Protein AF-0000000074147749 (afdb_homodimer)

Nearest PDB structures (foldseek):
  6pfz-assembly2_A  TM=9.223E-01  e=2.630E-45  Archaeoglobus fulgidus DSM 4304
  2bcp-assembly1_B  TM=9.196E-01  e=3.325E-45  Streptococcus pyogenes
  2bc0-assembly1_B  TM=9.148E-01  e=2.206E-45  Streptococcus pyogenes
  6pfz-assembly2_B  TM=9.045E-01  e=3.079E-44  Archaeoglobus fulgidus DSM 4304
  3iwa-assembly1_A-2  TM=8.431E-01  e=2.107E-36  Nitratidesulfovibrio vulgaris DP4

Organism: Dictyoglomus thermophilum (strain ATCC 35947 / DSM 3960 / H-6-12) (NCBI:txid309799)

Sequence (904 aa):
MDKRTDVLIIGGGPAGIVCASTAKKYYPDKKITVMRNVQNSVVPCGIPYMFYSLQKPEDNKMGYAGLENAGIEVLVDEAVNINRKEKYVETKGGDKYYYEKLVLATGSLPIIPKIPGIEKKNIFPIYKNLDYLKEVVEEIRKSKNVLILGGGFIGVEIADEVSKLQGINVYLVEMLPHLLAQSFDEEFSILVEEKLKSKGVNVLTNAKVVEFIGDEKVRKVRLEDGREIDVDVVLLGIGARPNSELAKTAGLEVINTGAIWVDEYMRTSDPDIFAVGDCALKRDFYTRRNTAVMLASTATAEARIAGANLYKIKLIRENKGTIAVYSTYVDGLVLASAGLTENSAMREGFEVVTGIAEGIDKHPGTLPGVNKTKVKLIFSKHSGVLLGGQIAGGMSFAELINLIGLAIQQRITASELETLQMATHPYLTCAPTVYHVVMAAQEAIKKIYKDSMDKRTDVLIIGGGPAGIVCASTAKKYYPDKKITVMRNVQNSVVPCGIPYMFYSLQKPEDNKMGYAGLENAGIEVLVDEAVNINRKEKYVETKGGDKYYYEKLVLATGSLPIIPKIPGIEKKNIFPIYKNLDYLKEVVEEIRKSKNVLILGGGFIGVEIADEVSKLQGINVYLVEMLPHLLAQSFDEEFSILVEEKLKSKGVNVLTNAKVVEFIGDEKVRKVRLEDGREIDVDVVLLGIGARPNSELAKTAGLEVINTGAIWVDEYMRTSDPDIFAVGDCALKRDFYTRRNTAVMLASTATAEARIAGANLYKIKLIRENKGTIAVYSTYVDGLVLASAGLTENSAMREGFEVVTGIAEGIDKHPGTLPGVNKTKVKLIFSKHSGVLLGGQIAGGMSFAELINLIGLAIQQRITASELETLQMATHPYLTCAPTVYHVVMAAQEAIKKIYKDS

Foldseek 3Di:
DEAEFAEEEEADALLSLLLLVLLCVQPVPGAAEYEYAAPWFFHVVCLLCCQAVDPHLSVRTDDCVVVVVSVHHYDHWAFDAAAQVQAWTATPVGYIYHYQFYEYAPAWAFDQDDAAPSQAPQEDEDDRHSVSSNVNSVQLLPWQEEEEEAQAQSLLSNLLRSLPRPRHAYEYEELAQFRNVVFEDPVQRVVSVVLSVVSRHHYHYNWAWRHFDDDRHGQWTAIPVGDIDGHRHYYYDHDIAAPCVNVVNNPWDADPSQAFEADQLQATVRNRYGYFAQRHWFAAQPPRHTDRAHDSVRRSVSSSSNSNPNPHRDDDDLRRGDQRWDWHDRPFKIKIKTADYPVRCVVVPFDKFKFKAWDWFAPPQPDPPIWIKMKMWIARLPPQWTGMIMMIIGPLCVCVSVVVNVSNSVRPGLVNQLVDDDDDDRVRGPDPVRGTSNRRSVRRVCVSPVVD/DEAEFAEEEEADALLSLLLLVLLCVQPVPGAAEYEYAAPWFFHVVCLLCCQAVDPHLSVRTDDCVVVVVSVHHYDHWAFDAAAQVQAWTATPVGYIYHYQFYEYAPAWAFDQDDAAPSQAPQEDEDDRHSVSSNVNSVQLLPWQEEEEEAQAQSLLSNLLRSLPRPRHAYEYEELAQFRNVVFEDPVQRVVSVVLSVVSRHHYHYNWAFRHFDDDRHGQWTAIPVGDIDGHRHYYYDHDIAAPCVNVVNNPWDADPSQAFEADQLQATVRNRYGYFAQRHWFAAQPPRHTDRAHDSVRRSVSSSSNSNPNPHRDDGDLRRGDQRWDWHDRPFKIKIKTADYPVRCVVVPFDKFKFKAWDWFAPPQPDPPIWIKMKMWIARLPPQWTGMIMMMIGPLCVCVSVVVNVSNSVRPGLVCQLVDDDDDDRVRGPDPVRGTSNRRSVRRVCVSPVVD

Radius of gyration: 29.92 Å; Cα contacts (8 Å, |Δi|>4): 2347; chains: 2; bounding box: 64×94×73 Å

Secondary structure (DSSP, 8-state):
-EEE-SEEEE--SHHHHHHHHHHHHH-TTS-EEEEES-SS-B-GGGGGGGGTTSSSGGGGB---HHHHHTT-EEEE--EEEEETTTTEEEETTS-EEE-SEEEE---EEE-----TTTTSBTEEE--S-HHHHHHHHHHHHT-SEEEEE--SHHHHHHHHHHTTSTT-EEEEE-SSSSTTTTTS-HHHHHHHHHHHHHTT-EEE-S--EEEEEESSBEEEEEETTS-EEE-SEEEE-S-EEE--HHHHHTT--B-TTSPBP--TT-B-SSTTEEE-GGGB-EEBTTT--EE----HHHHHHHHHHHHHTSSS--S---S-SB--EEEEEETTEEEEEEE--HHHHHHHT--EEEEEEEEESSSSTTSTT--EEEEEEEEETTT-BEEEEEEEESGGGTTHHHHHHHHHHTT-BHHHHHT------TTTSS-GGG-HHHHHHHHHHHHHHHT-/-EEE-SEEEE--SHHHHHHHHHHHHH-TTS-EEEEES-SS-B-GGGGGGGGTTSSSGGGGB---HHHHHTT-EEEE--EEEEETTTTEEEETTS-EEE-SEEEE---EEE-----TTTTSBTEEE--S-HHHHHHHHHHHHT-SEEEEE--SHHHHHHHHHHHTSTT-EEEEE-SSSSTTTTTS-HHHHHHHHHHHHHTT-EEE-S--EEEEEESSBEEEEEETTS-EEE-SEEEE-S-EEE--HHHHHTT--B-TTSPBP--TT-B-SSTTEEE-GGGB--BBTTT--B-----HHHHHHHHHHHHHTSSS--S--SS-SB--EEEEEETTEEEEEEE--HHHHHHHT--EEEEEEEEESSSSTTSTT--EEEEEEEEETTT-BEEEEEEEESGGGTTHHHHHHHHHHTT-BHHHHHT------TTTSS-GGG-HHHHHHHHHHHHHHHT-

InterPro domains:
  IPR004099 Pyridine nucleotide-disulphide oxidoreductase, dimerisation domain [PF02852] (333-429)
  IPR016156 FAD/NAD-linked reductase, dimerisation domain superfamily [G3DSA:3.30.390.30] (326-451)
  IPR016156 FAD/NAD-linked reductase, dimerisation domain superfamily [SSF55424] (321-447)
  IPR023753 FAD/NAD(P)-binding domain [PF07992] (6-303)
  IPR036188 FAD/NAD(P)-binding domain superfamily [G3DSA:3.50.50.60] (8-310)
  IPR036188 FAD/NAD(P)-binding domain superfamily [G3DSA:3.50.50.60] (44-240)
  IPR036188 FAD/NAD(P)-binding domain superfamily [SS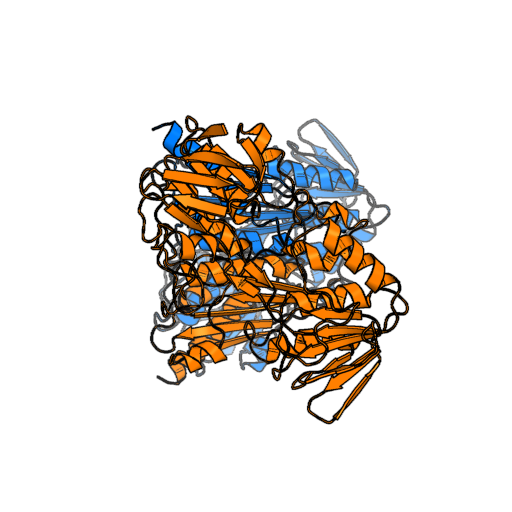F51905] (1-342)
  IPR050260 FAD-dependent oxidoreductase [PTHR43429] (4-423)

Solvent-accessible surface area (backbone atoms only — not comparable to full-atom values): 44921 Å² total; per-residue (Å²): 88,87,41,79,38,41,32,38,28,38,19,66,47,62,22,25,49,35,17,51,56,33,24,42,70,70,38,70,88,57,47,40,36,35,33,16,75,55,90,49,36,40,40,73,84,32,54,40,36,42,59,48,66,30,91,44,54,72,65,37,50,54,82,58,62,72,45,46,75,70,67,32,45,75,47,76,45,39,80,69,43,49,41,73,88,82,29,31,34,34,30,73,85,56,34,34,40,33,41,67,31,39,34,42,20,54,24,57,40,60,56,78,73,94,40,56,50,62,82,28,41,55,53,40,66,67,62,81,33,42,71,62,44,50,52,51,43,55,55,55,73,73,33,47,26,39,34,31,38,22,33,38,68,66,24,50,38,31,50,54,27,46,46,70,42,85,80,42,44,38,34,40,34,15,62,48,83,46,44,40,53,91,64,37,46,68,80,59,25,49,51,55,51,50,52,42,42,75,60,61,38,45,74,36,52,62,35,44,78,54,33,44,38,60,78,67,41,40,41,31,37,30,33,70,89,65,52,71,44,74,28,53,34,35,38,44,32,69,50,64,41,32,43,28,64,63,46,47,75,46,66,41,51,56,45,95,83,36,20,28,42,49,54,88,58,24,32,29,77,43,87,50,31,31,38,24,28,40,14,24,57,41,28,27,46,86,80,59,41,81,44,92,71,80,45,66,30,55,11,25,28,44,8,39,41,29,22,42,31,72,88,46,89,72,60,75,66,78,60,68,49,41,52,60,43,46,50,51,68,53,95,70,39,30,39,30,25,18,43,41,37,67,64,55,36,46,73,75,64,52,59,69,38,63,10,66,23,73,52,44,39,27,31,51,77,74,40,82,90,61,33,63,30,38,31,40,37,30,22,33,47,87,78,31,30,36,50,19,33,38,42,37,22,31,56,33,47,48,27,42,49,36,32,51,31,48,35,42,69,67,53,37,31,34,67,53,39,46,52,46,66,43,50,46,33,36,88,37,22,28,42,55,88,56,31,38,69,32,46,7,22,46,48,23,48,54,57,51,52,68,77,95,87,86,42,79,38,42,32,38,28,38,19,66,47,63,23,26,50,34,17,52,54,33,25,42,70,72,39,70,86,56,48,39,35,34,32,15,74,54,90,49,37,42,39,74,82,33,54,39,37,40,59,48,67,30,92,44,53,72,65,37,51,56,81,57,62,73,45,46,76,69,67,33,45,74,47,75,46,37,80,71,42,49,41,73,89,81,28,32,34,34,31,72,87,58,34,35,41,33,40,69,32,37,34,42,20,56,24,58,40,60,55,78,74,96,39,55,48,63,82,28,41,55,53,42,68,68,63,81,33,41,72,63,43,49,51,50,43,53,53,54,72,72,33,46,26,39,34,32,37,21,33,39,68,67,25,49,38,29,50,54,28,47,45,70,41,84,80,43,45,38,36,40,35,16,60,47,83,46,45,40,54,90,65,39,45,68,79,58,24,50,52,56,51,52,52,42,43,75,60,61,38,46,75,36,53,63,34,44,79,54,34,45,37,59,78,67,42,41,41,31,37,30,33,70,87,65,54,72,45,75,28,52,34,35,38,45,34,70,49,65,40,33,43,28,62,64,45,47,75,46,68,41,52,56,46,96,83,37,21,27,44,50,53,88,59,24,33,29,81,43,86,50,32,30,38,23,28,40,13,23,58,42,29,27,47,87,80,58,42,81,46,92,72,79,46,66,29,54,10,24,28,43,9,38,41,30,21,42,32,72,88,47,87,72,59,76,67,78,60,69,48,42,53,59,44,47,49,50,69,53,96,69,39,30,41,31,25,17,44,41,37,68,66,57,36,47,73,74,64,52,60,67,38,62,8,65,24,72,52,45,38,26,30,51,76,74,41,82,89,61,34,64,30,39,30,40,37,31,22,34,48,86,79,30,30,37,51,18,33,38,42,37,24,32,56,32,48,47,27,42,50,38,34,52,30,47,37,40,70,66,53,36,32,33,65,53,40,46,54,44,66,41,50,45,32,37,86,37,22,29,42,54,88,57,31,37,70,32,45,7,22,47,47,23,47,52,57,53,52,67,76,97

pLDDT: mean 96.04, std 4.47, range [44.34, 98.94]

Structure (mmCIF, N/CA/C/O backbone):
data_AF-0000000074147749-model_v1
#
loop_
_entity.id
_entity.type
_entity.pdbx_description
1 polymer 'NADH oxidase'
#
loop_
_atom_site.group_PDB
_atom_site.id
_atom_site.type_symbol
_atom_site.label_atom_id
_atom_site.label_alt_id
_atom_site.label_comp_id
_atom_site.label_asym_id
_atom_site.label_entity_id
_atom_site.label_seq_id
_atom_site.pdbx_PDB_ins_code
_atom_site.Cartn_x
_atom_site.Cartn_y
_atom_site.Cartn_z
_atom_site.occupancy
_atom_site.B_iso_or_equiv
_atom_site.auth_seq_id
_atom_site.auth_comp_id
_atom_site.auth_asym_id
_atom_site.auth_atom_id
_atom_site.pdbx_PDB_model_num
ATOM 1 N N . MET A 1 1 ? -16.344 -38.75 -27.922 1 90.81 1 MET A N 1
ATOM 2 C CA . MET A 1 1 ? -17.391 -37.938 -28.547 1 90.81 1 MET A CA 1
ATOM 3 C C . MET A 1 1 ? -16.828 -36.562 -28.969 1 90.81 1 MET A C 1
ATOM 5 O O . MET A 1 1 ? -15.898 -36.062 -28.344 1 90.81 1 MET A O 1
ATOM 9 N N . ASP A 1 2 ? -17.406 -36.125 -30.016 1 94.56 2 ASP A N 1
ATOM 10 C CA . ASP A 1 2 ? -17.016 -34.812 -30.516 1 94.56 2 ASP A CA 1
ATOM 11 C C . ASP A 1 2 ? -17.812 -33.719 -29.828 1 94.56 2 ASP A C 1
ATOM 13 O O . ASP A 1 2 ? -19.047 -33.719 -29.859 1 94.56 2 ASP A O 1
ATOM 17 N N . LYS A 1 3 ? -17.047 -32.906 -29.109 1 96.81 3 LYS A N 1
ATOM 18 C CA . LYS A 1 3 ? -17.625 -31.75 -28.453 1 96.81 3 LYS A CA 1
ATOM 19 C C . LYS A 1 3 ? -17.078 -30.453 -29.031 1 96.81 3 LYS A C 1
ATOM 21 O O . LYS A 1 3 ? -16.031 -30.438 -29.672 1 96.81 3 LYS A O 1
ATOM 26 N N . ARG A 1 4 ? -17.922 -29.375 -28.859 1 97.62 4 ARG A N 1
ATOM 27 C CA . ARG A 1 4 ? -17.516 -28.094 -29.422 1 97.62 4 ARG A CA 1
ATOM 28 C C . ARG A 1 4 ? -17.625 -26.984 -28.391 1 97.62 4 ARG A C 1
ATOM 30 O O . ARG A 1 4 ? -18.594 -26.953 -27.625 1 97.62 4 ARG A O 1
ATOM 37 N N . THR A 1 5 ? -16.688 -26.156 -28.328 1 98.38 5 THR A N 1
ATOM 38 C CA . THR A 1 5 ? -16.672 -24.922 -27.547 1 98.38 5 THR A CA 1
ATOM 39 C C . THR A 1 5 ? -15.961 -23.812 -28.297 1 98.38 5 THR A C 1
ATOM 41 O O . THR A 1 5 ? -15.195 -24.078 -29.234 1 98.38 5 THR A O 1
ATOM 44 N N . ASP A 1 6 ? -16.328 -22.516 -28.047 1 98.69 6 ASP A N 1
ATOM 45 C CA . ASP A 1 6 ? -15.648 -21.422 -28.734 1 98.69 6 ASP A CA 1
ATOM 46 C C . ASP A 1 6 ? -14.25 -21.203 -28.156 1 98.69 6 ASP A C 1
ATOM 48 O O . ASP A 1 6 ? -13.281 -21.078 -28.906 1 98.69 6 ASP A O 1
ATOM 52 N N . VAL A 1 7 ? -14.18 -21.188 -26.844 1 98.88 7 VAL A N 1
ATOM 53 C CA . VAL A 1 7 ? -12.906 -21.016 -26.141 1 98.88 7 VAL A CA 1
ATOM 54 C C . VAL A 1 7 ? -12.688 -22.188 -25.188 1 98.88 7 VAL A C 1
ATOM 56 O O . VAL A 1 7 ? -13.5 -22.406 -24.281 1 98.88 7 VAL A O 1
ATOM 59 N N . LEU A 1 8 ? -11.641 -22.938 -25.406 1 98.94 8 LEU A N 1
ATOM 60 C CA . LEU A 1 8 ? -11.234 -24.016 -24.5 1 98.94 8 LEU A CA 1
ATOM 61 C C . LEU A 1 8 ? -10.016 -23.594 -23.672 1 98.94 8 LEU A C 1
ATOM 63 O O . LEU A 1 8 ? -9.008 -23.172 -24.234 1 98.94 8 LEU A O 1
ATOM 67 N N . ILE A 1 9 ? -10.125 -23.625 -22.375 1 98.88 9 ILE A N 1
ATOM 68 C CA . ILE A 1 9 ? -9.031 -23.312 -21.469 1 98.88 9 ILE A CA 1
ATOM 69 C C . ILE A 1 9 ? -8.586 -24.578 -20.734 1 98.88 9 ILE A C 1
ATOM 71 O O . ILE A 1 9 ? -9.383 -25.203 -20.031 1 98.88 9 ILE A O 1
ATOM 75 N N . ILE A 1 10 ? -7.336 -24.953 -20.969 1 98.75 10 ILE A N 1
ATOM 76 C CA . ILE A 1 10 ? -6.785 -26.141 -20.297 1 98.75 10 ILE A CA 1
ATOM 77 C C . ILE A 1 10 ? -6.043 -25.719 -19.031 1 98.75 10 ILE A C 1
ATOM 79 O O . ILE A 1 10 ? -4.93 -25.188 -19.109 1 98.75 10 ILE A O 1
ATOM 83 N N . GLY A 1 11 ? -6.574 -26.078 -17.906 1 97.62 11 GLY A N 1
ATOM 84 C CA . GLY A 1 11 ? -6.055 -25.688 -16.609 1 97.62 11 GLY A CA 1
ATOM 85 C C . GLY A 1 11 ? -7.059 -24.906 -15.773 1 97.62 11 GLY A C 1
ATOM 86 O O . GLY A 1 11 ? -7.602 -23.906 -16.234 1 97.62 11 GLY A O 1
ATOM 87 N N . GLY A 1 12 ? -7.258 -25.344 -14.602 1 95.69 12 GLY A N 1
ATOM 88 C CA . GLY A 1 12 ? -8.242 -24.719 -13.727 1 95.69 12 GLY A CA 1
ATOM 89 C C . GLY A 1 12 ? -7.617 -24 -12.547 1 95.69 12 GLY A C 1
ATOM 90 O O . GLY A 1 12 ? -8.25 -23.844 -11.508 1 95.69 12 GLY A O 1
ATOM 91 N N . GLY A 1 13 ? -6.359 -23.625 -12.609 1 95.69 13 GLY A N 1
ATOM 92 C CA . GLY A 1 13 ? -5.723 -22.812 -11.594 1 95.69 13 GLY A CA 1
ATOM 93 C C . GLY A 1 13 ? -6.098 -21.344 -11.695 1 95.69 13 GLY A C 1
ATOM 94 O O . GLY A 1 13 ? -7.008 -20.984 -12.438 1 95.69 13 GLY A O 1
ATOM 95 N N . PRO A 1 14 ? -5.406 -20.484 -10.969 1 95.75 14 PRO A N 1
ATOM 96 C CA . PRO A 1 14 ? -5.75 -19.062 -10.961 1 95.75 14 PRO A CA 1
ATOM 97 C C . PRO A 1 14 ? -5.754 -18.453 -12.359 1 95.75 14 PRO A C 1
ATOM 99 O O . PRO A 1 14 ? -6.66 -17.688 -12.695 1 95.75 14 PRO A O 1
ATOM 102 N N . ALA A 1 15 ? -4.777 -18.75 -13.133 1 97.25 15 ALA A N 1
ATOM 103 C CA . ALA A 1 15 ? -4.68 -18.203 -14.477 1 97.25 15 ALA A CA 1
ATOM 104 C C . ALA A 1 15 ? -5.867 -18.625 -15.336 1 97.25 15 ALA A C 1
ATOM 106 O O . ALA A 1 15 ? -6.449 -17.812 -16.062 1 97.25 15 ALA A O 1
ATOM 107 N N . GLY A 1 16 ? -6.184 -19.906 -15.25 1 98 16 GLY A N 1
ATOM 108 C CA . GLY A 1 16 ? -7.312 -20.391 -16.031 1 98 16 GLY A CA 1
ATOM 109 C C . GLY A 1 16 ? -8.633 -19.766 -15.617 1 98 16 GLY A C 1
ATOM 110 O O . GLY A 1 16 ? -9.43 -19.375 -16.469 1 98 16 GLY A O 1
ATOM 111 N N . ILE A 1 17 ? -8.836 -19.641 -14.367 1 97.31 17 ILE A N 1
ATOM 112 C CA . ILE A 1 17 ? -10.062 -19.078 -13.812 1 97.31 17 ILE A CA 1
ATOM 113 C C . ILE A 1 17 ? -10.211 -17.625 -14.266 1 97.31 17 ILE A C 1
ATOM 115 O O . ILE A 1 17 ? -11.273 -17.234 -14.758 1 97.31 17 ILE A O 1
ATOM 119 N N . VAL A 1 18 ? -9.195 -16.859 -14.141 1 97.44 18 VAL A N 1
ATOM 120 C CA . VAL A 1 18 ? -9.258 -15.43 -14.469 1 97.44 18 VAL A CA 1
ATOM 121 C C . VAL A 1 18 ? -9.383 -15.25 -15.977 1 97.44 18 VAL A C 1
ATOM 123 O O . VAL A 1 18 ? -10.102 -14.367 -16.438 1 97.44 18 VAL A O 1
ATOM 126 N N . CYS A 1 19 ? -8.688 -16.078 -16.719 1 98.31 19 CYS A N 1
ATOM 127 C CA . CYS A 1 19 ? -8.797 -16 -18.172 1 98.31 19 CYS A CA 1
ATOM 128 C C . CYS A 1 19 ? -10.234 -16.25 -18.625 1 98.31 19 CYS A C 1
ATOM 130 O O . CYS A 1 19 ? -10.766 -15.516 -19.453 1 98.31 19 CYS A O 1
ATOM 132 N N . ALA A 1 20 ? -10.797 -17.266 -18.062 1 98.56 20 ALA A N 1
ATOM 133 C CA . ALA A 1 20 ? -12.172 -17.625 -18.406 1 98.56 20 ALA A CA 1
ATOM 134 C C . ALA A 1 20 ? -13.133 -16.484 -18.047 1 98.56 20 ALA A C 1
ATOM 136 O O . ALA A 1 20 ? -13.977 -16.109 -18.875 1 98.56 20 ALA A O 1
ATOM 137 N N . SER A 1 21 ? -13.016 -15.992 -16.859 1 97.06 21 SER A N 1
ATOM 138 C CA . SER A 1 21 ? -13.906 -14.922 -16.406 1 97.06 21 SER A CA 1
ATOM 139 C C . SER A 1 21 ? -13.727 -13.664 -17.234 1 97.06 21 SER A C 1
ATOM 141 O O . SER A 1 21 ? -14.711 -12.992 -17.562 1 97.06 21 SER A O 1
ATOM 143 N N . THR A 1 22 ? -12.508 -13.352 -17.516 1 96.69 22 THR A N 1
ATOM 144 C CA . THR A 1 22 ? -12.234 -12.164 -18.328 1 96.69 22 THR A CA 1
ATOM 145 C C . THR A 1 22 ? -12.781 -12.344 -19.75 1 96.69 22 THR A C 1
ATOM 147 O O . THR A 1 22 ? -13.398 -11.422 -20.297 1 96.69 22 THR A O 1
ATOM 150 N N . ALA A 1 23 ? -12.57 -13.5 -20.312 1 97.56 23 ALA A N 1
ATOM 151 C CA . ALA A 1 23 ? -13.102 -13.797 -21.641 1 97.56 23 ALA A CA 1
ATOM 152 C C . ALA A 1 23 ? -14.617 -13.641 -21.688 1 97.56 23 ALA A C 1
ATOM 154 O O . ALA A 1 23 ? -15.164 -13.07 -22.625 1 97.56 23 ALA A O 1
ATOM 155 N N . LYS A 1 24 ? -15.242 -14.18 -20.656 1 97 24 LYS A N 1
ATOM 156 C CA . LYS A 1 24 ? -16.688 -14.109 -20.594 1 97 24 LYS A CA 1
ATOM 157 C C . LYS A 1 24 ? -17.172 -12.656 -20.547 1 97 24 LYS A C 1
ATOM 159 O O . LYS A 1 24 ? -18.219 -12.32 -21.094 1 97 24 LYS A O 1
ATOM 164 N N . LYS A 1 25 ? -16.453 -11.828 -19.906 1 93.38 25 LYS A N 1
ATOM 165 C CA . LYS A 1 25 ? -16.797 -10.422 -19.781 1 93.38 25 LYS A CA 1
ATOM 166 C C . LYS A 1 25 ? -16.672 -9.703 -21.125 1 93.38 25 LYS A C 1
ATOM 168 O O . LYS A 1 25 ? -17.5 -8.867 -21.469 1 93.38 25 LYS A O 1
ATOM 173 N N . TYR A 1 26 ? -15.648 -9.984 -21.875 1 94.25 26 TYR A N 1
ATOM 174 C CA . TYR A 1 26 ? -15.375 -9.281 -23.125 1 94.25 26 TYR A CA 1
ATOM 175 C C . TYR A 1 26 ? -16.125 -9.906 -24.281 1 94.25 26 TYR A C 1
ATOM 177 O O . TYR A 1 26 ? -16.422 -9.242 -25.281 1 94.25 26 TYR A O 1
ATOM 185 N N . TYR A 1 27 ? -16.453 -11.242 -24.141 1 96 27 TYR A N 1
ATOM 186 C CA . TYR A 1 27 ? -17.156 -11.977 -25.188 1 96 27 TYR A CA 1
ATOM 187 C C . TYR A 1 27 ? -18.312 -12.789 -24.594 1 96 27 TYR A C 1
ATOM 189 O O . TYR A 1 27 ? -18.297 -14.016 -24.641 1 96 27 TYR A O 1
ATOM 197 N N . PRO A 1 28 ? -19.375 -12.125 -24.234 1 94.5 28 PRO A N 1
ATOM 198 C CA . PRO A 1 28 ? -20.453 -12.773 -23.5 1 94.5 28 PRO A CA 1
ATOM 199 C C . PRO A 1 28 ? -21.203 -13.812 -24.328 1 94.5 28 PRO A C 1
ATOM 201 O O . PRO A 1 28 ? -21.844 -14.711 -23.781 1 94.5 28 PRO A O 1
ATOM 204 N N . ASP A 1 29 ? -21.062 -13.773 -25.609 1 96.69 29 ASP A N 1
ATOM 205 C CA . ASP A 1 29 ? -21.812 -14.656 -26.484 1 96.69 29 ASP A CA 1
ATOM 206 C C . ASP A 1 29 ? -21.047 -15.945 -26.766 1 96.69 29 ASP A C 1
ATOM 208 O O . ASP A 1 29 ? -21.594 -16.906 -27.312 1 96.69 29 ASP A O 1
ATOM 212 N N . LYS A 1 30 ? -19.797 -16.031 -26.312 1 98.12 30 LYS A N 1
ATOM 213 C CA . LYS A 1 30 ? -18.969 -17.188 -26.609 1 98.12 30 LYS A CA 1
ATOM 214 C C . LYS A 1 30 ? -19.141 -18.281 -25.562 1 98.12 30 LYS A C 1
ATOM 216 O O . LYS A 1 30 ? -19.281 -17.984 -24.375 1 98.12 30 LYS A O 1
ATOM 221 N N . LYS A 1 31 ? -19.156 -19.469 -26.062 1 98.56 31 LYS A N 1
ATOM 222 C CA . LYS A 1 31 ? -19.125 -20.625 -25.156 1 98.56 31 LYS A CA 1
ATOM 223 C C . LYS A 1 31 ? -17.719 -20.891 -24.656 1 98.56 31 LYS A C 1
ATOM 225 O O . LYS A 1 31 ? -16.812 -21.156 -25.438 1 98.56 31 LYS A O 1
ATOM 230 N N . ILE A 1 32 ? -17.547 -20.828 -23.328 1 98.75 32 ILE A N 1
ATOM 231 C CA . ILE A 1 32 ? -16.234 -21 -22.719 1 98.75 32 ILE A CA 1
ATOM 232 C C . ILE A 1 32 ? -16.219 -22.25 -21.844 1 98.75 32 ILE A C 1
ATOM 234 O O . ILE A 1 32 ? -17.141 -22.469 -21.062 1 98.75 32 ILE A O 1
ATOM 238 N N . THR A 1 33 ? -15.211 -23.078 -22.016 1 98.75 33 THR A N 1
ATOM 239 C CA . THR A 1 33 ? -15.039 -24.297 -21.234 1 98.75 33 THR A CA 1
ATOM 240 C C . THR A 1 33 ? -13.672 -24.344 -20.562 1 98.75 33 THR A C 1
ATOM 242 O O . THR A 1 33 ? -12.648 -24.125 -21.219 1 98.75 33 THR A O 1
ATOM 245 N N . VAL A 1 34 ? -13.68 -24.594 -19.25 1 98.62 34 VAL A N 1
ATOM 246 C CA . VAL A 1 34 ? -12.445 -24.797 -18.5 1 98.62 34 VAL A CA 1
ATOM 247 C C . VAL A 1 34 ? -12.281 -26.297 -18.203 1 98.62 34 VAL A C 1
ATOM 249 O O . VAL A 1 34 ? -13.172 -26.922 -17.625 1 98.62 34 VAL A O 1
ATOM 252 N N . MET A 1 35 ? -11.125 -26.828 -18.656 1 98.25 35 MET A N 1
ATOM 253 C CA . MET A 1 35 ? -10.812 -28.25 -18.422 1 98.25 35 MET A CA 1
ATOM 254 C C . MET A 1 35 ? -9.711 -28.391 -17.375 1 98.25 35 MET A C 1
ATOM 256 O O . MET A 1 35 ? -8.617 -27.859 -17.547 1 98.25 35 MET A O 1
ATOM 260 N N . ARG A 1 36 ? -10.008 -29.062 -16.328 1 95.56 36 ARG A N 1
ATOM 261 C CA . ARG A 1 36 ? -9.023 -29.328 -15.289 1 95.56 36 ARG A CA 1
ATOM 262 C C . ARG A 1 36 ? -8.719 -30.812 -15.18 1 95.56 36 ARG A C 1
ATOM 264 O O . ARG A 1 36 ? -9.578 -31.656 -15.445 1 95.56 36 ARG A O 1
ATOM 271 N N . ASN A 1 37 ? -7.516 -31.109 -14.719 1 93.56 37 ASN A N 1
ATOM 272 C CA . ASN A 1 37 ? -7.125 -32.5 -14.695 1 93.56 37 ASN A CA 1
ATOM 273 C C . ASN A 1 37 ? -7.242 -33.094 -13.297 1 93.56 37 ASN A C 1
ATOM 275 O O . ASN A 1 37 ? -6.914 -34.281 -13.078 1 93.56 37 ASN A O 1
ATOM 279 N N . VAL A 1 38 ? -7.559 -32.25 -12.352 1 91.75 38 VAL A N 1
ATOM 280 C CA . VAL A 1 38 ? -7.73 -32.719 -10.984 1 91.75 38 VAL A CA 1
ATOM 281 C C . VAL A 1 38 ? -9.133 -32.375 -10.484 1 91.75 38 VAL A C 1
ATOM 283 O O . VAL A 1 38 ? -9.648 -31.281 -10.781 1 91.75 38 VAL A O 1
ATOM 286 N N . GLN A 1 39 ? -9.727 -33.25 -9.766 1 89.12 39 GLN A N 1
ATOM 287 C CA . GLN A 1 39 ? -11.07 -33.031 -9.234 1 89.12 39 GLN A CA 1
ATOM 288 C C . GLN A 1 39 ? -11.07 -31.969 -8.148 1 89.12 39 GLN A C 1
ATOM 290 O O . GLN A 1 39 ? -11.906 -31.062 -8.156 1 89.12 39 GLN A O 1
ATOM 295 N N . ASN A 1 40 ? -10.094 -32.156 -7.27 1 92.25 40 ASN A N 1
ATOM 296 C CA . ASN A 1 40 ? -9.984 -31.234 -6.152 1 92.25 40 ASN A CA 1
ATOM 297 C C . ASN A 1 40 ? -8.695 -30.422 -6.227 1 92.25 40 ASN A C 1
ATOM 299 O O . ASN A 1 40 ? -7.664 -30.844 -5.707 1 92.25 40 ASN A O 1
ATOM 303 N N . SER A 1 41 ? -8.844 -29.234 -6.766 1 91.81 41 SER A N 1
ATOM 304 C CA . SER A 1 41 ? -7.699 -28.344 -6.855 1 91.81 41 SER A CA 1
ATOM 305 C C . SER A 1 41 ? -7.57 -27.484 -5.602 1 91.81 41 SER A C 1
ATOM 307 O O . SER A 1 41 ? -8.508 -27.391 -4.809 1 91.81 41 SER A O 1
ATOM 309 N N . VAL A 1 42 ? -6.387 -26.922 -5.441 1 93.31 42 VAL A N 1
ATOM 310 C CA . VAL A 1 42 ? -6.141 -26.078 -4.273 1 93.31 42 VAL A CA 1
ATOM 311 C C . VAL A 1 42 ? -5.699 -24.688 -4.715 1 93.31 42 VAL A C 1
ATOM 313 O O . VAL A 1 42 ? -5.223 -24.516 -5.84 1 93.31 42 VAL A O 1
ATOM 316 N N . VAL A 1 43 ? -5.961 -23.734 -3.848 1 91.94 43 VAL A N 1
ATOM 317 C CA . VAL A 1 43 ? -5.324 -22.438 -3.99 1 91.94 43 VAL A CA 1
ATOM 318 C C . VAL A 1 43 ? -3.824 -22.562 -3.738 1 91.94 43 VAL A C 1
ATOM 320 O O . VAL A 1 43 ? -3.396 -22.812 -2.609 1 91.94 43 VAL A O 1
ATOM 323 N N . PRO A 1 44 ? -3.051 -22.344 -4.758 1 92.62 44 PRO A N 1
ATOM 324 C CA . PRO A 1 44 ? -1.621 -22.641 -4.633 1 92.62 44 PRO A CA 1
ATOM 325 C C . PRO A 1 44 ? -0.951 -21.859 -3.508 1 92.62 44 PRO A C 1
ATOM 327 O O . PRO A 1 44 ? -0.183 -22.422 -2.727 1 92.62 44 PRO A O 1
ATOM 330 N N . CYS A 1 45 ? -1.208 -20.625 -3.383 1 93.31 45 CYS A N 1
ATOM 331 C CA . CYS A 1 45 ? -0.565 -19.781 -2.383 1 93.31 45 CYS A CA 1
ATOM 332 C C . CYS A 1 45 ? -1.041 -20.141 -0.979 1 93.31 45 CYS A C 1
ATOM 334 O O . CYS A 1 45 ? -0.415 -19.766 0.01 1 93.31 45 CYS A O 1
ATOM 336 N N . GLY A 1 46 ? -2.078 -20.891 -0.897 1 94.75 46 GLY A N 1
ATOM 337 C CA . GLY A 1 46 ? -2.633 -21.281 0.39 1 94.75 46 GLY A CA 1
ATOM 338 C C . GLY A 1 46 ? -2.066 -22.578 0.918 1 94.75 46 GLY A C 1
ATOM 339 O O . GLY A 1 46 ? -2.328 -22.969 2.061 1 94.75 46 GLY A O 1
ATOM 340 N N . ILE A 1 47 ? -1.275 -23.25 0.17 1 95.75 47 ILE A N 1
ATOM 341 C CA . ILE A 1 47 ? -0.8 -24.594 0.479 1 95.75 47 ILE A CA 1
ATOM 342 C C . ILE A 1 47 ? -0.057 -24.578 1.812 1 95.75 47 ILE A C 1
ATOM 344 O O . ILE A 1 47 ? -0.319 -25.422 2.682 1 95.75 47 ILE A O 1
ATOM 348 N N . PRO A 1 48 ? 0.876 -23.609 2.07 1 96.88 48 PRO A N 1
ATOM 349 C CA . PRO A 1 48 ? 1.589 -23.625 3.35 1 96.88 48 PRO A CA 1
ATOM 350 C C . PRO A 1 48 ? 0.648 -23.578 4.551 1 96.88 48 PRO A C 1
ATOM 352 O O . PRO A 1 48 ? 0.922 -24.188 5.582 1 96.88 48 PRO A O 1
ATOM 355 N N . TYR A 1 49 ? -0.462 -23.016 4.414 1 96.75 49 TYR A N 1
ATOM 356 C CA . TYR A 1 49 ? -1.322 -22.703 5.555 1 96.75 49 TYR A CA 1
ATOM 357 C C . TYR A 1 49 ? -2.252 -23.875 5.859 1 96.75 49 TYR A C 1
ATOM 359 O O . TYR A 1 49 ? -2.953 -23.875 6.875 1 96.75 49 TYR A O 1
ATOM 367 N N . MET A 1 50 ? -2.225 -24.891 4.984 1 96.81 50 MET A N 1
ATOM 368 C CA . MET A 1 50 ? -2.949 -26.141 5.238 1 96.81 50 MET A CA 1
ATOM 369 C C . MET A 1 50 ? -2.365 -26.875 6.441 1 96.81 50 MET A C 1
ATOM 371 O O . MET A 1 50 ? -3.035 -27.703 7.047 1 96.81 50 MET A O 1
ATOM 375 N N . PHE A 1 51 ? -1.129 -26.516 6.766 1 96.75 51 PHE A N 1
ATOM 376 C CA . PHE A 1 51 ? -0.402 -27.297 7.762 1 96.75 51 PHE A CA 1
ATOM 377 C C . PHE A 1 51 ? -0.752 -26.828 9.172 1 96.75 51 PHE A C 1
ATOM 379 O O . PHE A 1 51 ? -0.582 -27.578 10.133 1 96.75 51 PHE A O 1
ATOM 386 N N . TYR A 1 52 ? -1.214 -25.609 9.32 1 96.19 52 TYR A N 1
ATOM 387 C CA . TYR A 1 52 ? -1.509 -25.156 10.68 1 96.19 52 TYR A CA 1
ATOM 388 C C . TYR A 1 52 ? -2.633 -24.125 10.68 1 96.19 52 TYR A C 1
ATOM 390 O O . TYR A 1 52 ? -3.664 -24.328 11.328 1 96.19 52 TYR A O 1
ATOM 398 N N . SER A 1 53 ? -2.537 -23.078 9.93 1 95.44 53 SER A N 1
ATOM 399 C CA . SER A 1 53 ? -3.367 -21.891 10.078 1 95.44 53 SER A CA 1
ATOM 400 C C . SER A 1 53 ? -4.812 -22.172 9.672 1 95.44 53 SER A C 1
ATOM 402 O O . SER A 1 53 ? -5.742 -21.594 10.242 1 95.44 53 SER A O 1
ATOM 404 N N . LEU A 1 54 ? -5.008 -22.969 8.672 1 94.31 54 LEU A N 1
ATOM 405 C CA . LEU A 1 54 ? -6.359 -23.328 8.25 1 94.31 54 LEU A CA 1
ATOM 406 C C . LEU A 1 54 ? -6.945 -24.391 9.164 1 94.31 54 LEU A C 1
ATOM 408 O O . LEU A 1 54 ? -6.234 -25.297 9.609 1 94.31 54 LEU A O 1
ATOM 412 N N . GLN A 1 55 ? -8.234 -24.281 9.469 1 87.38 55 GLN A N 1
ATOM 413 C CA . GLN A 1 55 ? -8.875 -25.25 10.352 1 87.38 55 GLN A CA 1
ATOM 414 C C . GLN A 1 55 ? -8.805 -26.656 9.766 1 87.38 55 GLN A C 1
ATOM 416 O O . GLN A 1 55 ? -8.531 -27.625 10.477 1 87.38 55 GLN A O 1
ATOM 421 N N . LYS A 1 56 ? -9.117 -26.734 8.492 1 93 56 LYS A N 1
ATOM 422 C CA . LYS A 1 56 ? -9.008 -27.984 7.746 1 93 56 LYS A CA 1
ATOM 423 C C . LYS A 1 56 ? -8.359 -27.75 6.387 1 93 56 LYS A C 1
ATOM 425 O O . LYS A 1 56 ? -8.57 -26.719 5.754 1 93 56 LYS A O 1
ATOM 430 N N . PRO A 1 57 ? -7.562 -28.75 5.984 1 92.12 57 PRO A N 1
ATOM 431 C CA . PRO A 1 57 ? -6.922 -28.609 4.676 1 92.12 57 PRO A CA 1
ATOM 432 C C . PRO A 1 57 ? -7.918 -28.297 3.561 1 92.12 57 PRO A C 1
ATOM 434 O O . PRO A 1 57 ? -7.586 -27.578 2.609 1 92.12 57 PRO A O 1
ATOM 437 N N . GLU A 1 58 ? -9.148 -28.734 3.699 1 93.69 58 GLU A N 1
ATOM 438 C CA . GLU A 1 58 ? -10.195 -28.578 2.699 1 93.69 58 GLU A CA 1
ATOM 439 C C . GLU A 1 58 ? -10.586 -27.109 2.541 1 93.69 58 GLU A C 1
ATOM 441 O O . GLU A 1 58 ? -11.195 -26.719 1.543 1 93.69 58 GLU A O 1
ATOM 446 N N . ASP A 1 59 ? -10.195 -26.328 3.492 1 94.06 59 ASP A N 1
ATOM 447 C CA . ASP A 1 59 ? -10.5 -24.906 3.43 1 94.06 59 ASP A CA 1
ATOM 448 C C . ASP A 1 59 ? -9.703 -24.219 2.32 1 94.06 59 ASP A C 1
ATOM 450 O O . ASP A 1 59 ? -10.016 -23.094 1.927 1 94.06 59 ASP A O 1
ATOM 454 N N . ASN A 1 60 ? -8.68 -24.891 1.83 1 95.25 60 ASN A N 1
ATOM 455 C CA . ASN A 1 60 ? -7.852 -24.344 0.76 1 95.25 60 ASN A CA 1
ATOM 456 C C . ASN A 1 60 ? -8.32 -24.812 -0.611 1 95.25 60 ASN A C 1
ATOM 458 O O . ASN A 1 60 ? -7.605 -24.672 -1.603 1 95.25 60 ASN A O 1
ATOM 462 N N . LYS A 1 61 ? -9.508 -25.406 -0.679 1 94.31 61 LYS A N 1
ATOM 463 C CA . LYS A 1 61 ? -10.062 -25.906 -1.938 1 94.31 61 LYS A CA 1
ATOM 464 C C . LYS A 1 61 ? -10.359 -24.75 -2.893 1 94.31 61 LYS A C 1
ATOM 466 O O . LYS A 1 61 ? -10.898 -23.719 -2.48 1 94.31 61 LYS A O 1
ATOM 471 N N . MET A 1 62 ? -9.93 -24.953 -4.121 1 91.88 62 MET A N 1
ATOM 472 C CA . MET A 1 62 ? -10.25 -23.969 -5.16 1 91.88 62 MET A CA 1
ATOM 473 C C . MET A 1 62 ? -11.734 -24.031 -5.527 1 91.88 62 MET A C 1
ATOM 475 O O . MET A 1 62 ? -12.289 -25.125 -5.672 1 91.88 62 MET A O 1
ATOM 479 N N . GLY A 1 63 ? -12.391 -22.828 -5.676 1 90.19 63 GLY A N 1
ATOM 480 C CA . GLY A 1 63 ? -13.797 -22.781 -6.051 1 90.19 63 GLY A CA 1
ATOM 481 C C . GLY A 1 63 ? -14.016 -22.391 -7.496 1 90.19 63 GLY A C 1
ATOM 482 O O . GLY A 1 63 ? -13.281 -21.547 -8.031 1 90.19 63 GLY A O 1
ATOM 483 N N . TYR A 1 64 ? -15.109 -23 -8.039 1 94 64 TYR A N 1
ATOM 484 C CA . TYR A 1 64 ? -15.406 -22.719 -9.438 1 94 64 TYR A CA 1
ATOM 485 C C . TYR A 1 64 ? -16.844 -22.219 -9.594 1 94 64 TYR A C 1
ATOM 487 O O . TYR A 1 64 ? -17.297 -21.984 -10.711 1 94 64 TYR A O 1
ATOM 495 N N . ALA A 1 65 ? -17.516 -22 -8.492 1 92.56 65 ALA A N 1
ATOM 496 C CA . ALA A 1 65 ? -18.922 -21.578 -8.516 1 92.56 65 ALA A CA 1
ATOM 497 C C . ALA A 1 65 ? -19.078 -20.266 -9.281 1 92.56 65 ALA A C 1
ATOM 499 O O . ALA A 1 65 ? -20.078 -20.062 -9.984 1 92.56 65 ALA A O 1
ATOM 500 N N . GLY A 1 66 ? -18.141 -19.438 -9.07 1 92 66 GLY A N 1
ATOM 501 C CA . GLY A 1 66 ? -18.188 -18.172 -9.781 1 92 66 GLY A CA 1
ATOM 502 C C . GLY A 1 66 ? -18.203 -18.328 -11.289 1 92 66 GLY A C 1
ATOM 503 O O . GLY A 1 66 ? -18.922 -17.609 -11.992 1 92 66 GLY A O 1
ATOM 504 N N . LEU A 1 67 ? -17.422 -19.234 -11.781 1 95.5 67 LEU A N 1
ATOM 505 C CA . LEU A 1 67 ? -17.375 -19.516 -13.211 1 95.5 67 LEU A CA 1
ATOM 506 C C . LEU A 1 67 ? -18.703 -20.125 -13.688 1 95.5 67 LEU A C 1
ATOM 508 O O . LEU A 1 67 ? -19.25 -19.703 -14.703 1 95.5 67 LEU A O 1
ATOM 512 N N . GLU A 1 68 ? -19.125 -21.031 -12.906 1 96.19 68 GLU A N 1
ATOM 513 C CA . GLU A 1 68 ? -20.344 -21.734 -13.281 1 96.19 68 GLU A CA 1
ATOM 514 C C . GLU A 1 68 ? -21.531 -20.781 -13.305 1 96.19 68 GLU A C 1
ATOM 516 O O . GLU A 1 68 ? -22.359 -20.844 -14.219 1 96.19 68 GLU A O 1
ATOM 521 N N . ASN A 1 69 ? -21.594 -19.953 -12.375 1 95.38 69 ASN A N 1
ATOM 522 C CA . ASN A 1 69 ? -22.672 -18.969 -12.297 1 95.38 69 ASN A CA 1
ATOM 523 C C . ASN A 1 69 ? -22.625 -18 -13.469 1 95.38 69 ASN A C 1
ATOM 525 O O . ASN A 1 69 ? -23.641 -17.438 -13.859 1 95.38 69 ASN A O 1
ATOM 529 N N . ALA A 1 70 ? -21.453 -17.875 -14.039 1 95 70 ALA A N 1
ATOM 530 C CA . ALA A 1 70 ? -21.281 -16.969 -15.18 1 95 70 ALA A CA 1
ATOM 531 C C . ALA A 1 70 ? -21.562 -17.688 -16.5 1 95 70 ALA A C 1
ATOM 533 O O . ALA A 1 70 ? -21.391 -17.109 -17.578 1 95 70 ALA A O 1
ATOM 534 N N . GLY A 1 71 ? -21.906 -18.953 -16.422 1 96.94 71 GLY A N 1
ATOM 535 C CA . GLY A 1 71 ? -22.25 -19.719 -17.625 1 96.94 71 GLY A CA 1
ATOM 536 C C . GLY A 1 71 ? -21.047 -20.375 -18.266 1 96.94 71 GLY A C 1
ATOM 537 O O . GLY A 1 71 ? -21.094 -20.75 -19.438 1 96.94 71 GLY A O 1
ATOM 538 N N . ILE A 1 72 ? -19.984 -20.5 -17.562 1 98.25 72 ILE A N 1
ATOM 539 C CA . ILE A 1 72 ? -18.781 -21.141 -18.062 1 98.25 72 ILE A CA 1
ATOM 540 C C . ILE A 1 72 ? -18.781 -22.625 -17.656 1 98.25 72 ILE A C 1
ATOM 542 O O . ILE A 1 72 ? -19.047 -22.953 -16.5 1 98.25 72 ILE A O 1
ATOM 546 N N . GLU A 1 73 ? -18.547 -23.453 -18.578 1 98 73 GLU A N 1
ATOM 547 C CA . GLU A 1 73 ? -18.484 -24.875 -18.297 1 98 73 GLU A CA 1
ATOM 548 C C . GLU A 1 73 ? -17.156 -25.266 -17.688 1 98 73 GLU A C 1
ATOM 550 O O . GLU A 1 73 ? -16.094 -24.922 -18.203 1 98 73 GLU A O 1
ATOM 555 N N . VAL A 1 74 ? -17.266 -25.953 -16.547 1 97.75 74 VAL A N 1
ATOM 556 C CA . VAL A 1 74 ? -16.078 -26.484 -15.898 1 97.75 74 VAL A CA 1
ATOM 557 C C . VAL A 1 74 ? -16.125 -28 -15.852 1 97.75 74 VAL A C 1
ATOM 559 O O . VAL A 1 74 ? -17.078 -28.578 -15.312 1 97.75 74 VAL A O 1
ATOM 562 N N . LEU A 1 75 ? -15.133 -28.641 -16.422 1 96.12 75 LEU A N 1
ATOM 563 C CA . LEU A 1 75 ? -15.156 -30.094 -16.453 1 96.12 75 LEU A CA 1
ATOM 564 C C . LEU A 1 75 ? -13.812 -30.672 -16.016 1 96.12 75 LEU A C 1
ATOM 566 O O . LEU A 1 75 ? -12.805 -29.953 -16.016 1 96.12 75 LEU A O 1
ATOM 570 N N . VAL A 1 76 ? -13.828 -31.938 -15.617 1 96.88 76 VAL A N 1
ATOM 571 C CA . VAL A 1 76 ? -12.625 -32.656 -15.203 1 96.88 76 VAL A CA 1
ATOM 572 C C . VAL A 1 76 ? -12.234 -33.656 -16.281 1 96.88 76 VAL A C 1
ATOM 574 O O . VAL A 1 76 ? -12.969 -34.625 -16.531 1 96.88 76 VAL A O 1
ATOM 577 N N . ASP A 1 77 ? -11.227 -33.438 -16.906 1 97.38 77 ASP A N 1
ATOM 578 C CA . ASP A 1 77 ? -10.602 -34.312 -17.906 1 97.38 77 ASP A CA 1
ATOM 579 C C . ASP A 1 77 ? -9.172 -33.875 -18.188 1 97.38 77 ASP A C 1
ATOM 581 O O . ASP A 1 77 ? -8.734 -32.812 -17.734 1 97.38 77 ASP A O 1
ATOM 585 N N . GLU A 1 78 ? -8.398 -34.75 -18.719 1 97.31 78 GLU A N 1
ATOM 586 C CA . GLU A 1 78 ? -7.004 -34.438 -19 1 97.31 78 GLU A CA 1
ATOM 587 C C . GLU A 1 78 ? -6.762 -34.344 -20.516 1 97.31 78 GLU A C 1
ATOM 589 O O . GLU A 1 78 ? -7.07 -35.281 -21.266 1 97.31 78 GLU A O 1
ATOM 594 N N . ALA A 1 79 ? -6.285 -33.188 -20.953 1 98.19 79 ALA A N 1
ATOM 595 C CA . ALA A 1 79 ? -5.887 -33.031 -22.344 1 98.19 79 ALA A CA 1
ATOM 596 C C . ALA A 1 79 ? -4.617 -33.812 -22.641 1 98.19 79 ALA A C 1
ATOM 598 O O . ALA A 1 79 ? -3.613 -33.688 -21.938 1 98.19 79 ALA A O 1
ATOM 599 N N . VAL A 1 80 ? -4.625 -34.594 -23.703 1 97.88 80 VAL A N 1
ATOM 600 C CA . VAL A 1 80 ? -3.467 -35.469 -23.938 1 97.88 80 VAL A CA 1
ATOM 601 C C . VAL A 1 80 ? -2.859 -35.156 -25.297 1 97.88 80 VAL A C 1
ATOM 603 O O . VAL A 1 80 ? -1.696 -35.469 -25.562 1 97.88 80 VAL A O 1
ATOM 606 N N . ASN A 1 81 ? -3.637 -34.531 -26.156 1 98.12 81 ASN A N 1
ATOM 607 C CA . ASN A 1 81 ? -3.141 -34.219 -27.484 1 98.12 81 ASN A CA 1
ATOM 608 C C . ASN A 1 81 ? -3.883 -33 -28.078 1 98.12 81 ASN A C 1
ATOM 610 O O . ASN A 1 81 ? -5.09 -32.875 -27.875 1 98.12 81 ASN A O 1
ATOM 614 N N . ILE A 1 82 ? -3.117 -32.156 -28.766 1 98.56 82 ILE A N 1
ATOM 615 C CA . ILE A 1 82 ? -3.701 -31.016 -29.484 1 98.56 82 ILE A CA 1
ATOM 616 C C . ILE A 1 82 ? -3.482 -31.188 -30.984 1 98.56 82 ILE A C 1
ATOM 618 O O . ILE A 1 82 ? -2.35 -31.359 -31.438 1 98.56 82 ILE A O 1
ATOM 622 N N . ASN A 1 83 ? -4.508 -31.219 -31.766 1 98.44 83 ASN A N 1
ATOM 623 C CA . ASN A 1 83 ? -4.422 -31.094 -33.219 1 98.44 83 ASN A CA 1
ATOM 624 C C . ASN A 1 83 ? -4.633 -29.656 -33.656 1 98.44 83 ASN A C 1
ATOM 626 O O . ASN A 1 83 ? -5.77 -29.188 -33.781 1 98.44 83 ASN A O 1
ATOM 630 N N . ARG A 1 84 ? -3.564 -29 -34 1 98.19 84 ARG A N 1
ATOM 631 C CA . ARG A 1 84 ? -3.619 -27.578 -34.312 1 98.19 84 ARG A CA 1
ATOM 632 C C . ARG A 1 84 ? -4.316 -27.344 -35.656 1 98.19 84 ARG A C 1
ATOM 634 O O . ARG A 1 84 ? -5.016 -26.344 -35.844 1 98.19 84 ARG A O 1
ATOM 641 N N . LYS A 1 85 ? -4.086 -28.219 -36.562 1 97.06 85 LYS A N 1
ATOM 642 C CA . LYS A 1 85 ? -4.637 -28.078 -37.906 1 97.06 85 LYS A CA 1
ATOM 643 C C . LYS A 1 85 ? -6.164 -28.141 -37.875 1 97.06 85 LYS A C 1
ATOM 645 O O . LYS A 1 85 ? -6.836 -27.297 -38.469 1 97.06 85 LYS A O 1
ATOM 650 N N . GLU A 1 86 ? -6.676 -29.188 -37.25 1 97.75 86 GLU A N 1
ATOM 651 C CA . GLU A 1 86 ? -8.125 -29.391 -37.188 1 97.75 86 GLU A CA 1
ATOM 652 C C . GLU A 1 86 ? -8.727 -28.672 -36 1 97.75 86 GLU A C 1
ATOM 654 O O . GLU A 1 86 ? -9.945 -28.656 -35.812 1 97.75 86 GLU A O 1
ATOM 659 N N . LYS A 1 87 ? -7.914 -28.172 -35.094 1 98.38 87 LYS A N 1
ATOM 660 C CA . LYS A 1 87 ? -8.273 -27.344 -33.938 1 98.38 87 LYS A CA 1
ATOM 661 C C . LYS A 1 87 ? -9.141 -28.125 -32.938 1 98.38 87 LYS A C 1
ATOM 663 O O . LYS A 1 87 ? -10.219 -27.672 -32.562 1 98.38 87 LYS A O 1
ATOM 668 N N . TYR A 1 88 ? -8.648 -29.188 -32.5 1 98.5 88 TYR A N 1
ATOM 669 C CA . TYR A 1 88 ? -9.312 -29.891 -31.406 1 98.5 88 TYR A CA 1
ATOM 670 C C . TYR A 1 88 ? -8.305 -30.438 -30.406 1 98.5 88 TYR A C 1
ATOM 672 O O . TYR A 1 88 ? -7.109 -30.531 -30.719 1 98.5 88 TYR A O 1
ATOM 680 N N . VAL A 1 89 ? -8.773 -30.75 -29.188 1 98.75 89 VAL A N 1
ATOM 681 C CA . VAL A 1 89 ? -8.008 -31.359 -28.109 1 98.75 89 VAL A CA 1
ATOM 682 C C . VAL A 1 89 ? -8.578 -32.719 -27.766 1 98.75 89 VAL A C 1
ATOM 684 O O . VAL A 1 89 ? -9.781 -32.875 -27.578 1 98.75 89 VAL A O 1
ATOM 687 N N . GLU A 1 90 ? -7.703 -33.688 -27.766 1 98.5 90 GLU A N 1
ATOM 688 C CA . GLU A 1 90 ? -8.094 -35.031 -27.297 1 98.5 90 GLU A CA 1
ATOM 689 C C . GLU A 1 90 ? -7.871 -35.188 -25.797 1 98.5 90 GLU A C 1
ATOM 691 O O . GLU A 1 90 ? -6.875 -34.688 -25.266 1 98.5 90 GLU A O 1
ATOM 696 N N . THR A 1 91 ? -8.781 -35.875 -25.188 1 98.12 91 THR A N 1
ATOM 697 C CA . THR A 1 91 ? -8.68 -36.031 -23.734 1 98.12 91 THR A CA 1
ATOM 698 C C . THR A 1 91 ? -8.422 -37.469 -23.375 1 98.12 91 THR A C 1
ATOM 700 O O . THR A 1 91 ? -8.594 -38.375 -24.203 1 98.12 91 THR A O 1
ATOM 703 N N . LYS A 1 92 ? -7.953 -37.656 -22.203 1 97.06 92 LYS A N 1
ATOM 704 C CA . LYS A 1 92 ? -7.742 -39 -21.672 1 97.06 92 LYS A CA 1
ATOM 705 C C . LYS A 1 92 ? -9.047 -39.781 -21.641 1 97.06 92 LYS A C 1
ATOM 707 O O . LYS A 1 92 ? -9.047 -41 -21.859 1 97.06 92 LYS A O 1
ATOM 712 N N . GLY A 1 93 ? -10.172 -39.094 -21.453 1 95.19 93 GLY A N 1
ATOM 713 C CA . GLY A 1 93 ? -11.477 -39.719 -21.438 1 95.19 93 GLY A CA 1
ATOM 714 C C . GLY A 1 93 ? -11.969 -40.125 -22.812 1 95.19 93 GLY A C 1
ATOM 715 O O . GLY A 1 93 ? -12.977 -40.844 -22.938 1 95.19 93 GLY A O 1
ATOM 716 N N . GLY A 1 94 ? -11.273 -39.688 -23.859 1 95.12 94 GLY A N 1
ATOM 717 C CA . GLY A 1 94 ? -11.594 -40.156 -25.203 1 95.12 94 GLY A CA 1
ATOM 718 C C . GLY A 1 94 ? -12.398 -39.125 -25.984 1 95.12 94 GLY A C 1
ATOM 719 O O . GLY A 1 94 ? -12.797 -39.375 -27.125 1 95.12 94 GLY A O 1
ATOM 720 N N . ASP A 1 95 ? -12.641 -38.062 -25.438 1 96.69 95 ASP A N 1
ATOM 721 C CA . ASP A 1 95 ? -13.406 -37.031 -26.125 1 96.69 95 ASP A CA 1
ATOM 722 C C . ASP A 1 95 ? -12.5 -36.125 -26.969 1 96.69 95 ASP A C 1
ATOM 724 O O . ASP A 1 95 ? -11.297 -36.062 -26.703 1 96.69 95 ASP A O 1
ATOM 728 N N . LYS A 1 96 ? -13.062 -35.594 -27.953 1 98.12 96 LYS A N 1
ATOM 729 C CA . LYS A 1 96 ? -12.438 -34.531 -28.75 1 98.12 96 LYS A CA 1
ATOM 730 C C . LYS A 1 96 ? -13.18 -33.219 -28.578 1 98.12 96 LYS A C 1
ATOM 732 O O . LYS A 1 96 ? -14.383 -33.125 -28.844 1 98.12 96 LYS A O 1
ATOM 737 N N . TYR A 1 97 ? -12.477 -32.219 -28.141 1 98.38 97 TYR A N 1
ATOM 738 C CA . TYR A 1 97 ? -13.055 -30.906 -27.969 1 98.38 97 TYR A CA 1
ATOM 739 C C . TYR A 1 97 ? -12.57 -29.969 -29.078 1 98.38 97 TYR A C 1
ATOM 741 O O . TYR A 1 97 ? -11.414 -29.531 -29.062 1 98.38 97 TYR A O 1
ATOM 749 N N . TYR A 1 98 ? -13.438 -29.609 -29.984 1 98.62 98 TYR A N 1
ATOM 750 C CA . TYR A 1 98 ? -13.125 -28.625 -31.016 1 98.62 98 TYR A CA 1
ATOM 751 C C . TYR A 1 98 ? -13.219 -27.203 -30.453 1 98.62 98 TYR A C 1
ATOM 753 O O . TYR A 1 98 ? -14.086 -26.906 -29.641 1 98.62 98 TYR A O 1
ATOM 761 N N . TYR A 1 99 ? -12.273 -26.344 -30.875 1 98.69 99 TYR A N 1
ATOM 762 C CA . TYR A 1 99 ? -12.227 -24.984 -30.344 1 98.69 99 TYR A CA 1
ATOM 763 C C . TYR A 1 99 ? -12.008 -23.984 -31.469 1 98.69 99 TYR A C 1
ATOM 765 O O . TYR A 1 99 ? -11.523 -24.328 -32.562 1 98.69 99 TYR A O 1
ATOM 773 N N . GLU A 1 100 ? -12.438 -22.688 -31.234 1 98.75 100 GLU A N 1
ATOM 774 C CA . GLU A 1 100 ? -11.977 -21.562 -32.031 1 98.75 100 GLU A CA 1
ATOM 775 C C . GLU A 1 100 ? -10.68 -20.969 -31.5 1 98.75 100 GLU A C 1
ATOM 777 O O . GLU A 1 100 ? -9.766 -20.672 -32.281 1 98.75 100 GLU A O 1
ATOM 782 N N . LYS A 1 101 ? -10.641 -20.812 -30.188 1 98.81 101 LYS A N 1
ATOM 783 C CA . LYS A 1 101 ? -9.453 -20.375 -29.469 1 98.81 101 LYS A CA 1
ATOM 784 C C . LYS A 1 101 ? -9.109 -21.359 -28.344 1 98.81 101 LYS A C 1
ATOM 786 O O . LYS A 1 101 ? -10 -21.922 -27.703 1 98.81 101 LYS A O 1
ATOM 791 N N . LEU A 1 102 ? -7.863 -21.578 -28.141 1 98.88 102 LEU A N 1
ATOM 792 C CA . LEU A 1 102 ? -7.352 -22.453 -27.094 1 98.88 102 LEU A CA 1
ATOM 793 C C . LEU A 1 102 ? -6.414 -21.688 -26.172 1 98.88 102 LEU A C 1
ATOM 795 O O . LEU A 1 102 ? -5.578 -20.906 -26.625 1 98.88 102 LEU A O 1
ATOM 799 N N . VAL A 1 103 ? -6.586 -21.828 -24.828 1 98.94 103 VAL A N 1
ATOM 800 C CA . VAL A 1 103 ? -5.676 -21.234 -23.859 1 98.94 103 VAL A CA 1
ATOM 801 C C . VAL A 1 103 ? -5.016 -22.344 -23.031 1 98.94 103 VAL A C 1
ATOM 803 O O . VAL A 1 103 ? -5.703 -23.156 -22.406 1 98.94 103 VAL A O 1
ATOM 806 N N . LEU A 1 104 ? -3.736 -22.359 -23.109 1 98.94 104 LEU A N 1
ATOM 807 C CA . LEU A 1 104 ? -2.971 -23.25 -22.25 1 98.94 104 LEU A CA 1
ATOM 808 C C . LEU A 1 104 ? -2.648 -22.594 -20.922 1 98.94 104 LEU A C 1
ATOM 810 O O . LEU A 1 104 ? -1.854 -21.641 -20.859 1 98.94 104 LEU A O 1
ATOM 814 N N . ALA A 1 105 ? -3.244 -23 -19.875 1 98.62 105 ALA A N 1
ATOM 815 C CA . ALA A 1 105 ? -2.99 -22.625 -18.484 1 98.62 105 ALA A CA 1
ATOM 816 C C . ALA A 1 105 ? -2.602 -23.828 -17.641 1 98.62 105 ALA A C 1
ATOM 818 O O . ALA A 1 105 ? -3.168 -24.062 -16.562 1 98.62 105 ALA A O 1
ATOM 819 N N . THR A 1 106 ? -1.614 -24.531 -18.078 1 98.19 106 THR A N 1
ATOM 820 C CA . THR A 1 106 ? -1.279 -25.859 -17.562 1 98.19 106 THR A CA 1
ATOM 821 C C . THR A 1 106 ? -0.374 -25.734 -16.328 1 98.19 106 THR A C 1
ATOM 823 O O . THR A 1 106 ? -0.103 -26.734 -15.656 1 98.19 106 THR A O 1
ATOM 826 N N . GLY A 1 107 ? 0.067 -24.594 -16.062 1 97 107 GLY A N 1
ATOM 827 C CA . GLY A 1 107 ? 0.788 -24.312 -14.828 1 97 107 GLY A CA 1
ATOM 828 C C . GLY A 1 107 ? 2.186 -24.891 -14.805 1 97 107 GLY A C 1
ATOM 829 O O . GLY A 1 107 ? 2.922 -24.797 -15.797 1 97 107 GLY A O 1
ATOM 830 N N . SER A 1 108 ? 2.611 -25.297 -13.633 1 97.06 108 SER A N 1
ATOM 831 C CA . SER A 1 108 ? 3.961 -25.812 -13.406 1 97.06 108 SER A CA 1
ATOM 832 C C . SER A 1 108 ? 3.932 -27.141 -12.656 1 97.06 108 SER A C 1
ATOM 834 O O . SER A 1 108 ? 2.893 -27.531 -12.125 1 97.06 108 SER A O 1
ATOM 836 N N . LEU A 1 109 ? 5.008 -27.859 -12.727 1 96.19 109 LEU A N 1
ATOM 837 C CA . LEU A 1 109 ? 5.215 -29.094 -11.992 1 96.19 109 LEU A CA 1
ATOM 838 C C . LEU A 1 109 ? 6.41 -28.984 -11.047 1 96.19 109 LEU A C 1
ATOM 840 O O . LEU A 1 109 ? 7.398 -28.312 -11.375 1 96.19 109 LEU A O 1
ATOM 844 N N . PRO A 1 110 ? 6.305 -29.641 -9.875 1 96.5 110 PRO A N 1
ATOM 845 C CA . PRO A 1 110 ? 7.445 -29.594 -8.961 1 96.5 110 PRO A CA 1
ATOM 846 C C . PRO A 1 110 ? 8.695 -30.25 -9.547 1 96.5 110 PRO A C 1
ATOM 848 O O . PRO A 1 110 ? 8.602 -31.266 -10.242 1 96.5 110 PRO A O 1
ATOM 851 N N . ILE A 1 111 ? 9.82 -29.703 -9.18 1 96.12 111 ILE A N 1
ATOM 852 C CA . ILE A 1 111 ? 11.094 -30.297 -9.578 1 96.12 111 ILE A CA 1
ATOM 853 C C . ILE A 1 111 ? 11.438 -31.453 -8.641 1 96.12 111 ILE A C 1
ATOM 855 O O . ILE A 1 111 ? 11.383 -31.312 -7.418 1 96.12 111 ILE A O 1
ATOM 859 N N . ILE A 1 112 ? 11.727 -32.594 -9.203 1 96.69 112 ILE A N 1
ATOM 860 C CA . ILE A 1 112 ? 12.227 -33.719 -8.453 1 96.69 112 ILE A CA 1
ATOM 861 C C . ILE A 1 112 ? 13.727 -33.875 -8.688 1 96.69 112 ILE A C 1
ATOM 863 O O . ILE A 1 112 ? 14.164 -34.188 -9.797 1 96.69 112 ILE A O 1
ATOM 867 N N . PRO A 1 113 ? 14.438 -33.656 -7.637 1 95.75 113 PRO A N 1
ATOM 868 C CA . PRO A 1 113 ? 15.883 -33.688 -7.82 1 95.75 113 PRO A CA 1
ATOM 869 C C . PRO A 1 113 ? 16.406 -35.125 -8.023 1 95.75 113 PRO A C 1
ATOM 871 O O . PRO A 1 113 ? 15.734 -36.094 -7.633 1 95.75 113 PRO A O 1
ATOM 874 N N . LYS A 1 114 ? 17.594 -35.219 -8.609 1 96.44 114 LYS A N 1
ATOM 875 C CA . LYS A 1 114 ? 18.25 -36.5 -8.797 1 96.44 114 LYS A CA 1
ATOM 876 C C . LYS A 1 114 ? 19.188 -36.812 -7.629 1 96.44 114 LYS A C 1
ATOM 878 O O . LYS A 1 114 ? 20.406 -36.812 -7.789 1 96.44 114 LYS A O 1
ATOM 883 N N . ILE A 1 115 ? 18.641 -37.125 -6.562 1 97.62 115 ILE A N 1
ATOM 884 C CA . ILE A 1 115 ? 19.375 -37.5 -5.359 1 97.62 115 ILE A CA 1
ATOM 885 C C . ILE A 1 115 ? 19.141 -38.969 -5.023 1 97.62 115 ILE A C 1
ATOM 887 O O . ILE A 1 115 ? 18 -39.438 -5.031 1 97.62 115 ILE A O 1
ATOM 891 N N . PRO A 1 116 ? 20.266 -39.688 -4.738 1 97.75 116 PRO A N 1
ATOM 892 C CA . PRO A 1 116 ? 20.078 -41.094 -4.348 1 97.75 116 PRO A CA 1
ATOM 893 C C . PRO A 1 116 ? 19.078 -41.25 -3.207 1 97.75 116 PRO A C 1
ATOM 895 O O . PRO A 1 116 ? 19.141 -40.531 -2.209 1 97.75 116 PRO A O 1
ATOM 898 N N . GLY A 1 117 ? 18.094 -42.156 -3.396 1 97.94 117 GLY A N 1
ATOM 899 C CA . GLY A 1 117 ? 17.109 -42.438 -2.365 1 97.94 117 GLY A CA 1
ATOM 900 C C . GLY A 1 117 ? 15.836 -41.625 -2.523 1 97.94 117 GLY A C 1
ATOM 901 O O . GLY A 1 117 ? 14.914 -41.75 -1.714 1 97.94 117 GLY A O 1
ATOM 902 N N . ILE A 1 118 ? 15.719 -40.875 -3.568 1 97.5 118 ILE A N 1
ATOM 903 C CA . ILE A 1 118 ? 14.625 -39.938 -3.787 1 97.5 118 ILE A CA 1
ATOM 904 C C . ILE A 1 118 ? 13.305 -40.688 -3.896 1 97.5 118 ILE A C 1
ATOM 906 O O . ILE A 1 118 ? 12.234 -40.125 -3.691 1 97.5 118 ILE A O 1
ATOM 910 N N . GLU A 1 119 ? 13.352 -41.969 -4.172 1 96.5 119 GLU A N 1
ATOM 911 C CA . GLU A 1 119 ? 12.156 -42.781 -4.41 1 96.5 119 GLU A CA 1
ATOM 912 C C . GLU A 1 119 ? 11.594 -43.344 -3.105 1 96.5 119 GLU A C 1
ATOM 914 O O . GLU A 1 119 ? 10.516 -43.938 -3.094 1 96.5 119 GLU A O 1
ATOM 919 N N . LYS A 1 120 ? 12.305 -43.188 -2.029 1 97.12 120 LYS A N 1
ATOM 920 C CA . LYS A 1 120 ? 11.852 -43.688 -0.739 1 97.12 120 LYS A CA 1
ATOM 921 C C . LYS A 1 120 ? 10.531 -43.062 -0.322 1 97.12 120 LYS A C 1
ATOM 923 O O . LYS A 1 120 ? 10.219 -41.938 -0.741 1 97.12 120 LYS A O 1
ATOM 928 N N . LYS A 1 121 ? 9.836 -43.844 0.549 1 97.19 121 LYS A N 1
ATOM 929 C CA . LYS A 1 121 ? 8.562 -43.344 1.058 1 97.19 121 LYS A CA 1
ATOM 930 C C . LYS A 1 121 ? 8.781 -42.156 2.002 1 97.19 121 LYS A C 1
ATOM 932 O O . LYS A 1 121 ? 9.867 -42 2.564 1 97.19 121 LYS A O 1
ATOM 937 N N . ASN A 1 122 ? 7.773 -41.25 2.098 1 97.88 122 ASN A N 1
ATOM 938 C CA . ASN A 1 122 ? 7.711 -40.094 2.984 1 97.88 122 ASN A CA 1
ATOM 939 C C . ASN A 1 122 ? 8.586 -38.938 2.477 1 97.88 122 ASN A C 1
ATOM 941 O O . ASN A 1 122 ? 9.07 -38.156 3.266 1 97.88 122 ASN A O 1
ATOM 945 N N . ILE A 1 123 ? 8.938 -39.031 1.25 1 98.38 123 ILE A N 1
ATOM 946 C CA . ILE A 1 123 ? 9.484 -37.875 0.528 1 98.38 123 ILE A CA 1
ATOM 947 C C . ILE A 1 123 ? 8.422 -37.312 -0.399 1 98.38 123 ILE A C 1
ATOM 949 O O . ILE A 1 123 ? 7.984 -37.969 -1.347 1 98.38 123 ILE A O 1
ATOM 953 N N . PHE A 1 124 ? 8.023 -36.062 -0.103 1 98.19 124 PHE A N 1
ATOM 954 C CA . PHE A 1 124 ? 6.824 -35.562 -0.748 1 98.19 124 PHE A CA 1
ATOM 955 C C . PHE A 1 124 ? 7.133 -34.312 -1.56 1 98.19 124 PHE A C 1
ATOM 957 O O . PHE A 1 124 ? 7.465 -33.25 -0.996 1 98.19 124 PHE A O 1
ATOM 964 N N . PRO A 1 125 ? 7.043 -34.375 -2.924 1 97.31 125 PRO A N 1
ATOM 965 C CA . PRO A 1 125 ? 6.941 -33.125 -3.699 1 97.31 125 PRO A CA 1
ATOM 966 C C . PRO A 1 125 ? 5.637 -32.375 -3.441 1 97.31 125 PRO A C 1
ATOM 968 O O . PRO A 1 125 ? 4.652 -32.969 -2.994 1 97.31 125 PRO A O 1
ATOM 971 N N . ILE A 1 126 ? 5.617 -31.125 -3.711 1 95.06 126 ILE A N 1
ATOM 972 C CA . ILE A 1 126 ? 4.43 -30.328 -3.453 1 95.06 126 ILE A CA 1
ATOM 973 C C . ILE A 1 126 ? 3.559 -30.266 -4.707 1 95.06 126 ILE A C 1
ATOM 975 O O . ILE A 1 126 ? 3.6 -29.297 -5.457 1 95.06 126 ILE A O 1
ATOM 979 N N . TYR A 1 127 ? 2.721 -31.234 -4.875 1 94.31 127 TYR A N 1
ATOM 980 C CA . TYR A 1 127 ? 1.756 -31.266 -5.969 1 94.31 127 TYR A CA 1
ATOM 981 C C . TYR A 1 127 ? 0.503 -30.469 -5.609 1 94.31 127 TYR A C 1
ATOM 983 O O . TYR A 1 127 ? 0.037 -30.516 -4.469 1 94.31 127 TYR A O 1
ATOM 991 N N . LYS A 1 128 ? -0.031 -29.797 -6.586 1 93.69 128 LYS A N 1
ATOM 992 C CA . LYS A 1 128 ? -1.221 -28.984 -6.379 1 93.69 128 LYS A CA 1
ATOM 993 C C . LYS A 1 128 ? -2.492 -29.812 -6.477 1 93.69 128 LYS A C 1
ATOM 995 O O . LYS A 1 128 ? -3.334 -29.578 -7.344 1 93.69 128 LYS A O 1
ATOM 1000 N N . ASN A 1 129 ? -2.588 -30.719 -5.637 1 95 129 ASN A N 1
ATOM 1001 C CA . ASN A 1 129 ? -3.705 -31.641 -5.516 1 95 129 ASN A CA 1
ATOM 1002 C C . ASN A 1 129 ? -4.152 -31.797 -4.062 1 95 129 ASN A C 1
ATOM 1004 O O . ASN A 1 129 ? -3.387 -32.281 -3.223 1 95 129 ASN A O 1
ATOM 1008 N N . LEU A 1 130 ? -5.414 -31.422 -3.801 1 96.38 130 LEU A N 1
ATOM 1009 C CA . LEU A 1 130 ? -5.93 -31.359 -2.438 1 96.38 130 LEU A CA 1
ATOM 1010 C C . LEU A 1 130 ? -5.859 -32.719 -1.766 1 96.38 130 LEU A C 1
ATOM 1012 O O . LEU A 1 130 ? -5.465 -32.844 -0.603 1 96.38 130 LEU A O 1
ATOM 1016 N N . ASP A 1 131 ? -6.25 -33.781 -2.453 1 96.19 131 ASP A N 1
ATOM 1017 C CA . ASP A 1 131 ? -6.27 -35.125 -1.875 1 96.19 131 ASP A CA 1
ATOM 1018 C C . ASP A 1 131 ? -4.859 -35.594 -1.533 1 96.19 131 ASP A C 1
ATOM 1020 O O . ASP A 1 131 ? -4.641 -36.188 -0.478 1 96.19 131 ASP A O 1
ATOM 1024 N N . TYR A 1 132 ? -3.979 -35.344 -2.416 1 96.19 132 TYR A N 1
ATOM 1025 C CA . TYR A 1 132 ? -2.572 -35.656 -2.174 1 96.19 132 TYR A CA 1
ATOM 1026 C C . TYR A 1 132 ? -2.047 -34.875 -0.975 1 96.19 132 TYR A C 1
ATOM 1028 O O . TYR A 1 132 ? -1.4 -35.438 -0.091 1 96.19 132 TYR A O 1
ATOM 1036 N N . LEU A 1 133 ? -2.35 -33.562 -0.877 1 97.38 133 LEU A N 1
ATOM 1037 C CA . LEU A 1 133 ? -1.82 -32.688 0.155 1 97.38 133 LEU A CA 1
ATOM 1038 C C . LEU A 1 133 ? -2.41 -33.031 1.519 1 97.38 133 LEU A C 1
ATOM 1040 O O . LEU A 1 133 ? -1.753 -32.844 2.547 1 97.38 133 LEU A O 1
ATOM 1044 N N . LYS A 1 134 ? -3.65 -33.5 1.538 1 97.31 134 LYS A N 1
ATOM 1045 C CA . LYS A 1 134 ? -4.242 -33.938 2.795 1 97.31 134 LYS A CA 1
ATOM 1046 C C . LYS A 1 134 ? -3.422 -35.062 3.418 1 97.31 134 LYS A C 1
ATOM 1048 O O . LYS A 1 134 ? -3.219 -35.094 4.633 1 97.31 134 LYS A O 1
ATOM 1053 N N . GLU A 1 135 ? -2.967 -35.938 2.566 1 96.81 135 GLU A N 1
ATOM 1054 C CA . GLU A 1 135 ? -2.119 -37.031 3.039 1 96.81 135 GLU A CA 1
ATOM 1055 C C . GLU A 1 135 ? -0.792 -36.5 3.578 1 96.81 135 GLU A C 1
ATOM 1057 O O . GLU A 1 135 ? -0.299 -36.969 4.602 1 96.81 135 GLU A O 1
ATOM 1062 N N . VAL A 1 136 ? -0.26 -35.625 2.879 1 97.38 136 VAL A N 1
ATOM 1063 C CA . VAL A 1 136 ? 1.005 -35.031 3.293 1 97.38 136 VAL A CA 1
ATOM 1064 C C . VAL A 1 136 ? 0.841 -34.344 4.66 1 97.38 136 VAL A C 1
ATOM 1066 O O . VAL A 1 136 ? 1.685 -34.531 5.543 1 97.38 136 VAL A O 1
ATOM 1069 N N . VAL A 1 137 ? -0.224 -33.594 4.832 1 97.62 137 VAL A N 1
ATOM 1070 C CA . VAL A 1 137 ? -0.508 -32.906 6.086 1 97.62 137 VAL A CA 1
ATOM 1071 C C . VAL A 1 137 ? -0.616 -33.906 7.223 1 97.62 137 VAL A C 1
ATOM 1073 O O . VAL A 1 137 ? -0.07 -33.688 8.305 1 97.62 137 VAL A O 1
ATOM 1076 N N . GLU A 1 138 ? -1.292 -35 7.004 1 96.69 138 GLU A N 1
ATOM 1077 C CA . GLU A 1 138 ? -1.46 -36.031 8.016 1 96.69 138 GLU A CA 1
ATOM 1078 C C . GLU A 1 138 ? -0.118 -36.656 8.406 1 96.69 138 GLU A C 1
ATOM 1080 O O . GLU A 1 138 ? 0.144 -36.875 9.586 1 96.69 138 GLU A O 1
ATOM 1085 N N . GLU A 1 139 ? 0.669 -36.906 7.438 1 97.06 139 GLU A N 1
ATOM 1086 C CA . GLU A 1 139 ? 1.979 -37.5 7.703 1 97.06 139 GLU A CA 1
ATOM 1087 C C . GLU A 1 139 ? 2.854 -36.562 8.523 1 97.06 139 GLU A C 1
ATOM 1089 O O . GLU A 1 139 ? 3.582 -37 9.414 1 97.06 139 GLU A O 1
ATOM 1094 N N . ILE A 1 140 ? 2.82 -35.312 8.203 1 97.12 140 ILE A N 1
ATOM 1095 C CA . ILE A 1 140 ? 3.613 -34.312 8.914 1 97.12 140 ILE A CA 1
ATOM 1096 C C . ILE A 1 140 ? 3.16 -34.25 10.367 1 97.12 140 ILE A C 1
ATOM 1098 O O . ILE A 1 140 ? 3.988 -34.188 11.281 1 97.12 140 ILE A O 1
ATOM 1102 N N . ARG A 1 141 ? 1.893 -34.25 10.562 1 95.06 141 ARG A N 1
ATOM 1103 C CA . ARG A 1 141 ? 1.337 -34.094 11.906 1 95.06 141 ARG A CA 1
ATOM 1104 C C . ARG A 1 141 ? 1.729 -35.281 12.797 1 95.06 141 ARG A C 1
ATOM 1106 O O . ARG A 1 141 ? 1.81 -35.125 14.016 1 95.06 141 ARG A O 1
ATOM 1113 N N . LYS A 1 142 ? 2.061 -36.375 12.18 1 95.5 142 LYS A N 1
ATOM 1114 C CA . LYS A 1 142 ? 2.434 -37.562 12.922 1 95.5 142 LYS A CA 1
ATOM 1115 C C . LYS A 1 142 ? 3.949 -37.688 13.062 1 95.5 142 LYS A C 1
ATOM 1117 O O . LYS A 1 142 ? 4.449 -38.594 13.711 1 95.5 142 LYS A O 1
ATOM 1122 N N . SER A 1 143 ? 4.602 -36.75 12.562 1 96.81 143 SER A N 1
ATOM 1123 C CA . SER A 1 143 ? 6.055 -36.844 12.5 1 96.81 143 SER A CA 1
ATOM 1124 C C . SER A 1 143 ? 6.711 -36.062 13.641 1 96.81 143 SER A C 1
ATOM 1126 O O . SER A 1 143 ? 6.082 -35.219 14.266 1 96.81 143 SER A O 1
ATOM 1128 N N . LYS A 1 144 ? 7.91 -36.438 13.93 1 97.94 144 LYS A N 1
ATOM 1129 C CA . LYS A 1 144 ? 8.703 -35.719 14.93 1 97.94 144 LYS A CA 1
ATOM 1130 C C . LYS A 1 144 ? 9.766 -34.844 14.266 1 97.94 144 LYS A C 1
ATOM 1132 O O . LYS A 1 144 ? 10.062 -33.75 14.75 1 97.94 144 LYS A O 1
ATOM 1137 N N . ASN A 1 145 ? 10.367 -35.406 13.25 1 98.5 145 ASN A N 1
ATOM 1138 C CA . ASN A 1 145 ? 11.406 -34.688 12.516 1 98.5 145 ASN A CA 1
ATOM 1139 C C . ASN A 1 145 ? 11.008 -34.469 11.055 1 98.5 145 ASN A C 1
ATOM 1141 O O . ASN A 1 145 ? 10.953 -35.406 10.266 1 98.5 145 ASN A O 1
ATOM 1145 N N . VAL A 1 146 ? 10.773 -33.219 10.719 1 98.62 146 VAL A N 1
ATOM 1146 C CA . VAL A 1 146 ? 10.359 -32.812 9.367 1 98.62 146 VAL A CA 1
ATOM 1147 C C . VAL A 1 146 ? 11.477 -32.031 8.688 1 98.62 146 VAL A C 1
ATOM 1149 O O . VAL A 1 146 ? 11.992 -31.062 9.258 1 98.62 146 VAL A O 1
ATOM 1152 N N . LEU A 1 147 ? 11.891 -32.469 7.52 1 98.81 147 LEU A N 1
ATOM 1153 C CA . LEU A 1 147 ? 12.891 -31.734 6.754 1 98.81 147 LEU A CA 1
ATOM 1154 C C . LEU A 1 147 ? 12.273 -31.125 5.5 1 98.81 147 LEU A C 1
ATOM 1156 O O . LEU A 1 147 ? 11.586 -31.812 4.742 1 98.81 147 LEU A O 1
ATOM 1160 N N . ILE A 1 148 ? 12.414 -29.875 5.32 1 98.75 148 ILE A N 1
ATOM 1161 C CA . ILE A 1 148 ? 11.992 -29.125 4.137 1 98.75 148 ILE A CA 1
ATOM 1162 C C . ILE A 1 148 ? 13.211 -28.797 3.279 1 98.75 148 ILE A C 1
ATOM 1164 O O . ILE A 1 148 ? 14.141 -28.125 3.742 1 98.75 148 ILE A O 1
ATOM 1168 N N . LEU A 1 149 ? 13.203 -29.297 2.076 1 98.5 149 LEU A N 1
ATOM 1169 C CA . LEU A 1 149 ? 14.297 -29.047 1.144 1 98.5 149 LEU A CA 1
ATOM 1170 C C . LEU A 1 149 ? 13.969 -27.875 0.225 1 98.5 149 LEU A C 1
ATOM 1172 O O . LEU A 1 149 ? 13.039 -27.953 -0.582 1 98.5 149 LEU A O 1
ATOM 1176 N N . GLY A 1 150 ? 14.805 -26.75 0.273 1 97.81 150 GLY A N 1
ATOM 1177 C CA . GLY A 1 150 ? 14.57 -25.547 -0.503 1 97.81 150 GLY A CA 1
ATOM 1178 C C . GLY A 1 150 ? 14.156 -24.359 0.348 1 97.81 150 GLY A C 1
ATOM 1179 O O . GLY A 1 150 ? 13.148 -24.406 1.051 1 97.81 150 GLY A O 1
ATOM 1180 N N . GLY A 1 151 ? 14.891 -23.344 0.241 1 97.75 151 GLY A N 1
ATOM 1181 C CA . GLY A 1 151 ? 14.664 -22.156 1.055 1 97.75 151 GLY A CA 1
ATOM 1182 C C . GLY A 1 151 ? 13.984 -21.031 0.297 1 97.75 151 GLY A C 1
ATOM 1183 O O . GLY A 1 151 ? 14.211 -19.859 0.578 1 97.75 151 GLY A O 1
ATOM 1184 N N . GLY A 1 152 ? 13.156 -21.312 -0.745 1 96.75 152 GLY A N 1
ATOM 1185 C CA . GLY A 1 152 ? 12.32 -20.328 -1.416 1 96.75 152 GLY A CA 1
ATOM 1186 C C . GLY A 1 152 ? 11.062 -20 -0.646 1 96.75 152 GLY A C 1
ATOM 1187 O O . GLY A 1 152 ? 10.953 -20.297 0.544 1 96.75 152 GLY A O 1
ATOM 1188 N N . PHE A 1 153 ? 10.086 -19.406 -1.24 1 95.81 153 PHE A N 1
ATOM 1189 C CA . PHE A 1 153 ? 8.875 -18.922 -0.595 1 95.81 153 PHE A CA 1
ATOM 1190 C C . PHE A 1 153 ? 8.094 -20.078 0.027 1 95.81 153 PHE A C 1
ATOM 1192 O O . PHE A 1 153 ? 7.707 -20.016 1.197 1 95.81 153 PHE A O 1
ATOM 1199 N N . ILE A 1 154 ? 7.859 -21.078 -0.752 1 95.31 154 ILE A N 1
ATOM 1200 C CA . ILE A 1 154 ? 7.062 -22.219 -0.279 1 95.31 154 ILE A CA 1
ATOM 1201 C C . ILE A 1 154 ? 7.746 -22.859 0.924 1 95.31 154 ILE A C 1
ATOM 1203 O O . ILE A 1 154 ? 7.094 -23.172 1.922 1 95.31 154 ILE A O 1
ATOM 1207 N N . GLY A 1 155 ? 9.047 -23.109 0.819 1 97.69 155 GLY A N 1
ATOM 1208 C CA . GLY A 1 155 ? 9.789 -23.703 1.919 1 97.69 155 GLY A CA 1
ATOM 1209 C C . GLY A 1 155 ? 9.734 -22.875 3.189 1 97.69 155 GLY A C 1
ATOM 1210 O O . GLY A 1 155 ? 9.477 -23.406 4.273 1 97.69 155 GLY A O 1
ATOM 1211 N N . VAL A 1 156 ? 9.945 -21.594 3.041 1 98.5 156 VAL A N 1
ATOM 1212 C CA . VAL A 1 156 ? 9.969 -20.672 4.168 1 98.5 156 VAL A CA 1
ATOM 1213 C C . VAL A 1 156 ? 8.594 -20.641 4.832 1 98.5 156 VAL A C 1
ATOM 1215 O O . VAL A 1 156 ? 8.484 -20.703 6.059 1 98.5 156 VAL A O 1
ATOM 1218 N N . GLU A 1 157 ? 7.566 -20.531 4.055 1 98.31 157 GLU A N 1
ATOM 1219 C CA . GLU A 1 157 ? 6.211 -20.422 4.59 1 98.31 157 GLU A CA 1
ATOM 1220 C C . GLU A 1 157 ? 5.762 -21.734 5.23 1 98.31 157 GLU A C 1
ATOM 1222 O O . GLU A 1 157 ? 5.09 -21.719 6.262 1 98.31 157 GLU A O 1
ATOM 1227 N N . ILE A 1 158 ? 6.148 -22.859 4.652 1 98.19 158 ILE A N 1
ATOM 1228 C CA . ILE A 1 158 ? 5.824 -24.156 5.246 1 98.19 158 ILE A CA 1
ATOM 1229 C C . ILE A 1 158 ? 6.57 -24.312 6.57 1 98.19 158 ILE A C 1
ATOM 1231 O O . ILE A 1 158 ? 6 -24.781 7.559 1 98.19 158 ILE A O 1
ATOM 1235 N N . ALA A 1 159 ? 7.863 -23.953 6.578 1 98.69 159 ALA A N 1
ATOM 1236 C CA . ALA A 1 159 ? 8.641 -24.031 7.812 1 98.69 159 ALA A CA 1
ATOM 1237 C C . ALA A 1 159 ? 7.973 -23.234 8.93 1 98.69 159 ALA A C 1
ATOM 1239 O O . ALA A 1 159 ? 7.879 -23.703 10.062 1 98.69 159 ALA A O 1
ATOM 1240 N N . ASP A 1 160 ? 7.516 -22.062 8.648 1 98.44 160 ASP A N 1
ATOM 1241 C CA . ASP A 1 160 ? 6.809 -21.219 9.609 1 98.44 160 ASP A CA 1
ATOM 1242 C C . ASP A 1 160 ? 5.562 -21.922 10.148 1 98.44 160 ASP A C 1
ATOM 1244 O O . ASP A 1 160 ? 5.359 -22 11.359 1 98.44 160 ASP A O 1
ATOM 1248 N N . GLU A 1 161 ? 4.73 -22.469 9.242 1 98 161 GLU A N 1
ATOM 1249 C CA . GLU A 1 161 ? 3.463 -23.094 9.609 1 98 161 GLU A CA 1
ATOM 1250 C C . GLU A 1 161 ? 3.686 -24.375 10.406 1 98 161 GLU A C 1
ATOM 1252 O O . GLU A 1 161 ? 3.047 -24.578 11.438 1 98 161 GLU A O 1
ATOM 1257 N N . VAL A 1 162 ? 4.617 -25.188 9.984 1 98.06 162 VAL A N 1
ATOM 1258 C CA . VAL A 1 162 ? 4.855 -26.469 10.625 1 98.06 162 VAL A CA 1
ATOM 1259 C C . VAL A 1 162 ? 5.492 -26.25 12 1 98.06 162 VAL A C 1
ATOM 1261 O O . VAL A 1 162 ? 5.234 -27.016 12.938 1 98.06 162 VAL A O 1
ATOM 1264 N N . SER A 1 163 ? 6.289 -25.188 12.109 1 98.06 163 SER A N 1
ATOM 1265 C CA . SER A 1 163 ? 6.945 -24.906 13.375 1 98.06 163 SER A CA 1
ATOM 1266 C C . SER A 1 163 ? 5.926 -24.562 14.461 1 98.06 163 SER A C 1
ATOM 1268 O O . SER A 1 163 ? 6.246 -24.594 15.648 1 98.06 163 SER A O 1
ATOM 1270 N N . LYS A 1 164 ? 4.754 -24.25 14.102 1 96.81 164 LYS A N 1
ATOM 1271 C CA . LYS A 1 164 ? 3.699 -23.906 15.047 1 96.81 164 LYS A CA 1
ATOM 1272 C C . LYS A 1 164 ? 3.066 -25.156 15.648 1 96.81 164 LYS A C 1
ATOM 1274 O O . LYS A 1 164 ? 2.359 -25.078 16.656 1 96.81 164 LYS A O 1
ATOM 1279 N N . LEU A 1 165 ? 3.334 -26.25 14.984 1 96.44 165 LEU A N 1
ATOM 1280 C CA . LEU A 1 165 ? 2.846 -27.531 15.508 1 96.44 165 LEU A CA 1
ATOM 1281 C C . LEU A 1 165 ? 3.689 -27.984 16.688 1 96.44 165 LEU A C 1
ATOM 1283 O O . LEU A 1 165 ? 4.918 -27.875 16.672 1 96.44 165 LEU A O 1
ATOM 1287 N N . GLN A 1 166 ? 3.037 -28.422 17.703 1 94.88 166 GLN A N 1
ATOM 1288 C CA . GLN A 1 166 ? 3.744 -28.859 18.906 1 94.88 166 GLN A CA 1
ATOM 1289 C C . GLN A 1 166 ? 4.465 -30.188 18.672 1 94.88 166 GLN A C 1
ATOM 1291 O O . GLN A 1 166 ? 3.93 -31.078 18.016 1 94.88 166 GLN A O 1
ATOM 1296 N N . GLY A 1 167 ? 5.707 -30.219 19.172 1 95.75 167 GLY A N 1
ATOM 1297 C CA . GLY A 1 167 ? 6.438 -31.469 19.219 1 95.75 167 GLY A CA 1
ATOM 1298 C C . GLY A 1 167 ? 7.141 -31.812 17.922 1 95.75 167 GLY A C 1
ATOM 1299 O O . GLY A 1 167 ? 7.594 -32.938 17.734 1 95.75 167 GLY A O 1
ATOM 1300 N N . ILE A 1 168 ? 7.199 -30.938 17.031 1 97.62 168 ILE A N 1
ATOM 1301 C CA . ILE A 1 168 ? 7.816 -31.219 15.75 1 97.62 168 ILE A CA 1
ATOM 1302 C C . ILE A 1 168 ? 9.125 -30.438 15.617 1 97.62 168 ILE A C 1
ATOM 1304 O O . ILE A 1 168 ? 9.172 -29.25 15.898 1 97.62 168 ILE A O 1
ATOM 1308 N N . ASN A 1 169 ? 10.156 -31.156 15.266 1 98.31 169 ASN A N 1
ATOM 1309 C CA . ASN A 1 169 ? 11.438 -30.547 14.914 1 98.31 169 ASN A CA 1
ATOM 1310 C C . ASN A 1 169 ? 11.539 -30.266 13.414 1 98.31 169 ASN A C 1
ATOM 1312 O O . ASN A 1 169 ? 11.469 -31.188 12.602 1 98.31 169 ASN A O 1
ATOM 1316 N N . VAL A 1 170 ? 11.711 -29.016 13.062 1 98.75 170 VAL A N 1
ATOM 1317 C CA . VAL A 1 170 ? 11.672 -28.625 11.656 1 98.75 170 VAL A CA 1
ATOM 1318 C C . VAL A 1 170 ? 13.078 -28.266 11.188 1 98.75 170 VAL A C 1
ATOM 1320 O O . VAL A 1 170 ? 13.766 -27.469 11.812 1 98.75 170 VAL A O 1
ATOM 1323 N N . TYR A 1 171 ? 13.531 -28.906 10.086 1 98.81 171 TYR A N 1
ATOM 1324 C CA . TYR A 1 171 ? 14.766 -28.562 9.391 1 98.81 171 TYR A CA 1
ATOM 1325 C C . TYR A 1 171 ? 14.477 -27.938 8.031 1 98.81 171 TYR A C 1
ATOM 1327 O O . TYR A 1 171 ? 13.68 -28.469 7.254 1 98.81 171 TYR A O 1
ATOM 1335 N N . LEU A 1 172 ? 15.023 -26.797 7.773 1 98.81 172 LEU A N 1
ATOM 1336 C CA . LEU A 1 172 ? 14.953 -26.125 6.48 1 98.81 172 LEU A CA 1
ATOM 1337 C C . LEU A 1 172 ? 16.328 -26.031 5.84 1 98.81 172 LEU A C 1
ATOM 1339 O O . LEU A 1 172 ? 17.219 -25.328 6.344 1 98.81 172 LEU A O 1
ATOM 1343 N N . VAL A 1 173 ? 16.5 -26.75 4.742 1 98.62 173 VAL A N 1
ATOM 1344 C CA . VAL A 1 173 ? 17.812 -26.844 4.109 1 98.62 173 VAL A CA 1
ATOM 1345 C C . VAL A 1 173 ? 17.812 -26.047 2.803 1 98.62 173 VAL A C 1
ATOM 1347 O O . VAL A 1 173 ? 16.938 -26.234 1.96 1 98.62 173 VAL A O 1
ATOM 1350 N N . GLU A 1 174 ? 18.766 -25.188 2.637 1 98.19 174 GLU A N 1
ATOM 1351 C CA . GLU A 1 174 ? 18.938 -24.344 1.453 1 98.19 174 GLU A CA 1
ATOM 1352 C C . GLU A 1 174 ? 20.391 -24.375 0.982 1 98.19 174 GLU A C 1
ATOM 1354 O O . GLU A 1 174 ? 21.312 -24.219 1.785 1 98.19 174 GLU A O 1
ATOM 1359 N N . MET A 1 175 ? 20.578 -24.625 -0.33 1 97.06 175 MET A N 1
ATOM 1360 C CA . MET A 1 175 ? 21.922 -24.719 -0.891 1 97.06 175 MET A CA 1
ATOM 1361 C C . MET A 1 175 ? 22.578 -23.344 -0.941 1 97.06 175 MET A C 1
ATOM 1363 O O . MET A 1 175 ? 23.797 -23.234 -0.806 1 97.06 175 MET A O 1
ATOM 1367 N N . LEU A 1 176 ? 21.828 -22.281 -1.17 1 96.44 176 LEU A N 1
ATOM 1368 C CA . LEU A 1 176 ? 22.344 -20.922 -1.29 1 96.44 176 LEU A CA 1
ATOM 1369 C C . LEU A 1 176 ? 22.688 -20.359 0.08 1 96.44 176 LEU A C 1
ATOM 1371 O O . LEU A 1 176 ? 22.266 -20.891 1.107 1 96.44 176 LEU A O 1
ATOM 1375 N N . PRO A 1 177 ? 23.422 -19.25 0.079 1 97.38 177 PRO A N 1
ATOM 1376 C CA . PRO A 1 177 ? 23.891 -18.688 1.349 1 97.38 177 PRO A CA 1
ATOM 1377 C C . PRO A 1 177 ? 22.75 -18.125 2.205 1 97.38 177 PRO A C 1
ATOM 1379 O O . PRO A 1 177 ? 22.906 -18 3.424 1 97.38 177 PRO A O 1
ATOM 1382 N N . HIS A 1 178 ? 21.641 -17.766 1.558 1 98.25 178 HIS A N 1
ATOM 1383 C CA . HIS A 1 178 ? 20.531 -17.172 2.297 1 98.25 178 HIS A CA 1
ATOM 1384 C C . HIS A 1 178 ? 19.188 -17.688 1.788 1 98.25 178 HIS A C 1
ATOM 1386 O O . HIS A 1 178 ? 19.094 -18.156 0.649 1 98.25 178 HIS A O 1
ATOM 1392 N N . LEU A 1 179 ? 18.219 -17.719 2.736 1 98.31 179 LEU A N 1
ATOM 1393 C CA . LEU A 1 179 ? 16.844 -18 2.328 1 98.31 179 LEU A CA 1
ATOM 1394 C C . LEU A 1 179 ? 16.312 -16.906 1.406 1 98.31 179 LEU A C 1
ATOM 1396 O O . LEU A 1 179 ? 16.734 -15.75 1.501 1 98.31 179 LEU A O 1
ATOM 1400 N N . LEU A 1 180 ? 15.414 -17.219 0.488 1 97.69 180 LEU A N 1
ATOM 1401 C CA . LEU A 1 180 ? 14.75 -16.297 -0.419 1 97.69 180 LEU A CA 1
ATOM 1402 C C . LEU A 1 180 ? 15.773 -15.484 -1.205 1 97.69 180 LEU A C 1
ATOM 1404 O O . LEU A 1 180 ? 15.516 -14.328 -1.566 1 97.69 180 LEU A O 1
ATOM 1408 N N . ALA A 1 181 ? 16.906 -16.047 -1.525 1 94.88 181 ALA A N 1
ATOM 1409 C CA . ALA A 1 181 ? 18.062 -15.344 -2.062 1 94.88 181 ALA A CA 1
ATOM 1410 C C . ALA A 1 181 ? 17.812 -14.898 -3.5 1 94.88 181 ALA A C 1
ATOM 1412 O O . ALA A 1 181 ? 18.484 -13.984 -3.992 1 94.88 181 ALA A O 1
ATOM 1413 N N . GLN A 1 182 ? 16.906 -15.492 -4.172 1 91.88 182 GLN A N 1
ATOM 1414 C CA . GLN A 1 182 ? 16.625 -15.117 -5.559 1 91.88 182 GLN A CA 1
ATOM 1415 C C . GLN A 1 182 ? 15.75 -13.875 -5.633 1 91.88 182 GLN A C 1
ATOM 1417 O O . GLN A 1 182 ? 15.719 -13.195 -6.66 1 91.88 182 GLN A O 1
ATOM 1422 N N . SER A 1 183 ? 15.109 -13.555 -4.559 1 95.06 183 SER A N 1
ATOM 1423 C CA . SER A 1 183 ? 14.117 -12.492 -4.617 1 95.06 183 SER A CA 1
ATOM 1424 C C . SER A 1 183 ? 14.477 -11.344 -3.678 1 95.06 183 SER A C 1
ATOM 1426 O O . SER A 1 183 ? 13.914 -10.25 -3.781 1 95.06 183 SER A O 1
ATOM 1428 N N . PHE A 1 184 ? 15.406 -11.555 -2.773 1 97.88 184 PHE A N 1
ATOM 1429 C CA . PHE A 1 184 ? 15.734 -10.539 -1.781 1 97.88 184 PHE A CA 1
ATOM 1430 C C . PHE A 1 184 ? 17.25 -10.344 -1.689 1 97.88 184 PHE A C 1
ATOM 1432 O O . PHE A 1 184 ? 18.016 -11.281 -1.906 1 97.88 184 PHE A O 1
ATOM 1439 N N . ASP A 1 185 ? 17.625 -9.117 -1.382 1 98 185 ASP A N 1
ATOM 1440 C CA . ASP A 1 185 ? 19 -8.875 -0.948 1 98 185 ASP A CA 1
ATOM 1441 C C . ASP A 1 185 ? 19.25 -9.445 0.448 1 98 185 ASP A C 1
ATOM 1443 O O . ASP A 1 185 ? 18.297 -9.672 1.206 1 98 185 ASP A O 1
ATOM 1447 N N . GLU A 1 186 ? 20.5 -9.641 0.776 1 97.31 186 GLU A N 1
ATOM 1448 C CA . GLU A 1 186 ? 20.922 -10.398 1.945 1 97.31 186 GLU A CA 1
ATOM 1449 C C . GLU A 1 186 ? 20.328 -9.82 3.229 1 97.31 186 GLU A C 1
ATOM 1451 O O . GLU A 1 186 ? 19.953 -10.57 4.129 1 97.31 186 GLU A O 1
ATOM 1456 N N . GLU A 1 187 ? 20.266 -8.539 3.342 1 97.44 187 GLU A N 1
ATOM 1457 C CA . GLU A 1 187 ? 19.828 -7.91 4.586 1 97.44 187 GLU A CA 1
ATOM 1458 C C . GLU A 1 187 ? 18.375 -8.227 4.883 1 97.44 187 GLU A C 1
ATOM 1460 O O . GLU A 1 187 ? 17.938 -8.18 6.039 1 97.44 187 GLU A O 1
ATOM 1465 N N . PHE A 1 188 ? 17.609 -8.484 3.912 1 98.25 188 PHE A N 1
ATOM 1466 C CA . PHE A 1 188 ? 16.219 -8.875 4.113 1 98.25 188 PHE A CA 1
ATOM 1467 C C . PHE A 1 188 ? 16.109 -10.375 4.383 1 98.25 188 PHE A C 1
ATOM 1469 O O . PHE A 1 188 ? 15.289 -10.805 5.203 1 98.25 188 PHE A O 1
ATOM 1476 N N . SER A 1 189 ? 16.891 -11.172 3.678 1 98.31 189 SER A N 1
ATOM 1477 C CA . SER A 1 189 ? 16.922 -12.617 3.896 1 98.31 189 SER A CA 1
ATOM 1478 C C . SER A 1 189 ? 17.281 -12.945 5.344 1 98.31 189 SER A C 1
ATOM 1480 O O . SER A 1 189 ? 16.703 -13.859 5.938 1 98.31 189 SER A O 1
ATOM 1482 N N . ILE A 1 190 ? 18.172 -12.219 5.902 1 98.25 190 ILE A N 1
ATOM 1483 C CA . ILE A 1 190 ? 18.641 -12.445 7.27 1 98.25 190 ILE A CA 1
ATOM 1484 C C . ILE A 1 190 ? 17.484 -12.25 8.25 1 98.25 190 ILE A C 1
ATOM 1486 O O . ILE A 1 190 ? 17.375 -12.969 9.242 1 98.25 190 ILE A O 1
ATOM 1490 N N . LEU A 1 191 ? 16.594 -11.312 7.941 1 98.19 191 LEU A N 1
ATOM 1491 C CA . LEU A 1 191 ? 15.453 -11.047 8.82 1 98.19 191 LEU A CA 1
ATOM 1492 C C . LEU A 1 191 ? 14.555 -12.273 8.945 1 98.19 191 LEU A C 1
ATOM 1494 O O . LEU A 1 191 ? 14.117 -12.625 10.039 1 98.19 191 LEU A O 1
ATOM 1498 N N . VAL A 1 192 ? 14.273 -12.914 7.871 1 98.31 192 VAL A N 1
ATOM 1499 C CA . VAL A 1 192 ? 13.383 -14.078 7.891 1 98.31 192 VAL A CA 1
ATOM 1500 C C . VAL A 1 192 ? 14.102 -15.266 8.523 1 98.31 192 VAL A C 1
ATOM 1502 O O . VAL A 1 192 ? 13.484 -16.078 9.211 1 98.31 192 VAL A O 1
ATOM 1505 N N . GLU A 1 193 ? 15.398 -15.406 8.25 1 98.75 193 GLU A N 1
ATOM 1506 C CA . GLU A 1 193 ? 16.188 -16.469 8.875 1 98.75 193 GLU A CA 1
ATOM 1507 C C . GLU A 1 193 ? 16.156 -16.344 10.398 1 98.75 193 GLU A C 1
ATOM 1509 O O . GLU A 1 193 ? 15.914 -17.328 11.102 1 98.75 193 GLU A O 1
ATOM 1514 N N . GLU A 1 194 ? 16.391 -15.102 10.852 1 98.44 194 GLU A N 1
ATOM 1515 C CA . GLU A 1 194 ? 16.359 -14.844 12.289 1 98.44 194 GLU A CA 1
ATOM 1516 C C . GLU A 1 194 ? 14.992 -15.141 12.883 1 98.44 194 GLU A C 1
ATOM 1518 O O . GLU A 1 194 ? 14.891 -15.719 13.969 1 98.44 194 GLU A O 1
ATOM 1523 N N . LYS A 1 195 ? 13.984 -14.75 12.203 1 98.19 195 LYS A N 1
ATOM 1524 C CA . LYS A 1 195 ? 12.617 -14.992 12.664 1 98.19 195 LYS A CA 1
ATOM 1525 C C . LYS A 1 195 ? 12.336 -16.484 12.773 1 98.19 195 LYS A C 1
ATOM 1527 O O . LYS A 1 195 ? 11.82 -16.953 13.797 1 98.19 195 LYS A O 1
ATOM 1532 N N . LEU A 1 196 ? 12.672 -17.25 11.766 1 98.69 196 LEU A N 1
ATOM 1533 C CA . LEU A 1 196 ? 12.438 -18.688 11.766 1 98.69 196 LEU A CA 1
ATOM 1534 C C . LEU A 1 196 ? 13.234 -19.375 12.867 1 98.69 196 LEU A C 1
ATOM 1536 O O . LEU A 1 196 ? 12.719 -20.25 13.57 1 98.69 196 LEU A O 1
ATOM 1540 N N . LYS A 1 197 ? 14.492 -18.969 13.023 1 98.62 197 LYS A N 1
ATOM 1541 C CA . LYS A 1 197 ? 15.336 -19.531 14.078 1 98.62 197 LYS A CA 1
ATOM 1542 C C . LYS A 1 197 ? 14.75 -19.234 15.453 1 98.62 197 LYS A C 1
ATOM 1544 O O . LYS A 1 197 ? 14.781 -20.094 16.344 1 98.62 197 LYS A O 1
ATOM 1549 N N . SER A 1 198 ? 14.25 -18.047 15.586 1 97.75 198 SER A N 1
ATOM 1550 C CA . SER A 1 198 ? 13.656 -17.672 16.859 1 97.75 198 SER A CA 1
ATOM 1551 C C . SER A 1 198 ? 12.445 -18.531 17.188 1 97.75 198 SER A C 1
ATOM 1553 O O . SER A 1 198 ? 12.062 -18.656 18.359 1 97.75 198 SER A O 1
ATOM 1555 N N . LYS A 1 199 ? 11.891 -19.188 16.219 1 96.75 199 LYS A N 1
ATOM 1556 C CA . LYS A 1 199 ? 10.719 -20.031 16.391 1 96.75 199 LYS A CA 1
ATOM 1557 C C . LYS A 1 199 ? 11.133 -21.5 16.562 1 96.75 199 LYS A C 1
ATOM 1559 O O . LYS A 1 199 ? 10.273 -22.375 16.688 1 96.75 199 LYS A O 1
ATOM 1564 N N . GLY A 1 200 ? 12.43 -21.703 16.469 1 97.62 200 GLY A N 1
ATOM 1565 C CA . GLY A 1 200 ? 12.938 -23.047 16.703 1 97.62 200 GLY A CA 1
ATOM 1566 C C . GLY A 1 200 ? 13.211 -23.828 15.438 1 97.62 200 GLY A C 1
ATOM 1567 O O . GLY A 1 200 ? 13.516 -25.016 15.484 1 97.62 200 GLY A O 1
ATOM 1568 N N . VAL A 1 201 ? 13.094 -23.25 14.289 1 98.75 201 VAL A N 1
ATOM 1569 C CA . VAL A 1 201 ? 13.391 -23.922 13.031 1 98.75 201 VAL A CA 1
ATOM 1570 C C . VAL A 1 201 ? 14.906 -24.062 12.867 1 98.75 201 VAL A C 1
ATOM 1572 O O . VAL A 1 201 ? 15.656 -23.109 13.078 1 98.75 201 VAL A O 1
ATOM 1575 N N . ASN A 1 202 ? 15.352 -25.25 12.57 1 98.75 202 ASN A N 1
ATOM 1576 C CA . ASN A 1 202 ? 16.75 -25.469 12.219 1 98.75 202 ASN A CA 1
ATOM 1577 C C . ASN A 1 202 ? 17.031 -25.062 10.773 1 98.75 202 ASN A C 1
ATOM 1579 O O . ASN A 1 202 ? 16.922 -25.875 9.859 1 98.75 202 ASN A O 1
ATOM 1583 N N . VAL A 1 203 ? 17.516 -23.828 10.633 1 98.81 203 VAL A N 1
ATOM 1584 C CA . VAL A 1 203 ? 17.797 -23.281 9.305 1 98.81 203 VAL A CA 1
ATOM 1585 C C . VAL A 1 203 ? 19.234 -23.625 8.906 1 98.81 203 VAL A C 1
ATOM 1587 O O . VAL A 1 203 ? 20.172 -23.188 9.562 1 98.81 203 VAL A O 1
ATOM 1590 N N . LEU A 1 204 ? 19.359 -24.406 7.867 1 98.56 204 LEU A N 1
ATOM 1591 C CA . LEU A 1 204 ? 20.672 -24.812 7.363 1 98.56 204 LEU A CA 1
ATOM 1592 C C . LEU A 1 204 ? 20.906 -24.266 5.961 1 98.56 204 LEU A C 1
ATOM 1594 O O . LEU A 1 204 ? 20.547 -24.891 4.969 1 98.56 204 LEU A O 1
ATOM 1598 N N . THR A 1 205 ? 21.609 -23.141 5.855 1 98.19 205 THR A N 1
ATOM 1599 C CA . THR A 1 205 ? 22 -22.562 4.566 1 98.19 205 THR A CA 1
ATOM 1600 C C . THR A 1 205 ? 23.391 -23.062 4.148 1 98.19 205 THR A C 1
ATOM 1602 O O . THR A 1 205 ? 24.078 -23.719 4.934 1 98.19 205 THR A O 1
ATOM 1605 N N . ASN A 1 206 ? 23.734 -22.844 2.865 1 97.88 206 ASN A N 1
ATOM 1606 C CA . ASN A 1 206 ? 24.984 -23.406 2.334 1 97.88 206 ASN A CA 1
ATOM 1607 C C . ASN A 1 206 ? 25.062 -24.906 2.574 1 97.88 206 ASN A C 1
ATOM 1609 O O . ASN A 1 206 ? 26.125 -25.422 2.922 1 97.88 206 ASN A O 1
ATOM 1613 N N . ALA A 1 207 ? 23.953 -25.562 2.525 1 97.88 207 ALA A N 1
ATOM 1614 C CA . ALA A 1 207 ? 23.859 -27 2.785 1 97.88 207 ALA A CA 1
ATOM 1615 C C . ALA A 1 207 ? 23.125 -27.703 1.65 1 97.88 207 ALA A C 1
ATOM 1617 O O . ALA A 1 207 ? 22.141 -27.188 1.12 1 97.88 207 ALA A O 1
ATOM 1618 N N . LYS A 1 208 ? 23.719 -28.781 1.282 1 97.69 208 LYS A N 1
ATOM 1619 C CA . LYS A 1 208 ? 23.172 -29.562 0.17 1 97.69 208 LYS A CA 1
ATOM 1620 C C . LYS A 1 208 ? 22.906 -31 0.583 1 97.69 208 LYS A C 1
ATOM 1622 O O . LYS A 1 208 ? 23.797 -31.672 1.123 1 97.69 208 LYS A O 1
ATOM 1627 N N . VAL A 1 209 ? 21.703 -31.469 0.405 1 98.19 209 VAL A N 1
ATOM 1628 C CA . VAL A 1 209 ? 21.391 -32.875 0.636 1 98.19 209 VAL A CA 1
ATOM 1629 C C . VAL A 1 209 ? 21.938 -33.719 -0.514 1 98.19 209 VAL A C 1
ATOM 1631 O O . VAL A 1 209 ? 21.672 -33.406 -1.684 1 98.19 209 VAL A O 1
ATOM 1634 N N . VAL A 1 210 ? 22.594 -34.812 -0.173 1 98.25 210 VAL A N 1
ATOM 1635 C CA . VAL A 1 210 ? 23.25 -35.562 -1.238 1 98.25 210 VAL A CA 1
ATOM 1636 C C . VAL A 1 210 ? 22.703 -37 -1.25 1 98.25 210 VAL A C 1
ATOM 1638 O O . VAL A 1 210 ? 22.891 -37.719 -2.225 1 98.25 210 VAL A O 1
ATOM 1641 N N . GLU A 1 211 ? 22.031 -37.344 -0.138 1 98.38 211 GLU A N 1
ATOM 1642 C CA . GLU A 1 211 ? 21.5 -38.688 -0.089 1 98.38 211 GLU A CA 1
ATOM 1643 C C . GLU A 1 211 ? 20.344 -38.812 0.901 1 98.38 211 GLU A C 1
ATOM 1645 O O . GLU A 1 211 ? 20.391 -38.219 1.981 1 98.38 211 GLU A O 1
ATOM 1650 N N . PHE A 1 212 ? 19.297 -39.562 0.495 1 98.38 212 PHE A N 1
ATOM 1651 C CA . PHE A 1 212 ? 18.234 -40 1.407 1 98.38 212 PHE A CA 1
ATOM 1652 C C . PHE A 1 212 ? 18.469 -41.438 1.848 1 98.38 212 PHE A C 1
ATOM 1654 O O . PHE A 1 212 ? 18.562 -42.344 1.013 1 98.38 212 PHE A O 1
ATOM 1661 N N . ILE A 1 213 ? 18.5 -41.625 3.172 1 98.06 213 ILE A N 1
ATOM 1662 C CA . ILE A 1 213 ? 18.859 -42.906 3.717 1 98.06 213 ILE A CA 1
ATOM 1663 C C . ILE A 1 213 ? 17.656 -43.531 4.414 1 98.06 213 ILE A C 1
ATOM 1665 O O . ILE A 1 213 ? 16.938 -42.875 5.141 1 98.06 213 ILE A O 1
ATOM 1669 N N . GLY A 1 214 ? 17.484 -44.812 4.281 1 96.38 214 GLY A N 1
ATOM 1670 C CA . GLY A 1 214 ? 16.422 -45.625 4.887 1 96.38 214 GLY A CA 1
ATOM 1671 C C . GLY A 1 214 ? 16.094 -46.875 4.098 1 96.38 214 GLY A C 1
ATOM 1672 O O . GLY A 1 214 ? 16.656 -47.094 3.031 1 96.38 214 GLY A O 1
ATOM 1673 N N . ASP A 1 215 ? 15.297 -47.688 4.566 1 94.75 215 ASP A N 1
ATOM 1674 C CA . ASP A 1 215 ? 14.844 -48.875 3.836 1 94.75 215 ASP A CA 1
ATOM 1675 C C . ASP A 1 215 ? 13.688 -48.531 2.898 1 94.75 215 ASP A C 1
ATOM 1677 O O . ASP A 1 215 ? 13.875 -47.812 1.91 1 94.75 215 ASP A O 1
ATOM 1681 N N . GLU A 1 216 ? 12.508 -48.656 3.365 1 96.06 216 GLU A N 1
ATOM 1682 C CA . GLU A 1 216 ? 11.352 -48.312 2.551 1 96.06 216 GLU A CA 1
ATOM 1683 C C . GLU A 1 216 ? 11.023 -46.812 2.691 1 96.06 216 GLU A C 1
ATOM 1685 O O . GLU A 1 216 ? 10.711 -46.156 1.702 1 96.06 216 GLU A O 1
ATOM 1690 N N . LYS A 1 217 ? 11.227 -46.5 3.908 1 96.81 217 LYS A N 1
ATOM 1691 C CA . LYS A 1 217 ? 10.953 -45.094 4.246 1 96.81 217 LYS A CA 1
ATOM 1692 C C . LYS A 1 217 ? 12.242 -44.344 4.582 1 96.81 217 LYS A C 1
ATOM 1694 O O . LYS A 1 217 ? 13.195 -44.938 5.09 1 96.81 217 LYS A O 1
ATOM 1699 N N . VAL A 1 218 ? 12.266 -43.031 4.234 1 97.88 218 VAL A N 1
ATOM 1700 C CA . VAL A 1 218 ? 13.406 -42.188 4.59 1 97.88 218 VAL A CA 1
ATOM 1701 C C . VAL A 1 218 ? 13.547 -42.125 6.109 1 97.88 218 VAL A C 1
ATOM 1703 O O . VAL A 1 218 ? 12.547 -42.031 6.828 1 97.88 218 VAL A O 1
ATOM 1706 N N . ARG A 1 219 ? 14.742 -42.25 6.617 1 98.06 219 ARG A N 1
ATOM 1707 C CA . ARG A 1 219 ? 15.016 -42.156 8.047 1 98.06 219 ARG A CA 1
ATOM 1708 C C . ARG A 1 219 ? 16.062 -41.094 8.352 1 98.06 219 ARG A C 1
ATOM 1710 O O . ARG A 1 219 ? 16.109 -40.562 9.453 1 98.06 219 ARG A O 1
ATOM 1717 N N . LYS A 1 220 ? 16.906 -40.938 7.379 1 98.25 220 LYS A N 1
ATOM 1718 C CA . LYS A 1 220 ? 17.969 -39.938 7.523 1 98.25 220 LYS A CA 1
ATOM 1719 C C . LYS A 1 220 ? 18.266 -39.25 6.195 1 98.25 220 LYS A C 1
ATOM 1721 O O . LYS A 1 220 ? 17.953 -39.781 5.129 1 98.25 220 LYS A O 1
ATOM 1726 N N . VAL A 1 221 ? 18.828 -38.062 6.312 1 98.44 221 VAL A N 1
ATOM 1727 C CA . VAL A 1 221 ? 19.391 -37.375 5.156 1 98.44 221 VAL A CA 1
ATOM 1728 C C . VAL A 1 221 ? 20.875 -37.062 5.391 1 98.44 221 VAL A C 1
ATOM 1730 O O . VAL A 1 221 ? 21.281 -36.781 6.512 1 98.44 221 VAL A O 1
ATOM 1733 N N . ARG A 1 222 ? 21.625 -37.312 4.367 1 98.44 222 ARG A N 1
ATOM 1734 C CA . ARG A 1 222 ? 23.031 -36.969 4.422 1 98.44 222 ARG A CA 1
ATOM 1735 C C . ARG A 1 222 ? 23.312 -35.656 3.668 1 98.44 222 ARG A C 1
ATOM 1737 O O . ARG A 1 222 ? 22.875 -35.5 2.531 1 98.44 222 ARG A O 1
ATOM 1744 N N . LEU A 1 223 ? 24.031 -34.781 4.312 1 98.31 223 LEU A N 1
ATOM 1745 C CA . LEU A 1 223 ? 24.438 -33.531 3.693 1 98.31 223 LEU A CA 1
ATOM 1746 C C . LEU A 1 223 ? 25.797 -33.688 3.006 1 98.31 223 LEU A C 1
ATOM 1748 O O . LEU A 1 223 ? 26.5 -34.656 3.242 1 98.31 223 LEU A O 1
ATOM 1752 N N . GLU A 1 224 ? 26.062 -32.781 2.178 1 97.56 224 GLU A N 1
ATOM 1753 C CA . GLU A 1 224 ? 27.312 -32.812 1.416 1 97.56 224 GLU A CA 1
ATOM 1754 C C . GLU A 1 224 ? 28.516 -32.812 2.342 1 97.56 224 GLU A C 1
ATOM 1756 O O . GLU A 1 224 ? 29.547 -33.406 2.035 1 97.56 224 GLU A O 1
ATOM 1761 N N . ASP A 1 225 ? 28.406 -32.156 3.498 1 96.56 225 ASP A N 1
ATOM 1762 C CA . ASP A 1 225 ? 29.531 -32.031 4.426 1 96.56 225 ASP A CA 1
ATOM 1763 C C . ASP A 1 225 ? 29.656 -33.312 5.285 1 96.56 225 ASP A C 1
ATOM 1765 O O . ASP A 1 225 ? 30.516 -33.375 6.164 1 96.56 225 ASP A O 1
ATOM 1769 N N . GLY A 1 226 ? 28.812 -34.156 5.215 1 95.44 226 GLY A N 1
ATOM 1770 C CA . GLY A 1 226 ? 28.906 -35.438 5.898 1 95.44 226 GLY A CA 1
ATOM 1771 C C . GLY A 1 226 ? 27.938 -35.562 7.055 1 95.44 226 GLY A C 1
ATOM 1772 O O . GLY A 1 226 ? 27.688 -36.688 7.551 1 95.44 226 GLY A O 1
ATOM 1773 N N . ARG A 1 227 ? 27.391 -34.531 7.426 1 95.5 227 ARG A N 1
ATOM 1774 C CA . ARG A 1 227 ? 26.422 -34.562 8.508 1 95.5 227 ARG A CA 1
ATOM 1775 C C . ARG A 1 227 ? 25.188 -35.375 8.094 1 95.5 227 ARG A C 1
ATOM 1777 O O . ARG A 1 227 ? 24.75 -35.312 6.949 1 95.5 227 ARG A O 1
ATOM 1784 N N . GLU A 1 228 ? 24.641 -36.125 9.102 1 98.06 228 GLU A N 1
ATOM 1785 C CA . GLU A 1 228 ? 23.391 -36.844 8.922 1 98.06 228 GLU A CA 1
ATOM 1786 C C . GLU A 1 228 ? 22.297 -36.312 9.859 1 98.06 228 GLU A C 1
ATOM 1788 O O . GLU A 1 228 ? 22.578 -36 11.016 1 98.06 228 GLU A O 1
ATOM 1793 N N . ILE A 1 229 ? 21.141 -36.188 9.359 1 98.31 229 ILE A N 1
ATOM 1794 C CA . ILE A 1 229 ? 20.016 -35.688 10.125 1 98.31 229 ILE A CA 1
ATOM 1795 C C . ILE A 1 229 ? 18.875 -36.719 10.125 1 98.31 229 ILE A C 1
ATOM 1797 O O . ILE A 1 229 ? 18.469 -37.188 9.062 1 98.31 229 ILE A O 1
ATOM 1801 N N . ASP A 1 230 ? 18.406 -37.062 11.312 1 98.31 230 ASP A N 1
ATOM 1802 C CA . ASP A 1 230 ? 17.25 -37.938 11.398 1 98.31 230 ASP A CA 1
ATOM 1803 C C . ASP A 1 230 ? 15.984 -37.219 10.93 1 98.31 230 ASP A C 1
ATOM 1805 O O . ASP A 1 230 ? 15.711 -36.094 11.328 1 98.31 230 ASP A O 1
ATOM 1809 N N . VAL A 1 231 ? 15.266 -37.906 10.016 1 98.25 231 VAL A N 1
ATOM 1810 C CA . VAL A 1 231 ? 14.039 -37.312 9.508 1 98.25 231 VAL A CA 1
ATOM 1811 C C . VAL A 1 231 ? 12.961 -38.375 9.367 1 98.25 231 VAL A C 1
ATOM 1813 O O . VAL A 1 231 ? 13.258 -39.531 9.102 1 98.25 231 VAL A O 1
ATOM 1816 N N . ASP A 1 232 ? 11.688 -37.938 9.578 1 97.62 232 ASP A N 1
ATOM 1817 C CA . ASP A 1 232 ? 10.523 -38.812 9.375 1 97.62 232 ASP A CA 1
ATOM 1818 C C . ASP A 1 232 ? 9.852 -38.5 8.031 1 97.62 232 ASP A C 1
ATOM 1820 O O . ASP A 1 232 ? 9.242 -39.375 7.426 1 97.62 232 ASP A O 1
ATOM 1824 N N . VAL A 1 233 ? 9.898 -37.312 7.707 1 98.19 233 VAL A N 1
ATOM 1825 C CA . VAL A 1 233 ? 9.234 -36.812 6.5 1 98.19 233 VAL A CA 1
ATOM 1826 C C . VAL A 1 233 ? 10.109 -35.75 5.836 1 98.19 233 VAL A C 1
ATOM 1828 O O . VAL A 1 233 ? 10.781 -34.969 6.52 1 98.19 233 VAL A O 1
ATOM 1831 N N . VAL A 1 234 ? 10.172 -35.781 4.48 1 98.62 234 VAL A N 1
ATOM 1832 C CA . VAL A 1 234 ? 10.875 -34.781 3.693 1 98.62 234 VAL A CA 1
ATOM 1833 C C . VAL A 1 234 ? 9.898 -34.094 2.732 1 98.62 234 VAL A C 1
ATOM 1835 O O . VAL A 1 234 ? 9.164 -34.781 2.008 1 98.62 234 VAL A O 1
ATOM 1838 N N . LEU A 1 235 ? 9.805 -32.781 2.781 1 98.44 235 LEU A N 1
ATOM 1839 C CA . LEU A 1 235 ? 9.062 -32 1.799 1 98.44 235 LEU A CA 1
ATOM 1840 C C . LEU A 1 235 ? 10.008 -31.391 0.778 1 98.44 235 LEU A C 1
ATOM 1842 O O . LEU A 1 235 ? 11 -30.75 1.15 1 98.44 235 LEU A O 1
ATOM 1846 N N . LEU A 1 236 ? 9.727 -31.578 -0.49 1 97.88 236 LEU A N 1
ATOM 1847 C CA . LEU A 1 236 ? 10.539 -31.016 -1.562 1 97.88 236 LEU A CA 1
ATOM 1848 C C . LEU A 1 236 ? 9.984 -29.672 -2.025 1 97.88 236 LEU A C 1
ATOM 1850 O O . LEU A 1 236 ? 8.961 -29.625 -2.713 1 97.88 236 LEU A O 1
ATOM 1854 N N . GLY A 1 237 ? 10.633 -28.562 -1.676 1 95.19 237 GLY A N 1
ATOM 1855 C CA . GLY A 1 237 ? 10.273 -27.219 -2.107 1 95.19 237 GLY A CA 1
ATOM 1856 C C . GLY A 1 237 ? 11.375 -26.531 -2.887 1 95.19 237 GLY A C 1
ATOM 1857 O O . GLY A 1 237 ? 11.742 -25.391 -2.578 1 95.19 237 GLY A O 1
ATOM 1858 N N . ILE A 1 238 ? 11.945 -27.219 -3.881 1 93.06 238 ILE A N 1
ATOM 1859 C CA . ILE A 1 238 ? 13.148 -26.703 -4.531 1 93.06 238 ILE A CA 1
ATOM 1860 C C . ILE A 1 238 ? 12.781 -26.047 -5.859 1 93.06 238 ILE A C 1
ATOM 1862 O O . ILE A 1 238 ? 13.641 -25.844 -6.715 1 93.06 238 ILE A O 1
ATOM 1866 N N . GLY A 1 239 ? 11.523 -25.844 -6.07 1 92.06 239 GLY A N 1
ATOM 1867 C CA . GLY A 1 239 ? 11.117 -25.109 -7.262 1 92.06 239 GLY A CA 1
ATOM 1868 C C . GLY A 1 239 ? 10.211 -25.922 -8.172 1 92.06 239 GLY A C 1
ATOM 1869 O O . GLY A 1 239 ? 9.812 -27.031 -7.832 1 92.06 239 GLY A O 1
ATOM 1870 N N . ALA A 1 240 ? 9.805 -25.266 -9.242 1 95.12 240 ALA A N 1
ATOM 1871 C CA . ALA A 1 240 ? 8.906 -25.844 -10.227 1 95.12 240 ALA A CA 1
ATOM 1872 C C . ALA A 1 240 ? 9.367 -25.531 -11.648 1 95.12 240 ALA A C 1
ATOM 1874 O O . ALA A 1 240 ? 10.227 -24.672 -11.844 1 95.12 240 ALA A O 1
ATOM 1875 N N . ARG A 1 241 ? 8.969 -26.297 -12.547 1 95.88 241 ARG A N 1
ATOM 1876 C CA . ARG A 1 241 ? 9.219 -26.062 -13.969 1 95.88 241 ARG A CA 1
ATOM 1877 C C . ARG A 1 241 ? 7.914 -25.906 -14.742 1 95.88 241 ARG A C 1
ATOM 1879 O O . ARG A 1 241 ? 6.895 -26.5 -14.367 1 95.88 241 ARG A O 1
ATOM 1886 N N . PRO A 1 242 ? 7.926 -25.125 -15.867 1 97.69 242 PRO A N 1
ATOM 1887 C CA . PRO A 1 242 ? 6.711 -24.984 -16.672 1 97.69 242 PRO A CA 1
ATOM 1888 C C . PRO A 1 242 ? 6.191 -26.328 -17.188 1 97.69 242 PRO A C 1
ATOM 1890 O O . PRO A 1 242 ? 6.977 -27.188 -17.594 1 97.69 242 PRO A O 1
ATOM 1893 N N . ASN A 1 243 ? 4.91 -26.531 -17.031 1 97.75 243 ASN A N 1
ATOM 1894 C CA . ASN A 1 243 ? 4.254 -27.703 -17.609 1 97.75 243 ASN A CA 1
ATOM 1895 C C . ASN A 1 243 ? 3.916 -27.484 -19.094 1 97.75 243 ASN A C 1
ATOM 1897 O O . ASN A 1 243 ? 2.775 -27.156 -19.422 1 97.75 243 ASN A O 1
ATOM 1901 N N . SER A 1 244 ? 4.914 -27.812 -20 1 98.19 244 SER A N 1
ATOM 1902 C CA . SER A 1 244 ? 4.77 -27.406 -21.391 1 98.19 244 SER A CA 1
ATOM 1903 C C . SER A 1 244 ? 4.75 -28.609 -22.328 1 98.19 244 SER A C 1
ATOM 1905 O O . SER A 1 244 ? 4.863 -28.469 -23.547 1 98.19 244 SER A O 1
ATOM 1907 N N . GLU A 1 245 ? 4.609 -29.828 -21.797 1 97.56 245 GLU A N 1
ATOM 1908 C CA . GLU A 1 245 ? 4.695 -31.031 -22.609 1 97.56 245 GLU A CA 1
ATOM 1909 C C . GLU A 1 245 ? 3.605 -31.062 -23.672 1 97.56 245 GLU A C 1
ATOM 1911 O O . GLU A 1 245 ? 3.859 -31.438 -24.828 1 97.56 245 GLU A O 1
ATOM 1916 N N . LEU A 1 246 ? 2.393 -30.75 -23.297 1 98.12 246 LEU A N 1
ATOM 1917 C CA . LEU A 1 246 ? 1.271 -30.703 -24.219 1 98.12 246 LEU A CA 1
ATOM 1918 C C . LEU A 1 246 ? 1.562 -29.766 -25.375 1 98.12 246 LEU A C 1
ATOM 1920 O O . LEU A 1 246 ? 1.28 -30.078 -26.531 1 98.12 246 LEU A O 1
ATOM 1924 N N . ALA A 1 247 ? 2.102 -28.578 -25.062 1 98.62 247 ALA A N 1
ATOM 1925 C CA . ALA A 1 247 ? 2.443 -27.578 -26.078 1 98.62 247 ALA A CA 1
ATOM 1926 C C . ALA A 1 247 ? 3.559 -28.078 -26.984 1 98.62 247 ALA A C 1
ATOM 1928 O O . ALA A 1 247 ? 3.488 -27.922 -28.203 1 98.62 247 ALA A O 1
ATOM 1929 N N . LYS A 1 248 ? 4.562 -28.656 -26.359 1 97.81 248 LYS A N 1
ATOM 1930 C CA . LYS A 1 248 ? 5.699 -29.188 -27.109 1 97.81 248 LYS A CA 1
ATOM 1931 C C . LYS A 1 248 ? 5.254 -30.25 -28.109 1 97.81 248 LYS A C 1
ATOM 1933 O O . LYS A 1 248 ? 5.648 -30.219 -29.281 1 97.81 248 LYS A O 1
ATOM 1938 N N . THR A 1 249 ? 4.484 -31.156 -27.688 1 97.81 249 THR A N 1
ATOM 1939 C CA . THR A 1 249 ? 4.012 -32.25 -28.516 1 97.81 249 THR A CA 1
ATOM 1940 C C . THR A 1 249 ? 3.123 -31.734 -29.641 1 97.81 249 THR A C 1
ATOM 1942 O O . THR A 1 249 ? 3.088 -32.312 -30.734 1 97.81 249 THR A O 1
ATOM 1945 N N . ALA A 1 250 ? 2.426 -30.672 -29.375 1 98.31 250 ALA A N 1
ATOM 1946 C CA . ALA A 1 250 ? 1.54 -30.062 -30.375 1 98.31 250 ALA A CA 1
ATOM 1947 C C . ALA A 1 250 ? 2.334 -29.266 -31.406 1 98.31 250 ALA A C 1
ATOM 1949 O O . ALA A 1 250 ? 1.773 -28.797 -32.406 1 98.31 250 ALA A O 1
ATOM 1950 N N . GLY A 1 251 ? 3.621 -29.078 -31.188 1 98.19 251 GLY A N 1
ATOM 1951 C CA . GLY A 1 251 ? 4.465 -28.391 -32.125 1 98.19 251 GLY A CA 1
ATOM 1952 C C . GLY A 1 251 ? 4.535 -26.891 -31.875 1 98.19 251 GLY A C 1
ATOM 1953 O O . GLY A 1 251 ? 4.969 -26.125 -32.75 1 98.19 251 GLY A O 1
ATOM 1954 N N . LEU A 1 252 ? 4.117 -26.438 -30.75 1 98.56 252 LEU A N 1
ATOM 1955 C CA . LEU A 1 252 ? 4.262 -25.031 -30.391 1 98.56 252 LEU A CA 1
ATOM 1956 C C . LEU A 1 252 ? 5.699 -24.719 -29.984 1 98.56 252 LEU A C 1
ATOM 1958 O O . LEU A 1 252 ? 6.441 -25.625 -29.578 1 98.56 252 LEU A O 1
ATOM 1962 N N . GLU A 1 253 ? 6.062 -23.453 -30.062 1 98.31 253 GLU A N 1
ATOM 1963 C CA . GLU A 1 253 ? 7.402 -23.031 -29.672 1 98.31 253 GLU A CA 1
ATOM 1964 C C . GLU A 1 253 ? 7.566 -23.047 -28.156 1 98.31 253 GLU A C 1
ATOM 1966 O O . GLU A 1 253 ? 6.773 -22.422 -27.438 1 98.31 253 GLU A O 1
ATOM 1971 N N . VAL A 1 254 ? 8.5 -23.812 -27.688 1 98.19 254 VAL A N 1
ATOM 1972 C CA . VAL A 1 254 ? 8.914 -23.875 -26.281 1 98.19 254 VAL A CA 1
ATOM 1973 C C . VAL A 1 254 ? 10.383 -23.484 -26.156 1 98.19 254 VAL A C 1
ATOM 1975 O O . VAL A 1 254 ? 11.234 -24.031 -26.859 1 98.19 254 VAL A O 1
ATOM 1978 N N . ILE A 1 255 ? 10.656 -22.547 -25.281 1 96.38 255 ILE A N 1
ATOM 1979 C CA . ILE A 1 255 ? 12.031 -22.062 -25.203 1 96.38 255 ILE A CA 1
ATOM 1980 C C . ILE A 1 255 ? 12.859 -23 -24.328 1 96.38 255 ILE A C 1
ATOM 1982 O O . ILE A 1 255 ? 12.336 -23.969 -23.766 1 96.38 255 ILE A O 1
ATOM 1986 N N . ASN A 1 256 ? 14.133 -22.703 -24.172 1 93.94 256 ASN A N 1
ATOM 1987 C CA . ASN A 1 256 ? 15.086 -23.609 -23.547 1 93.94 256 ASN A CA 1
ATOM 1988 C C . ASN A 1 256 ? 14.789 -23.797 -22.062 1 93.94 256 ASN A C 1
ATOM 1990 O O . ASN A 1 256 ? 15.141 -24.828 -21.469 1 93.94 256 ASN A O 1
ATOM 1994 N N . THR A 1 257 ? 14.117 -22.859 -21.5 1 92.81 257 THR A N 1
ATOM 1995 C CA . THR A 1 257 ? 13.797 -22.938 -20.078 1 92.81 257 THR A CA 1
ATOM 1996 C C . THR A 1 257 ? 12.602 -23.859 -19.844 1 92.81 257 THR A C 1
ATOM 1998 O O . THR A 1 257 ? 12.289 -24.203 -18.703 1 92.81 257 THR A O 1
ATOM 2001 N N . GLY A 1 258 ? 11.961 -24.219 -20.938 1 96.38 258 GLY A N 1
ATOM 2002 C CA . GLY A 1 258 ? 10.789 -25.078 -20.844 1 96.38 258 GLY A CA 1
ATOM 2003 C C . GLY A 1 258 ? 9.484 -24.328 -20.906 1 96.38 258 GLY A C 1
ATOM 2004 O O . GLY A 1 258 ? 8.406 -24.922 -20.953 1 96.38 258 GLY A O 1
ATOM 2005 N N . ALA A 1 259 ? 9.508 -23.047 -20.938 1 98.12 259 ALA A N 1
ATOM 2006 C CA . ALA A 1 259 ? 8.305 -22.219 -20.969 1 98.12 259 ALA A CA 1
ATOM 2007 C C . ALA A 1 259 ? 7.77 -22.094 -22.391 1 98.12 259 ALA A C 1
ATOM 2009 O O . ALA A 1 259 ? 8.547 -22.062 -23.359 1 98.12 259 ALA A O 1
ATOM 2010 N N . ILE A 1 260 ? 6.504 -22 -22.547 1 98.69 260 ILE A N 1
ATOM 2011 C CA . ILE A 1 260 ? 5.887 -21.781 -23.844 1 98.69 260 ILE A CA 1
ATOM 2012 C C . ILE A 1 260 ? 6.133 -20.344 -24.297 1 98.69 260 ILE A C 1
ATOM 2014 O O . ILE A 1 260 ? 5.836 -19.391 -23.578 1 98.69 260 ILE A O 1
ATOM 2018 N N . TRP A 1 261 ? 6.695 -20.188 -25.469 1 98.12 261 TRP A N 1
ATOM 2019 C CA . TRP A 1 261 ? 6.902 -18.844 -26 1 98.12 261 TRP A CA 1
ATOM 2020 C C . TRP A 1 261 ? 5.57 -18.141 -26.234 1 98.12 261 TRP A C 1
ATOM 2022 O O . TRP A 1 261 ? 4.637 -18.734 -26.781 1 98.12 261 TRP A O 1
ATOM 2032 N N . VAL A 1 262 ? 5.457 -16.906 -25.844 1 97.44 262 VAL A N 1
ATOM 2033 C CA . VAL A 1 262 ? 4.27 -16.094 -26.094 1 97.44 262 VAL A CA 1
ATOM 2034 C C . VAL A 1 262 ? 4.688 -14.656 -26.422 1 97.44 262 VAL A C 1
ATOM 2036 O O . VAL A 1 262 ? 5.758 -14.203 -26.016 1 97.44 262 VAL A O 1
ATOM 2039 N N . ASP A 1 263 ? 3.881 -13.953 -27.172 1 95.38 263 ASP A N 1
ATOM 2040 C CA . ASP A 1 263 ? 4.109 -12.531 -27.406 1 95.38 263 ASP A CA 1
ATOM 2041 C C . ASP A 1 263 ? 3.504 -11.68 -26.297 1 95.38 263 ASP A C 1
ATOM 2043 O O . ASP A 1 263 ? 3.158 -12.195 -25.234 1 95.38 263 ASP A O 1
ATOM 2047 N N . GLU A 1 264 ? 3.381 -10.359 -26.469 1 92.88 264 GLU A N 1
ATOM 2048 C CA . GLU A 1 264 ? 2.945 -9.43 -25.438 1 92.88 264 GLU A CA 1
ATOM 2049 C C . GLU A 1 264 ? 1.461 -9.602 -25.125 1 92.88 264 GLU A C 1
ATOM 2051 O O . GLU A 1 264 ? 0.964 -9.078 -24.125 1 92.88 264 GLU A O 1
ATOM 2056 N N . TYR A 1 265 ? 0.747 -10.289 -25.938 1 95.31 265 TYR A N 1
ATOM 2057 C CA . TYR A 1 265 ? -0.681 -10.5 -25.734 1 95.31 265 TYR A CA 1
ATOM 2058 C C . TYR A 1 265 ? -0.969 -11.961 -25.391 1 95.31 265 TYR A C 1
ATOM 2060 O O . TYR A 1 265 ? -2.115 -12.406 -25.484 1 95.31 265 TYR A O 1
ATOM 2068 N N . MET A 1 266 ? 0.104 -12.742 -25.094 1 97 266 MET A N 1
ATOM 2069 C CA . MET A 1 266 ? 0.071 -14.109 -24.594 1 97 266 MET A CA 1
ATOM 2070 C C . MET A 1 266 ? -0.27 -15.102 -25.688 1 97 266 MET A C 1
ATOM 2072 O O . MET A 1 266 ? -0.604 -16.25 -25.422 1 97 266 MET A O 1
ATOM 2076 N N . ARG A 1 267 ? -0.151 -14.672 -27.094 1 97.31 267 ARG A N 1
ATOM 2077 C CA . ARG A 1 267 ? -0.312 -15.578 -28.219 1 97.31 267 ARG A CA 1
ATOM 2078 C C . ARG A 1 267 ? 0.917 -16.469 -28.391 1 97.31 267 ARG A C 1
ATOM 2080 O O . ARG A 1 267 ? 2.051 -15.992 -28.266 1 97.31 267 ARG A O 1
ATOM 2087 N N . THR A 1 268 ? 0.629 -17.719 -28.516 1 98.56 268 THR A N 1
ATOM 2088 C CA . THR A 1 268 ? 1.733 -18.625 -28.828 1 98.56 268 THR A CA 1
ATOM 2089 C C . THR A 1 268 ? 2.152 -18.5 -30.281 1 98.56 268 THR A C 1
ATOM 2091 O O . THR A 1 268 ? 1.811 -17.516 -30.953 1 98.56 268 THR A O 1
ATOM 2094 N N . SER A 1 269 ? 3.033 -19.453 -30.719 1 98 269 SER A N 1
ATOM 2095 C CA . SER A 1 269 ? 3.445 -19.484 -32.125 1 98 269 SER A CA 1
ATOM 2096 C C . SER A 1 269 ? 2.271 -19.797 -33.031 1 98 269 SER A C 1
ATOM 2098 O O . SER A 1 269 ? 2.379 -19.672 -34.25 1 98 269 SER A O 1
ATOM 2100 N N . ASP A 1 270 ? 1.202 -20.234 -32.5 1 97.94 270 ASP A N 1
ATOM 2101 C CA . ASP A 1 270 ? -0.076 -20.375 -33.219 1 97.94 270 ASP A CA 1
ATOM 2102 C C . ASP A 1 270 ? -1.042 -19.25 -32.812 1 97.94 270 ASP A C 1
ATOM 2104 O O . ASP A 1 270 ? -1.385 -19.109 -31.641 1 97.94 270 ASP A O 1
ATOM 2108 N N . PRO A 1 271 ? -1.526 -18.469 -33.719 1 96.5 271 PRO A N 1
ATOM 2109 C CA . PRO A 1 271 ? -2.34 -17.297 -33.375 1 96.5 271 PRO A CA 1
ATOM 2110 C C . PRO A 1 271 ? -3.66 -17.656 -32.719 1 96.5 271 PRO A C 1
ATOM 2112 O O . PRO A 1 271 ? -4.312 -16.797 -32.125 1 96.5 271 PRO A O 1
ATOM 2115 N N . ASP A 1 272 ? -4.07 -18.906 -32.75 1 98.31 272 ASP A N 1
ATOM 2116 C CA . ASP A 1 272 ? -5.34 -19.297 -32.156 1 98.31 272 ASP A CA 1
ATOM 2117 C C . ASP A 1 272 ? -5.117 -20 -30.828 1 98.31 272 ASP A C 1
ATOM 2119 O O . ASP A 1 272 ? -6.074 -20.453 -30.188 1 98.31 272 ASP A O 1
ATOM 2123 N N . ILE A 1 273 ? -3.898 -20.125 -30.422 1 98.81 273 ILE A N 1
ATOM 2124 C CA . ILE A 1 273 ? -3.561 -20.766 -29.156 1 98.81 273 ILE A CA 1
ATOM 2125 C C . ILE A 1 273 ? -2.783 -19.797 -28.266 1 98.81 273 ILE A C 1
ATOM 2127 O O . ILE A 1 273 ? -1.781 -19.219 -28.703 1 98.81 273 ILE A O 1
ATOM 2131 N N . PHE A 1 274 ? -3.289 -19.578 -27.062 1 98.81 274 PHE A N 1
ATOM 2132 C CA . PHE A 1 274 ? -2.678 -18.719 -26.062 1 98.81 274 PHE A CA 1
ATOM 2133 C C . PHE A 1 274 ? -2.09 -19.531 -24.922 1 98.81 274 PHE A C 1
ATOM 2135 O O . PHE A 1 274 ? -2.406 -20.719 -24.781 1 98.81 274 PHE A O 1
ATOM 2142 N N . ALA A 1 275 ? -1.181 -18.938 -24.172 1 98.81 275 ALA A N 1
ATOM 2143 C CA . ALA A 1 275 ? -0.662 -19.547 -22.953 1 98.81 275 ALA A CA 1
ATOM 2144 C C . ALA A 1 275 ? -0.497 -18.5 -21.844 1 98.81 275 ALA A C 1
ATOM 2146 O O . ALA A 1 275 ? -0.066 -17.375 -22.109 1 98.81 275 ALA A O 1
ATOM 2147 N N . VAL A 1 276 ? -0.867 -18.859 -20.625 1 98.31 276 VAL A N 1
ATOM 2148 C CA . VAL A 1 276 ? -0.814 -17.938 -19.5 1 98.31 276 VAL A CA 1
ATOM 2149 C C . VAL A 1 276 ? -0.364 -18.672 -18.25 1 98.31 276 VAL A C 1
ATOM 2151 O O . VAL A 1 276 ? -0.578 -19.891 -18.109 1 98.31 276 VAL A O 1
ATOM 2154 N N . GLY A 1 277 ? 0.229 -17.891 -17.297 1 97.44 277 GLY A N 1
ATOM 2155 C CA . GLY A 1 277 ? 0.618 -18.453 -16.016 1 97.44 277 GLY A CA 1
ATOM 2156 C C . GLY A 1 277 ? 1.972 -19.141 -16.047 1 97.44 277 GLY A C 1
ATOM 2157 O O . GLY A 1 277 ? 2.836 -18.781 -16.844 1 97.44 277 GLY A O 1
ATOM 2158 N N . ASP A 1 278 ? 2.141 -20.094 -15.219 1 97.81 278 ASP A N 1
ATOM 2159 C CA . ASP A 1 278 ? 3.461 -20.656 -14.945 1 97.81 278 ASP A CA 1
ATOM 2160 C C . ASP A 1 278 ? 4.016 -21.391 -16.172 1 97.81 278 ASP A C 1
ATOM 2162 O O . ASP A 1 278 ? 5.23 -21.562 -16.297 1 97.81 278 ASP A O 1
ATOM 2166 N N . CYS A 1 279 ? 3.188 -21.781 -17.109 1 98.44 279 CYS A N 1
ATOM 2167 C CA . CYS A 1 279 ? 3.666 -22.516 -18.266 1 98.44 279 CYS A CA 1
ATOM 2168 C C . CYS A 1 279 ? 4.199 -21.578 -19.328 1 98.44 279 CYS A C 1
ATOM 2170 O O . CYS A 1 279 ? 4.887 -22 -20.266 1 98.44 279 CYS A O 1
ATOM 2172 N N . ALA A 1 280 ? 3.879 -20.312 -19.203 1 98.19 280 ALA A N 1
ATOM 2173 C CA . ALA A 1 280 ? 4.188 -19.344 -20.25 1 98.19 280 ALA A CA 1
ATOM 2174 C C . ALA A 1 280 ? 5.484 -18.609 -19.953 1 98.19 280 ALA A C 1
ATOM 2176 O O . ALA A 1 280 ? 5.828 -18.406 -18.781 1 98.19 280 ALA A O 1
ATOM 2177 N N . LEU A 1 281 ? 6.102 -18.188 -20.969 1 96.69 281 LEU A N 1
ATOM 2178 C CA . LEU A 1 281 ? 7.344 -17.422 -20.891 1 96.69 281 LEU A CA 1
ATOM 2179 C C . LEU A 1 281 ? 7.133 -16.109 -20.141 1 96.69 281 LEU A C 1
ATOM 2181 O O . LEU A 1 281 ? 6.117 -15.445 -20.344 1 96.69 281 LEU A O 1
ATOM 2185 N N . LYS A 1 282 ? 8.078 -15.836 -19.312 1 95.75 282 LYS A N 1
ATOM 2186 C CA . LYS A 1 282 ? 8.172 -14.531 -18.672 1 95.75 282 LYS A CA 1
ATOM 2187 C C . LYS A 1 282 ? 9.469 -13.812 -19.047 1 95.75 282 LYS A C 1
ATOM 2189 O O . LYS A 1 282 ? 10.523 -14.445 -19.141 1 95.75 282 LYS A O 1
ATOM 2194 N N . ARG A 1 283 ? 9.359 -12.523 -19.312 1 94.81 283 ARG A N 1
ATOM 2195 C CA .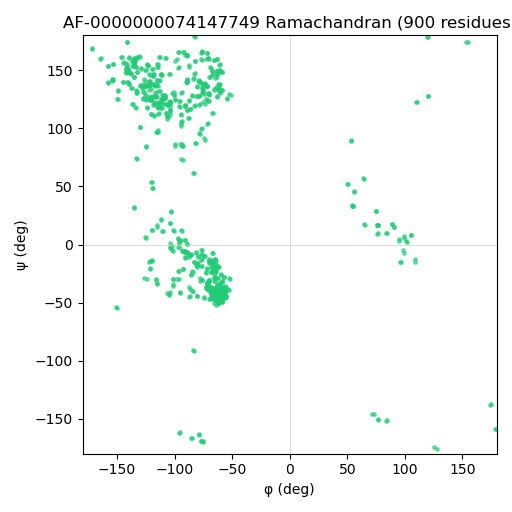 ARG A 1 283 ? 10.516 -11.68 -19.609 1 94.81 283 ARG A CA 1
ATOM 2196 C C . ARG A 1 283 ? 10.617 -10.523 -18.625 1 94.81 283 ARG A C 1
ATOM 2198 O O . ARG A 1 283 ? 9.602 -9.914 -18.281 1 94.81 283 ARG A O 1
ATOM 2205 N N . ASP A 1 284 ? 11.805 -10.258 -18.188 1 95.31 284 ASP A N 1
ATOM 2206 C CA . ASP A 1 284 ? 12.047 -9.18 -17.234 1 95.31 284 ASP A CA 1
ATOM 2207 C C . ASP A 1 284 ? 11.578 -7.836 -17.781 1 95.31 284 ASP A C 1
ATOM 2209 O O . ASP A 1 284 ? 11.719 -7.574 -18.984 1 95.31 284 ASP A O 1
ATOM 2213 N N . PHE A 1 285 ? 11.133 -6.961 -16.891 1 95.56 285 PHE A N 1
ATOM 2214 C CA . PHE A 1 285 ? 10.555 -5.68 -17.281 1 95.56 285 PHE A CA 1
ATOM 2215 C C . PHE A 1 285 ? 11.602 -4.777 -17.922 1 95.56 285 PHE A C 1
ATOM 2217 O O . PHE A 1 285 ? 11.32 -4.094 -18.906 1 95.56 285 PHE A O 1
ATOM 2224 N N . TYR A 1 286 ? 12.797 -4.777 -17.375 1 94.25 286 TYR A N 1
ATOM 2225 C CA . TYR A 1 286 ? 13.805 -3.822 -17.812 1 94.25 286 TYR A CA 1
ATOM 2226 C C . TYR A 1 286 ? 14.719 -4.445 -18.859 1 94.25 286 TYR A C 1
ATOM 2228 O O . TYR A 1 286 ? 15.047 -3.807 -19.875 1 94.25 286 TYR A O 1
ATOM 2236 N N . THR A 1 287 ? 15.141 -5.742 -18.703 1 93.06 287 THR A N 1
ATOM 2237 C CA . THR A 1 287 ? 16.172 -6.324 -19.562 1 93.06 287 THR A CA 1
ATOM 2238 C C . THR A 1 287 ? 15.539 -7.125 -20.688 1 93.06 287 THR A C 1
ATOM 2240 O O . THR A 1 287 ? 16.203 -7.414 -21.703 1 93.06 287 THR A O 1
ATOM 2243 N N . ARG A 1 288 ? 14.305 -7.559 -20.484 1 91.75 288 ARG A N 1
ATOM 2244 C CA . ARG A 1 288 ? 13.547 -8.383 -21.422 1 91.75 288 ARG A CA 1
ATOM 2245 C C . ARG A 1 288 ? 14.195 -9.75 -21.609 1 91.75 288 ARG A C 1
ATOM 2247 O O . ARG A 1 288 ? 13.891 -10.469 -22.562 1 91.75 288 ARG A O 1
ATOM 2254 N N . ARG A 1 289 ? 15.031 -10.07 -20.688 1 92.12 289 ARG A N 1
ATOM 2255 C CA . ARG A 1 289 ? 15.57 -11.43 -20.641 1 92.12 289 ARG A CA 1
ATOM 2256 C C . ARG A 1 289 ? 14.602 -12.375 -19.938 1 92.12 289 ARG A C 1
ATOM 2258 O O . ARG A 1 289 ? 13.766 -11.938 -19.141 1 92.12 289 ARG A O 1
ATOM 2265 N N . ASN A 1 290 ? 14.797 -13.617 -20.266 1 92.94 290 ASN A N 1
ATOM 2266 C CA . ASN A 1 290 ? 13.938 -14.617 -19.641 1 92.94 290 ASN A CA 1
ATOM 2267 C C . ASN A 1 290 ? 14.086 -14.641 -18.125 1 92.94 290 ASN A C 1
ATOM 2269 O O . ASN A 1 290 ? 15.195 -14.508 -17.609 1 92.94 290 ASN A O 1
ATOM 2273 N N . THR A 1 291 ? 12.969 -14.656 -17.453 1 92.31 291 THR A N 1
ATOM 2274 C CA . THR A 1 291 ? 12.984 -14.766 -16 1 92.31 291 THR A CA 1
ATOM 2275 C C . THR A 1 291 ? 12.055 -15.883 -15.539 1 92.31 291 THR A C 1
ATOM 2277 O O . THR A 1 291 ? 11.109 -16.25 -16.25 1 92.31 291 THR A O 1
ATOM 2280 N N . ALA A 1 292 ? 12.453 -16.422 -14.398 1 86.62 292 ALA A N 1
ATOM 2281 C CA . ALA A 1 292 ? 11.625 -17.484 -13.828 1 86.62 292 ALA A CA 1
ATOM 2282 C C . ALA A 1 292 ? 10.727 -16.938 -12.727 1 86.62 292 ALA A C 1
ATOM 2284 O O . ALA A 1 292 ? 11.172 -16.719 -11.602 1 86.62 292 ALA A O 1
ATOM 2285 N N . VAL A 1 293 ? 9.633 -16.453 -13.023 1 91.62 293 VAL A N 1
ATOM 2286 C CA . VAL A 1 293 ? 8.664 -15.953 -12.047 1 91.62 293 VAL A CA 1
ATOM 2287 C C . VAL A 1 293 ? 7.41 -16.828 -12.086 1 91.62 293 VAL A C 1
ATOM 2289 O O . VAL A 1 293 ? 6.793 -16.984 -13.141 1 91.62 293 VAL A O 1
ATOM 2292 N N . MET A 1 294 ? 7.125 -17.422 -11.008 1 93.81 294 MET A N 1
ATOM 2293 C CA . MET A 1 294 ? 5.914 -18.234 -10.898 1 93.81 294 MET A CA 1
ATOM 2294 C C . MET A 1 294 ? 5.051 -17.766 -9.727 1 93.81 294 MET A C 1
ATOM 2296 O O . MET A 1 294 ? 5.098 -18.359 -8.648 1 93.81 294 MET A O 1
ATOM 2300 N N . LEU A 1 295 ? 4.238 -16.766 -10 1 93.94 295 LEU A N 1
ATOM 2301 C CA . LEU A 1 295 ? 3.348 -16.156 -9.016 1 93.94 295 LEU A CA 1
ATOM 2302 C C . LEU A 1 295 ? 1.913 -16.125 -9.531 1 93.94 295 LEU A C 1
ATOM 2304 O O . LEU A 1 295 ? 1.677 -15.836 -10.711 1 93.94 295 LEU A O 1
ATOM 2308 N N . ALA A 1 296 ? 1.02 -16.453 -8.602 1 94.5 296 ALA A N 1
ATOM 2309 C CA . ALA A 1 296 ? -0.391 -16.391 -8.977 1 94.5 296 ALA A CA 1
ATOM 2310 C C . ALA A 1 296 ? -0.772 -15 -9.453 1 94.5 296 ALA A C 1
ATOM 2312 O O . ALA A 1 296 ? -1.577 -14.852 -10.375 1 94.5 296 ALA A O 1
ATOM 2313 N N . SER A 1 297 ? -0.232 -13.992 -8.844 1 94.38 297 SER A N 1
ATOM 2314 C CA . SER A 1 297 ? -0.546 -12.617 -9.203 1 94.38 297 SER A CA 1
ATOM 2315 C C . SER A 1 297 ? -0.097 -12.297 -10.625 1 94.38 297 SER A C 1
ATOM 2317 O O . SER A 1 297 ? -0.835 -11.672 -11.383 1 94.38 297 SER A O 1
ATOM 2319 N N . THR A 1 298 ? 1.102 -12.719 -10.984 1 94.94 298 THR A N 1
ATOM 2320 C CA . THR A 1 298 ? 1.577 -12.547 -12.352 1 94.94 298 THR A CA 1
ATOM 2321 C C . THR A 1 298 ? 0.714 -13.336 -13.336 1 94.94 298 THR A C 1
ATOM 2323 O O . THR A 1 298 ? 0.345 -12.828 -14.391 1 94.94 298 THR A O 1
ATOM 2326 N N . ALA A 1 299 ? 0.416 -14.523 -12.945 1 96.56 299 ALA A N 1
ATOM 2327 C CA . ALA A 1 299 ? -0.389 -15.406 -13.781 1 96.56 299 ALA A CA 1
ATOM 2328 C C . ALA A 1 299 ? -1.742 -14.781 -14.102 1 96.56 299 ALA A C 1
ATOM 2330 O O . ALA A 1 299 ? -2.201 -14.828 -15.25 1 96.56 299 ALA A O 1
ATOM 2331 N N . THR A 1 300 ? -2.373 -14.188 -13.117 1 96.5 300 THR A N 1
ATOM 2332 C CA . THR A 1 300 ? -3.699 -13.609 -13.32 1 96.5 300 THR A CA 1
ATOM 2333 C C . THR A 1 300 ? -3.619 -12.352 -14.172 1 96.5 300 THR A C 1
ATOM 2335 O O . THR A 1 300 ? -4.523 -12.062 -14.961 1 96.5 300 THR A O 1
ATOM 2338 N N . ALA A 1 301 ? -2.572 -11.57 -13.984 1 94.88 301 ALA A N 1
ATOM 2339 C CA . ALA A 1 301 ? -2.387 -10.398 -14.844 1 94.88 301 ALA A CA 1
ATOM 2340 C C . ALA A 1 301 ? -2.279 -10.812 -16.312 1 94.88 301 ALA A C 1
ATOM 2342 O O . ALA A 1 301 ? -2.893 -10.188 -17.188 1 94.88 301 ALA A O 1
ATOM 2343 N N . GLU A 1 302 ? -1.521 -11.828 -16.578 1 96.12 302 GLU A N 1
ATOM 2344 C CA . GLU A 1 302 ? -1.385 -12.367 -17.938 1 96.12 302 GLU A CA 1
ATOM 2345 C C . GLU A 1 302 ? -2.719 -12.891 -18.453 1 96.12 302 GLU A C 1
ATOM 2347 O O . GLU A 1 302 ? -3.057 -12.688 -19.625 1 96.12 302 GLU A O 1
ATOM 2352 N N . ALA A 1 303 ? -3.404 -13.523 -17.562 1 97.56 303 ALA A N 1
ATOM 2353 C CA . ALA A 1 303 ? -4.68 -14.141 -17.922 1 97.56 303 ALA A CA 1
ATOM 2354 C C . ALA A 1 303 ? -5.695 -13.078 -18.344 1 97.56 303 ALA A C 1
ATOM 2356 O O . ALA A 1 303 ? -6.504 -13.312 -19.234 1 97.56 303 ALA A O 1
ATOM 2357 N N . ARG A 1 304 ? -5.707 -11.961 -17.672 1 96.31 304 ARG A N 1
ATOM 2358 C CA . ARG A 1 304 ? -6.621 -10.883 -18.031 1 96.31 304 ARG A CA 1
ATOM 2359 C C . ARG A 1 304 ? -6.316 -10.352 -19.422 1 96.31 304 ARG A C 1
ATOM 2361 O O . ARG A 1 304 ? -7.23 -10.062 -20.203 1 96.31 304 ARG A O 1
ATOM 2368 N N . ILE A 1 305 ? -5.016 -10.258 -19.75 1 96 305 ILE A N 1
ATOM 2369 C CA . ILE A 1 305 ? -4.605 -9.797 -21.062 1 96 305 ILE A CA 1
ATOM 2370 C C . ILE A 1 305 ? -5.062 -10.797 -22.125 1 96 305 ILE A C 1
ATOM 2372 O O . ILE A 1 305 ? -5.656 -10.414 -23.141 1 96 305 ILE A O 1
ATOM 2376 N N . ALA A 1 306 ? -4.828 -12.031 -21.891 1 97.56 306 ALA A N 1
ATOM 2377 C CA . ALA A 1 306 ? -5.199 -13.07 -22.844 1 97.56 306 ALA A CA 1
ATOM 2378 C C . ALA A 1 306 ? -6.711 -13.133 -23.031 1 97.56 306 ALA A C 1
ATOM 2380 O O . ALA A 1 306 ? -7.207 -13.125 -24.156 1 97.56 306 ALA A O 1
ATOM 2381 N N . GLY A 1 307 ? -7.418 -13.164 -21.906 1 97.69 307 GLY A N 1
ATOM 2382 C CA . GLY A 1 307 ? -8.867 -13.266 -21.969 1 97.69 307 GLY A CA 1
ATOM 2383 C C . GLY A 1 307 ? -9.523 -12.133 -22.734 1 97.69 307 GLY A C 1
ATOM 2384 O O . GLY A 1 307 ? -10.477 -12.352 -23.469 1 97.69 307 GLY A O 1
ATOM 2385 N N . ALA A 1 308 ? -9.008 -10.984 -22.547 1 95.75 308 ALA A N 1
ATOM 2386 C CA . ALA A 1 308 ? -9.578 -9.805 -23.188 1 95.75 308 ALA A CA 1
ATOM 2387 C C . ALA A 1 308 ? -9.266 -9.797 -24.688 1 95.75 308 ALA A C 1
ATOM 2389 O O . ALA A 1 308 ? -10.031 -9.242 -25.484 1 95.75 308 ALA A O 1
ATOM 2390 N N . ASN A 1 309 ? -8.18 -10.477 -25.141 1 96.56 309 ASN A N 1
ATOM 2391 C CA . ASN A 1 309 ? -7.664 -10.25 -26.484 1 96.56 309 ASN A CA 1
ATOM 2392 C C . ASN A 1 309 ? -7.801 -11.5 -27.344 1 96.56 309 ASN A C 1
ATOM 2394 O O . ASN A 1 309 ? -7.16 -11.602 -28.406 1 96.56 309 ASN A O 1
ATOM 2398 N N . LEU A 1 310 ? -8.602 -12.461 -26.969 1 97.88 310 LEU A N 1
ATOM 2399 C CA . LEU A 1 310 ? -8.734 -13.742 -27.641 1 97.88 310 LEU A CA 1
ATOM 2400 C C . LEU A 1 310 ? -9.117 -13.539 -29.109 1 97.88 310 LEU A C 1
ATOM 2402 O O . LEU A 1 310 ? -8.609 -14.242 -29.984 1 97.88 310 LEU A O 1
ATOM 2406 N N . TYR A 1 311 ? -9.961 -12.586 -29.453 1 97 311 TYR A N 1
ATOM 2407 C CA . TYR A 1 311 ? -10.484 -12.445 -30.812 1 97 311 TYR A CA 1
ATOM 2408 C C . TYR A 1 311 ? -10.023 -11.141 -31.438 1 97 311 TYR A C 1
ATOM 2410 O O . TYR A 1 311 ? -9.859 -11.047 -32.656 1 97 311 TYR A O 1
ATOM 2418 N N . LYS A 1 312 ? -9.867 -10.109 -30.625 1 95.12 312 LYS A N 1
ATOM 2419 C CA . LYS A 1 312 ? -9.375 -8.789 -31.016 1 95.12 312 LYS A CA 1
ATOM 2420 C C . LYS A 1 312 ? -8.477 -8.195 -29.938 1 95.12 312 LYS A C 1
ATOM 2422 O O . LYS A 1 312 ? -8.672 -8.438 -28.75 1 95.12 312 LYS A O 1
ATOM 2427 N N . ILE A 1 313 ? -7.559 -7.43 -30.344 1 93.44 313 ILE A N 1
ATOM 2428 C CA . ILE A 1 313 ? -6.73 -6.727 -29.375 1 93.44 313 ILE A CA 1
ATOM 2429 C C . ILE A 1 313 ? -7.508 -5.555 -28.781 1 93.44 313 ILE A C 1
ATOM 2431 O O . ILE A 1 313 ? -7.609 -4.492 -29.406 1 93.44 313 ILE A O 1
ATOM 2435 N N . LYS A 1 314 ? -8.023 -5.77 -27.625 1 89.62 314 LYS A N 1
ATOM 2436 C CA . LYS A 1 314 ? -8.852 -4.77 -26.953 1 89.62 314 LYS A CA 1
ATOM 2437 C C . LYS A 1 314 ? -8.086 -4.102 -25.812 1 89.62 314 LYS A C 1
ATOM 2439 O O . LYS A 1 314 ? -8.227 -2.898 -25.594 1 89.62 314 LYS A O 1
ATOM 2444 N N . LEU A 1 315 ? -7.395 -4.914 -25.078 1 88.31 315 LEU A N 1
ATOM 2445 C CA . LEU A 1 315 ? -6.594 -4.426 -23.969 1 88.31 315 LEU A CA 1
ATOM 2446 C C . LEU A 1 315 ? -5.109 -4.426 -24.328 1 88.31 315 LEU A C 1
ATOM 2448 O O . LEU A 1 315 ? -4.535 -5.477 -24.625 1 88.31 315 LEU A O 1
ATOM 2452 N N . ILE A 1 316 ? -4.535 -3.236 -24.25 1 86.62 316 ILE A N 1
ATOM 2453 C CA . ILE A 1 316 ? -3.104 -3.111 -24.5 1 86.62 316 ILE A CA 1
ATOM 2454 C C . ILE A 1 316 ? -2.33 -3.414 -23.219 1 86.62 316 ILE A C 1
ATOM 2456 O O . ILE A 1 316 ? -2.666 -2.904 -22.156 1 86.62 316 ILE A O 1
ATOM 2460 N N . ARG A 1 317 ? -1.391 -4.285 -23.328 1 85.56 317 ARG A N 1
ATOM 2461 C CA . ARG A 1 317 ? -0.492 -4.516 -22.203 1 85.56 317 ARG A CA 1
ATOM 2462 C C . ARG A 1 317 ? 0.47 -3.346 -22.016 1 85.56 317 ARG A C 1
ATOM 2464 O O . ARG A 1 317 ? 1.532 -3.307 -22.641 1 85.56 317 ARG A O 1
ATOM 2471 N N . GLU A 1 318 ? 0.217 -2.512 -21.031 1 78.25 318 GLU A N 1
ATOM 2472 C CA . GLU A 1 318 ? 1.012 -1.312 -20.797 1 78.25 318 GLU A CA 1
ATOM 2473 C C . GLU A 1 318 ? 2.334 -1.653 -20.109 1 78.25 318 GLU A C 1
ATOM 2475 O O . GLU A 1 318 ? 3.33 -0.951 -20.297 1 78.25 318 GLU A O 1
ATOM 2480 N N . ASN A 1 319 ? 2.287 -2.68 -19.391 1 76.62 319 ASN A N 1
ATOM 2481 C CA . ASN A 1 319 ? 3.473 -3.154 -18.688 1 76.62 319 ASN A CA 1
ATOM 2482 C C . ASN A 1 319 ? 4.203 -4.234 -19.484 1 76.62 319 ASN A C 1
ATOM 2484 O O . ASN A 1 319 ? 4.008 -5.426 -19.234 1 76.62 319 ASN A O 1
ATOM 2488 N N . LYS A 1 320 ? 5.125 -3.793 -20.406 1 83.5 320 LYS A N 1
ATOM 2489 C CA . LYS A 1 320 ? 5.816 -4.734 -21.281 1 83.5 320 LYS A CA 1
ATOM 2490 C C . LYS A 1 320 ? 6.887 -5.512 -20.516 1 83.5 320 LYS A C 1
ATOM 2492 O O . LYS A 1 320 ? 7.938 -4.961 -20.172 1 83.5 320 LYS A O 1
ATOM 2497 N N . GLY A 1 321 ? 6.602 -6.668 -19.953 1 91.81 321 GLY A N 1
ATOM 2498 C CA . GLY A 1 321 ? 7.492 -7.508 -19.156 1 91.81 321 GLY A CA 1
ATOM 2499 C C . GLY A 1 321 ? 6.938 -7.852 -17.797 1 91.81 321 GLY A C 1
ATOM 2500 O O . GLY A 1 321 ? 5.801 -7.492 -17.469 1 91.81 321 GLY A O 1
ATOM 2501 N N . THR A 1 322 ? 7.797 -8.484 -17.078 1 95.38 322 THR A N 1
ATOM 2502 C CA . THR A 1 322 ? 7.383 -8.938 -15.766 1 95.38 322 THR A CA 1
ATOM 2503 C C . THR A 1 322 ? 8.18 -8.234 -14.672 1 95.38 322 THR A C 1
ATOM 2505 O O . THR A 1 322 ? 9.406 -8.312 -14.633 1 95.38 322 THR A O 1
ATOM 2508 N N . ILE A 1 323 ? 7.621 -7.457 -13.758 1 93.56 323 ILE A N 1
ATOM 2509 C CA . ILE A 1 323 ? 8.258 -6.711 -12.68 1 93.56 323 ILE A CA 1
ATOM 2510 C C . ILE A 1 323 ? 8.539 -7.645 -11.5 1 93.56 323 ILE A C 1
ATOM 2512 O O . ILE A 1 323 ? 9.508 -7.453 -10.766 1 93.56 323 ILE A O 1
ATOM 2516 N N . ALA A 1 324 ? 7.84 -8.789 -11.484 1 92.88 324 ALA A N 1
ATOM 2517 C CA . ALA A 1 324 ? 7.969 -9.727 -10.367 1 92.88 324 ALA A CA 1
ATOM 2518 C C . ALA A 1 324 ? 7.723 -9.031 -9.031 1 92.88 324 ALA A C 1
ATOM 2520 O O . ALA A 1 324 ? 8.664 -8.562 -8.391 1 92.88 324 ALA A O 1
ATOM 2521 N N . VAL A 1 325 ? 6.637 -8.922 -8.5 1 97.12 325 VAL A N 1
ATOM 2522 C CA . VAL A 1 325 ? 6.289 -8.32 -7.215 1 97.12 325 VAL A CA 1
ATOM 2523 C C . VAL A 1 325 ? 5.922 -9.422 -6.215 1 97.12 325 VAL A C 1
ATOM 2525 O O . VAL A 1 325 ? 4.891 -10.078 -6.359 1 97.12 325 VAL A O 1
ATOM 2528 N N . TYR A 1 326 ? 6.777 -9.578 -5.172 1 96.06 326 TYR A N 1
ATOM 2529 C CA . TYR A 1 326 ? 6.672 -10.664 -4.207 1 96.06 326 TYR A CA 1
ATOM 2530 C C . TYR A 1 326 ? 6.262 -10.141 -2.836 1 96.06 326 TYR A C 1
ATOM 2532 O O . TYR A 1 326 ? 6.602 -9.016 -2.469 1 96.06 326 TYR A O 1
ATOM 2540 N N . SER A 1 327 ? 5.516 -10.906 -2.129 1 97.31 327 SER A N 1
ATOM 2541 C CA . SER A 1 327 ? 5.297 -10.672 -0.706 1 97.31 327 SER A CA 1
ATOM 2542 C C . SER A 1 327 ? 5.23 -11.984 0.07 1 97.31 327 SER A C 1
ATOM 2544 O O . SER A 1 327 ? 4.828 -13.016 -0.475 1 97.31 327 SER A O 1
ATOM 2546 N N . THR A 1 328 ? 5.668 -11.977 1.252 1 97.94 328 THR A N 1
ATOM 2547 C CA . THR A 1 328 ? 5.578 -13.125 2.146 1 97.94 328 THR A CA 1
ATOM 2548 C C . THR A 1 328 ? 5.359 -12.672 3.588 1 97.94 328 THR A C 1
ATOM 2550 O O . THR A 1 328 ? 5.473 -11.484 3.895 1 97.94 328 THR A O 1
ATOM 2553 N N . TYR A 1 329 ? 4.898 -13.57 4.391 1 97.62 329 TYR A N 1
ATOM 2554 C CA . TYR A 1 329 ? 4.543 -13.352 5.789 1 97.62 329 TYR A CA 1
ATOM 2555 C C . TYR A 1 329 ? 5.043 -14.492 6.664 1 97.62 329 TYR A C 1
ATOM 2557 O O . TYR A 1 329 ? 4.727 -15.656 6.414 1 97.62 329 TYR A O 1
ATOM 2565 N N . VAL A 1 330 ? 5.855 -14.188 7.621 1 97.75 330 VAL A N 1
ATOM 2566 C CA . VAL A 1 330 ? 6.359 -15.172 8.57 1 97.75 330 VAL A CA 1
ATOM 2567 C C . VAL A 1 330 ? 6.164 -14.656 10 1 97.75 330 VAL A C 1
ATOM 2569 O O . VAL A 1 330 ? 6.906 -13.789 10.461 1 97.75 330 VAL A O 1
ATOM 2572 N N . ASP A 1 331 ? 5.172 -15.094 10.711 1 95.44 331 ASP A N 1
ATOM 2573 C CA . ASP A 1 331 ? 4.914 -14.844 12.125 1 95.44 331 ASP A CA 1
ATOM 2574 C C . ASP A 1 331 ? 4.973 -13.352 12.438 1 95.44 331 ASP A C 1
ATOM 2576 O O . ASP A 1 331 ? 5.734 -12.922 13.305 1 95.44 331 ASP A O 1
ATOM 2580 N N . GLY A 1 332 ? 4.258 -12.586 11.703 1 95.06 332 GLY A N 1
ATOM 2581 C CA . GLY A 1 332 ? 4.164 -11.164 11.984 1 95.06 332 GLY A CA 1
ATOM 2582 C C . GLY A 1 332 ? 5.129 -10.328 11.156 1 95.06 332 GLY A C 1
ATOM 2583 O O . GLY A 1 332 ? 4.98 -9.109 11.062 1 95.06 332 GLY A O 1
ATOM 2584 N N . LEU A 1 333 ? 6.117 -10.938 10.531 1 98.06 333 LEU A N 1
ATOM 2585 C CA . LEU A 1 333 ? 7.078 -10.242 9.688 1 98.06 333 LEU A CA 1
ATOM 2586 C C . LEU A 1 333 ? 6.609 -10.219 8.234 1 98.06 333 LEU A C 1
ATOM 2588 O O . LEU A 1 333 ? 6.375 -11.273 7.641 1 98.06 333 LEU A O 1
ATOM 2592 N N . VAL A 1 334 ? 6.422 -9.039 7.73 1 98.38 334 VAL A N 1
ATOM 2593 C CA . VAL A 1 334 ? 6.109 -8.844 6.32 1 98.38 334 VAL A CA 1
ATOM 2594 C C . VAL A 1 334 ? 7.387 -8.539 5.543 1 98.38 334 VAL A C 1
ATOM 2596 O O . VAL A 1 334 ? 8.141 -7.637 5.91 1 98.38 334 VAL A O 1
ATOM 2599 N N . LEU A 1 335 ? 7.699 -9.305 4.535 1 98.62 335 LEU A N 1
ATOM 2600 C CA . LEU A 1 335 ? 8.766 -9.039 3.57 1 98.62 335 LEU A CA 1
ATOM 2601 C C . LEU A 1 335 ? 8.211 -8.984 2.15 1 98.62 335 LEU A C 1
ATOM 2603 O O . LEU A 1 335 ? 7.324 -9.773 1.795 1 98.62 335 LEU A O 1
ATOM 2607 N N . ALA A 1 336 ? 8.711 -8.062 1.377 1 98.69 336 ALA A N 1
ATOM 2608 C CA . ALA A 1 336 ? 8.266 -8 -0.013 1 98.69 336 ALA A CA 1
ATOM 2609 C C . ALA A 1 336 ? 9.336 -7.379 -0.906 1 98.69 336 ALA A C 1
ATOM 2611 O O . ALA A 1 336 ? 10.242 -6.695 -0.42 1 98.69 336 ALA A O 1
ATOM 2612 N N . SER A 1 337 ? 9.305 -7.688 -2.148 1 98.5 337 SER A N 1
ATOM 2613 C CA . SER A 1 337 ? 10.266 -7.219 -3.143 1 98.5 337 SER A CA 1
ATOM 2614 C C . SER A 1 337 ? 9.594 -6.984 -4.492 1 98.5 337 SER A C 1
ATOM 2616 O O . SER A 1 337 ? 8.688 -7.727 -4.879 1 98.5 337 SER A O 1
ATOM 2618 N N . ALA A 1 338 ? 9.961 -5.969 -5.148 1 98.31 338 ALA A N 1
ATOM 2619 C CA . ALA A 1 338 ? 9.477 -5.664 -6.496 1 98.31 338 ALA A CA 1
ATOM 2620 C C . ALA A 1 338 ? 10.641 -5.293 -7.418 1 98.31 338 ALA A C 1
ATOM 2622 O O . ALA A 1 338 ? 11.484 -4.473 -7.059 1 98.31 338 ALA A O 1
ATOM 2623 N N . GLY A 1 339 ? 10.664 -5.895 -8.625 1 97.38 339 GLY A N 1
ATOM 2624 C CA . GLY A 1 339 ? 11.695 -5.566 -9.602 1 97.38 339 GLY A CA 1
ATOM 2625 C C . GLY A 1 339 ? 13.031 -6.203 -9.289 1 97.38 339 GLY A C 1
ATOM 2626 O O . GLY A 1 339 ? 13.094 -7.32 -8.781 1 97.38 339 GLY A O 1
ATOM 2627 N N . LEU A 1 340 ? 14.062 -5.543 -9.695 1 97.31 340 LEU A N 1
ATOM 2628 C CA . LEU A 1 340 ? 15.414 -6.074 -9.531 1 97.31 340 LEU A CA 1
ATOM 2629 C C . LEU A 1 340 ? 15.922 -5.844 -8.117 1 97.31 340 LEU A C 1
ATOM 2631 O O . LEU A 1 340 ? 15.68 -4.789 -7.523 1 97.31 340 LEU A O 1
ATOM 2635 N N . THR A 1 341 ? 16.531 -6.848 -7.551 1 97.38 341 THR A N 1
ATOM 2636 C CA . THR A 1 341 ? 17.328 -6.617 -6.348 1 97.38 341 THR A CA 1
ATOM 2637 C C . THR A 1 341 ? 18.609 -5.871 -6.684 1 97.38 341 THR A C 1
ATOM 2639 O O . THR A 1 341 ? 18.969 -5.73 -7.855 1 97.38 341 THR A O 1
ATOM 2642 N N . GLU A 1 342 ? 19.219 -5.352 -5.602 1 97.94 342 GLU A N 1
ATOM 2643 C CA . GLU A 1 342 ? 20.5 -4.691 -5.848 1 97.94 342 GLU A CA 1
ATOM 2644 C C . GLU A 1 342 ? 21.484 -5.641 -6.504 1 97.94 342 GLU A C 1
ATOM 2646 O O . GLU A 1 342 ? 22.125 -5.289 -7.496 1 97.94 342 GLU A O 1
ATOM 2651 N N . ASN A 1 343 ? 21.562 -6.848 -6.016 1 95.94 343 ASN A N 1
ATOM 2652 C CA . ASN A 1 343 ? 22.484 -7.859 -6.523 1 95.94 343 ASN A CA 1
ATOM 2653 C C . ASN A 1 343 ? 22.156 -8.234 -7.969 1 95.94 343 ASN A C 1
ATOM 2655 O O . ASN A 1 343 ? 23.062 -8.336 -8.805 1 95.94 343 ASN A O 1
ATOM 2659 N N . SER A 1 344 ? 20.953 -8.461 -8.273 1 95.44 344 SER A N 1
ATOM 2660 C CA . SER A 1 344 ? 20.578 -8.852 -9.625 1 95.44 344 SER A CA 1
ATOM 2661 C C . SER A 1 344 ? 20.781 -7.711 -10.609 1 95.44 344 SER A C 1
ATOM 2663 O O . SER A 1 344 ? 21.188 -7.941 -11.758 1 95.44 344 SER A O 1
ATOM 2665 N N . ALA A 1 345 ? 20.516 -6.461 -10.195 1 97 345 ALA A N 1
ATOM 2666 C CA . ALA A 1 345 ? 20.734 -5.305 -11.062 1 97 345 ALA A CA 1
ATOM 2667 C C . ALA A 1 345 ? 22.219 -5.184 -11.422 1 97 345 ALA A C 1
ATOM 2669 O O . ALA A 1 345 ? 22.562 -4.977 -12.594 1 97 345 ALA A O 1
ATOM 2670 N N . MET A 1 346 ? 23.016 -5.379 -10.461 1 96.25 346 MET A N 1
ATOM 2671 C CA . MET A 1 346 ? 24.453 -5.293 -10.695 1 96.25 346 MET A CA 1
ATOM 2672 C C . MET A 1 346 ? 24.922 -6.418 -11.609 1 96.25 346 MET A C 1
ATOM 2674 O O . MET A 1 346 ? 25.734 -6.195 -12.516 1 96.25 346 MET A O 1
ATOM 2678 N N . ARG A 1 347 ? 24.438 -7.57 -11.391 1 95 347 ARG A N 1
ATOM 2679 C CA . ARG A 1 347 ? 24.781 -8.719 -12.219 1 95 347 ARG A CA 1
ATOM 2680 C C . ARG A 1 347 ? 24.391 -8.484 -13.672 1 95 347 ARG A C 1
ATOM 2682 O O . ARG A 1 347 ? 25.094 -8.938 -14.586 1 95 347 ARG A O 1
ATOM 2689 N N . GLU A 1 348 ? 23.281 -7.812 -13.898 1 95.44 348 GLU A N 1
ATOM 2690 C CA . GLU A 1 348 ? 22.797 -7.52 -15.25 1 95.44 348 GLU A CA 1
ATOM 2691 C C . GLU A 1 348 ? 23.609 -6.395 -15.891 1 95.44 348 GLU A C 1
ATOM 2693 O O . GLU A 1 348 ? 23.469 -6.129 -17.094 1 95.44 348 GLU A O 1
ATOM 2698 N N . GLY A 1 349 ? 24.406 -5.688 -15.109 1 96.19 349 GLY A N 1
ATOM 2699 C CA . GLY A 1 349 ? 25.297 -4.688 -15.664 1 96.19 349 GLY A CA 1
ATOM 2700 C C . GLY A 1 349 ? 24.828 -3.266 -15.43 1 96.19 349 GLY A C 1
ATOM 2701 O O . GLY A 1 349 ? 25.406 -2.314 -15.961 1 96.19 349 GLY A O 1
ATOM 2702 N N . PHE A 1 350 ? 23.797 -3.078 -14.641 1 96.5 350 PHE A N 1
ATOM 2703 C CA . PHE A 1 350 ? 23.328 -1.73 -14.336 1 96.5 350 PHE A CA 1
ATOM 2704 C C . PHE A 1 350 ? 24.281 -1.038 -13.367 1 96.5 350 PHE A C 1
ATOM 2706 O O . PHE A 1 350 ? 24.812 -1.668 -12.453 1 96.5 350 PHE A O 1
ATOM 2713 N N . GLU A 1 351 ? 24.531 0.209 -13.625 1 97.19 351 GLU A N 1
ATOM 2714 C CA . GLU A 1 351 ? 25.078 1.057 -12.57 1 97.19 351 GLU A CA 1
ATOM 2715 C C . GLU A 1 351 ? 23.969 1.582 -11.656 1 97.19 351 GLU A C 1
ATOM 2717 O O . GLU A 1 351 ? 23.078 2.295 -12.109 1 97.19 351 GLU A O 1
ATOM 2722 N N . VAL A 1 352 ? 24.078 1.224 -10.359 1 98 352 VAL A N 1
ATOM 2723 C CA . VAL A 1 352 ? 22.906 1.481 -9.516 1 98 352 VAL A CA 1
ATOM 2724 C C . VAL A 1 352 ? 23.312 2.344 -8.328 1 98 352 VAL A C 1
ATOM 2726 O O . VAL A 1 352 ? 24.5 2.402 -7.969 1 98 352 VAL A O 1
ATOM 2729 N N . VAL A 1 353 ? 22.375 3.051 -7.805 1 97.81 353 VAL A N 1
ATOM 2730 C CA . VAL A 1 353 ? 22.438 3.717 -6.508 1 97.81 353 VAL A CA 1
ATOM 2731 C C . VAL A 1 353 ? 21.266 3.264 -5.641 1 97.81 353 VAL A C 1
ATOM 2733 O O . VAL A 1 353 ? 20.141 3.104 -6.133 1 97.81 353 VAL A O 1
ATOM 2736 N N . THR A 1 354 ? 21.578 3.021 -4.406 1 98.19 354 THR A N 1
ATOM 2737 C CA . THR A 1 354 ? 20.531 2.551 -3.504 1 98.19 354 THR A CA 1
ATOM 2738 C C . THR A 1 354 ? 20.266 3.566 -2.395 1 98.19 354 THR A C 1
ATOM 2740 O O . THR A 1 354 ? 21.156 4.328 -2.021 1 98.19 354 THR A O 1
ATOM 2743 N N . GLY A 1 355 ? 19 3.729 -2.021 1 98.38 355 GLY A N 1
ATOM 2744 C CA . GLY A 1 355 ? 18.578 4.426 -0.815 1 98.38 355 GLY A CA 1
ATOM 2745 C C . GLY A 1 355 ? 17.859 3.535 0.169 1 98.38 355 GLY A C 1
ATOM 2746 O O . GLY A 1 355 ? 17.047 2.693 -0.23 1 98.38 355 GLY A O 1
ATOM 2747 N N . ILE A 1 356 ? 18.234 3.723 1.452 1 98.38 356 ILE A N 1
ATOM 2748 C CA . ILE A 1 356 ? 17.641 2.896 2.498 1 98.38 356 ILE A CA 1
ATOM 2749 C C . ILE A 1 356 ? 17.016 3.791 3.57 1 98.38 356 ILE A C 1
ATOM 2751 O O . ILE A 1 356 ? 17.594 4.828 3.924 1 98.38 356 ILE A O 1
ATOM 2755 N N . ALA A 1 357 ? 15.82 3.445 4.02 1 98.19 357 ALA A N 1
ATOM 2756 C CA . ALA A 1 357 ? 15.164 4.074 5.164 1 98.19 357 ALA A CA 1
ATOM 2757 C C . ALA A 1 357 ? 14.719 3.033 6.188 1 98.19 357 ALA A C 1
ATOM 2759 O O . ALA A 1 357 ? 14.133 2.012 5.824 1 98.19 357 ALA A O 1
ATOM 2760 N N . GLU A 1 358 ? 15.047 3.266 7.449 1 97.81 358 GLU A N 1
ATOM 2761 C CA . GLU A 1 358 ? 14.656 2.4 8.555 1 97.81 358 GLU A CA 1
ATOM 2762 C C . GLU A 1 358 ? 13.914 3.184 9.633 1 97.81 358 GLU A C 1
ATOM 2764 O O . GLU A 1 358 ? 14.094 4.395 9.766 1 97.81 358 GLU A O 1
ATOM 2769 N N . GLY A 1 359 ? 13.039 2.551 10.312 1 96.75 359 GLY A N 1
ATOM 2770 C CA . GLY A 1 359 ? 12.281 3.17 11.391 1 96.75 359 GLY A CA 1
ATOM 2771 C C . GLY A 1 359 ? 11.211 2.258 11.969 1 96.75 359 GLY A C 1
ATOM 2772 O O . GLY A 1 359 ? 11.484 1.099 12.281 1 96.75 359 GLY A O 1
ATOM 2773 N N . ILE A 1 360 ? 10.055 2.895 12.195 1 96.5 360 ILE A N 1
ATOM 2774 C CA . ILE A 1 360 ? 8.922 2.174 12.766 1 96.5 360 ILE A CA 1
ATOM 2775 C C . ILE A 1 360 ? 7.648 2.525 12 1 96.5 360 ILE A C 1
ATOM 2777 O O . ILE A 1 360 ? 7.594 3.545 11.312 1 96.5 360 ILE A O 1
ATOM 2781 N N . ASP A 1 361 ? 6.59 1.693 12.094 1 95.56 361 ASP A N 1
ATOM 2782 C CA . ASP A 1 361 ? 5.426 1.809 11.219 1 95.56 361 ASP A CA 1
ATOM 2783 C C . ASP A 1 361 ? 4.305 2.592 11.898 1 95.56 361 ASP A C 1
ATOM 2785 O O . ASP A 1 361 ? 3.184 2.646 11.391 1 95.56 361 ASP A O 1
ATOM 2789 N N . LYS A 1 362 ? 4.508 3.121 13.055 1 94.31 362 LYS A N 1
ATOM 2790 C CA . LYS A 1 362 ? 3.541 3.955 13.766 1 94.31 362 LYS A CA 1
ATOM 2791 C C . LYS A 1 362 ? 4.207 5.203 14.336 1 94.31 362 LYS A C 1
ATOM 2793 O O . LYS A 1 362 ? 5.434 5.266 14.445 1 94.31 362 LYS A O 1
ATOM 2798 N N . HIS A 1 363 ? 3.457 6.211 14.594 1 90.56 363 HIS A N 1
ATOM 2799 C CA . HIS A 1 363 ? 3.965 7.441 15.188 1 90.56 363 HIS A CA 1
ATOM 2800 C C . HIS A 1 363 ? 2.898 8.125 16.047 1 90.56 363 HIS A C 1
ATOM 2802 O O . HIS A 1 363 ? 1.738 8.211 15.633 1 90.56 363 HIS A O 1
ATOM 2808 N N . PRO A 1 364 ? 3.262 8.375 17.312 1 89.38 364 PRO A N 1
ATOM 2809 C CA . PRO A 1 364 ? 4.594 8.219 17.906 1 89.38 364 PRO A CA 1
ATOM 2810 C C . PRO A 1 364 ? 4.938 6.77 18.219 1 89.38 364 PRO A C 1
ATOM 2812 O O . PRO A 1 364 ? 4.074 5.895 18.141 1 89.38 364 PRO A O 1
ATOM 2815 N N . GLY A 1 365 ? 6.219 6.488 18.469 1 87.06 365 GLY A N 1
ATOM 2816 C CA . GLY A 1 365 ? 6.746 5.145 18.625 1 87.06 365 GLY A CA 1
ATOM 2817 C C . GLY A 1 365 ? 6.219 4.445 19.875 1 87.06 365 GLY A C 1
ATOM 2818 O O . GLY A 1 365 ? 6.355 3.227 20 1 87.06 365 GLY A O 1
ATOM 2819 N N . THR A 1 366 ? 5.512 5.109 20.703 1 88.88 366 THR A N 1
ATOM 2820 C CA . THR A 1 366 ? 5.02 4.531 21.953 1 88.88 366 THR A CA 1
ATOM 2821 C C . THR A 1 366 ? 3.623 3.951 21.766 1 88.88 366 THR A C 1
ATOM 2823 O O . THR A 1 366 ? 3.066 3.35 22.688 1 88.88 366 THR A O 1
ATOM 2826 N N . LEU A 1 367 ? 3.027 4.133 20.609 1 92.12 367 LEU A N 1
ATOM 2827 C CA . LEU A 1 367 ? 1.738 3.512 20.328 1 92.12 367 LEU A CA 1
ATOM 2828 C C . LEU A 1 367 ? 1.84 1.991 20.391 1 92.12 367 LEU A C 1
ATOM 2830 O O . LEU A 1 367 ? 2.904 1.427 20.125 1 92.12 367 LEU A O 1
ATOM 2834 N N . PRO A 1 368 ? 0.828 1.356 20.734 1 90.25 368 PRO A N 1
ATOM 2835 C CA . PRO A 1 368 ? 0.871 -0.107 20.781 1 90.25 368 PRO A CA 1
ATOM 2836 C C . PRO A 1 368 ? 1.019 -0.736 19.406 1 90.25 368 PRO A C 1
ATOM 2838 O O . PRO A 1 368 ? 0.518 -0.193 18.422 1 90.25 368 PRO A O 1
ATOM 2841 N N . GLY A 1 369 ? 1.704 -1.94 19.375 1 91.25 369 GLY A N 1
ATOM 2842 C CA . GLY A 1 369 ? 1.792 -2.746 18.172 1 91.25 369 GLY A CA 1
ATOM 2843 C C . GLY A 1 369 ? 2.754 -2.18 17.141 1 91.25 369 GLY A C 1
ATOM 2844 O O . GLY A 1 369 ? 2.547 -2.34 15.945 1 91.25 369 GLY A O 1
ATOM 2845 N N . VAL A 1 370 ? 3.748 -1.483 17.609 1 94.62 370 VAL A N 1
ATOM 2846 C CA . VAL A 1 370 ? 4.75 -0.874 16.734 1 94.62 370 VAL A CA 1
ATOM 2847 C C . VAL A 1 370 ? 5.699 -1.948 16.203 1 94.62 370 VAL A C 1
ATOM 2849 O O . VAL A 1 370 ? 6.059 -2.877 16.938 1 94.62 370 VAL A O 1
ATOM 2852 N N . ASN A 1 371 ? 6.043 -1.875 14.938 1 96.75 371 ASN A N 1
ATOM 2853 C CA . ASN A 1 371 ? 7.004 -2.77 14.297 1 96.75 371 ASN A CA 1
ATOM 2854 C C . ASN A 1 371 ? 8.172 -1.997 13.695 1 96.75 371 ASN A C 1
ATOM 2856 O O . ASN A 1 371 ? 8 -0.883 13.203 1 96.75 371 ASN A O 1
ATOM 2860 N N . LYS A 1 372 ? 9.383 -2.643 13.734 1 97.06 372 LYS A N 1
ATOM 2861 C CA . LYS A 1 372 ? 10.516 -2.111 12.984 1 97.06 372 LYS A CA 1
ATOM 2862 C C . LYS A 1 372 ? 10.266 -2.215 11.484 1 97.06 372 LYS A C 1
ATOM 2864 O O . LYS A 1 372 ? 9.617 -3.154 11.016 1 97.06 372 LYS A O 1
ATOM 2869 N N . THR A 1 373 ? 10.773 -1.267 10.82 1 98.12 373 THR A N 1
ATOM 2870 C CA . THR A 1 373 ? 10.516 -1.222 9.391 1 98.12 373 THR A CA 1
ATOM 2871 C C . THR A 1 373 ? 11.797 -0.914 8.617 1 98.12 373 THR A C 1
ATOM 2873 O O . THR A 1 373 ? 12.734 -0.338 9.172 1 98.12 373 THR A O 1
ATOM 2876 N N . LYS A 1 374 ? 11.898 -1.293 7.398 1 98.44 374 LYS A N 1
ATOM 2877 C CA . LYS A 1 374 ? 12.992 -1.039 6.473 1 98.44 374 LYS A CA 1
ATOM 2878 C C . LYS A 1 374 ? 12.492 -0.959 5.031 1 98.44 374 LYS A C 1
ATOM 2880 O O . LYS A 1 374 ? 11.688 -1.788 4.602 1 98.44 374 LYS A O 1
ATOM 2885 N N . VAL A 1 375 ? 12.898 0.027 4.309 1 98.81 375 VAL A N 1
ATOM 2886 C CA . VAL A 1 375 ? 12.633 0.16 2.879 1 98.81 375 VAL A CA 1
ATOM 2887 C C . VAL A 1 375 ? 13.945 0.406 2.135 1 98.81 375 VAL A C 1
ATOM 2889 O O . VAL A 1 375 ? 14.742 1.26 2.535 1 98.81 375 VAL A O 1
ATOM 2892 N N . LYS A 1 376 ? 14.234 -0.378 1.172 1 98.75 376 LYS A N 1
ATOM 2893 C CA . LYS A 1 376 ? 15.367 -0.181 0.265 1 98.75 376 LYS A CA 1
ATOM 2894 C C . LYS A 1 376 ? 14.883 0.053 -1.165 1 98.75 376 LYS A C 1
ATOM 2896 O O . LYS A 1 376 ? 14.078 -0.721 -1.689 1 98.75 376 LYS A O 1
ATOM 2901 N N . LEU A 1 377 ? 15.32 1.098 -1.797 1 98.88 377 LEU A N 1
ATOM 2902 C CA . LEU A 1 377 ? 15.023 1.398 -3.193 1 98.88 377 LEU A CA 1
ATOM 2903 C C . LEU A 1 377 ? 16.281 1.369 -4.039 1 98.88 377 LEU A C 1
ATOM 2905 O O . LEU A 1 377 ? 17.344 1.824 -3.6 1 98.88 377 LEU A O 1
ATOM 2909 N N . ILE A 1 378 ? 16.234 0.79 -5.211 1 98.81 378 ILE A N 1
ATOM 2910 C CA . ILE A 1 378 ? 17.344 0.66 -6.145 1 98.81 378 ILE A CA 1
ATOM 2911 C C . ILE A 1 378 ? 17.062 1.489 -7.398 1 98.81 378 ILE A C 1
ATOM 2913 O O . ILE A 1 378 ? 16.062 1.274 -8.078 1 98.81 378 ILE A O 1
ATOM 2917 N N . PHE A 1 379 ? 17.953 2.438 -7.695 1 98.56 379 PHE A N 1
ATOM 2918 C CA . PHE A 1 379 ? 17.766 3.328 -8.836 1 98.56 379 PHE A CA 1
ATOM 2919 C C . PHE A 1 379 ? 18.906 3.164 -9.844 1 98.56 379 PHE A C 1
ATOM 2921 O O . PHE A 1 379 ? 20.031 2.85 -9.469 1 98.56 379 PHE A O 1
ATOM 2928 N N . SER A 1 380 ? 18.531 3.338 -11.18 1 97.56 380 SER A N 1
ATOM 2929 C CA . SER A 1 380 ? 19.578 3.547 -12.172 1 97.56 380 SER A CA 1
ATOM 2930 C C . SER A 1 380 ? 20.344 4.832 -11.906 1 97.56 380 SER A C 1
ATOM 2932 O O . SER A 1 380 ? 19.75 5.91 -11.805 1 97.56 380 SER A O 1
ATOM 2934 N N . LYS A 1 381 ? 21.625 4.719 -11.844 1 94.88 381 LYS A N 1
ATOM 2935 C CA . LYS A 1 381 ? 22.438 5.852 -11.414 1 94.88 381 LYS A CA 1
ATOM 2936 C C . LYS A 1 381 ? 22.312 7.023 -12.383 1 94.88 381 LYS A C 1
ATOM 2938 O O . LYS A 1 381 ? 22.203 8.18 -11.961 1 94.88 381 LYS A O 1
ATOM 2943 N N . HIS A 1 382 ? 22.312 6.777 -13.625 1 92.12 382 HIS A N 1
ATOM 2944 C CA . HIS A 1 382 ? 22.359 7.84 -14.617 1 92.12 382 HIS A CA 1
ATOM 2945 C C . HIS A 1 382 ? 20.984 8.461 -14.836 1 92.12 382 HIS A C 1
ATOM 2947 O O . HIS A 1 382 ? 20.844 9.68 -14.914 1 92.12 382 HIS A O 1
ATOM 2953 N N . SER A 1 383 ? 19.969 7.66 -14.953 1 93.25 383 SER A N 1
ATOM 2954 C CA . SER A 1 383 ? 18.641 8.164 -15.289 1 93.25 383 SER A CA 1
ATOM 2955 C C . SER A 1 383 ? 17.828 8.461 -14.031 1 93.25 383 SER A C 1
ATOM 2957 O O . SER A 1 383 ? 16.812 9.164 -14.094 1 93.25 383 SER A O 1
ATOM 2959 N N . GLY A 1 384 ? 18.172 7.879 -12.906 1 95.62 384 GLY A N 1
ATOM 2960 C CA . GLY A 1 384 ? 17.438 8.055 -11.664 1 95.62 384 GLY A CA 1
ATOM 2961 C C . GLY A 1 384 ? 16.141 7.258 -11.617 1 95.62 384 GLY A C 1
ATOM 2962 O O . GLY A 1 384 ? 15.344 7.418 -10.695 1 95.62 384 GLY A O 1
ATOM 2963 N N . VAL A 1 385 ? 15.961 6.363 -12.602 1 97.31 385 VAL A N 1
ATOM 2964 C CA . VAL A 1 385 ? 14.734 5.578 -12.695 1 97.31 385 VAL A CA 1
ATOM 2965 C C . VAL A 1 385 ? 14.773 4.438 -11.688 1 97.31 385 VAL A C 1
ATOM 2967 O O . VAL A 1 385 ? 15.82 3.818 -11.477 1 97.31 385 VAL A O 1
ATOM 2970 N N . LEU A 1 386 ? 13.586 4.199 -11.062 1 98.38 386 LEU A N 1
ATOM 2971 C CA . LEU A 1 386 ? 13.469 3.131 -10.078 1 98.38 386 LEU A CA 1
ATOM 2972 C C . LEU A 1 386 ? 13.539 1.763 -10.75 1 98.38 386 LEU A C 1
ATOM 2974 O O . LEU A 1 386 ? 12.742 1.46 -11.641 1 98.38 386 LEU A O 1
ATOM 2978 N N . LEU A 1 387 ? 14.484 0.896 -10.328 1 98.31 387 LEU A N 1
ATOM 2979 C CA . LEU A 1 387 ? 14.68 -0.427 -10.914 1 98.31 387 LEU A CA 1
ATOM 2980 C C . LEU A 1 387 ? 14.062 -1.507 -10.023 1 98.31 387 LEU A C 1
ATOM 2982 O O . LEU A 1 387 ? 13.672 -2.566 -10.516 1 98.31 387 LEU A O 1
ATOM 2986 N N . GLY A 1 388 ? 14.031 -1.267 -8.75 1 98.44 388 GLY A N 1
ATOM 2987 C CA . GLY A 1 388 ? 13.5 -2.232 -7.801 1 98.44 388 GLY A CA 1
ATOM 2988 C C . GLY A 1 388 ? 13.375 -1.675 -6.395 1 98.44 388 GLY A C 1
ATOM 2989 O O . GLY A 1 388 ? 13.805 -0.554 -6.121 1 98.44 388 GLY A O 1
ATOM 2990 N N . GLY A 1 389 ? 12.695 -2.402 -5.551 1 98.75 389 GLY A N 1
ATOM 2991 C CA . GLY A 1 389 ? 12.523 -2.053 -4.148 1 98.75 389 GLY A CA 1
ATOM 2992 C C . GLY A 1 389 ? 12.172 -3.242 -3.275 1 98.75 389 GLY A C 1
ATOM 2993 O O . GLY A 1 389 ? 11.633 -4.238 -3.762 1 98.75 389 GLY A O 1
ATOM 2994 N N . GLN A 1 390 ? 12.531 -3.146 -2 1 98.81 390 GLN A N 1
ATOM 2995 C CA . GLN A 1 390 ? 12.266 -4.18 -1.009 1 98.81 390 GLN A CA 1
ATOM 2996 C C . GLN A 1 390 ? 11.805 -3.568 0.311 1 98.81 390 GLN A C 1
ATOM 2998 O O . GLN A 1 390 ? 12.234 -2.477 0.682 1 98.81 390 GLN A O 1
ATOM 3003 N N . ILE A 1 391 ? 10.93 -4.277 1.015 1 98.81 391 ILE A N 1
ATOM 3004 C CA . ILE A 1 391 ? 10.406 -3.738 2.266 1 98.81 391 ILE A CA 1
ATOM 3005 C C . ILE A 1 391 ? 10.391 -4.832 3.33 1 98.81 391 ILE A C 1
ATOM 3007 O O . ILE A 1 391 ? 10.305 -6.02 3.008 1 98.81 391 ILE A O 1
ATOM 3011 N N . ALA A 1 392 ? 10.477 -4.461 4.57 1 98.81 392 ALA A N 1
ATOM 3012 C CA . ALA A 1 392 ? 10.25 -5.258 5.773 1 98.81 392 ALA A CA 1
ATOM 3013 C C . ALA A 1 392 ? 9.453 -4.477 6.812 1 98.81 392 ALA A C 1
ATOM 3015 O O . ALA A 1 392 ? 9.688 -3.285 7.016 1 98.81 392 ALA A O 1
ATOM 3016 N N . GLY A 1 393 ? 8.477 -5.059 7.41 1 98.19 393 GLY A N 1
ATOM 3017 C CA . GLY A 1 393 ? 7.68 -4.418 8.438 1 98.19 393 GLY A CA 1
ATOM 3018 C C . GLY A 1 393 ? 6.566 -5.309 8.969 1 98.19 393 GLY A C 1
ATOM 3019 O O . GLY A 1 393 ? 6.684 -6.535 8.953 1 98.19 393 GLY A O 1
ATOM 3020 N N . GLY A 1 394 ? 5.555 -4.68 9.562 1 97.31 394 GLY A N 1
ATOM 3021 C CA . GLY A 1 394 ? 4.379 -5.395 10.039 1 97.31 394 GLY A CA 1
ATOM 3022 C C . GLY A 1 394 ? 3.232 -5.387 9.047 1 97.31 394 GLY A C 1
ATOM 3023 O O . GLY A 1 394 ? 3.436 -5.141 7.855 1 97.31 394 GLY A O 1
ATOM 3024 N N . MET A 1 395 ? 2.016 -5.668 9.492 1 96.25 395 MET A N 1
ATOM 3025 C CA . MET A 1 395 ? 0.823 -5.84 8.664 1 96.25 395 MET A CA 1
ATOM 3026 C C . MET A 1 395 ? 0.509 -4.566 7.891 1 96.25 395 MET A C 1
ATOM 3028 O O . MET A 1 395 ? 0.014 -4.625 6.766 1 96.25 395 MET A O 1
ATOM 3032 N N . SER A 1 396 ? 0.795 -3.41 8.469 1 96.69 396 SER A N 1
ATOM 3033 C CA . SER A 1 396 ? 0.484 -2.148 7.801 1 96.69 396 SER A CA 1
ATOM 3034 C C . SER A 1 396 ? 1.336 -1.955 6.551 1 96.69 396 SER A C 1
ATOM 3036 O O . SER A 1 396 ? 1.04 -1.097 5.719 1 96.69 396 SER A O 1
ATOM 3038 N N . PHE A 1 397 ? 2.373 -2.703 6.348 1 97.44 397 PHE A N 1
ATOM 3039 C CA . PHE A 1 397 ? 3.26 -2.607 5.195 1 97.44 397 PHE A CA 1
ATOM 3040 C C . PHE A 1 397 ? 2.793 -3.529 4.074 1 97.44 397 PHE A C 1
ATOM 3042 O O . PHE A 1 397 ? 3.404 -3.576 3.004 1 97.44 397 PHE A O 1
ATOM 3049 N N . ALA A 1 398 ? 1.673 -4.203 4.238 1 97.06 398 ALA A N 1
ATOM 3050 C CA . ALA A 1 398 ? 1.207 -5.277 3.365 1 97.06 398 ALA A CA 1
ATOM 3051 C C . ALA A 1 398 ? 1.103 -4.801 1.919 1 97.06 398 ALA A C 1
ATOM 3053 O O . ALA A 1 398 ? 1.476 -5.523 0.992 1 97.06 398 ALA A O 1
ATOM 3054 N N . GLU A 1 399 ? 0.625 -3.562 1.689 1 98.06 399 GLU A N 1
ATOM 3055 C CA . GLU A 1 399 ? 0.324 -3.094 0.34 1 98.06 399 GLU A CA 1
ATOM 3056 C C . GLU A 1 399 ? 1.4 -2.137 -0.165 1 98.06 399 GLU A C 1
ATOM 3058 O O . GLU A 1 399 ? 1.343 -1.677 -1.307 1 98.06 399 GLU A O 1
ATOM 3063 N N . LEU A 1 400 ? 2.418 -1.825 0.705 1 98.56 400 LEU A N 1
ATOM 3064 C CA . LEU A 1 400 ? 3.412 -0.822 0.34 1 98.56 400 LEU A CA 1
ATOM 3065 C C . LEU A 1 400 ? 4.195 -1.258 -0.894 1 98.56 400 LEU A C 1
ATOM 3067 O O . LEU A 1 400 ? 4.539 -0.43 -1.74 1 98.56 400 LEU A O 1
ATOM 3071 N N . ILE A 1 401 ? 4.473 -2.557 -1.024 1 98.69 401 ILE A N 1
ATOM 3072 C CA . ILE A 1 401 ? 5.277 -3.047 -2.139 1 98.69 401 ILE A CA 1
ATOM 3073 C C . ILE A 1 401 ? 4.531 -2.826 -3.451 1 98.69 401 ILE A C 1
ATOM 3075 O O . ILE A 1 401 ? 5.148 -2.674 -4.508 1 98.69 401 ILE A O 1
ATOM 3079 N N . ASN A 1 402 ? 3.191 -2.834 -3.41 1 98.44 402 ASN A N 1
ATOM 3080 C CA . ASN A 1 402 ? 2.418 -2.607 -4.629 1 98.44 402 ASN A CA 1
ATOM 3081 C C . ASN A 1 402 ? 2.529 -1.161 -5.102 1 98.44 402 ASN A C 1
ATOM 3083 O O . ASN A 1 402 ? 2.479 -0.89 -6.301 1 98.44 402 ASN A O 1
ATOM 3087 N N . LEU A 1 403 ? 2.705 -0.214 -4.129 1 98.38 403 LEU A N 1
ATOM 3088 C CA . LEU A 1 403 ? 3.07 1.145 -4.516 1 98.38 403 LEU A CA 1
ATOM 3089 C C . LEU A 1 403 ? 4.395 1.156 -5.27 1 98.38 403 LEU A C 1
ATOM 3091 O O . LEU A 1 403 ? 4.516 1.801 -6.312 1 98.38 403 LEU A O 1
ATOM 3095 N N . ILE A 1 404 ? 5.379 0.451 -4.781 1 98.62 404 ILE A N 1
ATOM 3096 C CA . ILE A 1 404 ? 6.703 0.391 -5.391 1 98.62 404 ILE A CA 1
ATOM 3097 C C . ILE A 1 404 ? 6.613 -0.297 -6.75 1 98.62 404 ILE A C 1
ATOM 3099 O O . ILE A 1 404 ? 7.242 0.142 -7.715 1 98.62 404 ILE A O 1
ATOM 3103 N N . GLY A 1 405 ? 5.82 -1.413 -6.793 1 97.75 405 GLY A N 1
ATOM 3104 C CA . GLY A 1 405 ? 5.59 -2.072 -8.07 1 97.75 405 GLY A CA 1
ATOM 3105 C C . GLY A 1 405 ? 5.02 -1.145 -9.125 1 97.75 405 GLY A C 1
ATOM 3106 O O . GLY A 1 405 ? 5.48 -1.138 -10.266 1 97.75 405 GLY A O 1
ATOM 3107 N N . LEU A 1 406 ? 4.004 -0.356 -8.734 1 97.44 406 LEU A N 1
ATOM 3108 C CA . LEU A 1 406 ? 3.412 0.604 -9.664 1 97.44 406 LEU A CA 1
ATOM 3109 C C . LEU A 1 406 ? 4.434 1.658 -10.078 1 97.44 406 LEU A C 1
ATOM 3111 O O . LEU A 1 406 ? 4.457 2.084 -11.234 1 97.44 406 LEU A O 1
ATOM 3115 N N . ALA A 1 407 ? 5.234 2.105 -9.125 1 97.81 407 ALA A N 1
ATOM 3116 C CA . ALA A 1 407 ? 6.273 3.088 -9.43 1 97.81 407 ALA A CA 1
ATOM 3117 C C . ALA A 1 407 ? 7.242 2.557 -10.477 1 97.81 407 ALA A C 1
ATOM 3119 O O . ALA A 1 407 ? 7.648 3.291 -11.383 1 97.81 407 ALA A O 1
ATOM 3120 N N . ILE A 1 408 ? 7.637 1.279 -10.352 1 97.44 408 ILE A N 1
ATOM 3121 C CA . ILE A 1 408 ? 8.516 0.647 -11.328 1 97.44 408 ILE A CA 1
ATOM 3122 C C . ILE A 1 408 ? 7.82 0.604 -12.695 1 97.44 408 ILE A C 1
ATOM 3124 O O . ILE A 1 408 ? 8.414 0.963 -13.711 1 97.44 408 ILE A O 1
ATOM 3128 N N . GLN A 1 409 ? 6.562 0.182 -12.664 1 95.25 409 GLN A N 1
ATOM 3129 C CA . GLN A 1 409 ? 5.777 0.076 -13.891 1 95.25 409 GLN A CA 1
ATOM 3130 C C . GLN A 1 409 ? 5.742 1.407 -14.641 1 95.25 409 GLN A C 1
ATOM 3132 O O . GLN A 1 409 ? 5.758 1.435 -15.867 1 95.25 409 GLN A O 1
ATOM 3137 N N . GLN A 1 410 ? 5.688 2.502 -13.898 1 95 410 GLN A N 1
ATOM 3138 C CA . GLN A 1 410 ? 5.57 3.838 -14.477 1 95 410 GLN A CA 1
ATOM 3139 C C . GLN A 1 410 ? 6.938 4.492 -14.641 1 95 410 GLN A C 1
ATOM 3141 O O . GLN A 1 410 ? 7.031 5.668 -15 1 95 410 GLN A O 1
ATOM 3146 N N . ARG A 1 411 ? 8.039 3.791 -14.328 1 95.56 411 ARG A N 1
ATOM 3147 C CA . ARG A 1 411 ? 9.414 4.262 -14.453 1 95.56 411 ARG A CA 1
ATOM 3148 C C . ARG A 1 411 ? 9.617 5.562 -13.688 1 95.56 411 ARG A C 1
ATOM 3150 O O . ARG A 1 411 ? 10.164 6.527 -14.227 1 95.56 411 ARG A O 1
ATOM 3157 N N . ILE A 1 412 ? 9.133 5.574 -12.539 1 96.5 412 ILE A N 1
ATOM 3158 C CA . ILE A 1 412 ? 9.211 6.758 -11.688 1 96.5 412 ILE A CA 1
ATOM 3159 C C . ILE A 1 412 ? 10.656 6.988 -11.258 1 96.5 412 ILE A C 1
ATOM 3161 O O . ILE A 1 412 ? 11.391 6.031 -10.984 1 96.5 412 ILE A O 1
ATOM 3165 N N . THR A 1 413 ? 11.062 8.234 -11.156 1 96.31 413 THR A N 1
ATOM 3166 C CA . THR A 1 413 ? 12.43 8.586 -10.781 1 96.31 413 THR A CA 1
ATOM 3167 C C . THR A 1 413 ? 12.523 8.883 -9.289 1 96.31 413 THR A C 1
ATOM 3169 O O . THR A 1 413 ? 11.508 9.047 -8.617 1 96.31 413 THR A O 1
ATOM 3172 N N . ALA A 1 414 ? 13.758 8.922 -8.82 1 96.38 414 ALA A N 1
ATOM 3173 C CA . ALA A 1 414 ? 14.008 9.266 -7.422 1 96.38 414 ALA A CA 1
ATOM 3174 C C . ALA A 1 414 ? 13.438 10.641 -7.086 1 96.38 414 ALA A C 1
ATOM 3176 O O . ALA A 1 414 ? 12.875 10.844 -6.008 1 96.38 414 ALA A O 1
ATOM 3177 N N . SER A 1 415 ? 13.555 11.609 -7.984 1 93.56 415 SER A N 1
ATOM 3178 C CA . SER A 1 415 ? 13.055 12.961 -7.766 1 93.56 415 SER A CA 1
ATOM 3179 C C . SER A 1 415 ? 11.531 12.969 -7.645 1 93.56 415 SER A C 1
ATOM 3181 O O . SER A 1 415 ? 10.977 13.727 -6.844 1 93.56 415 SER A O 1
ATOM 3183 N N . GLU A 1 416 ? 10.859 12.156 -8.43 1 94.62 416 GLU A N 1
ATOM 3184 C CA . GLU A 1 416 ? 9.406 12.055 -8.352 1 94.62 416 GLU A CA 1
ATOM 3185 C C . GLU A 1 416 ? 8.969 11.445 -7.02 1 94.62 416 GLU A C 1
ATOM 3187 O O . GLU A 1 416 ? 7.977 11.875 -6.43 1 94.62 416 GLU A O 1
ATOM 3192 N N . LEU A 1 417 ? 9.719 10.477 -6.547 1 96.5 417 LEU A N 1
ATOM 3193 C CA . LEU A 1 417 ? 9.375 9.836 -5.281 1 96.5 417 LEU A CA 1
ATOM 3194 C C . LEU A 1 417 ? 9.656 10.781 -4.109 1 96.5 417 LEU A C 1
ATOM 3196 O O . LEU A 1 417 ? 8.938 10.758 -3.107 1 96.5 417 LEU A O 1
ATOM 3200 N N . GLU A 1 418 ? 10.664 11.594 -4.234 1 94.44 418 GLU A N 1
ATOM 3201 C CA . GLU A 1 418 ? 10.977 12.547 -3.174 1 94.44 418 GLU A CA 1
ATOM 3202 C C . GLU A 1 418 ? 9.836 13.539 -2.971 1 94.44 418 GLU A C 1
ATOM 3204 O O . GLU A 1 418 ? 9.617 14.023 -1.859 1 94.44 418 GLU A O 1
ATOM 3209 N N . THR A 1 419 ? 9.07 13.812 -4.07 1 91.5 419 THR A N 1
ATOM 3210 C CA . THR A 1 419 ? 7.977 14.781 -3.998 1 91.5 419 THR A CA 1
ATOM 3211 C C . THR A 1 419 ? 6.629 14.062 -3.943 1 91.5 419 THR A C 1
ATOM 3213 O O . THR A 1 419 ? 5.59 14.664 -4.227 1 91.5 419 THR A O 1
ATOM 3216 N N . LEU A 1 420 ? 6.676 12.82 -3.605 1 94.25 420 LEU A N 1
ATOM 3217 C CA . LEU A 1 420 ? 5.477 11.992 -3.543 1 94.25 420 LEU A CA 1
ATOM 3218 C C . LEU A 1 420 ? 4.484 12.547 -2.531 1 94.25 420 LEU A C 1
ATOM 3220 O O . LEU A 1 420 ? 4.867 12.938 -1.426 1 94.25 420 LEU A O 1
ATOM 3224 N N . GLN A 1 421 ? 3.205 12.695 -2.922 1 95.06 421 GLN A N 1
ATOM 3225 C CA . GLN A 1 421 ? 2.115 12.945 -1.986 1 95.06 421 GLN A CA 1
ATOM 3226 C C . GLN A 1 421 ? 1.536 11.641 -1.452 1 95.06 421 GLN A C 1
ATOM 3228 O O . GLN A 1 421 ? 1.194 10.742 -2.227 1 95.06 421 GLN A O 1
ATOM 3233 N N . MET A 1 422 ? 1.511 11.484 -0.159 1 95.06 422 MET A N 1
ATOM 3234 C CA . MET A 1 422 ? 1.077 10.234 0.463 1 95.06 422 MET A CA 1
ATOM 3235 C C . MET A 1 422 ? 0.161 10.508 1.651 1 95.06 422 MET A C 1
ATOM 3237 O O . MET A 1 422 ? 0.127 11.625 2.17 1 95.06 422 MET A O 1
ATOM 3241 N N . ALA A 1 423 ? -0.584 9.492 1.966 1 96.81 423 ALA A N 1
ATOM 3242 C CA . ALA A 1 423 ? -1.317 9.5 3.229 1 96.81 423 ALA A CA 1
ATOM 3243 C C . ALA A 1 423 ? -0.476 8.914 4.359 1 96.81 423 ALA A C 1
ATOM 3245 O O . ALA A 1 423 ? 0.244 7.934 4.156 1 96.81 423 ALA A O 1
ATOM 3246 N N . THR A 1 424 ? -0.585 9.547 5.484 1 96.25 424 THR A N 1
ATOM 3247 C CA . THR A 1 424 ? 0.014 9.016 6.703 1 96.25 424 THR A CA 1
ATOM 3248 C C . THR A 1 424 ? -0.972 9.086 7.867 1 96.25 424 THR A C 1
ATOM 3250 O O . THR A 1 424 ? -1.888 9.914 7.859 1 96.25 424 THR A O 1
ATOM 3253 N N . HIS A 1 425 ? -0.836 8.242 8.781 1 97.38 425 HIS A N 1
ATOM 3254 C CA . HIS A 1 425 ? -1.645 8.148 9.992 1 97.38 425 HIS A CA 1
ATOM 3255 C C . HIS A 1 425 ? -0.869 7.488 11.125 1 97.38 425 HIS A C 1
ATOM 3257 O O . HIS A 1 425 ? -0.127 6.531 10.898 1 97.38 425 HIS A O 1
ATOM 3263 N N . PRO A 1 426 ? -1.05 7.949 12.305 1 96 426 PRO A N 1
ATOM 3264 C CA . PRO A 1 426 ? -0.275 7.453 13.438 1 96 426 PRO A CA 1
ATOM 3265 C C . PRO A 1 426 ? -0.337 5.934 13.578 1 96 426 PRO A C 1
ATOM 3267 O O . PRO A 1 426 ? 0.684 5.289 13.836 1 96 426 PRO A O 1
ATOM 3270 N N . TYR A 1 427 ? -1.454 5.293 13.344 1 96.19 427 TYR A N 1
ATOM 3271 C CA . TYR A 1 427 ? -1.635 3.861 13.555 1 96.19 427 TYR A CA 1
ATOM 3272 C C . TYR A 1 427 ? -1.299 3.076 12.289 1 96.19 427 TYR A C 1
ATOM 3274 O O . TYR A 1 427 ? -1.163 1.851 12.336 1 96.19 427 TYR A O 1
ATOM 3282 N N . LEU A 1 428 ? -1.144 3.768 11.211 1 96.75 428 LEU A N 1
ATOM 3283 C CA . LEU A 1 428 ? -1.221 3.025 9.953 1 96.75 428 LEU A CA 1
ATOM 3284 C C . LEU A 1 428 ? 0.111 3.07 9.211 1 96.75 428 LEU A C 1
ATOM 3286 O O . LEU A 1 428 ? 0.423 2.166 8.438 1 96.75 428 LEU A O 1
ATOM 3290 N N . THR A 1 429 ? 0.865 4.156 9.391 1 96.19 429 THR A N 1
ATOM 3291 C CA . THR A 1 429 ? 2.068 4.352 8.594 1 96.19 429 THR A CA 1
ATOM 3292 C C . THR A 1 429 ? 3.191 4.945 9.438 1 96.19 429 THR A C 1
ATOM 3294 O O . THR A 1 429 ? 2.971 5.324 10.594 1 96.19 429 THR A O 1
ATOM 3297 N N . CYS A 1 430 ? 4.387 5.035 8.75 1 94.81 430 CYS A N 1
ATOM 3298 C CA . CYS A 1 430 ? 5.449 5.887 9.273 1 94.81 430 CYS A CA 1
ATOM 3299 C C . CYS A 1 430 ? 5.016 7.348 9.297 1 94.81 430 CYS A C 1
ATOM 3301 O O . CYS A 1 430 ? 4.062 7.727 8.617 1 94.81 430 CYS A O 1
ATOM 3303 N N . ALA A 1 431 ? 5.73 8.102 10.133 1 94.25 431 ALA A N 1
ATOM 3304 C CA . ALA A 1 431 ? 5.418 9.531 10.219 1 94.25 431 ALA A CA 1
ATOM 3305 C C . ALA A 1 431 ? 5.633 10.227 8.883 1 94.25 431 ALA A C 1
ATOM 3307 O O . ALA A 1 431 ? 6.496 9.828 8.102 1 94.25 431 ALA A O 1
ATOM 3308 N N . PRO A 1 432 ? 4.859 11.242 8.594 1 93.94 432 PRO A N 1
ATOM 3309 C CA . PRO A 1 432 ? 5.031 11.977 7.344 1 93.94 432 PRO A CA 1
ATOM 3310 C C . PRO A 1 432 ? 6.418 12.602 7.207 1 93.94 432 PRO A C 1
ATOM 3312 O O . PRO A 1 432 ? 6.895 12.812 6.09 1 93.94 432 PRO A O 1
ATOM 3315 N N . THR A 1 433 ? 7.113 12.898 8.305 1 93.5 433 THR A N 1
ATOM 3316 C CA . THR A 1 433 ? 8.43 13.516 8.273 1 93.5 433 THR A CA 1
ATOM 3317 C C . THR A 1 433 ? 9.5 12.5 7.895 1 93.5 433 THR A C 1
ATOM 3319 O O . THR A 1 433 ? 10.617 12.867 7.531 1 93.5 433 THR A O 1
ATOM 3322 N N . VAL A 1 434 ? 9.094 11.211 8.062 1 94.69 434 VAL A N 1
ATOM 3323 C CA . VAL A 1 434 ? 10.086 10.188 7.777 1 94.69 434 VAL A CA 1
ATOM 3324 C C . VAL A 1 434 ? 9.461 9.062 6.953 1 94.69 434 VAL A C 1
ATOM 3326 O O . VAL A 1 434 ? 9.758 7.887 7.164 1 94.69 434 VAL A O 1
ATOM 3329 N N . TYR A 1 435 ? 8.531 9.398 6.156 1 96.31 435 TYR A N 1
ATOM 3330 C CA . TYR A 1 435 ? 7.938 8.367 5.312 1 96.31 435 TYR A CA 1
ATOM 3331 C C . TYR A 1 435 ? 9.008 7.641 4.508 1 96.31 435 TYR A C 1
ATOM 3333 O O . TYR A 1 435 ? 9.742 8.258 3.73 1 96.31 435 TYR A O 1
ATOM 3341 N N . HIS A 1 436 ? 9.062 6.367 4.574 1 97.88 436 HIS A N 1
ATOM 3342 C CA . HIS A 1 436 ? 10.234 5.562 4.227 1 97.88 436 HIS A CA 1
ATOM 3343 C C . HIS A 1 436 ? 10.516 5.621 2.729 1 97.88 436 HIS A C 1
ATOM 3345 O O . HIS A 1 436 ? 11.672 5.664 2.311 1 97.88 436 HIS A O 1
ATOM 3351 N N . VAL A 1 437 ? 9.523 5.559 1.886 1 98.31 437 VAL A N 1
ATOM 3352 C CA . VAL A 1 437 ? 9.727 5.59 0.441 1 98.31 437 VAL A CA 1
ATOM 3353 C C . VAL A 1 437 ? 10.391 6.91 0.042 1 98.31 437 VAL A C 1
ATOM 3355 O O . VAL A 1 437 ? 11.344 6.922 -0.734 1 98.31 437 VAL A O 1
ATOM 3358 N N . VAL A 1 438 ? 9.93 8.023 0.604 1 97.25 438 VAL A N 1
ATOM 3359 C CA . VAL A 1 438 ? 10.461 9.359 0.314 1 97.25 438 VAL A CA 1
ATOM 3360 C C . VAL A 1 438 ? 11.883 9.477 0.854 1 97.25 438 VAL A C 1
ATOM 3362 O O . VAL A 1 438 ? 12.781 9.969 0.16 1 97.25 438 VAL A O 1
ATOM 3365 N N . MET A 1 439 ? 12.039 9.016 2.084 1 97.06 439 MET A N 1
ATOM 3366 C CA . MET A 1 439 ? 13.352 9.102 2.715 1 97.06 439 MET A CA 1
ATOM 3367 C C . MET A 1 439 ? 14.391 8.297 1.933 1 97.06 439 MET A C 1
ATOM 3369 O O . MET A 1 439 ? 15.523 8.742 1.749 1 97.06 439 MET A O 1
ATOM 3373 N N . ALA A 1 440 ? 14.023 7.078 1.513 1 98.38 440 ALA A N 1
ATOM 3374 C CA . ALA A 1 440 ? 14.922 6.25 0.717 1 98.38 440 ALA A CA 1
ATOM 3375 C C . ALA A 1 440 ? 15.273 6.926 -0.604 1 98.38 440 ALA A C 1
ATOM 3377 O O . ALA A 1 440 ? 16.422 6.883 -1.048 1 98.38 440 ALA A O 1
ATOM 3378 N N . ALA A 1 441 ? 14.281 7.527 -1.24 1 97.5 441 ALA A N 1
ATOM 3379 C CA . ALA A 1 441 ? 14.523 8.25 -2.486 1 97.5 441 ALA A CA 1
ATOM 3380 C C . ALA A 1 441 ? 15.484 9.414 -2.27 1 97.5 441 ALA A C 1
ATOM 3382 O O . ALA A 1 441 ? 16.406 9.625 -3.066 1 97.5 441 ALA A O 1
ATOM 3383 N N . GLN A 1 442 ? 15.289 10.156 -1.215 1 95.25 442 GLN A N 1
ATOM 3384 C CA . GLN A 1 442 ? 16.141 11.297 -0.902 1 95.25 442 GLN A CA 1
ATOM 3385 C C . GLN A 1 442 ? 17.578 10.859 -0.68 1 95.25 442 GLN A C 1
ATOM 3387 O O . GLN A 1 442 ? 18.516 11.547 -1.101 1 95.25 442 GLN A O 1
ATOM 3392 N N . GLU A 1 443 ? 17.719 9.758 0.036 1 95.75 443 GLU A N 1
ATOM 3393 C CA . GLU A 1 443 ? 19.062 9.234 0.269 1 95.75 443 GLU A CA 1
ATOM 3394 C C . GLU A 1 443 ? 19.75 8.875 -1.045 1 95.75 443 GLU A C 1
ATOM 3396 O O . GLU A 1 443 ? 20.938 9.141 -1.222 1 95.75 443 GLU A O 1
ATOM 3401 N N . ALA A 1 444 ? 19.047 8.266 -1.929 1 96.75 444 ALA A N 1
ATOM 3402 C CA . ALA A 1 444 ? 19.609 7.895 -3.23 1 96.75 444 ALA A CA 1
ATOM 3403 C C . ALA A 1 444 ? 19.984 9.133 -4.031 1 96.75 444 ALA A C 1
ATOM 3405 O O . ALA A 1 444 ? 21.016 9.148 -4.707 1 96.75 444 ALA A O 1
ATOM 3406 N N . ILE A 1 445 ? 19.172 10.156 -3.984 1 93.56 445 ILE A N 1
ATOM 3407 C CA . ILE A 1 445 ? 19.406 11.391 -4.727 1 93.56 445 ILE A CA 1
ATOM 3408 C C . ILE A 1 445 ? 20.719 12.016 -4.281 1 93.56 445 ILE A C 1
ATOM 3410 O O . ILE A 1 445 ? 21.5 12.492 -5.109 1 93.56 445 ILE A O 1
ATOM 3414 N N . LYS A 1 446 ? 20.953 12.047 -3 1 91.44 446 LYS A N 1
ATOM 3415 C CA . LYS A 1 446 ? 22.203 12.586 -2.465 1 91.44 446 LYS A CA 1
ATOM 3416 C C . LYS A 1 446 ? 23.406 11.875 -3.068 1 91.44 446 LYS A C 1
ATOM 3418 O O . LYS A 1 446 ? 24.422 12.516 -3.357 1 91.44 446 LYS A O 1
ATOM 3423 N N . LYS A 1 447 ? 23.266 10.586 -3.27 1 91.75 447 LYS A N 1
ATOM 3424 C CA . LYS A 1 447 ? 24.359 9.773 -3.807 1 91.75 447 LYS A CA 1
ATOM 3425 C C . LYS A 1 447 ? 24.516 10 -5.305 1 91.75 447 LYS A C 1
ATOM 3427 O O . LYS A 1 447 ? 25.625 9.906 -5.836 1 91.75 447 LYS A O 1
ATOM 3432 N N . ILE A 1 448 ? 23.438 10.297 -5.945 1 87.5 448 ILE A N 1
ATOM 3433 C CA . ILE A 1 448 ? 23.469 10.539 -7.387 1 87.5 448 ILE A CA 1
ATOM 3434 C C . ILE A 1 448 ? 24.172 11.859 -7.672 1 87.5 448 ILE A C 1
ATOM 3436 O O . ILE A 1 448 ? 25 11.953 -8.586 1 87.5 448 ILE A O 1
ATOM 3440 N N . TYR A 1 449 ? 24 12.898 -6.902 1 79.25 449 TYR A N 1
ATOM 3441 C CA . TYR A 1 449 ? 24.516 14.227 -7.199 1 79.25 449 TYR A CA 1
ATOM 3442 C C . TYR A 1 449 ? 25.828 14.484 -6.465 1 79.25 449 TYR A C 1
ATOM 3444 O O . TYR A 1 449 ? 26.562 15.422 -6.793 1 79.25 449 TYR A O 1
ATOM 3452 N N . LYS A 1 450 ? 26.078 13.938 -5.352 1 68.56 450 LYS A N 1
ATOM 3453 C CA . LYS A 1 450 ? 27.391 14.078 -4.738 1 68.56 450 LYS A CA 1
ATOM 3454 C C . LYS A 1 450 ? 28.5 13.609 -5.688 1 68.56 450 LYS A C 1
ATOM 3456 O O . LYS A 1 450 ? 29.578 14.203 -5.734 1 68.56 450 LYS A O 1
ATOM 3461 N N . ASP A 1 451 ? 28.219 12.57 -6.34 1 52.06 451 ASP A N 1
ATOM 3462 C CA . ASP A 1 451 ? 29.234 12.047 -7.25 1 52.06 451 ASP A CA 1
ATOM 3463 C C . ASP A 1 451 ? 29.297 12.867 -8.539 1 52.06 451 ASP A C 1
ATOM 3465 O O . ASP A 1 451 ? 30.078 12.562 -9.438 1 52.06 451 ASP A O 1
ATOM 3469 N N . SER A 1 452 ? 28.391 13.844 -8.688 1 44.84 452 SER A N 1
ATOM 3470 C CA . SER A 1 452 ? 28.531 14.695 -9.859 1 44.84 452 SER A CA 1
ATOM 3471 C C . SER A 1 452 ? 29.328 15.953 -9.539 1 44.84 452 SER A C 1
ATOM 3473 O O . SER A 1 452 ? 29.188 16.516 -8.445 1 44.84 452 SER A O 1
ATOM 3475 N N . MET B 1 1 ? 18.297 42.531 19.875 1 90.94 1 MET B N 1
ATOM 3476 C CA . MET B 1 1 ? 19.609 42.344 19.25 1 90.94 1 MET B CA 1
ATOM 3477 C C . MET B 1 1 ? 19.453 41.906 17.797 1 90.94 1 MET B C 1
ATOM 3479 O O . MET B 1 1 ? 18.469 41.25 17.422 1 90.94 1 MET B O 1
ATOM 3483 N N . ASP B 1 2 ? 20.438 42.344 17.078 1 94.69 2 ASP B N 1
ATOM 3484 C CA . ASP B 1 2 ? 20.453 41.969 15.664 1 94.69 2 ASP B CA 1
ATOM 3485 C C . ASP B 1 2 ? 21.141 40.625 15.469 1 94.69 2 ASP B C 1
ATOM 3487 O O . ASP B 1 2 ? 22.297 40.438 15.883 1 94.69 2 ASP B O 1
ATOM 3491 N N . LYS B 1 3 ? 20.328 39.688 14.984 1 96.88 3 LYS B N 1
ATOM 3492 C CA . LYS B 1 3 ? 20.828 38.375 14.664 1 96.88 3 LYS B CA 1
ATOM 3493 C C . LYS B 1 3 ? 20.75 38.094 13.164 1 96.88 3 LYS B C 1
ATOM 3495 O O . LYS B 1 3 ? 20 38.781 12.445 1 96.88 3 LYS B O 1
ATOM 3500 N N . ARG B 1 4 ? 21.641 37.156 12.727 1 97.62 4 ARG B N 1
ATOM 3501 C CA . ARG B 1 4 ? 21.672 36.844 11.297 1 97.62 4 ARG B CA 1
ATOM 3502 C C . ARG B 1 4 ? 21.609 35.344 11.047 1 97.62 4 ARG B C 1
ATOM 3504 O O . ARG B 1 4 ? 22.234 34.562 11.773 1 97.62 4 ARG B O 1
ATOM 3511 N N . THR B 1 5 ? 20.859 34.938 10.133 1 98.38 5 THR B N 1
ATOM 3512 C CA . THR B 1 5 ? 20.781 33.594 9.609 1 98.38 5 THR B CA 1
ATOM 3513 C C . THR B 1 5 ? 20.562 33.594 8.102 1 98.38 5 THR B C 1
ATOM 3515 O O . THR B 1 5 ? 20.125 34.594 7.539 1 98.38 5 THR B O 1
ATOM 3518 N N . ASP B 1 6 ? 21.047 32.531 7.379 1 98.75 6 ASP B N 1
ATOM 3519 C CA . ASP B 1 6 ? 20.828 32.5 5.938 1 98.75 6 ASP B CA 1
ATOM 3520 C C . ASP B 1 6 ? 19.375 32.156 5.609 1 98.75 6 ASP B C 1
ATOM 3522 O O . ASP B 1 6 ? 18.766 32.812 4.762 1 98.75 6 ASP B O 1
ATOM 3526 N N . VAL B 1 7 ? 18.859 31.156 6.289 1 98.88 7 VAL B N 1
ATOM 3527 C CA . VAL B 1 7 ? 17.469 30.734 6.109 1 98.88 7 VAL B CA 1
ATOM 3528 C C . VAL B 1 7 ? 16.734 30.766 7.453 1 98.88 7 VAL B C 1
ATOM 3530 O O . VAL B 1 7 ? 17.141 30.094 8.398 1 98.88 7 VAL B O 1
ATOM 3533 N N . LEU B 1 8 ? 15.719 31.594 7.555 1 98.94 8 LEU B N 1
ATOM 3534 C CA . LEU B 1 8 ? 14.859 31.625 8.727 1 98.94 8 LEU B CA 1
ATOM 3535 C C . LEU B 1 8 ? 13.523 30.953 8.445 1 98.94 8 LEU B C 1
ATOM 3537 O O . LEU B 1 8 ? 12.844 31.297 7.469 1 98.94 8 LEU B O 1
ATOM 3541 N N . ILE B 1 9 ? 13.172 29.953 9.211 1 98.88 9 ILE B N 1
ATOM 3542 C CA . ILE B 1 9 ? 11.898 29.25 9.094 1 98.88 9 ILE B CA 1
ATOM 3543 C C . ILE B 1 9 ? 11.031 29.562 10.312 1 98.88 9 ILE B C 1
ATOM 3545 O O . ILE B 1 9 ? 11.422 29.281 11.445 1 98.88 9 ILE B O 1
ATOM 3549 N N . ILE B 1 10 ? 9.891 30.188 10.055 1 98.75 10 ILE B N 1
ATOM 3550 C CA . ILE B 1 10 ? 8.953 30.5 11.125 1 98.75 10 ILE B CA 1
ATOM 3551 C C . ILE B 1 10 ? 7.906 29.406 11.25 1 98.75 10 ILE B C 1
ATOM 3553 O O . ILE B 1 10 ? 6.988 29.312 10.43 1 98.75 10 ILE B O 1
ATOM 3557 N N . GLY B 1 11 ? 7.953 28.672 12.336 1 97.62 11 GLY B N 1
ATOM 3558 C CA . GLY B 1 11 ? 7.09 27.516 12.57 1 97.62 11 GLY B CA 1
ATOM 3559 C C . GLY B 1 11 ? 7.859 26.234 12.766 1 97.62 11 GLY B C 1
ATOM 3560 O O . GLY B 1 11 ? 8.688 25.859 11.938 1 97.62 11 GLY B O 1
ATOM 3561 N N . GLY B 1 12 ? 7.566 25.578 13.805 1 95.75 12 GLY B N 1
ATOM 3562 C CA . GLY B 1 12 ? 8.273 24.359 14.141 1 95.75 12 GLY B CA 1
ATOM 3563 C C . GLY B 1 12 ? 7.414 23.125 14.023 1 95.75 12 GLY B C 1
ATOM 3564 O O . GLY B 1 12 ? 7.668 22.109 14.688 1 95.75 12 GLY B O 1
ATOM 3565 N N . GLY B 1 13 ? 6.34 23.141 13.273 1 95.75 13 GLY B N 1
ATOM 3566 C CA . GLY B 1 13 ? 5.539 21.969 12.977 1 95.75 13 GLY B CA 1
ATOM 3567 C C . GLY B 1 13 ? 6.164 21.062 11.93 1 95.75 13 GLY B C 1
ATOM 3568 O O . GLY B 1 13 ? 7.32 21.266 11.547 1 95.75 13 GLY B O 1
ATOM 3569 N N . PRO B 1 14 ? 5.422 20.094 11.43 1 95.81 14 PRO B N 1
ATOM 3570 C CA . PRO B 1 14 ? 5.977 19.141 10.469 1 95.81 14 PRO B CA 1
ATOM 3571 C C . PRO B 1 14 ? 6.559 19.828 9.234 1 95.81 14 PRO B C 1
ATOM 3573 O O . PRO B 1 14 ? 7.641 19.453 8.773 1 95.81 14 PRO B O 1
ATOM 3576 N N . ALA B 1 15 ? 5.875 20.781 8.719 1 97.31 15 ALA B N 1
ATOM 3577 C CA . ALA B 1 15 ? 6.336 21.469 7.523 1 97.31 15 ALA B CA 1
ATOM 3578 C C . ALA B 1 15 ? 7.656 22.188 7.785 1 97.31 15 ALA B C 1
ATOM 3580 O O . ALA B 1 15 ? 8.57 22.141 6.965 1 97.31 15 ALA B O 1
ATOM 3581 N N . GLY B 1 16 ? 7.711 22.875 8.906 1 98.06 16 GLY B N 1
ATOM 3582 C CA . GLY B 1 16 ? 8.938 23.578 9.242 1 98.06 16 GLY B CA 1
ATOM 3583 C C . GLY B 1 16 ? 10.125 22.656 9.438 1 98.06 16 GLY B C 1
ATOM 3584 O O . GLY B 1 16 ? 11.219 22.922 8.945 1 98.06 16 GLY B O 1
ATOM 3585 N N . ILE B 1 17 ? 9.898 21.578 10.094 1 97.31 17 ILE B N 1
ATOM 3586 C CA . ILE B 1 17 ? 10.938 20.594 10.383 1 97.31 17 ILE B CA 1
ATOM 3587 C C . ILE B 1 17 ? 11.477 20.016 9.078 1 97.31 17 ILE B C 1
ATOM 3589 O O . ILE B 1 17 ? 12.695 19.953 8.867 1 97.31 17 ILE B O 1
ATOM 3593 N N . VAL B 1 18 ? 10.625 19.609 8.211 1 97.56 18 VAL B N 1
ATOM 3594 C CA . VAL B 1 18 ? 11.031 18.969 6.965 1 97.56 18 VAL B CA 1
ATOM 3595 C C . VAL B 1 18 ? 11.695 20 6.047 1 97.56 18 VAL B C 1
ATOM 3597 O O . VAL B 1 18 ? 12.664 19.672 5.355 1 97.56 18 VAL B O 1
ATOM 3600 N N . CYS B 1 19 ? 11.164 21.188 6.035 1 98.31 19 CYS B N 1
ATOM 3601 C CA . CYS B 1 19 ? 11.781 22.234 5.219 1 98.31 19 CYS B CA 1
ATOM 3602 C C . CYS B 1 19 ? 13.219 22.484 5.652 1 98.31 19 CYS B C 1
ATOM 3604 O O . CYS B 1 19 ? 14.125 22.578 4.816 1 98.31 19 CYS B O 1
ATOM 3606 N N . ALA B 1 20 ? 13.383 22.594 6.934 1 98.56 20 ALA B N 1
ATOM 3607 C CA . ALA B 1 20 ? 14.711 22.844 7.48 1 98.56 20 ALA B CA 1
ATOM 3608 C C . ALA B 1 20 ? 15.672 21.703 7.141 1 98.56 20 ALA B C 1
ATOM 3610 O O . ALA B 1 20 ? 16.797 21.938 6.688 1 98.56 20 ALA B O 1
ATOM 3611 N N . SER B 1 21 ? 15.227 20.5 7.367 1 97.06 21 SER B N 1
ATOM 3612 C CA . SER B 1 21 ? 16.062 19.344 7.105 1 97.06 21 SER B CA 1
ATOM 3613 C C . SER B 1 21 ? 16.406 19.234 5.621 1 97.06 21 SER B C 1
ATOM 3615 O O . SER B 1 21 ? 17.531 18.891 5.262 1 97.06 21 SER B O 1
ATOM 3617 N N . THR B 1 22 ? 15.438 19.453 4.812 1 96.75 22 THR B N 1
ATOM 3618 C CA . THR B 1 22 ? 15.656 19.391 3.371 1 96.75 22 THR B CA 1
ATOM 3619 C C . THR B 1 22 ? 16.625 20.484 2.922 1 96.75 22 THR B C 1
ATOM 3621 O O . THR B 1 22 ? 17.531 20.234 2.125 1 96.75 22 THR B O 1
ATOM 3624 N N . ALA B 1 23 ? 16.422 21.672 3.426 1 97.56 23 ALA B N 1
ATOM 3625 C CA . ALA B 1 23 ? 17.312 22.781 3.102 1 97.56 23 ALA B CA 1
ATOM 3626 C C . ALA B 1 23 ? 18.75 22.453 3.48 1 97.56 23 ALA B C 1
ATOM 3628 O O . ALA B 1 23 ? 19.688 22.734 2.717 1 97.56 23 ALA B O 1
ATOM 3629 N N . LYS B 1 24 ? 18.891 21.906 4.664 1 96.94 24 LYS B N 1
ATOM 3630 C CA . LYS B 1 24 ? 20.234 21.562 5.137 1 96.94 24 LYS B CA 1
ATOM 3631 C C . LYS B 1 24 ? 20.891 20.547 4.219 1 96.94 24 LYS B C 1
ATOM 3633 O O . LYS B 1 24 ? 22.109 20.578 4.016 1 96.94 24 LYS B O 1
ATOM 3638 N N . LYS B 1 25 ? 20.141 19.656 3.691 1 93.31 25 LYS B N 1
ATOM 3639 C CA . LYS B 1 25 ? 20.656 18.625 2.795 1 93.31 25 LYS B CA 1
ATOM 3640 C C . LYS B 1 25 ? 21.109 19.234 1.469 1 93.31 25 LYS B C 1
ATOM 3642 O O . LYS B 1 25 ? 22.156 18.828 0.922 1 93.31 25 LYS B O 1
ATOM 3647 N N . TYR B 1 26 ? 20.375 20.156 0.925 1 94.19 26 TYR B N 1
ATOM 3648 C CA . TYR B 1 26 ? 20.672 20.719 -0.39 1 94.19 26 TYR B CA 1
ATOM 3649 C C . TYR B 1 26 ? 21.672 21.859 -0.285 1 94.19 26 TYR B C 1
ATOM 3651 O O . TYR B 1 26 ? 22.391 22.156 -1.238 1 94.19 26 TYR B O 1
ATOM 3659 N N . TYR B 1 27 ? 21.703 22.531 0.918 1 95.88 27 TYR B N 1
ATOM 3660 C CA . TYR B 1 27 ? 22.578 23.672 1.156 1 95.88 27 TYR B CA 1
ATOM 3661 C C . TYR B 1 27 ? 23.312 23.531 2.488 1 95.88 27 TYR B C 1
ATOM 3663 O O . TYR B 1 27 ? 23.094 24.328 3.406 1 95.88 27 TYR B O 1
ATOM 3671 N N . PRO B 1 28 ? 24.281 22.656 2.545 1 94.44 28 PRO B N 1
ATOM 3672 C CA . PRO B 1 28 ? 24.922 22.312 3.816 1 94.44 28 PRO B CA 1
ATOM 3673 C C . PRO B 1 28 ? 25.719 23.453 4.41 1 94.44 28 PRO B C 1
ATOM 3675 O O . PRO B 1 28 ? 25.969 23.484 5.621 1 94.44 28 PRO B O 1
ATOM 3678 N N . ASP B 1 29 ? 26.047 24.438 3.635 1 96.69 29 ASP B N 1
ATOM 3679 C CA . ASP B 1 29 ? 26.891 25.531 4.098 1 96.69 29 ASP B CA 1
ATOM 3680 C C . ASP B 1 29 ? 26.062 26.672 4.66 1 96.69 29 ASP B C 1
ATOM 3682 O O . ASP B 1 29 ? 26.594 27.609 5.273 1 96.69 29 ASP B O 1
ATOM 3686 N N . LYS B 1 30 ? 24.734 26.594 4.547 1 98.12 30 LYS B N 1
ATOM 3687 C CA . LYS B 1 30 ? 23.875 27.688 4.98 1 98.12 30 LYS B CA 1
ATOM 3688 C C . LYS B 1 30 ? 23.484 27.531 6.449 1 98.12 30 LYS B C 1
ATOM 3690 O O . LYS B 1 30 ? 23.266 26.422 6.926 1 98.12 30 LYS B O 1
ATOM 3695 N N . LYS B 1 31 ? 23.484 28.656 7.09 1 98.56 31 LYS B N 1
ATOM 3696 C CA . LYS B 1 31 ? 22.953 28.688 8.453 1 98.56 31 LYS B CA 1
ATOM 3697 C C . LYS B 1 31 ? 21.422 28.703 8.453 1 98.56 31 LYS B C 1
ATOM 3699 O O . LYS B 1 31 ? 20.812 29.641 7.914 1 98.56 31 LYS B O 1
ATOM 3704 N N . ILE B 1 32 ? 20.844 27.703 9.078 1 98.75 32 ILE B N 1
ATOM 3705 C CA . ILE B 1 32 ? 19.391 27.547 9.078 1 98.75 32 ILE B CA 1
ATOM 3706 C C . ILE B 1 32 ? 18.859 27.656 10.516 1 98.75 32 ILE B C 1
ATOM 3708 O O . ILE B 1 32 ? 19.406 27.031 11.43 1 98.75 32 ILE B O 1
ATOM 3712 N N . THR B 1 33 ? 17.844 28.469 10.719 1 98.75 33 THR B N 1
ATOM 3713 C CA . THR B 1 33 ? 17.219 28.672 12.023 1 98.75 33 THR B CA 1
ATOM 3714 C C . THR B 1 33 ? 15.711 28.422 11.945 1 98.75 33 THR B C 1
ATOM 3716 O O . THR B 1 33 ? 15.023 28.969 11.078 1 98.75 33 THR B O 1
ATOM 3719 N N . VAL B 1 34 ? 15.227 27.562 12.859 1 98.62 34 VAL B N 1
ATOM 3720 C CA . VAL B 1 34 ? 13.797 27.328 13.023 1 98.62 34 VAL B CA 1
ATOM 3721 C C . VAL B 1 34 ? 13.289 28.047 14.266 1 98.62 34 VAL B C 1
ATOM 3723 O O . VAL B 1 34 ? 13.82 27.859 15.367 1 98.62 34 VAL B O 1
ATOM 3726 N N . MET B 1 35 ? 12.297 28.938 14.039 1 98.25 35 MET B N 1
ATOM 3727 C CA . MET B 1 35 ? 11.695 29.688 15.133 1 98.25 35 MET B CA 1
ATOM 3728 C C . MET B 1 35 ? 10.297 29.172 15.445 1 98.25 35 MET B C 1
ATOM 3730 O O . MET B 1 35 ? 9.422 29.172 14.578 1 98.25 35 MET B O 1
ATOM 3734 N N . ARG B 1 36 ? 10.102 28.734 16.625 1 95.56 36 ARG B N 1
ATOM 3735 C CA . ARG B 1 36 ? 8.789 28.266 17.062 1 95.56 36 ARG B CA 1
ATOM 3736 C C . ARG B 1 36 ? 8.219 29.172 18.156 1 95.56 36 ARG B C 1
ATOM 3738 O O . ARG B 1 36 ? 8.969 29.75 18.938 1 95.56 36 ARG B O 1
ATOM 3745 N N . ASN B 1 37 ? 6.906 29.203 18.219 1 93.44 37 ASN B N 1
ATOM 3746 C CA . ASN B 1 37 ? 6.301 30.125 19.188 1 93.44 37 ASN B CA 1
ATOM 3747 C C . ASN B 1 37 ? 5.824 29.406 20.438 1 93.44 37 ASN B C 1
ATOM 3749 O O . ASN B 1 37 ? 5.25 30.016 21.328 1 93.44 37 ASN B O 1
ATOM 3753 N N . VAL B 1 38 ? 5.93 28.109 20.406 1 91.75 38 VAL B N 1
ATOM 3754 C CA . VAL B 1 38 ? 5.535 27.312 21.562 1 91.75 38 VAL B CA 1
ATOM 3755 C C . VAL B 1 38 ? 6.719 26.484 22.047 1 91.75 38 VAL B C 1
ATOM 3757 O O . VAL B 1 38 ? 7.488 25.953 21.25 1 91.75 38 VAL B O 1
ATOM 3760 N N . GLN B 1 39 ? 6.871 26.406 23.328 1 89.25 39 GLN B N 1
ATOM 3761 C CA . GLN B 1 39 ? 7.973 25.641 23.922 1 89.25 39 GLN B CA 1
ATOM 3762 C C . GLN B 1 39 ? 7.789 24.141 23.703 1 89.25 39 GLN B C 1
ATOM 3764 O O . GLN B 1 39 ? 8.734 23.453 23.312 1 89.25 39 GLN B O 1
ATOM 3769 N N . ASN B 1 40 ? 6.551 23.75 24 1 92.38 40 ASN B N 1
ATOM 3770 C CA . ASN B 1 40 ? 6.234 22.328 23.844 1 92.38 40 ASN B CA 1
ATOM 3771 C C . ASN B 1 40 ? 5.199 22.109 22.75 1 92.38 40 ASN B C 1
ATOM 3773 O O . ASN B 1 40 ? 3.996 22.141 23 1 92.38 40 ASN B O 1
ATOM 3777 N N . SER B 1 41 ? 5.715 21.75 21.594 1 91.88 41 SER B N 1
ATOM 3778 C CA . SER B 1 41 ? 4.836 21.453 20.469 1 91.88 41 SER B CA 1
ATOM 3779 C C . SER B 1 41 ? 4.43 19.984 20.453 1 91.88 41 SER B C 1
ATOM 3781 O O . SER B 1 41 ? 5.039 19.156 21.141 1 91.88 41 SER B O 1
ATOM 3783 N N . VAL B 1 42 ? 3.379 19.703 19.703 1 93.31 42 VAL B N 1
ATOM 3784 C CA . VAL B 1 42 ? 2.889 18.344 19.625 1 93.31 42 VAL B CA 1
ATOM 3785 C C . VAL B 1 42 ? 2.871 17.891 18.172 1 93.31 42 VAL B C 1
ATOM 3787 O O . VAL B 1 42 ? 2.854 18.719 17.25 1 93.31 42 VAL B O 1
ATOM 3790 N N . VAL B 1 43 ? 2.975 16.578 18 1 91.94 43 VAL B N 1
ATOM 3791 C CA . VAL B 1 43 ? 2.648 15.984 16.719 1 91.94 43 VAL B CA 1
ATOM 3792 C C . VAL B 1 43 ? 1.152 16.125 16.438 1 91.94 43 VAL B C 1
ATOM 3794 O O . VAL B 1 43 ? 0.332 15.5 17.109 1 91.94 43 VAL B O 1
ATOM 3797 N N . PRO B 1 44 ? 0.813 16.906 15.453 1 92.75 44 PRO B N 1
ATOM 3798 C CA . PRO B 1 44 ? -0.602 17.234 15.273 1 92.75 44 PRO B CA 1
ATOM 3799 C C . PRO B 1 44 ? -1.475 16 15.062 1 92.75 44 PRO B C 1
ATOM 3801 O O . PRO B 1 44 ? -2.545 15.883 15.664 1 92.75 44 PRO B O 1
ATOM 3804 N N . CYS B 1 45 ? -1.073 15.094 14.281 1 93.38 45 CYS B N 1
ATOM 3805 C CA . CYS B 1 45 ? -1.871 13.914 13.969 1 93.38 45 CYS B CA 1
ATOM 3806 C C . CYS B 1 45 ? -1.962 12.984 15.172 1 93.38 45 CYS B C 1
ATOM 3808 O O . CYS B 1 45 ? -2.816 12.094 15.219 1 93.38 45 CYS B O 1
ATOM 3810 N N . GLY B 1 46 ? -1.157 13.219 16.141 1 94.75 46 GLY B N 1
ATOM 3811 C CA . GLY B 1 46 ? -1.142 12.383 17.328 1 94.75 46 GLY B CA 1
ATOM 3812 C C . GLY B 1 46 ? -2.062 12.891 18.422 1 94.75 46 GLY B C 1
ATOM 3813 O O . GLY B 1 46 ? -2.277 12.211 19.422 1 94.75 46 GLY B O 1
ATOM 3814 N N . ILE B 1 47 ? -2.646 14.016 18.25 1 95.81 47 ILE B N 1
ATOM 3815 C CA . ILE B 1 47 ? -3.414 14.695 19.297 1 95.81 47 ILE B CA 1
ATOM 3816 C C . ILE B 1 47 ? -4.559 13.797 19.766 1 95.81 47 ILE B C 1
ATOM 3818 O O . ILE B 1 47 ? -4.754 13.609 20.969 1 95.81 47 ILE B O 1
ATOM 3822 N N . PRO B 1 48 ? -5.344 13.156 18.844 1 96.88 48 PRO B N 1
ATOM 3823 C CA . PRO B 1 48 ? -6.445 12.312 19.312 1 96.88 48 PRO B CA 1
ATOM 3824 C C . PRO B 1 48 ? -5.977 11.195 20.25 1 96.88 48 PRO B C 1
ATOM 3826 O O . PRO B 1 48 ? -6.688 10.836 21.188 1 96.88 48 PRO B O 1
ATOM 3829 N N . TYR B 1 49 ? -4.809 10.766 20.125 1 96.69 49 TYR B N 1
ATOM 3830 C CA . TYR B 1 49 ? -4.352 9.562 20.812 1 96.69 49 TYR B CA 1
ATOM 3831 C C . TYR B 1 49 ? -3.787 9.898 22.188 1 96.69 49 TYR B C 1
ATOM 3833 O O . TYR B 1 49 ? -3.479 9 22.969 1 96.69 49 TYR B O 1
ATOM 3841 N N . MET B 1 50 ? -3.686 11.203 22.469 1 96.81 50 MET B N 1
ATOM 3842 C CA . MET B 1 50 ? -3.307 11.664 23.812 1 96.81 50 MET B CA 1
ATOM 3843 C C . MET B 1 50 ? -4.375 11.297 24.828 1 96.81 50 MET B C 1
ATOM 3845 O O . MET B 1 50 ? -4.102 11.25 26.031 1 96.81 50 MET B O 1
ATOM 3849 N N . PHE B 1 51 ? -5.566 11.039 24.328 1 96.75 51 PHE B N 1
ATOM 3850 C CA . PHE B 1 51 ? -6.707 10.883 25.219 1 96.75 51 PHE B CA 1
ATOM 3851 C C . PHE B 1 51 ? -6.781 9.461 25.75 1 96.75 51 PHE B C 1
ATOM 3853 O O . PHE B 1 51 ? -7.398 9.211 26.797 1 96.75 51 PHE B O 1
ATOM 3860 N N . TYR B 1 52 ? -6.211 8.5 25.062 1 96.19 52 TYR B N 1
ATOM 3861 C CA . TYR B 1 52 ? -6.324 7.133 25.547 1 96.19 52 TYR B CA 1
ATOM 3862 C C . TYR B 1 52 ? -5.113 6.305 25.141 1 96.19 52 TYR B C 1
ATOM 3864 O O . TYR B 1 52 ? -4.402 5.77 26 1 96.19 52 TYR B O 1
ATOM 3872 N N . SER B 1 53 ? -4.781 6.242 23.906 1 95.44 53 SER B N 1
ATOM 3873 C CA . SER B 1 53 ? -3.863 5.254 23.344 1 95.44 53 SER B CA 1
ATOM 3874 C C . SER B 1 53 ? -2.436 5.488 23.828 1 95.44 53 SER B C 1
ATOM 3876 O O . SER B 1 53 ? -1.674 4.539 24.016 1 95.44 53 SER B O 1
ATOM 3878 N N . LEU B 1 54 ? -2.051 6.723 23.953 1 94.25 54 LEU B N 1
ATOM 3879 C CA . LEU B 1 54 ? -0.714 7.031 24.453 1 94.25 54 LEU B CA 1
ATOM 3880 C C . LEU B 1 54 ? -0.657 6.895 25.984 1 94.25 54 LEU B C 1
ATOM 3882 O O . LEU B 1 54 ? -1.616 7.234 26.672 1 94.25 54 LEU B O 1
ATOM 3886 N N . GLN B 1 55 ? 0.456 6.363 26.484 1 86.81 55 GLN B N 1
ATOM 3887 C CA . GLN B 1 55 ? 0.588 6.184 27.922 1 86.81 55 GLN B CA 1
ATOM 3888 C C . GLN B 1 55 ? 0.49 7.516 28.656 1 86.81 55 GLN B C 1
ATOM 3890 O O . GLN B 1 55 ? -0.163 7.613 29.703 1 86.81 55 GLN B O 1
ATOM 3895 N N . LYS B 1 56 ? 1.201 8.484 28.125 1 92.81 56 LYS B N 1
ATOM 3896 C CA . LYS B 1 56 ? 1.145 9.852 28.641 1 92.81 56 LYS B CA 1
ATOM 3897 C C . LYS B 1 56 ? 1.036 10.859 27.5 1 92.81 56 LYS B C 1
ATOM 3899 O O . LYS B 1 56 ? 1.621 10.664 26.438 1 92.81 56 LYS B O 1
ATOM 3904 N N . PRO B 1 57 ? 0.274 11.906 27.766 1 91.94 57 PRO B N 1
ATOM 3905 C CA . PRO B 1 57 ? 0.147 12.93 26.734 1 91.94 57 PRO B CA 1
ATOM 3906 C C . PRO B 1 57 ? 1.498 13.43 26.219 1 91.94 57 PRO B C 1
ATOM 3908 O O . PRO B 1 57 ? 1.632 13.773 25.047 1 91.94 57 PRO B O 1
ATOM 3911 N N . GLU B 1 58 ? 2.512 13.406 27.062 1 93.56 58 GLU B N 1
ATOM 3912 C CA . GLU B 1 58 ? 3.85 13.891 26.734 1 93.56 58 GLU B CA 1
ATOM 3913 C C . GLU B 1 58 ? 4.508 13.039 25.672 1 93.56 58 GLU B C 1
ATOM 3915 O O . GLU B 1 58 ? 5.484 13.453 25.047 1 93.56 58 GLU B O 1
ATOM 3920 N N . ASP B 1 59 ? 3.963 11.891 25.453 1 94 59 ASP B N 1
ATOM 3921 C CA . ASP B 1 59 ? 4.508 11 24.438 1 94 59 ASP B CA 1
ATOM 3922 C C . ASP B 1 59 ? 4.258 11.555 23.031 1 94 59 ASP B C 1
ATOM 3924 O O . ASP B 1 59 ? 4.871 11.102 22.062 1 94 59 ASP B O 1
ATOM 3928 N N . ASN B 1 60 ? 3.365 12.508 22.922 1 95.25 60 ASN B N 1
ATOM 3929 C CA . ASN B 1 60 ? 3.051 13.133 21.641 1 95.25 60 ASN B CA 1
ATOM 3930 C C . ASN B 1 60 ? 3.879 14.398 21.406 1 95.25 60 ASN B C 1
ATOM 3932 O O . ASN B 1 60 ? 3.576 15.188 20.516 1 95.25 60 ASN B O 1
ATOM 3936 N N . LYS B 1 61 ? 4.902 14.609 22.234 1 94.25 61 LYS B N 1
ATOM 3937 C CA . LYS B 1 61 ? 5.766 15.781 22.109 1 94.25 61 LYS B CA 1
ATOM 3938 C C . LYS B 1 61 ? 6.555 15.742 20.797 1 94.25 61 LYS B C 1
ATOM 3940 O O . LYS B 1 61 ? 7.09 14.695 20.422 1 94.25 61 LYS B O 1
ATOM 3945 N N . MET B 1 62 ? 6.543 16.875 20.125 1 91.94 62 MET B N 1
ATOM 3946 C CA . MET B 1 62 ? 7.359 17 18.922 1 91.94 62 MET B CA 1
ATOM 3947 C C . MET B 1 62 ? 8.844 17.078 19.266 1 91.94 62 MET B C 1
ATOM 3949 O O . MET B 1 62 ? 9.227 17.766 20.219 1 91.94 62 MET B O 1
ATOM 3953 N N . GLY B 1 63 ? 9.703 16.328 18.5 1 90.31 63 GLY B N 1
ATOM 3954 C CA . GLY B 1 63 ? 11.133 16.344 18.734 1 90.31 63 GLY B CA 1
ATOM 3955 C C . GLY B 1 63 ? 11.898 17.156 17.703 1 90.31 63 GLY B C 1
ATOM 3956 O O . GLY B 1 63 ? 11.539 17.172 16.531 1 90.31 63 GLY B O 1
ATOM 3957 N N . TYR B 1 64 ? 12.992 17.766 18.25 1 94.06 64 TYR B N 1
ATOM 3958 C CA . TYR B 1 64 ? 13.797 18.609 17.375 1 94.06 64 TYR B CA 1
ATOM 3959 C C . TYR B 1 64 ? 15.258 18.172 17.375 1 94.06 64 TYR B C 1
ATOM 3961 O O . TYR B 1 64 ? 16.109 18.797 16.75 1 94.06 64 TYR B O 1
ATOM 3969 N N . ALA B 1 65 ? 15.547 17.078 18.047 1 92.69 65 ALA B N 1
ATOM 3970 C CA . ALA B 1 65 ? 16.922 16.594 18.188 1 92.69 65 ALA B CA 1
ATOM 3971 C C . ALA B 1 65 ? 17.547 16.328 16.828 1 92.69 65 ALA B C 1
ATOM 3973 O O . ALA B 1 65 ? 18.734 16.578 16.625 1 92.69 65 ALA B O 1
ATOM 3974 N N . GLY B 1 66 ? 16.734 15.812 15.984 1 92.12 66 GLY B N 1
ATOM 3975 C CA . GLY B 1 66 ? 17.25 15.562 14.641 1 92.12 66 GLY B CA 1
ATOM 3976 C C . GLY B 1 66 ? 17.75 16.812 13.945 1 92.12 66 GLY B C 1
ATOM 3977 O O . GLY B 1 66 ? 18.766 16.781 13.25 1 92.12 66 GLY B O 1
ATOM 3978 N N . LEU B 1 67 ? 17.047 17.891 14.117 1 95.62 67 LEU B N 1
ATOM 3979 C CA . LEU B 1 67 ? 17.453 19.172 13.531 1 95.62 67 LEU B CA 1
ATOM 3980 C C . LEU B 1 67 ? 18.719 19.688 14.188 1 95.62 67 LEU B C 1
ATOM 3982 O O . LEU B 1 67 ? 19.656 20.094 13.492 1 95.62 67 LEU B O 1
ATOM 3986 N N . GLU B 1 68 ? 18.703 19.578 15.453 1 96.25 68 GLU B N 1
ATOM 3987 C CA . GLU B 1 68 ? 19.844 20.094 16.203 1 96.25 68 GLU B CA 1
ATOM 3988 C C . GLU B 1 68 ? 21.109 19.312 15.875 1 96.25 68 GLU B C 1
ATOM 3990 O O . GLU B 1 68 ? 22.172 19.906 15.695 1 96.25 68 GLU B O 1
ATOM 3995 N N . ASN B 1 69 ? 20.984 18.078 15.766 1 95.44 69 ASN B N 1
ATOM 3996 C CA . ASN B 1 69 ? 22.125 17.219 15.422 1 95.44 69 ASN B CA 1
ATOM 3997 C C . ASN B 1 69 ? 22.641 17.516 14.016 1 95.44 69 ASN B C 1
ATOM 3999 O O . ASN B 1 69 ? 23.812 17.297 13.727 1 95.44 69 ASN B O 1
ATOM 4003 N N . ALA B 1 70 ? 21.781 18.078 13.203 1 95.06 70 ALA B N 1
ATOM 4004 C CA . ALA B 1 70 ? 22.172 18.422 11.836 1 95.06 70 ALA B CA 1
ATOM 4005 C C . ALA B 1 70 ? 22.75 19.828 11.766 1 95.06 70 ALA B C 1
ATOM 4007 O O . ALA B 1 70 ? 23.062 20.328 10.68 1 95.06 70 ALA B O 1
ATOM 4008 N N . GLY B 1 71 ? 22.828 20.5 12.883 1 97 71 GLY B N 1
ATOM 4009 C CA . GLY B 1 71 ? 23.422 21.828 12.93 1 97 71 GLY B CA 1
ATOM 4010 C C . GLY B 1 71 ? 22.422 22.938 12.672 1 97 71 GLY B C 1
ATOM 4011 O O . GLY B 1 71 ? 22.797 24.062 12.336 1 97 71 GLY B O 1
ATOM 4012 N N . ILE B 1 72 ? 21.172 22.641 12.789 1 98.31 72 ILE B N 1
ATOM 4013 C CA . ILE B 1 72 ? 20.125 23.641 12.602 1 98.31 72 ILE B CA 1
ATOM 4014 C C . ILE B 1 72 ? 19.75 24.25 13.953 1 98.31 72 ILE B C 1
ATOM 4016 O O . ILE B 1 72 ? 19.547 23.531 14.938 1 98.31 72 ILE B O 1
ATOM 4020 N N . GLU B 1 73 ? 19.703 25.516 14 1 98 73 GLU B N 1
ATOM 4021 C CA . GLU B 1 73 ? 19.312 26.203 15.234 1 98 73 GLU B CA 1
ATOM 4022 C C . GLU B 1 73 ? 17.797 26.188 15.414 1 98 73 GLU B C 1
ATOM 4024 O O . GLU B 1 73 ? 17.047 26.562 14.5 1 98 73 GLU B O 1
ATOM 4029 N N . VAL B 1 74 ? 17.391 25.734 16.609 1 97.75 74 VAL B N 1
ATOM 4030 C CA . VAL B 1 74 ? 15.984 25.766 16.953 1 97.75 74 VAL B CA 1
ATOM 4031 C C . VAL B 1 74 ? 15.766 26.672 18.172 1 97.75 74 VAL B C 1
ATOM 4033 O O . VAL B 1 74 ? 16.359 26.453 19.219 1 97.75 74 VAL B O 1
ATOM 4036 N N . LEU B 1 75 ? 14.938 27.672 18 1 96.12 75 LEU B N 1
ATOM 4037 C CA . LEU B 1 75 ? 14.727 28.578 19.109 1 96.12 75 LEU B CA 1
ATOM 4038 C C . LEU B 1 75 ? 13.234 28.844 19.328 1 96.12 75 LEU B C 1
ATOM 4040 O O . LEU B 1 75 ? 12.422 28.578 18.438 1 96.12 75 LEU B O 1
ATOM 4044 N N . VAL B 1 76 ? 12.898 29.328 20.531 1 96.94 76 VAL B N 1
ATOM 4045 C CA . VAL B 1 76 ? 11.523 29.672 20.891 1 96.94 76 VAL B CA 1
ATOM 4046 C C . VAL B 1 76 ? 11.367 31.188 20.938 1 96.94 76 VAL B C 1
ATOM 4048 O O . VAL B 1 76 ? 11.984 31.844 21.781 1 96.94 76 VAL B O 1
ATOM 4051 N N . ASP B 1 77 ? 10.688 31.703 20.078 1 97.31 77 ASP B N 1
ATOM 4052 C CA . ASP B 1 77 ? 10.305 33.094 19.984 1 97.31 77 ASP B CA 1
ATOM 4053 C C . ASP B 1 77 ? 9.141 33.281 19 1 97.31 77 ASP B C 1
ATOM 4055 O O . ASP B 1 77 ? 8.766 32.375 18.297 1 97.31 77 ASP B O 1
ATOM 4059 N N . GLU B 1 78 ? 8.477 34.375 19.125 1 97.31 78 GLU B N 1
ATOM 4060 C CA . GLU B 1 78 ? 7.336 34.656 18.25 1 97.31 78 GLU B CA 1
ATOM 4061 C C . GLU B 1 78 ? 7.641 35.781 17.266 1 97.31 78 GLU B C 1
ATOM 4063 O O . GLU B 1 78 ? 8.023 36.875 17.672 1 97.31 78 GLU B O 1
ATOM 4068 N N . ALA B 1 79 ? 7.551 35.469 15.992 1 98.19 79 ALA B N 1
ATOM 4069 C CA . ALA B 1 79 ? 7.684 36.5 14.977 1 98.19 79 ALA B CA 1
ATOM 4070 C C . ALA B 1 79 ? 6.477 37.438 14.984 1 98.19 79 ALA B C 1
ATOM 4072 O O . ALA B 1 79 ? 5.332 37 14.914 1 98.19 79 ALA B O 1
ATOM 4073 N N . VAL B 1 80 ? 6.715 38.75 15 1 97.94 80 VAL B N 1
ATOM 4074 C CA . VAL B 1 80 ? 5.574 39.656 15.141 1 97.94 80 VAL B CA 1
ATOM 4075 C C . VAL B 1 80 ? 5.531 40.594 13.945 1 97.94 80 VAL B C 1
ATOM 4077 O O . VAL B 1 80 ? 4.488 41.188 13.656 1 97.94 80 VAL B O 1
ATOM 4080 N N . ASN B 1 81 ? 6.645 40.75 13.281 1 98.12 81 ASN B N 1
ATOM 4081 C CA . ASN B 1 81 ? 6.699 41.625 12.125 1 98.12 81 ASN 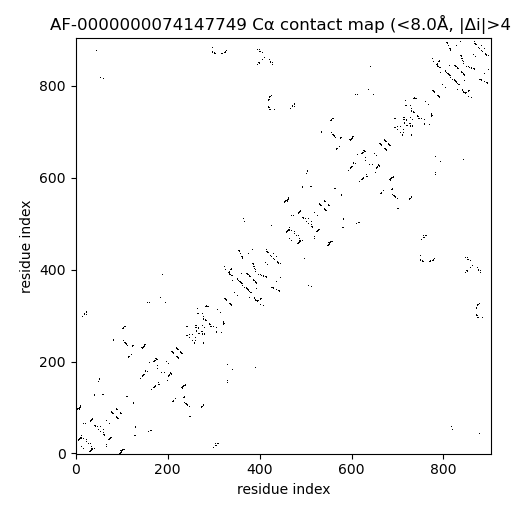B CA 1
ATOM 4082 C C . ASN B 1 81 ? 7.785 41.219 11.141 1 98.12 81 ASN B C 1
ATOM 4084 O O . ASN B 1 81 ? 8.859 40.781 11.555 1 98.12 81 ASN B O 1
ATOM 4088 N N . ILE B 1 82 ? 7.457 41.344 9.844 1 98.56 82 ILE B N 1
ATOM 4089 C CA . ILE B 1 82 ? 8.43 41.094 8.789 1 98.56 82 ILE B CA 1
ATOM 4090 C C . ILE B 1 82 ? 8.711 42.375 8.023 1 98.56 82 ILE B C 1
ATOM 4092 O O . ILE B 1 82 ? 7.789 43.031 7.523 1 98.56 82 ILE B O 1
ATOM 4096 N N . ASN B 1 83 ? 9.922 42.812 7.977 1 98.44 83 ASN B N 1
ATOM 4097 C CA . ASN B 1 83 ? 10.352 43.844 7.062 1 98.44 83 ASN B CA 1
ATOM 4098 C C . ASN B 1 83 ? 10.945 43.281 5.781 1 98.44 83 ASN B C 1
ATOM 4100 O O . ASN B 1 83 ? 12.109 42.875 5.758 1 98.44 83 ASN B O 1
ATOM 4104 N N . ARG B 1 84 ? 10.188 43.281 4.723 1 98.19 84 ARG B N 1
ATOM 4105 C CA . ARG B 1 84 ? 10.586 42.625 3.477 1 98.19 84 ARG B CA 1
ATOM 4106 C C . ARG B 1 84 ? 11.727 43.406 2.807 1 98.19 84 ARG B C 1
ATOM 4108 O O . ARG B 1 84 ? 12.602 42.781 2.191 1 98.19 84 ARG B O 1
ATOM 4115 N N . LYS B 1 85 ? 11.68 44.688 2.914 1 97.06 85 LYS B N 1
ATOM 4116 C CA . LYS B 1 85 ? 12.672 45.531 2.256 1 97.06 85 LYS B CA 1
ATOM 4117 C C . LYS B 1 85 ? 14.062 45.312 2.844 1 97.06 85 LYS B C 1
ATOM 4119 O O . LYS B 1 85 ? 15.031 45.094 2.105 1 97.06 85 LYS B O 1
ATOM 4124 N N . GLU B 1 86 ? 14.141 45.375 4.164 1 97.75 86 GLU B N 1
ATOM 4125 C CA . GLU B 1 86 ? 15.422 45.219 4.836 1 97.75 86 GLU B CA 1
ATOM 4126 C C . GLU B 1 86 ? 15.688 43.75 5.156 1 97.75 86 GLU B C 1
ATOM 4128 O O . GLU B 1 86 ? 16.766 43.375 5.641 1 97.75 86 GLU B O 1
ATOM 4133 N N . LYS B 1 87 ? 14.719 42.875 4.988 1 98.38 87 LYS B N 1
ATOM 4134 C CA . LYS B 1 87 ? 14.789 41.406 5.117 1 98.38 87 LYS B CA 1
ATOM 4135 C C . LYS B 1 87 ? 15.125 41 6.547 1 98.38 87 LYS B C 1
ATOM 4137 O O . LYS B 1 87 ? 16.078 40.25 6.773 1 98.38 87 LYS B O 1
ATOM 4142 N N . TYR B 1 88 ? 14.352 41.406 7.434 1 98.5 88 TYR B N 1
ATOM 4143 C CA . TYR B 1 88 ? 14.477 40.906 8.805 1 98.5 88 TYR B CA 1
ATOM 4144 C C . TYR B 1 88 ? 13.102 40.656 9.414 1 98.5 88 TYR B C 1
ATOM 4146 O O . TYR B 1 88 ? 12.086 41.125 8.914 1 98.5 88 TYR B O 1
ATOM 4154 N N . VAL B 1 89 ? 13.07 39.844 10.477 1 98.75 89 VAL B N 1
ATOM 4155 C CA . VAL B 1 89 ? 11.891 39.5 11.266 1 98.75 89 VAL B CA 1
ATOM 4156 C C . VAL B 1 89 ? 12.07 40 12.695 1 98.75 89 VAL B C 1
ATOM 4158 O O . VAL B 1 89 ? 13.094 39.75 13.328 1 98.75 89 VAL B O 1
ATOM 4161 N N . GLU B 1 90 ? 11.102 40.75 13.148 1 98.5 90 GLU B N 1
ATOM 4162 C CA . GLU B 1 90 ? 11.078 41.156 14.555 1 98.5 90 GLU B CA 1
ATOM 4163 C C . GLU B 1 90 ? 10.336 40.156 15.414 1 98.5 90 GLU B C 1
ATOM 4165 O O . GLU B 1 90 ? 9.312 39.594 14.992 1 98.5 90 GLU B O 1
ATOM 4170 N N . THR B 1 91 ? 10.844 39.938 16.578 1 98.12 91 THR B N 1
ATOM 4171 C CA . THR B 1 91 ? 10.227 38.969 17.453 1 98.12 91 THR B CA 1
ATOM 4172 C C . THR B 1 91 ? 9.617 39.625 18.688 1 98.12 91 THR B C 1
ATOM 4174 O O . THR B 1 91 ? 9.914 40.781 18.969 1 98.12 91 THR B O 1
ATOM 4177 N N . LYS B 1 92 ? 8.766 38.906 19.281 1 97.06 92 LYS B N 1
ATOM 4178 C CA . LYS B 1 92 ? 8.164 39.375 20.531 1 97.06 92 LYS B CA 1
ATOM 4179 C C . LYS B 1 92 ? 9.227 39.625 21.594 1 97.06 92 LYS B C 1
ATOM 4181 O O . LYS B 1 92 ? 9.102 40.531 22.422 1 97.06 92 LYS B O 1
ATOM 4186 N N . GLY B 1 93 ? 10.32 38.844 21.562 1 95.12 93 GLY B N 1
ATOM 4187 C CA . GLY B 1 93 ? 11.414 39 22.5 1 95.12 93 GLY B CA 1
ATOM 4188 C C . GLY B 1 93 ? 12.266 40.219 22.234 1 95.12 93 GLY B C 1
ATOM 4189 O O . GLY B 1 93 ? 13.133 40.562 23.047 1 95.12 93 GLY B O 1
ATOM 4190 N N . GLY B 1 94 ? 12.062 40.875 21.109 1 95.06 94 GLY B N 1
ATOM 4191 C CA . GLY B 1 94 ? 12.742 42.125 20.828 1 95.06 94 GLY B CA 1
ATOM 4192 C C . GLY B 1 94 ? 13.93 41.969 19.891 1 95.06 94 GLY B C 1
ATOM 4193 O O . GLY B 1 94 ? 14.641 42.938 19.609 1 95.06 94 GLY B O 1
ATOM 4194 N N . ASP B 1 95 ? 14.133 40.844 19.453 1 96.69 95 ASP B N 1
ATOM 4195 C CA . ASP B 1 95 ? 15.25 40.594 18.547 1 96.69 95 ASP B CA 1
ATOM 4196 C C . ASP B 1 95 ? 14.844 40.844 17.094 1 96.69 95 ASP B C 1
ATOM 4198 O O . ASP B 1 95 ? 13.656 40.812 16.766 1 96.69 95 ASP B O 1
ATOM 4202 N N . LYS B 1 96 ? 15.805 41.156 16.328 1 98.12 96 LYS B N 1
ATOM 4203 C CA . LYS B 1 96 ? 15.68 41.219 14.883 1 98.12 96 LYS B CA 1
ATOM 4204 C C . LYS B 1 96 ? 16.516 40.125 14.219 1 98.12 96 LYS B C 1
ATOM 4206 O O . LYS B 1 96 ? 17.734 40.062 14.422 1 98.12 96 LYS B O 1
ATOM 4211 N N . TYR B 1 97 ? 15.891 39.312 13.453 1 98.44 97 TYR B N 1
ATOM 4212 C CA . TYR B 1 97 ? 16.594 38.25 12.719 1 98.44 97 TYR B CA 1
ATOM 4213 C C . TYR B 1 97 ? 16.688 38.594 11.234 1 98.44 97 TYR B C 1
ATOM 4215 O O . TYR B 1 97 ? 15.68 38.531 10.516 1 98.44 97 TYR B O 1
ATOM 4223 N N . TYR B 1 98 ? 17.844 38.938 10.758 1 98.62 98 TYR B N 1
ATOM 4224 C CA . TYR B 1 98 ? 18.078 39.156 9.336 1 98.62 98 TYR B CA 1
ATOM 4225 C C . TYR B 1 98 ? 18.203 37.844 8.586 1 98.62 98 TYR B C 1
ATOM 4227 O O . TYR B 1 98 ? 18.781 36.875 9.102 1 98.62 98 TYR B O 1
ATOM 4235 N N . TYR B 1 99 ? 17.609 37.781 7.383 1 98.69 99 TYR B N 1
ATOM 4236 C CA . TYR B 1 99 ? 17.625 36.531 6.613 1 98.69 99 TYR B CA 1
ATOM 4237 C C . TYR B 1 99 ? 17.969 36.812 5.156 1 98.69 99 TYR B C 1
ATOM 4239 O O . TYR B 1 99 ? 17.844 37.938 4.672 1 98.69 99 TYR B O 1
ATOM 4247 N N . GLU B 1 100 ? 18.5 35.75 4.434 1 98.75 100 GLU B N 1
ATOM 4248 C CA . GLU B 1 100 ? 18.547 35.75 2.977 1 98.75 100 GLU B CA 1
ATOM 4249 C C . GLU B 1 100 ? 17.25 35.188 2.387 1 98.75 100 GLU B C 1
ATOM 4251 O O . GLU B 1 100 ? 16.719 35.75 1.418 1 98.75 100 GLU B O 1
ATOM 4256 N N . LYS B 1 101 ? 16.812 34.094 2.969 1 98.81 101 LYS B N 1
ATOM 4257 C CA . LYS B 1 101 ? 15.531 33.469 2.629 1 98.81 101 LYS B CA 1
ATOM 4258 C C . LYS B 1 101 ? 14.664 33.281 3.871 1 98.81 101 LYS B C 1
ATOM 4260 O O . LYS B 1 101 ? 15.18 33 4.953 1 98.81 101 LYS B O 1
ATOM 4265 N N . LEU B 1 102 ? 13.406 33.5 3.729 1 98.88 102 LEU B N 1
ATOM 4266 C CA . LEU B 1 102 ? 12.43 33.312 4.797 1 98.88 102 LEU B CA 1
ATOM 4267 C C . LEU B 1 102 ? 11.367 32.281 4.398 1 98.88 102 LEU B C 1
ATOM 4269 O O . LEU B 1 102 ? 10.883 32.281 3.266 1 98.88 102 LEU B O 1
ATOM 4273 N N . VAL B 1 103 ? 11.039 31.328 5.289 1 98.94 103 VAL B N 1
ATOM 4274 C CA . VAL B 1 103 ? 9.961 30.375 5.059 1 98.94 103 VAL B CA 1
ATOM 4275 C C . VAL B 1 103 ? 8.883 30.531 6.129 1 98.94 103 VAL B C 1
ATOM 4277 O O . VAL B 1 103 ? 9.172 30.438 7.324 1 98.94 103 VAL B O 1
ATOM 4280 N N . LEU B 1 104 ? 7.73 30.828 5.668 1 98.94 104 LEU B N 1
ATOM 4281 C CA . LEU B 1 104 ? 6.578 30.859 6.559 1 98.94 104 LEU B CA 1
ATOM 4282 C C . LEU B 1 104 ? 5.934 29.484 6.668 1 98.94 104 LEU B C 1
ATOM 4284 O O . LEU B 1 104 ? 5.332 28.984 5.711 1 98.94 104 LEU B O 1
ATOM 4288 N N . ALA B 1 105 ? 6.055 28.828 7.758 1 98.62 105 ALA B N 1
ATOM 4289 C CA . ALA B 1 105 ? 5.41 27.578 8.133 1 98.62 105 ALA B CA 1
ATOM 4290 C C . ALA B 1 105 ? 4.559 27.75 9.391 1 98.62 105 ALA B C 1
ATOM 4292 O O . ALA B 1 105 ? 4.676 26.984 10.344 1 98.62 105 ALA B O 1
ATOM 4293 N N . THR B 1 106 ? 3.68 28.703 9.359 1 98.19 106 THR B N 1
ATOM 4294 C CA . THR B 1 106 ? 2.967 29.188 10.539 1 98.19 106 THR B CA 1
ATOM 4295 C C . THR B 1 106 ? 1.731 28.328 10.805 1 98.19 106 THR B C 1
ATOM 4297 O O . THR B 1 106 ? 1.08 28.469 11.844 1 98.19 106 THR B O 1
ATOM 4300 N N . GLY B 1 107 ? 1.418 27.469 9.93 1 97 107 GLY B N 1
ATOM 4301 C CA . GLY B 1 107 ? 0.381 26.484 10.141 1 97 107 GLY B CA 1
ATOM 4302 C C . GLY B 1 107 ? -1.019 27.062 10.133 1 97 107 GLY B C 1
ATOM 4303 O O . GLY B 1 107 ? -1.352 27.875 9.266 1 97 107 GLY B O 1
ATOM 4304 N N . SER B 1 108 ? -1.872 26.484 10.945 1 97.12 108 SER B N 1
ATOM 4305 C CA . SER B 1 108 ? -3.281 26.875 11 1 97.12 108 SER B CA 1
ATOM 4306 C C . SER B 1 108 ? -3.732 27.109 12.438 1 97.12 108 SER B C 1
ATOM 4308 O O . SER B 1 108 ? -3.021 26.766 13.383 1 97.12 108 SER B O 1
ATOM 4310 N N . LEU B 1 109 ? -4.828 27.797 12.586 1 96.19 109 LEU B N 1
ATOM 4311 C CA . LEU B 1 109 ? -5.477 28.047 13.867 1 96.19 109 LEU B CA 1
ATOM 4312 C C . LEU B 1 109 ? -6.883 27.453 13.883 1 96.19 109 LEU B C 1
ATOM 4314 O O . LEU B 1 109 ? -7.574 27.453 12.867 1 96.19 109 LEU B O 1
ATOM 4318 N N . PRO B 1 110 ? -7.301 26.953 15.062 1 96.5 110 PRO B N 1
ATOM 4319 C CA . PRO B 1 110 ? -8.664 26.422 15.141 1 96.5 110 PRO B CA 1
ATOM 4320 C C . PRO B 1 110 ? -9.727 27.484 14.898 1 96.5 110 PRO B C 1
ATOM 4322 O O . PRO B 1 110 ? -9.57 28.625 15.328 1 96.5 110 PRO B O 1
ATOM 4325 N N . ILE B 1 111 ? -10.797 27.062 14.305 1 96.12 111 ILE B N 1
ATOM 4326 C CA . ILE B 1 111 ? -11.938 27.938 14.109 1 96.12 111 ILE B CA 1
ATOM 4327 C C . ILE B 1 111 ? -12.766 28.016 15.391 1 96.12 111 ILE B C 1
ATOM 4329 O O . ILE B 1 111 ? -13.109 26.984 15.977 1 96.12 111 ILE B O 1
ATOM 4333 N N . ILE B 1 112 ? -13.039 29.188 15.844 1 96.69 112 ILE B N 1
ATOM 4334 C CA . ILE B 1 112 ? -13.945 29.422 16.969 1 96.69 112 ILE B CA 1
ATOM 4335 C C . ILE B 1 112 ? -15.281 29.938 16.438 1 96.69 112 ILE B C 1
ATOM 4337 O O . ILE B 1 112 ? -15.359 31.047 15.914 1 96.69 112 ILE B O 1
ATOM 4341 N N . PRO B 1 113 ? -16.234 29.094 16.594 1 95.81 113 PRO B N 1
ATOM 4342 C CA . PRO B 1 113 ? -17.531 29.516 16.047 1 95.81 113 PRO B CA 1
ATOM 4343 C C . PRO B 1 113 ? -18.172 30.656 16.844 1 95.81 113 PRO B C 1
ATOM 4345 O O . PRO B 1 113 ? -17.844 30.844 18.016 1 95.81 113 PRO B O 1
ATOM 4348 N N . LYS B 1 114 ? -19.109 31.359 16.188 1 96.38 114 LYS B N 1
ATOM 4349 C CA . LYS B 1 114 ? -19.859 32.438 16.844 1 96.38 114 LYS B CA 1
ATOM 4350 C C . LYS B 1 114 ? -21.188 31.891 17.406 1 96.38 114 LYS B C 1
ATOM 4352 O O . LYS B 1 114 ? -22.25 32.188 16.891 1 96.38 114 LYS B O 1
ATOM 4357 N N . ILE B 1 115 ? -21.078 31.188 18.422 1 97.62 115 ILE B N 1
ATOM 4358 C CA . ILE B 1 115 ? -22.234 30.609 19.109 1 97.62 115 ILE B CA 1
ATOM 4359 C C . ILE B 1 115 ? -22.375 31.234 20.5 1 97.62 115 ILE B C 1
ATOM 4361 O O . ILE B 1 115 ? -21.391 31.328 21.234 1 97.62 115 ILE B O 1
ATOM 4365 N N . PRO B 1 116 ? -23.641 31.672 20.828 1 97.81 116 PRO B N 1
ATOM 4366 C CA . PRO B 1 116 ? -23.844 32.219 22.188 1 97.81 116 PRO B CA 1
ATOM 4367 C C . PRO B 1 116 ? -23.328 31.281 23.266 1 97.81 116 PRO B C 1
ATOM 4369 O O . PRO B 1 116 ? -23.609 30.078 23.25 1 97.81 116 PRO B O 1
ATOM 4372 N N . GLY B 1 117 ? -22.5 31.812 24.188 1 97.88 117 GLY B N 1
ATOM 4373 C CA . GLY B 1 117 ? -21.984 31.031 25.297 1 97.88 117 GLY B CA 1
ATOM 4374 C C . GLY B 1 117 ? -20.609 30.438 25.031 1 97.88 117 GLY B C 1
ATOM 4375 O O . GLY B 1 117 ? -20.062 29.734 25.875 1 97.88 117 GLY B O 1
ATOM 4376 N N . ILE B 1 118 ? -20.031 30.734 23.891 1 97.5 118 ILE B N 1
ATOM 4377 C CA . ILE B 1 118 ? -18.781 30.141 23.438 1 97.5 118 ILE B CA 1
ATOM 4378 C C . ILE B 1 118 ? -17.656 30.484 24.406 1 97.5 118 ILE B C 1
ATOM 4380 O O . ILE B 1 118 ? -16.641 29.797 24.453 1 97.5 118 ILE B O 1
ATOM 4384 N N . GLU B 1 119 ? -17.812 31.5 25.219 1 96.56 119 GLU B N 1
ATOM 4385 C CA . GLU B 1 119 ? -16.766 31.984 26.109 1 96.56 119 GLU B CA 1
ATOM 4386 C C . GLU B 1 119 ? -16.766 31.234 27.438 1 96.56 119 GLU B C 1
ATOM 4388 O O . GLU B 1 119 ? -15.883 31.422 28.281 1 96.56 119 GLU B O 1
ATOM 4393 N N . LYS B 1 120 ? -17.766 30.422 27.688 1 97.12 120 LYS B N 1
ATOM 4394 C CA . LYS B 1 120 ? -17.875 29.672 28.938 1 97.12 120 LYS B CA 1
ATOM 4395 C C . LYS B 1 120 ? -16.703 28.734 29.125 1 97.12 120 LYS B C 1
ATOM 4397 O O . LYS B 1 120 ? -16.078 28.297 28.141 1 97.12 120 LYS B O 1
ATOM 4402 N N . LYS B 1 121 ? -16.469 28.453 30.422 1 97.19 121 LYS B N 1
ATOM 4403 C CA . LYS B 1 121 ? -15.391 27.531 30.75 1 97.19 121 LYS B CA 1
ATOM 4404 C C . LYS B 1 121 ? -15.719 26.109 30.297 1 97.19 121 LYS B C 1
ATOM 4406 O O . LYS B 1 121 ? -16.891 25.766 30.125 1 97.19 121 LYS B O 1
ATOM 4411 N N . ASN B 1 122 ? -14.672 25.312 30 1 97.88 122 ASN B N 1
ATOM 4412 C CA . ASN B 1 122 ? -14.719 23.906 29.625 1 97.88 122 ASN B CA 1
ATOM 4413 C C . ASN B 1 122 ? -15.164 23.719 28.172 1 97.88 122 ASN B C 1
ATOM 4415 O O . ASN B 1 122 ? -15.742 22.688 27.828 1 97.88 122 ASN B O 1
ATOM 4419 N N . IL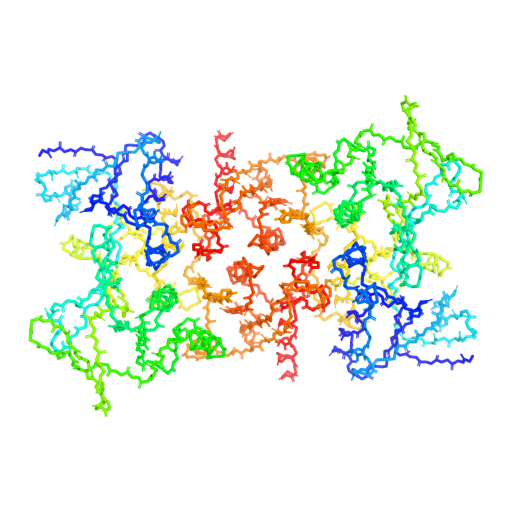E B 1 123 ? -15.086 24.766 27.453 1 98.38 123 ILE B N 1
ATOM 4420 C CA . ILE B 1 123 ? -15.156 24.688 26 1 98.38 123 ILE B CA 1
ATOM 4421 C C . ILE B 1 123 ? -13.758 24.859 25.406 1 98.38 123 ILE B C 1
ATOM 4423 O O . ILE B 1 123 ? -13.141 25.922 25.531 1 98.38 123 ILE B O 1
ATOM 4427 N N . PHE B 1 124 ? -13.281 23.797 24.75 1 98.19 124 PHE B N 1
ATOM 4428 C CA . PHE B 1 124 ? -11.867 23.766 24.406 1 98.19 124 PHE B CA 1
ATOM 4429 C C . PHE B 1 124 ? -11.664 23.656 22.906 1 98.19 124 PHE B C 1
ATOM 4431 O O . PHE B 1 124 ? -11.992 22.625 22.297 1 98.19 124 PHE B O 1
ATOM 4438 N N . PRO B 1 125 ? -11.125 24.719 22.234 1 97.38 125 PRO B N 1
ATOM 4439 C CA . PRO B 1 125 ? -10.555 24.516 20.906 1 97.38 125 PRO B CA 1
ATOM 4440 C C . PRO B 1 125 ? -9.312 23.625 20.906 1 97.38 125 PRO B C 1
ATOM 4442 O O . PRO B 1 125 ? -8.656 23.5 21.953 1 97.38 125 PRO B O 1
ATOM 4445 N N . ILE B 1 126 ? -9 23.062 19.812 1 95.12 126 ILE B N 1
ATOM 4446 C CA . ILE B 1 126 ? -7.863 22.156 19.734 1 95.12 126 ILE B CA 1
ATOM 4447 C C . ILE B 1 126 ? -6.617 22.922 19.297 1 95.12 126 ILE B C 1
ATOM 4449 O O . ILE B 1 126 ? -6.234 22.891 18.125 1 95.12 126 ILE B O 1
ATOM 4453 N N . TYR B 1 127 ? -5.941 23.531 20.234 1 94.38 127 TYR B N 1
ATOM 4454 C CA . TYR B 1 127 ? -4.68 24.219 19.969 1 94.38 127 TYR B CA 1
ATOM 4455 C C . TYR B 1 127 ? -3.516 23.234 19.984 1 94.38 127 TYR B C 1
ATOM 4457 O O . TYR B 1 127 ? -3.482 22.312 20.812 1 94.38 127 TYR B O 1
ATOM 4465 N N . LYS B 1 128 ? -2.578 23.453 19.125 1 93.88 128 LYS B N 1
ATOM 4466 C CA . LYS B 1 128 ? -1.412 22.594 19.031 1 93.88 128 LYS B CA 1
ATOM 4467 C C . LYS B 1 128 ? -0.343 22.969 20.047 1 93.88 128 LYS B C 1
ATOM 4469 O O . LYS B 1 128 ? 0.771 23.344 19.672 1 93.88 128 LYS B O 1
ATOM 4474 N N . ASN B 1 129 ? -0.685 22.875 21.203 1 95.12 129 ASN B N 1
ATOM 4475 C CA . ASN B 1 129 ? 0.15 23.172 22.375 1 95.12 129 ASN B CA 1
ATOM 4476 C C . ASN B 1 129 ? 0.045 22.078 23.438 1 95.12 129 ASN B C 1
ATOM 4478 O O . ASN B 1 129 ? -1.027 21.859 24 1 95.12 129 ASN B O 1
ATOM 4482 N N . LEU B 1 130 ? 1.185 21.438 23.703 1 96.38 130 LEU B N 1
ATOM 4483 C CA . LEU B 1 130 ? 1.208 20.266 24.578 1 96.38 130 LEU B CA 1
ATOM 4484 C C . LEU B 1 130 ? 0.689 20.625 25.969 1 96.38 130 LEU B C 1
ATOM 4486 O O . LEU B 1 130 ? -0.087 19.859 26.562 1 96.38 130 LEU B O 1
ATOM 4490 N N . ASP B 1 131 ? 1.097 21.734 26.547 1 96.19 131 ASP B N 1
ATOM 4491 C CA . ASP B 1 131 ? 0.7 22.125 27.891 1 96.19 131 ASP B CA 1
ATOM 4492 C C . ASP B 1 131 ? -0.801 22.391 27.969 1 96.19 131 ASP B C 1
ATOM 4494 O O . ASP B 1 131 ? -1.462 22 28.938 1 96.19 131 ASP B O 1
ATOM 4498 N N . TYR B 1 132 ? -1.278 23.062 27 1 96.12 132 TYR B N 1
ATOM 4499 C CA . TYR B 1 132 ? -2.713 23.312 26.875 1 96.12 132 TYR B CA 1
ATOM 4500 C C . TYR B 1 132 ? -3.477 22 26.766 1 96.12 132 TYR B C 1
ATOM 4502 O O . TYR B 1 132 ? -4.473 21.781 27.453 1 96.12 132 TYR B O 1
ATOM 4510 N N . LEU B 1 133 ? -3.002 21.078 25.938 1 97.38 133 LEU B N 1
ATOM 4511 C CA . LEU B 1 133 ? -3.699 19.828 25.641 1 97.38 133 LEU B CA 1
ATOM 4512 C C . LEU B 1 133 ? -3.674 18.891 26.859 1 97.38 133 LEU B C 1
ATOM 4514 O O . LEU B 1 133 ? -4.602 18.109 27.062 1 97.38 133 LEU B O 1
ATOM 4518 N N . LYS B 1 134 ? -2.613 18.953 27.641 1 97.31 134 LYS B N 1
ATOM 4519 C CA . LYS B 1 134 ? -2.566 18.188 28.875 1 97.31 134 LYS B CA 1
ATOM 4520 C C . LYS B 1 134 ? -3.727 18.547 29.797 1 97.31 134 LYS B C 1
ATOM 4522 O O . LYS B 1 134 ? -4.332 17.672 30.406 1 97.31 134 LYS B O 1
ATOM 4527 N N . GLU B 1 135 ? -4.004 19.812 29.828 1 96.81 135 GLU B N 1
ATOM 4528 C CA . GLU B 1 135 ? -5.129 20.266 30.641 1 96.81 135 GLU B CA 1
ATOM 4529 C C . GLU B 1 135 ? -6.457 19.766 30.078 1 96.81 135 GLU B C 1
ATOM 4531 O O . GLU B 1 135 ? -7.34 19.359 30.844 1 96.81 135 GLU B O 1
ATOM 4536 N N . VAL B 1 136 ? -6.562 19.828 28.844 1 97.38 136 VAL B N 1
ATOM 4537 C CA . VAL B 1 136 ? -7.773 19.359 28.188 1 97.38 136 VAL B CA 1
ATOM 4538 C C . VAL B 1 136 ? -7.984 17.875 28.484 1 97.38 136 VAL B C 1
ATOM 4540 O O . VAL B 1 136 ? -9.094 17.453 28.812 1 97.38 136 VAL B O 1
ATOM 4543 N N . VAL B 1 137 ? -6.922 17.078 28.344 1 97.62 137 VAL B N 1
ATOM 4544 C CA . VAL B 1 137 ? -6.977 15.641 28.594 1 97.62 137 VAL B CA 1
ATOM 4545 C C . VAL B 1 137 ? -7.43 15.391 30.031 1 97.62 137 VAL B C 1
ATOM 4547 O O . VAL B 1 137 ? -8.266 14.516 30.281 1 97.62 137 VAL B O 1
ATOM 4550 N N . GLU B 1 138 ? -6.906 16.125 30.984 1 96.62 138 GLU B N 1
ATOM 4551 C CA . GLU B 1 138 ? -7.266 15.977 32.375 1 96.62 138 GLU B CA 1
ATOM 4552 C C . GLU B 1 138 ? -8.742 16.281 32.625 1 96.62 138 GLU B C 1
ATOM 4554 O O . GLU B 1 138 ? -9.422 15.57 33.344 1 96.62 138 GLU B O 1
ATOM 4559 N N . GLU B 1 139 ? -9.195 17.312 32 1 97 139 GLU B N 1
ATOM 4560 C CA . GLU B 1 139 ? -10.594 17.703 32.156 1 97 139 GLU B CA 1
ATOM 4561 C C . GLU B 1 139 ? -11.523 16.641 31.594 1 97 139 GLU B C 1
ATOM 4563 O O . GLU B 1 139 ? -12.578 16.344 32.188 1 97 139 GLU B O 1
ATOM 4568 N N . ILE B 1 140 ? -11.172 16.094 30.5 1 97.12 140 ILE B N 1
ATOM 4569 C CA . ILE B 1 140 ? -11.984 15.07 29.844 1 97.12 140 ILE B CA 1
ATOM 4570 C C . ILE B 1 140 ? -12.047 13.828 30.734 1 97.12 140 ILE B C 1
ATOM 4572 O O . ILE B 1 140 ? -13.117 13.242 30.922 1 97.12 140 ILE B O 1
ATOM 4576 N N . ARG B 1 141 ? -10.953 13.477 31.281 1 95.06 141 ARG B N 1
ATOM 4577 C CA . ARG B 1 141 ? -10.867 12.266 32.094 1 95.06 141 ARG B CA 1
ATOM 4578 C C . ARG B 1 141 ? -11.727 12.383 33.344 1 95.06 141 ARG B C 1
ATOM 4580 O O . ARG B 1 141 ? -12.195 11.375 33.875 1 95.06 141 ARG B O 1
ATOM 4587 N N . LYS B 1 142 ? -12 13.586 33.719 1 95.5 142 LYS B N 1
ATOM 4588 C CA . LYS B 1 142 ? -12.797 13.828 34.938 1 95.5 142 LYS B CA 1
ATOM 4589 C C . LYS B 1 142 ? -14.266 14.047 34.594 1 95.5 142 LYS B C 1
ATOM 4591 O O . LYS B 1 142 ? -15.102 14.219 35.469 1 95.5 142 LYS B O 1
ATOM 4596 N N . SER B 1 143 ? -14.547 13.953 33.375 1 96.81 143 SER B N 1
ATOM 4597 C CA . SER B 1 143 ? -15.883 14.312 32.906 1 96.81 143 SER B CA 1
ATOM 4598 C C . SER B 1 143 ? -16.75 13.078 32.75 1 96.81 143 SER B C 1
ATOM 4600 O O . SER B 1 143 ? -16.25 11.961 32.656 1 96.81 143 SER B O 1
ATOM 4602 N N . LYS B 1 144 ? -18.016 13.297 32.75 1 97.94 144 LYS B N 1
ATOM 4603 C CA . LYS B 1 144 ? -18.984 12.227 32.5 1 97.94 144 LYS B CA 1
ATOM 4604 C C . LYS B 1 144 ? -19.594 12.367 31.109 1 97.94 144 LYS B C 1
ATOM 4606 O O . LYS B 1 144 ? -19.859 11.367 30.438 1 97.94 144 LYS B O 1
ATOM 4611 N N . ASN B 1 145 ? -19.891 13.586 30.766 1 98.5 145 ASN B N 1
ATOM 4612 C CA . ASN B 1 145 ? -20.484 13.883 29.469 1 98.5 145 ASN B CA 1
ATOM 4613 C C . ASN B 1 145 ? -19.578 14.781 28.625 1 98.5 145 ASN B C 1
ATOM 4615 O O . ASN B 1 145 ? -19.406 15.961 28.938 1 98.5 145 ASN B O 1
ATOM 4619 N N . VAL B 1 146 ? -19.031 14.219 27.562 1 98.69 146 VAL B N 1
ATOM 4620 C CA . VAL B 1 146 ? -18.141 14.945 26.672 1 98.69 146 VAL B CA 1
ATOM 4621 C C . VAL B 1 146 ? -18.797 15.156 25.312 1 98.69 146 VAL B C 1
ATOM 4623 O O . VAL B 1 146 ? -19.297 14.203 24.703 1 98.69 146 VAL B O 1
ATOM 4626 N N . LEU B 1 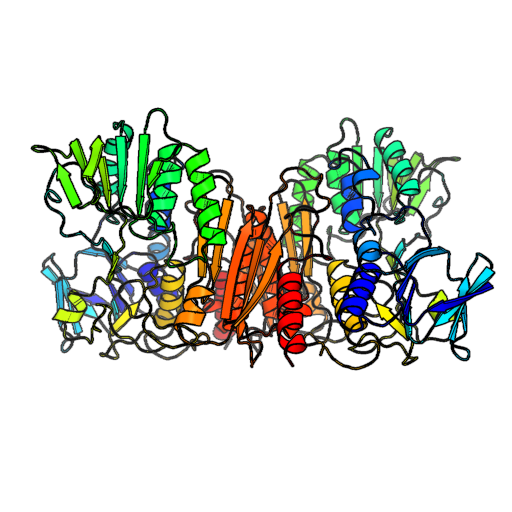147 ? -18.875 16.391 24.859 1 98.81 147 LEU B N 1
ATOM 4627 C CA . LEU B 1 147 ? -19.406 16.688 23.547 1 98.81 147 LEU B CA 1
ATOM 4628 C C . LEU B 1 147 ? -18.297 17.156 22.594 1 98.81 147 LEU B C 1
ATOM 4630 O O . LEU B 1 147 ? -17.516 18.031 22.953 1 98.81 147 LEU B O 1
ATOM 4634 N N . ILE B 1 148 ? -18.172 16.531 21.484 1 98.75 148 ILE B N 1
ATOM 4635 C CA . ILE B 1 148 ? -17.25 16.906 20.422 1 98.75 148 ILE B CA 1
ATOM 4636 C C . ILE B 1 148 ? -18.031 17.547 19.281 1 98.75 148 ILE B C 1
ATOM 4638 O O . ILE B 1 148 ? -18.938 16.938 18.703 1 98.75 148 ILE B O 1
ATOM 4642 N N . LEU B 1 149 ? -17.688 18.781 19 1 98.44 149 LEU B N 1
ATOM 4643 C CA . LEU B 1 149 ? -18.344 19.531 17.938 1 98.44 149 LEU B CA 1
ATOM 4644 C C . LEU B 1 149 ? -17.531 19.438 16.641 1 98.44 149 LEU B C 1
ATOM 4646 O O . LEU B 1 149 ? -16.406 19.953 16.578 1 98.44 149 LEU B O 1
ATOM 4650 N N . GLY B 1 150 ? -18.141 18.859 15.531 1 97.81 150 GLY B N 1
ATOM 4651 C CA . GLY B 1 150 ? -17.453 18.656 14.266 1 97.81 150 GLY B CA 1
ATOM 4652 C C . GLY B 1 150 ? -17.156 17.188 13.969 1 97.81 150 GLY B C 1
ATOM 4653 O O . GLY B 1 150 ? -16.469 16.516 14.734 1 97.81 150 GLY B O 1
ATOM 4654 N N . GLY B 1 151 ? -17.641 16.766 12.867 1 97.75 151 GLY B N 1
ATOM 4655 C CA . GLY B 1 151 ? -17.516 15.359 12.492 1 97.75 151 GLY B CA 1
ATOM 4656 C C . GLY B 1 151 ? -16.438 15.125 11.453 1 97.75 151 GLY B C 1
ATOM 4657 O O . GLY B 1 151 ? -16.547 14.203 10.633 1 97.75 151 GLY B O 1
ATOM 4658 N N . GLY B 1 152 ? -15.359 15.953 11.383 1 96.69 152 GLY B N 1
ATOM 4659 C CA . GLY B 1 152 ? -14.188 15.711 10.547 1 96.69 152 GLY B CA 1
ATOM 4660 C C . GLY B 1 152 ? -13.234 14.695 11.141 1 96.69 152 GLY B C 1
ATOM 4661 O O . GLY B 1 152 ? -13.594 13.961 12.062 1 96.69 152 GLY B O 1
ATOM 4662 N N . PHE B 1 153 ? -12.031 14.617 10.695 1 95.75 153 PHE B N 1
ATOM 4663 C CA . PHE B 1 153 ? -11.055 13.617 11.086 1 95.75 153 PHE B CA 1
ATOM 4664 C C . PHE B 1 153 ? -10.734 13.727 12.578 1 95.75 153 PHE B C 1
ATOM 4666 O O . PHE B 1 153 ? -10.773 12.727 13.297 1 95.75 153 PHE B O 1
ATOM 4673 N N . ILE B 1 154 ? -10.422 14.914 12.992 1 95.31 154 ILE B N 1
ATOM 4674 C CA . ILE B 1 154 ? -10.031 15.125 14.383 1 95.31 154 ILE B CA 1
ATOM 4675 C C . ILE B 1 154 ? -11.188 14.727 15.305 1 95.31 154 ILE B C 1
ATOM 4677 O O . ILE B 1 154 ? -10.977 14.055 16.312 1 95.31 154 ILE B O 1
ATOM 4681 N N . GLY B 1 155 ? -12.391 15.172 15 1 97.75 155 GLY B N 1
ATOM 4682 C CA . GLY B 1 155 ? -13.555 14.828 15.805 1 97.75 155 GLY B CA 1
ATOM 4683 C C . GLY B 1 155 ? -13.805 13.336 15.883 1 97.75 155 GLY B C 1
ATOM 4684 O O . GLY B 1 155 ? -14.023 12.797 16.969 1 97.75 155 GLY B O 1
ATOM 4685 N N . VAL B 1 156 ? -13.734 12.695 14.758 1 98.5 156 VAL B N 1
ATOM 4686 C CA . VAL B 1 156 ? -13.984 11.258 14.664 1 98.5 156 VAL B CA 1
ATOM 4687 C C . VAL B 1 156 ? -12.938 10.492 15.461 1 98.5 156 VAL B C 1
ATOM 4689 O O . VAL B 1 156 ? -13.266 9.578 16.219 1 98.5 156 VAL B O 1
ATOM 4692 N N . GLU B 1 157 ? -11.703 10.844 15.305 1 98.31 157 GLU B N 1
ATOM 4693 C CA . GLU B 1 157 ? -10.617 10.141 15.977 1 98.31 157 GLU B CA 1
ATOM 4694 C C . GLU B 1 157 ? -10.633 10.391 17.484 1 98.31 157 GLU B C 1
ATOM 4696 O O . GLU B 1 157 ? -10.367 9.484 18.266 1 98.31 157 GLU B O 1
ATOM 4701 N N . ILE B 1 158 ? -10.977 11.609 17.906 1 98.19 158 ILE B N 1
ATOM 4702 C CA . ILE B 1 158 ? -11.094 11.906 19.328 1 98.19 158 ILE B CA 1
ATOM 4703 C C . ILE B 1 158 ? -12.266 11.125 19.922 1 98.19 158 ILE B C 1
ATOM 4705 O O . ILE B 1 158 ? -12.148 10.562 21.016 1 98.19 158 ILE B O 1
ATOM 4709 N N . ALA B 1 159 ? -13.406 11.109 19.203 1 98.69 159 ALA B N 1
ATOM 4710 C CA . ALA B 1 159 ? -14.555 10.352 19.688 1 98.69 159 ALA B CA 1
ATOM 4711 C C . ALA B 1 159 ? -14.188 8.891 19.906 1 98.69 159 ALA B C 1
ATOM 4713 O O . ALA B 1 159 ? -14.57 8.297 20.922 1 98.69 159 ALA B O 1
ATOM 4714 N N . ASP B 1 160 ? -13.484 8.289 19.031 1 98.44 160 ASP B N 1
ATOM 4715 C CA . ASP B 1 160 ? -13.023 6.91 19.156 1 98.44 160 ASP B CA 1
ATOM 4716 C C . ASP B 1 160 ? -12.164 6.73 20.406 1 98.44 160 ASP B C 1
ATOM 4718 O O . ASP B 1 160 ? -12.406 5.82 21.203 1 98.44 160 ASP B O 1
ATOM 4722 N N . GLU B 1 161 ? -11.172 7.609 20.594 1 98 161 GLU B N 1
ATOM 4723 C CA . GLU B 1 161 ? -10.227 7.508 21.703 1 98 161 GLU B CA 1
ATOM 4724 C C . GLU B 1 161 ? -10.914 7.742 23.047 1 98 161 GLU B C 1
ATOM 4726 O O . GLU B 1 161 ? -10.711 6.98 24 1 98 161 GLU B O 1
ATOM 4731 N N . VAL B 1 162 ? -11.758 8.742 23.109 1 98.06 162 VAL B N 1
ATOM 4732 C CA . VAL B 1 162 ? -12.414 9.094 24.375 1 98.06 162 VAL B CA 1
ATOM 4733 C C . VAL B 1 162 ? -13.43 8.016 24.75 1 98.06 162 VAL B C 1
ATOM 4735 O O . VAL B 1 162 ? -13.633 7.727 25.922 1 98.06 162 VAL B O 1
ATOM 4738 N N . SER B 1 163 ? -14.039 7.402 23.734 1 98.06 163 SER B N 1
ATOM 4739 C CA . SER B 1 163 ? -15.031 6.363 23.984 1 98.06 163 SER B CA 1
ATOM 4740 C C . SER B 1 163 ? -14.398 5.152 24.672 1 98.06 163 SER B C 1
ATOM 4742 O O . SER B 1 163 ? -15.109 4.32 25.234 1 98.06 163 SER B O 1
ATOM 4744 N N . LYS B 1 164 ? -13.148 5.031 24.609 1 96.81 164 LYS B N 1
ATOM 4745 C CA . LYS B 1 164 ? -12.438 3.91 25.234 1 96.81 164 LYS B CA 1
ATOM 4746 C C . LYS B 1 164 ? -12.258 4.129 26.734 1 96.81 164 LYS B C 1
ATOM 4748 O O . LYS B 1 164 ? -11.938 3.195 27.469 1 96.81 164 LYS B O 1
ATOM 4753 N N . LEU B 1 165 ? -12.461 5.367 27.109 1 96.44 165 LEU B N 1
ATOM 4754 C CA . LEU B 1 165 ? -12.398 5.68 28.531 1 96.44 165 LEU B CA 1
ATOM 4755 C C . LEU B 1 165 ? -13.656 5.207 29.25 1 96.44 165 LEU B C 1
ATOM 4757 O O . LEU B 1 165 ? -14.766 5.371 28.734 1 96.44 165 LEU B O 1
ATOM 4761 N N . GLN B 1 166 ? -13.477 4.609 30.359 1 94.88 166 GLN B N 1
ATOM 4762 C CA . GLN B 1 166 ? -14.617 4.082 31.109 1 94.88 166 GLN B CA 1
ATOM 4763 C C . GLN B 1 166 ? -15.422 5.207 31.75 1 94.88 166 GLN B C 1
ATOM 4765 O O . GLN B 1 166 ? -14.852 6.176 32.25 1 94.88 166 GLN B O 1
ATOM 4770 N N . GLY B 1 167 ? -16.734 5.062 31.625 1 95.81 167 GLY B N 1
ATOM 4771 C CA . GLY B 1 167 ? -17.641 5.93 32.375 1 95.81 167 GLY B CA 1
ATOM 4772 C C . GLY B 1 167 ? -17.906 7.254 31.672 1 95.81 167 GLY B C 1
ATOM 4773 O O . GLY B 1 167 ? -18.453 8.18 32.281 1 95.81 167 GLY B O 1
ATOM 4774 N N . ILE B 1 168 ? -17.516 7.398 30.516 1 97.69 168 ILE B N 1
ATOM 4775 C CA . ILE B 1 168 ? -17.688 8.664 29.812 1 97.69 168 ILE B CA 1
ATOM 4776 C C . ILE B 1 168 ? -18.734 8.5 28.703 1 97.69 168 ILE B C 1
ATOM 4778 O O . ILE B 1 168 ? -18.672 7.547 27.922 1 97.69 168 ILE B O 1
ATOM 4782 N N . ASN B 1 169 ? -19.688 9.375 28.703 1 98.31 169 ASN B N 1
ATOM 4783 C CA . ASN B 1 169 ? -20.656 9.484 27.609 1 98.31 169 ASN B CA 1
ATOM 4784 C C . ASN B 1 169 ? -20.188 10.469 26.547 1 98.31 169 ASN B C 1
ATOM 4786 O O . ASN B 1 169 ? -20 11.648 26.812 1 98.31 169 ASN B O 1
ATOM 4790 N N . VAL B 1 170 ? -20.016 9.977 25.328 1 98.75 170 VAL B N 1
ATOM 4791 C CA . VAL B 1 170 ? -19.438 10.797 24.281 1 98.75 170 VAL B CA 1
ATOM 4792 C C . VAL B 1 170 ? -20.516 11.172 23.266 1 98.75 170 VAL B C 1
ATOM 4794 O O . VAL B 1 170 ? -21.25 10.312 22.766 1 98.75 170 VAL B O 1
ATOM 4797 N N . TYR B 1 171 ? -20.672 12.484 23 1 98.75 171 TYR B N 1
ATOM 4798 C CA . TYR B 1 171 ? -21.516 13.016 21.938 1 98.75 171 TYR B CA 1
ATOM 4799 C C . TYR B 1 171 ? -20.688 13.609 20.812 1 98.75 171 TYR B C 1
ATOM 4801 O O . TYR B 1 171 ? -19.766 14.398 21.047 1 98.75 171 TYR B O 1
ATOM 4809 N N . LEU B 1 172 ? -20.906 13.18 19.609 1 98.81 172 LEU B N 1
ATOM 4810 C CA . LEU B 1 172 ? -20.281 13.742 18.406 1 98.81 172 LEU B CA 1
ATOM 4811 C C . LEU B 1 172 ? -21.328 14.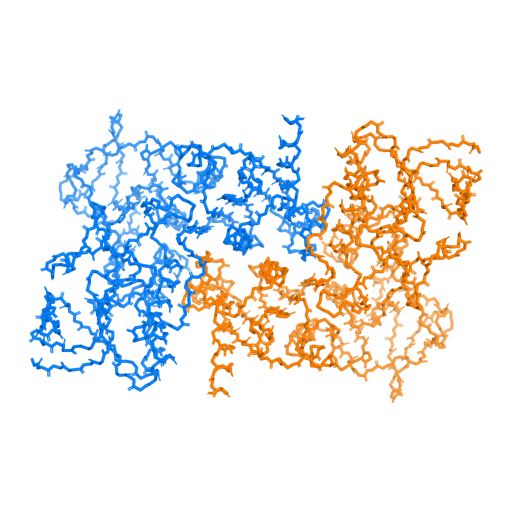406 17.516 1 98.81 172 LEU B C 1
ATOM 4813 O O . LEU B 1 172 ? -22.203 13.734 16.969 1 98.81 172 LEU B O 1
ATOM 4817 N N . VAL B 1 173 ? -21.234 15.719 17.406 1 98.62 173 VAL B N 1
ATOM 4818 C CA . VAL B 1 173 ? -22.25 16.484 16.688 1 98.62 173 VAL B CA 1
ATOM 4819 C C . VAL B 1 173 ? -21.672 16.984 15.367 1 98.62 173 VAL B C 1
ATOM 4821 O O . VAL B 1 173 ? -20.609 17.594 15.336 1 98.62 173 VAL B O 1
ATOM 4824 N N . GLU B 1 174 ? -22.344 16.719 14.289 1 98.25 174 GLU B N 1
ATOM 4825 C CA . GLU B 1 174 ? -21.969 17.141 12.938 1 98.25 174 GLU B CA 1
ATOM 4826 C C . GLU B 1 174 ? -23.172 17.75 12.203 1 98.25 174 GLU B C 1
ATOM 4828 O O . GLU B 1 174 ? -24.266 17.188 12.211 1 98.25 174 GLU B O 1
ATOM 4833 N N . MET B 1 175 ? -22.922 18.953 11.609 1 97.06 175 MET B N 1
ATOM 4834 C CA . MET B 1 175 ? -24 19.656 10.922 1 97.06 175 MET B CA 1
ATOM 4835 C C . MET B 1 175 ? -24.359 18.953 9.617 1 97.06 175 MET B C 1
ATOM 4837 O O . MET B 1 175 ? -25.516 18.984 9.195 1 97.06 175 MET B O 1
ATOM 4841 N N . LEU B 1 176 ? -23.406 18.328 8.945 1 96.44 176 LEU B N 1
ATOM 4842 C CA . LEU B 1 176 ? -23.609 17.656 7.664 1 96.44 176 LEU B CA 1
ATOM 4843 C C . LEU B 1 176 ? -24.312 16.312 7.859 1 96.44 176 LEU B C 1
ATOM 4845 O O . LEU B 1 176 ? -24.359 15.797 8.977 1 96.44 176 LEU B O 1
ATOM 4849 N N . PRO B 1 177 ? -24.797 15.758 6.77 1 97.31 177 PRO B N 1
ATOM 4850 C CA . PRO B 1 177 ? -25.578 14.516 6.879 1 97.31 177 PRO B CA 1
ATOM 4851 C C . PRO B 1 177 ? -24.719 13.328 7.309 1 97.31 177 PRO B C 1
ATOM 4853 O O . PRO B 1 177 ? -25.234 12.344 7.836 1 97.31 177 PRO B O 1
ATOM 4856 N N . HIS B 1 178 ? -23.406 13.406 7.051 1 98.25 178 HIS B N 1
ATOM 4857 C CA . HIS B 1 178 ? -22.531 12.281 7.379 1 98.25 178 HIS B CA 1
ATOM 4858 C C . HIS B 1 178 ? -21.203 12.766 7.949 1 98.25 178 HIS B C 1
ATOM 4860 O O . HIS B 1 178 ? -20.797 13.914 7.711 1 98.25 178 HIS B O 1
ATOM 4866 N N . LEU B 1 179 ? -20.625 11.906 8.828 1 98.31 179 LEU B N 1
ATOM 4867 C CA . LEU B 1 179 ? -19.266 12.164 9.281 1 98.31 179 LEU B CA 1
ATOM 4868 C C . LEU B 1 179 ? -18.281 12.094 8.125 1 98.31 179 LEU B C 1
ATOM 4870 O O . LEU B 1 179 ? -18.5 11.367 7.152 1 98.31 179 LEU B O 1
ATOM 4874 N N . LEU B 1 180 ? -17.188 12.844 8.164 1 97.69 180 LEU B N 1
ATOM 4875 C CA . LEU B 1 180 ? -16.109 12.844 7.18 1 97.69 180 LEU B CA 1
ATOM 4876 C C . LEU B 1 180 ? -16.656 13.109 5.781 1 97.69 180 LEU B C 1
ATOM 4878 O O . LEU B 1 180 ? -16.109 12.625 4.793 1 97.69 180 LEU B O 1
ATOM 4882 N N . ALA B 1 181 ? -17.688 13.898 5.656 1 94.81 181 ALA B N 1
ATOM 4883 C CA . ALA B 1 181 ? -18.469 14.062 4.43 1 94.81 181 ALA B CA 1
ATOM 4884 C C . ALA B 1 181 ? -17.672 14.844 3.385 1 94.81 181 ALA B C 1
ATOM 4886 O O . ALA B 1 181 ? -17.969 14.758 2.188 1 94.81 181 ALA B O 1
ATOM 4887 N N . GLN B 1 182 ? -16.688 15.57 3.773 1 91.69 182 GLN B N 1
ATOM 4888 C CA . GLN B 1 182 ? -15.906 16.344 2.82 1 91.69 182 GLN B CA 1
ATOM 4889 C C . GLN B 1 182 ? -14.859 15.477 2.131 1 91.69 182 GLN B C 1
ATOM 4891 O O . GLN B 1 182 ? -14.367 15.828 1.057 1 91.69 182 GLN B O 1
ATOM 4896 N N . SER B 1 183 ? -14.578 14.352 2.695 1 95.06 183 SER B N 1
ATOM 4897 C CA . SER B 1 183 ? -13.461 13.562 2.191 1 95.06 183 SER B CA 1
ATOM 4898 C C . SER B 1 183 ? -13.922 12.195 1.707 1 95.06 183 SER B C 1
ATOM 4900 O O . SER B 1 183 ? -13.188 11.5 1.006 1 95.06 183 SER B O 1
ATOM 4902 N N . PHE B 1 184 ? -15.133 11.797 2.039 1 97.81 184 PHE B N 1
ATOM 4903 C CA . PHE B 1 184 ? -15.602 10.461 1.694 1 97.81 184 PHE B CA 1
ATOM 4904 C C . PHE B 1 184 ? -17 10.516 1.079 1 97.81 184 PHE B C 1
ATOM 4906 O O . PHE B 1 184 ? -17.797 11.398 1.412 1 97.81 184 PHE B O 1
ATOM 4913 N N . ASP B 1 185 ? -17.25 9.586 0.183 1 97.94 185 ASP B N 1
ATOM 4914 C CA . ASP B 1 185 ? -18.625 9.336 -0.234 1 97.94 185 ASP B CA 1
ATOM 4915 C C . ASP B 1 185 ? -19.422 8.664 0.881 1 97.94 185 ASP B C 1
ATOM 4917 O O . ASP B 1 185 ? -18.844 8.07 1.792 1 97.94 185 ASP B O 1
ATOM 4921 N N . GLU B 1 186 ? -20.719 8.742 0.788 1 97.25 186 GLU B N 1
ATOM 4922 C CA . GLU B 1 186 ? -21.641 8.398 1.863 1 97.25 186 GLU B CA 1
ATOM 4923 C C . GLU B 1 186 ? -21.438 6.961 2.33 1 97.25 186 GLU B C 1
ATOM 4925 O O . GLU B 1 186 ? -21.516 6.672 3.525 1 97.25 186 GLU B O 1
ATOM 4930 N N . GLU B 1 187 ? -21.203 6.059 1.438 1 97.38 187 GLU B N 1
ATOM 4931 C CA . GLU B 1 187 ? -21.125 4.641 1.787 1 97.38 187 GLU B CA 1
ATOM 4932 C C . GLU B 1 187 ? -19.922 4.363 2.688 1 97.38 187 GLU B C 1
ATOM 4934 O O . GLU B 1 187 ? -19.922 3.383 3.434 1 97.38 187 GLU B O 1
ATOM 4939 N N . PHE B 1 188 ? -18.938 5.145 2.617 1 98.25 188 PHE B N 1
ATOM 4940 C CA . PHE B 1 188 ? -17.781 5 3.498 1 98.25 188 PHE B CA 1
ATOM 4941 C C . PHE B 1 188 ? -18.016 5.711 4.824 1 98.25 188 PHE B C 1
ATOM 4943 O O . PHE B 1 188 ? -17.625 5.215 5.883 1 98.25 188 PHE B O 1
ATOM 4950 N N . SER B 1 189 ? -18.641 6.891 4.785 1 98.31 189 SER B N 1
ATOM 4951 C CA . SER B 1 189 ? -18.984 7.629 5.996 1 98.31 189 SER B CA 1
ATOM 4952 C C . SER B 1 189 ? -19.859 6.793 6.922 1 98.31 189 SER B C 1
ATOM 4954 O O . SER B 1 189 ? -19.672 6.812 8.141 1 98.31 189 SER B O 1
ATOM 4956 N N . ILE B 1 190 ? -20.75 6.051 6.363 1 98.25 190 ILE B N 1
ATOM 4957 C CA . ILE B 1 190 ? -21.688 5.23 7.125 1 98.25 190 ILE B CA 1
ATOM 4958 C C . ILE B 1 190 ? -20.922 4.168 7.91 1 98.25 190 ILE B C 1
ATOM 4960 O O . ILE B 1 190 ? -21.281 3.838 9.039 1 98.25 190 ILE B O 1
ATOM 4964 N N . LEU B 1 191 ? -19.844 3.66 7.336 1 98.19 191 LEU B N 1
ATOM 4965 C CA . LEU B 1 191 ? -19.047 2.629 8 1 98.19 191 LEU B CA 1
ATOM 4966 C C . LEU B 1 191 ? -18.469 3.15 9.312 1 98.19 191 LEU B C 1
ATOM 4968 O O . LEU B 1 191 ? -18.5 2.457 10.328 1 98.19 191 LEU B O 1
ATOM 4972 N N . VAL B 1 192 ? -17.938 4.328 9.312 1 98.31 192 VAL B N 1
ATOM 4973 C CA . VAL B 1 192 ? -17.312 4.887 10.508 1 98.31 192 VAL B CA 1
ATOM 4974 C C . VAL B 1 192 ? -18.391 5.27 11.516 1 98.31 192 VAL B C 1
ATOM 4976 O O . VAL B 1 192 ? -18.188 5.141 12.727 1 98.31 192 VAL B O 1
ATOM 4979 N N . GLU B 1 193 ? -19.516 5.789 11.031 1 98.75 193 GLU B N 1
ATOM 4980 C CA . GLU B 1 193 ? -20.641 6.102 11.922 1 98.75 193 GLU B CA 1
ATOM 4981 C C . GLU B 1 193 ? -21.109 4.859 12.664 1 98.75 193 GLU B C 1
ATOM 4983 O O . GLU B 1 193 ? -21.297 4.891 13.883 1 98.75 193 GLU B O 1
ATOM 4988 N N . GLU B 1 194 ? -21.266 3.775 11.883 1 98.44 194 GLU B N 1
ATOM 4989 C CA . GLU B 1 194 ? -21.703 2.516 12.484 1 98.44 194 GLU B CA 1
ATOM 4990 C C . GLU B 1 194 ? -20.688 2.014 13.5 1 98.44 194 GLU B C 1
ATOM 4992 O O . GLU B 1 194 ? -21.047 1.525 14.57 1 98.44 194 GLU B O 1
ATOM 4997 N N . LYS B 1 195 ? -19.453 2.117 13.18 1 98.12 195 LYS B N 1
ATOM 4998 C CA . LYS B 1 195 ? -18.391 1.685 14.078 1 98.12 195 LYS B CA 1
ATOM 4999 C C . LYS B 1 195 ? -18.406 2.482 15.383 1 98.12 195 LYS B C 1
ATOM 5001 O O . LYS B 1 195 ? -18.359 1.906 16.469 1 98.12 195 LYS B O 1
ATOM 5006 N N . LEU B 1 196 ? -18.516 3.795 15.297 1 98.69 196 LEU B N 1
ATOM 5007 C CA . LEU B 1 196 ? -18.531 4.648 16.469 1 98.69 196 LEU B CA 1
ATOM 5008 C C . LEU B 1 196 ? -19.766 4.363 17.328 1 98.69 196 LEU B C 1
ATOM 5010 O O . LEU B 1 196 ? -19.656 4.293 18.562 1 98.69 196 LEU B O 1
ATOM 5014 N N . LYS B 1 197 ? -20.906 4.207 16.688 1 98.62 197 LYS B N 1
ATOM 5015 C CA . LYS B 1 197 ? -22.141 3.891 17.406 1 98.62 197 LYS B CA 1
ATOM 5016 C C . LYS B 1 197 ? -22.016 2.559 18.141 1 98.62 197 LYS B C 1
ATOM 5018 O O . LYS B 1 197 ? -22.484 2.422 19.266 1 98.62 197 LYS B O 1
ATOM 5023 N N . SER B 1 198 ? -21.406 1.632 17.469 1 97.75 198 SER B N 1
ATOM 5024 C CA . SER B 1 198 ? -21.219 0.316 18.078 1 97.75 198 SER B CA 1
ATOM 5025 C C . SER B 1 198 ? -20.359 0.397 19.328 1 97.75 198 SER B C 1
ATOM 5027 O O . SER B 1 198 ? -20.422 -0.475 20.188 1 97.75 198 SER B O 1
ATOM 5029 N N . LYS B 1 199 ? -19.609 1.4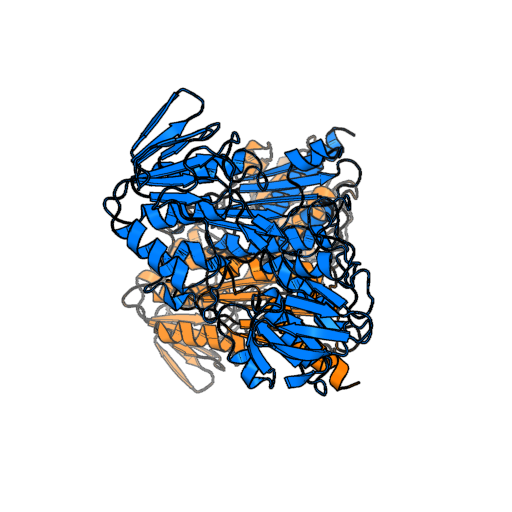64 19.484 1 96.69 199 LYS B N 1
ATOM 5030 C CA . LYS B 1 199 ? -18.734 1.671 20.625 1 96.69 199 LYS B CA 1
ATOM 5031 C C . LYS B 1 199 ? -19.422 2.516 21.703 1 96.69 199 LYS B C 1
ATOM 5033 O O . LYS B 1 199 ? -18.828 2.82 22.734 1 96.69 199 LYS B O 1
ATOM 5038 N N . GLY B 1 200 ? -20.625 2.936 21.359 1 97.62 200 GLY B N 1
ATOM 5039 C CA . GLY B 1 200 ? -21.406 3.67 22.344 1 97.62 200 GLY B CA 1
ATOM 5040 C C . GLY B 1 200 ? -21.344 5.172 22.156 1 97.62 200 GLY B C 1
ATOM 5041 O O . GLY B 1 200 ? -21.844 5.93 23 1 97.62 200 GLY B O 1
ATOM 5042 N N . VAL B 1 201 ? -20.766 5.668 21.109 1 98.75 201 VAL B N 1
ATOM 5043 C CA . VAL B 1 201 ? -20.719 7.102 20.844 1 98.75 201 VAL B CA 1
ATOM 5044 C C . VAL B 1 201 ? -22.078 7.574 20.344 1 98.75 201 VAL B C 1
ATOM 5046 O O . VAL B 1 201 ? -22.688 6.945 19.484 1 98.75 201 VAL B O 1
ATOM 5049 N N . ASN B 1 202 ? -22.594 8.625 20.953 1 98.75 202 ASN B N 1
ATOM 5050 C CA . ASN B 1 202 ? -23.797 9.266 20.453 1 98.75 202 ASN B CA 1
ATOM 5051 C C . ASN B 1 202 ? -23.5 10.156 19.25 1 98.75 202 ASN B C 1
ATOM 5053 O O . ASN B 1 202 ? -23.219 11.344 19.406 1 98.75 202 ASN B O 1
ATOM 5057 N N . VAL B 1 203 ? -23.688 9.57 18.062 1 98.81 203 VAL B N 1
ATOM 5058 C CA . VAL B 1 203 ? -23.406 10.297 16.828 1 98.81 203 VAL B CA 1
ATOM 5059 C C . VAL B 1 203 ? -24.641 11.055 16.375 1 98.81 203 VAL B C 1
ATOM 5061 O O . VAL B 1 203 ? -25.688 10.445 16.078 1 98.81 203 VAL B O 1
ATOM 5064 N N . LEU B 1 204 ? -24.547 12.359 16.359 1 98.56 204 LEU B N 1
ATOM 5065 C CA . LEU B 1 204 ? -25.656 13.211 15.953 1 98.56 204 LEU B CA 1
ATOM 5066 C C . LEU B 1 204 ? -25.312 13.977 14.68 1 98.56 204 LEU B C 1
ATOM 5068 O O . LEU B 1 204 ? -24.75 15.07 14.742 1 98.56 204 LEU B O 1
ATOM 5072 N N . THR B 1 205 ? -25.734 13.469 13.516 1 98.19 205 THR B N 1
ATOM 5073 C CA . THR B 1 205 ? -25.562 14.156 12.242 1 98.19 205 THR B CA 1
ATOM 5074 C C . THR B 1 205 ? -26.781 15.023 11.93 1 98.19 205 THR B C 1
ATOM 5076 O O . THR B 1 205 ? -27.797 14.938 12.617 1 98.19 205 THR B O 1
ATOM 5079 N N . ASN B 1 206 ? -26.641 15.93 10.945 1 97.88 206 ASN B N 1
ATOM 5080 C CA . ASN B 1 206 ? -27.703 16.891 10.656 1 97.88 206 ASN B CA 1
ATOM 5081 C C . ASN B 1 206 ? -28.109 17.672 11.906 1 97.88 206 ASN B C 1
ATOM 5083 O O . ASN B 1 206 ? -29.297 17.906 12.133 1 97.88 206 ASN B O 1
ATOM 5087 N N . ALA B 1 207 ? -27.188 17.922 12.766 1 97.81 207 ALA B N 1
ATOM 5088 C CA . ALA B 1 207 ? -27.422 18.594 14.031 1 97.81 207 ALA B CA 1
ATOM 5089 C C . ALA B 1 207 ? -26.469 19.797 14.203 1 97.81 207 ALA B C 1
ATOM 5091 O O . ALA B 1 207 ? -25.297 19.703 13.844 1 97.81 207 ALA B O 1
ATOM 5092 N N . LYS B 1 208 ? -27.062 20.844 14.625 1 97.69 208 LYS B N 1
ATOM 5093 C CA . LYS B 1 208 ? -26.312 22.094 14.789 1 97.69 208 LYS B CA 1
ATOM 5094 C C . LYS B 1 208 ? -26.453 22.625 16.203 1 97.69 208 LYS B C 1
ATOM 5096 O O . LYS B 1 208 ? -27.562 22.781 16.719 1 97.69 208 LYS B O 1
ATOM 5101 N N . VAL B 1 209 ? -25.359 22.844 16.875 1 98.19 209 VAL B N 1
ATOM 5102 C CA . VAL B 1 209 ? -25.375 23.484 18.188 1 98.19 209 VAL B CA 1
ATOM 5103 C C . VAL B 1 209 ? -25.625 24.984 18.016 1 98.19 209 VAL B C 1
ATOM 5105 O O . VAL B 1 209 ? -24.953 25.641 17.234 1 98.19 209 VAL B O 1
ATOM 5108 N N . VAL B 1 210 ? -26.547 25.516 18.812 1 98.25 210 VAL B N 1
ATOM 5109 C CA . VAL B 1 210 ? -26.906 26.906 18.578 1 98.25 210 VAL B CA 1
ATOM 5110 C C . VAL B 1 210 ? -26.641 27.719 19.859 1 98.25 210 VAL B C 1
ATOM 5112 O O . VAL B 1 210 ? -26.594 28.953 19.812 1 98.25 210 VAL B O 1
ATOM 5115 N N . GLU B 1 211 ? -26.453 26.969 20.953 1 98.38 211 GLU B N 1
ATOM 5116 C CA . GLU B 1 211 ? -26.203 27.688 22.188 1 98.38 211 GLU B CA 1
ATOM 5117 C C . GLU B 1 211 ? -25.484 26.812 23.203 1 98.38 211 GLU B C 1
ATOM 5119 O O . GLU B 1 211 ? -25.797 25.625 23.344 1 98.38 211 GLU B O 1
ATOM 5124 N N . PHE B 1 212 ? -24.5 27.422 23.922 1 98.44 212 PHE B N 1
ATOM 5125 C CA . PHE B 1 212 ? -23.906 26.828 25.109 1 98.44 212 PHE B CA 1
ATOM 5126 C C . PHE B 1 212 ? -24.5 27.422 26.375 1 98.44 212 PHE B C 1
ATOM 5128 O O . PHE B 1 212 ? -24.469 28.641 26.562 1 98.44 212 PHE B O 1
ATOM 5135 N N . ILE B 1 213 ? -25.016 26.516 27.219 1 98.06 213 ILE B N 1
ATOM 5136 C CA . ILE B 1 213 ? -25.75 26.984 28.391 1 98.06 213 ILE B CA 1
ATOM 5137 C C . ILE B 1 213 ? -24.984 26.641 29.672 1 98.06 213 ILE B C 1
ATOM 5139 O O . ILE B 1 213 ? -24.438 25.547 29.797 1 98.06 213 ILE B O 1
ATOM 5143 N N . GLY B 1 214 ? -24.984 27.516 30.625 1 96.44 214 GLY B N 1
ATOM 5144 C CA . GLY B 1 214 ? -24.344 27.359 31.922 1 96.44 214 GLY B CA 1
ATOM 5145 C C . GLY B 1 214 ? -23.984 28.688 32.562 1 96.44 214 GLY B C 1
ATOM 5146 O O . GLY B 1 214 ? -24.188 29.75 31.969 1 96.44 214 GLY B O 1
ATOM 5147 N N . ASP B 1 215 ? -23.531 28.703 33.719 1 94.75 215 ASP B N 1
ATOM 5148 C CA . ASP B 1 215 ? -23.062 29.922 34.375 1 94.75 215 ASP B CA 1
ATOM 5149 C C . ASP B 1 215 ? -21.625 30.234 34 1 94.75 215 ASP B C 1
ATOM 5151 O O . ASP B 1 215 ? -21.344 30.578 32.844 1 94.75 215 ASP B O 1
ATOM 5155 N N . GLU B 1 216 ? -20.703 29.75 34.75 1 96.06 216 GLU B N 1
ATOM 5156 C CA . GLU B 1 216 ? -19.297 29.953 34.406 1 96.06 216 GLU B CA 1
ATOM 5157 C C . GLU B 1 216 ? -18.781 28.875 33.469 1 96.06 216 GLU B C 1
ATOM 5159 O O . GLU B 1 216 ? -18.047 29.156 32.531 1 96.06 216 GLU B O 1
ATOM 5164 N N . LYS B 1 217 ? -19.344 27.766 33.812 1 96.75 217 LYS B N 1
ATOM 5165 C CA . LYS B 1 217 ? -18.984 26.594 33.031 1 96.75 217 LYS B CA 1
ATOM 5166 C C . LYS B 1 217 ? -20.156 26.094 32.188 1 96.75 217 LYS B C 1
ATOM 5168 O O . LYS B 1 217 ? -21.312 26.234 32.625 1 96.75 217 LYS B O 1
ATOM 5173 N N . VAL B 1 218 ? -19.844 25.547 31 1 97.88 218 VAL B N 1
ATOM 5174 C CA . VAL B 1 218 ? -20.891 24.953 30.172 1 97.88 218 VAL B CA 1
ATOM 5175 C C . VAL B 1 218 ? -21.516 23.781 30.922 1 97.88 218 VAL B C 1
ATOM 5177 O O . VAL B 1 218 ? -20.828 23 31.578 1 97.88 218 VAL B O 1
ATOM 5180 N N . ARG B 1 219 ? -22.812 23.656 30.859 1 98 219 ARG B N 1
ATOM 5181 C CA . ARG B 1 219 ? -23.547 22.578 31.5 1 98 219 ARG B CA 1
ATOM 5182 C C . ARG B 1 219 ? -24.453 21.859 30.5 1 98 219 ARG B C 1
ATOM 5184 O O . ARG B 1 219 ? -24.766 20.672 30.672 1 98 219 ARG B O 1
ATOM 5191 N N . LYS B 1 220 ? -24.859 22.609 29.547 1 98.25 220 LYS B N 1
ATOM 5192 C CA . LYS B 1 220 ? -25.734 22.078 28.516 1 98.25 220 LYS B CA 1
ATOM 5193 C C . LYS B 1 220 ? -25.438 22.703 27.156 1 98.25 220 LYS B C 1
ATOM 5195 O O . LYS B 1 220 ? -24.875 23.797 27.094 1 98.25 220 LYS B O 1
ATOM 5200 N N . VAL B 1 221 ? -25.812 21.969 26.125 1 98.44 221 VAL B N 1
ATOM 5201 C CA . VAL B 1 221 ? -25.812 22.516 24.766 1 98.44 221 VAL B CA 1
ATOM 5202 C C . VAL B 1 221 ? -27.219 22.406 24.172 1 98.44 221 VAL B C 1
ATOM 5204 O O . VAL B 1 221 ? -27.922 21.438 24.422 1 98.44 221 VAL B O 1
ATOM 5207 N N . ARG B 1 222 ? -27.594 23.453 23.531 1 98.44 222 ARG B N 1
ATOM 5208 C CA . ARG B 1 222 ? -28.859 23.438 22.828 1 98.44 222 ARG B CA 1
ATOM 5209 C C . ARG B 1 222 ? -28.656 23.25 21.328 1 98.44 222 ARG B C 1
ATOM 5211 O O . ARG B 1 222 ? -27.828 23.938 20.719 1 98.44 222 ARG B O 1
ATOM 5218 N N . LEU B 1 223 ? -29.391 22.312 20.75 1 98.31 223 LEU B N 1
ATOM 5219 C CA . LEU B 1 223 ? -29.359 22.078 19.312 1 98.31 223 LEU B CA 1
ATOM 5220 C C . LEU B 1 223 ? -30.391 22.938 18.594 1 98.31 223 LEU B C 1
ATOM 5222 O O . LEU B 1 223 ? -31.297 23.484 19.234 1 98.31 223 LEU B O 1
ATOM 5226 N N . GLU B 1 224 ? -30.203 23.062 17.375 1 97.56 224 GLU B N 1
ATOM 5227 C CA . GLU B 1 224 ? -31.109 23.875 16.562 1 97.56 224 GLU B CA 1
ATOM 5228 C C . GLU B 1 224 ? -32.531 23.359 16.641 1 97.56 224 GLU B C 1
ATOM 5230 O O . GLU B 1 224 ? -33.5 24.141 16.578 1 97.56 224 GLU B O 1
ATOM 5235 N N . ASP B 1 225 ? -32.719 22.047 16.812 1 96.56 225 ASP B N 1
ATOM 5236 C CA . ASP B 1 225 ? -34.062 21.453 16.859 1 96.56 225 ASP B CA 1
ATOM 5237 C C . ASP B 1 225 ? -34.688 21.609 18.25 1 96.56 225 ASP B C 1
ATOM 5239 O O . ASP B 1 225 ? -35.781 21.125 18.5 1 96.56 225 ASP B O 1
ATOM 5243 N N . GLY B 1 226 ? -34.031 22.062 19.156 1 95.44 226 GLY B N 1
ATOM 5244 C CA . GLY B 1 226 ? -34.562 22.344 20.484 1 95.44 226 GLY B CA 1
ATOM 5245 C C . GLY B 1 226 ? -34.062 21.391 21.547 1 95.44 226 GLY B C 1
ATOM 5246 O O . GLY B 1 226 ? -34.188 21.656 22.734 1 95.44 226 GLY B O 1
ATOM 5247 N N . ARG B 1 227 ? -33.531 20.359 21.109 1 95.5 227 ARG B N 1
ATOM 5248 C CA . ARG B 1 227 ? -33 19.391 22.062 1 95.5 227 ARG B CA 1
ATOM 5249 C C . ARG B 1 227 ? -31.859 20.016 22.875 1 95.5 227 ARG B C 1
ATOM 5251 O O . ARG B 1 227 ? -31.047 20.766 22.344 1 95.5 227 ARG B O 1
ATOM 5258 N N . GLU B 1 228 ? -31.797 19.609 24.188 1 98.06 228 GLU B N 1
ATOM 5259 C CA . GLU B 1 228 ? -30.703 20 25.078 1 98.06 228 GLU B CA 1
ATOM 5260 C C . GLU B 1 228 ? -29.938 18.781 25.562 1 98.06 228 GLU B C 1
ATOM 5262 O O . GLU B 1 228 ? -30.531 17.734 25.859 1 98.06 228 GLU B O 1
ATOM 5267 N N . ILE B 1 229 ? -28.672 18.875 25.578 1 98.31 229 ILE B N 1
ATOM 5268 C CA . ILE B 1 229 ? -27.797 17.781 26 1 98.31 229 ILE B CA 1
ATOM 5269 C C . ILE B 1 229 ? -26.922 18.234 27.172 1 98.31 229 ILE B C 1
ATOM 5271 O O . ILE B 1 229 ? -26.25 19.266 27.078 1 98.31 229 ILE B O 1
ATOM 5275 N N . ASP B 1 230 ? -26.953 17.453 28.234 1 98.31 230 ASP B N 1
ATOM 5276 C CA . ASP B 1 230 ? -26.047 17.734 29.359 1 98.31 230 ASP B CA 1
ATOM 5277 C C . ASP B 1 230 ? -24.594 17.438 28.984 1 98.31 230 ASP B C 1
ATOM 5279 O O . ASP B 1 230 ? -24.297 16.375 28.438 1 98.31 230 ASP B O 1
ATOM 5283 N N . VAL B 1 231 ? -23.75 18.453 29.25 1 98.25 231 VAL B N 1
ATOM 5284 C CA . VAL B 1 231 ? -22.328 18.25 28.922 1 98.25 231 VAL B CA 1
ATOM 5285 C C . VAL B 1 231 ? -21.469 18.844 30.031 1 98.25 231 VAL B C 1
ATOM 5287 O O . VAL B 1 231 ? -21.844 19.828 30.672 1 98.25 231 VAL B O 1
ATOM 5290 N N . ASP B 1 232 ? -20.281 18.203 30.25 1 97.62 232 ASP B N 1
ATOM 5291 C CA . ASP B 1 232 ? -19.281 18.703 31.188 1 97.62 232 ASP B CA 1
ATOM 5292 C C . ASP B 1 232 ? -18.156 19.422 30.438 1 97.62 232 ASP B C 1
ATOM 5294 O O . ASP B 1 232 ? -17.531 20.328 30.984 1 97.62 232 ASP B O 1
ATOM 5298 N N . VAL B 1 233 ? -17.875 18.922 29.344 1 98.19 233 VAL B N 1
ATOM 5299 C CA . VAL B 1 233 ? -16.781 19.438 28.516 1 98.19 233 VAL B CA 1
ATOM 5300 C C . VAL B 1 233 ? -17.188 19.422 27.047 1 98.19 233 VAL B C 1
ATOM 5302 O O . VAL B 1 233 ? -17.906 18.531 26.609 1 98.19 233 VAL B O 1
ATOM 5305 N N . VAL B 1 234 ? -16.797 20.484 26.328 1 98.62 234 VAL B N 1
ATOM 5306 C CA . VAL B 1 234 ? -17 20.578 24.875 1 98.62 234 VAL B CA 1
ATOM 5307 C C . VAL B 1 234 ? -15.664 20.734 24.172 1 98.62 234 VAL B C 1
ATOM 5309 O O . VAL B 1 234 ? -14.852 21.578 24.531 1 98.62 234 VAL B O 1
ATOM 5312 N N . LEU B 1 235 ? -15.383 19.859 23.219 1 98.44 235 LEU B N 1
ATOM 5313 C CA . LEU B 1 235 ? -14.227 19.984 22.328 1 98.44 235 LEU B CA 1
ATOM 5314 C C . LEU B 1 235 ? -14.648 20.547 20.969 1 98.44 235 LEU B C 1
ATOM 5316 O O . LEU B 1 235 ? -15.586 20.031 20.359 1 98.44 235 LEU B O 1
ATOM 5320 N N . LEU B 1 236 ? -13.984 21.578 20.516 1 97.88 236 LEU B N 1
ATOM 5321 C CA . LEU B 1 236 ? -14.281 22.188 19.234 1 97.88 236 LEU B CA 1
ATOM 5322 C C . LEU B 1 236 ? -13.383 21.609 18.141 1 97.88 236 LEU B C 1
ATOM 5324 O O . LEU B 1 236 ? -12.195 21.922 18.078 1 97.88 236 LEU B O 1
ATOM 5328 N N . GLY B 1 237 ? -13.922 20.75 17.266 1 95.25 237 GLY B N 1
ATOM 5329 C CA . GLY B 1 237 ? -13.219 20.188 16.125 1 95.25 237 GLY B CA 1
ATOM 5330 C C . GLY B 1 237 ? -13.859 20.547 14.789 1 95.25 237 GLY B C 1
ATOM 5331 O O . GLY B 1 237 ? -14.117 19.656 13.969 1 95.25 237 GLY B O 1
ATOM 5332 N N . ILE B 1 238 ? -14.156 21.828 14.578 1 93 238 ILE B N 1
ATOM 5333 C CA . ILE B 1 238 ? -14.969 22.219 13.43 1 93 238 ILE B CA 1
ATOM 5334 C C . ILE B 1 238 ? -14.062 22.766 12.328 1 93 238 ILE B C 1
ATOM 5336 O O . ILE B 1 238 ? -14.531 23.438 11.406 1 93 238 ILE B O 1
ATOM 5340 N N . GLY B 1 239 ? -12.789 22.562 12.469 1 92.12 239 GLY B N 1
ATOM 5341 C CA . GLY B 1 239 ? -11.891 22.953 11.398 1 92.12 239 GLY B CA 1
ATOM 5342 C C . GLY B 1 239 ? -10.875 24 11.82 1 92.12 239 GLY B C 1
ATOM 5343 O O . GLY B 1 239 ? -10.812 24.375 13 1 92.12 239 GLY B O 1
ATOM 5344 N N . ALA B 1 240 ? -10.023 24.344 10.867 1 95.19 240 ALA B N 1
ATOM 5345 C CA . ALA B 1 240 ? -8.953 25.312 11.086 1 95.19 240 ALA B CA 1
ATOM 5346 C C . ALA B 1 240 ? -8.844 26.281 9.906 1 95.19 240 ALA B C 1
ATOM 5348 O O . ALA B 1 240 ? -9.422 26.031 8.844 1 95.19 240 ALA B O 1
ATOM 5349 N N . ARG B 1 241 ? -8.289 27.375 10.141 1 95.94 241 ARG B N 1
ATOM 5350 C CA . ARG B 1 241 ? -7.992 28.344 9.102 1 95.94 241 ARG B CA 1
ATOM 5351 C C . ARG B 1 241 ? -6.496 28.625 9.008 1 95.94 241 ARG B C 1
ATOM 5353 O O . ARG B 1 241 ? -5.781 28.531 10.008 1 95.94 241 ARG B O 1
ATOM 5360 N N . PRO B 1 242 ? -5.992 29 7.773 1 97.69 242 PRO B N 1
ATOM 5361 C CA . PRO B 1 242 ? -4.57 29.312 7.641 1 97.69 242 PRO B CA 1
ATOM 5362 C C . PRO B 1 242 ? -4.137 30.453 8.562 1 97.69 242 PRO B C 1
ATOM 5364 O O . PRO B 1 242 ? -4.871 31.438 8.727 1 97.69 242 PRO B O 1
ATOM 5367 N N . ASN B 1 243 ? -3.039 30.25 9.242 1 97.75 243 ASN B N 1
ATOM 5368 C CA . ASN B 1 243 ? -2.43 31.312 10.039 1 97.75 243 ASN B CA 1
ATOM 5369 C C . ASN B 1 243 ? -1.579 32.25 9.18 1 97.75 243 ASN B C 1
ATOM 5371 O O . ASN B 1 243 ? -0.355 32.094 9.133 1 97.75 243 ASN B O 1
ATOM 5375 N N . SER B 1 244 ? -2.24 33.312 8.594 1 98.19 244 SER B N 1
ATOM 5376 C CA . SER B 1 244 ? -1.567 34.094 7.566 1 98.19 244 SER B CA 1
ATOM 5377 C C . SER B 1 244 ? -1.434 35.562 7.988 1 98.19 244 SER B C 1
ATOM 5379 O O . SER B 1 244 ? -1.096 36.406 7.172 1 98.19 244 SER B O 1
ATOM 5381 N N . GLU B 1 245 ? -1.686 35.875 9.266 1 97.56 245 GLU B N 1
ATOM 5382 C CA . GLU B 1 245 ? -1.686 37.281 9.711 1 97.56 245 GLU B CA 1
ATOM 5383 C C . GLU B 1 245 ? -0.316 37.906 9.516 1 97.56 245 GLU B C 1
ATOM 5385 O O . GLU B 1 245 ? -0.22 39.062 9.094 1 97.56 245 GLU B O 1
ATOM 5390 N N . LEU B 1 246 ? 0.726 37.219 9.906 1 98.06 246 LEU B N 1
ATOM 5391 C CA . LEU B 1 246 ? 2.088 37.719 9.734 1 98.06 246 LEU B CA 1
ATOM 5392 C C . LEU B 1 246 ? 2.371 38.062 8.281 1 98.06 246 LEU B C 1
ATOM 5394 O O . LEU B 1 246 ? 2.977 39.094 7.984 1 98.06 246 LEU B O 1
ATOM 5398 N N . ALA B 1 247 ? 1.956 37.188 7.371 1 98.56 247 ALA B N 1
ATOM 5399 C CA . ALA B 1 247 ? 2.148 37.375 5.938 1 98.56 247 ALA B CA 1
ATOM 5400 C C . ALA B 1 247 ? 1.347 38.594 5.441 1 98.56 247 ALA B C 1
ATOM 5402 O O . ALA B 1 247 ? 1.854 39.406 4.668 1 98.56 247 ALA B O 1
ATOM 5403 N N . LYS B 1 248 ? 0.11 38.656 5.895 1 97.81 248 LYS B N 1
ATOM 5404 C CA . LYS B 1 248 ? -0.771 39.75 5.5 1 97.81 248 LYS B CA 1
ATOM 5405 C C . LYS B 1 248 ? -0.192 41.094 5.918 1 97.81 248 LYS B C 1
ATOM 5407 O O . LYS B 1 248 ? -0.151 42.031 5.121 1 97.81 248 LYS B O 1
ATOM 5412 N N . THR B 1 249 ? 0.226 41.188 7.102 1 97.81 249 THR B N 1
ATOM 5413 C CA . THR B 1 249 ? 0.77 42.438 7.645 1 97.81 249 THR B CA 1
ATOM 5414 C C . THR B 1 249 ? 2.062 42.812 6.93 1 97.81 249 THR B C 1
ATOM 5416 O O . THR B 1 249 ? 2.371 44 6.785 1 97.81 249 THR B O 1
ATOM 5419 N N . ALA B 1 250 ? 2.795 41.812 6.5 1 98.31 250 ALA B N 1
ATOM 5420 C CA . ALA B 1 250 ? 4.055 42.062 5.793 1 98.31 250 ALA B CA 1
ATOM 5421 C C . ALA B 1 250 ? 3.807 42.5 4.352 1 98.31 250 ALA B C 1
ATOM 5423 O O . ALA B 1 250 ? 4.742 42.844 3.641 1 98.31 250 ALA B O 1
ATOM 5424 N N . GLY B 1 251 ? 2.57 42.438 3.9 1 98.12 251 GLY B N 1
ATOM 5425 C CA . GLY B 1 251 ? 2.234 42.875 2.555 1 98.12 251 GLY B CA 1
ATOM 5426 C C . GLY B 1 251 ? 2.33 41.75 1.524 1 98.12 251 GLY B C 1
ATOM 5427 O O . GLY B 1 251 ? 2.359 42.031 0.321 1 98.12 251 GLY B O 1
ATOM 5428 N N . LEU B 1 252 ? 2.395 40.531 1.931 1 98.56 252 LEU B N 1
ATOM 5429 C CA . LEU B 1 252 ? 2.373 39.406 1.002 1 98.56 252 LEU B CA 1
ATOM 5430 C C . LEU B 1 252 ? 0.958 39.156 0.5 1 98.56 252 LEU B C 1
ATOM 5432 O O . LEU B 1 252 ? -0.018 39.531 1.15 1 98.56 252 LEU B O 1
ATOM 5436 N N . GLU B 1 253 ? 0.868 38.469 -0.63 1 98.31 253 GLU B N 1
ATOM 5437 C CA . GLU B 1 253 ? -0.436 38.156 -1.196 1 98.31 253 GLU B CA 1
ATOM 5438 C C . GLU B 1 253 ? -1.106 37.031 -0.414 1 98.31 253 GLU B C 1
ATOM 5440 O O . GLU B 1 253 ? -0.518 35.969 -0.221 1 98.31 253 GLU B O 1
ATOM 5445 N N . VAL B 1 254 ? -2.273 37.281 0.108 1 98.19 254 VAL B N 1
ATOM 5446 C CA . VAL B 1 254 ? -3.141 36.344 0.777 1 98.19 254 VAL B CA 1
ATOM 5447 C C . VAL B 1 254 ? -4.48 36.25 0.05 1 98.19 254 VAL B C 1
ATOM 5449 O O . VAL B 1 254 ? -5.117 37.281 -0.209 1 98.19 254 VAL B O 1
ATOM 5452 N N . ILE B 1 255 ? -4.875 35.062 -0.276 1 96.31 255 ILE B N 1
ATOM 5453 C CA . ILE B 1 255 ? -6.09 34.906 -1.071 1 96.31 255 ILE B CA 1
ATOM 5454 C C . ILE B 1 255 ? -7.312 34.969 -0.159 1 96.31 255 ILE B C 1
ATOM 5456 O O . ILE B 1 255 ? -7.18 35.062 1.064 1 96.31 255 ILE B O 1
ATOM 5460 N N . ASN B 1 256 ? -8.492 34.875 -0.733 1 93.81 256 ASN B N 1
ATOM 5461 C CA . ASN B 1 256 ? -9.742 35.125 -0.023 1 93.81 256 ASN B CA 1
ATOM 5462 C C . ASN B 1 256 ? -10 34.062 1.036 1 93.81 256 ASN B C 1
ATOM 5464 O O . ASN B 1 256 ? -10.703 34.312 2.016 1 93.81 256 ASN B O 1
ATOM 5468 N N . THR B 1 257 ? -9.422 32.938 0.851 1 92.62 257 THR B N 1
ATOM 5469 C CA . THR B 1 257 ? -9.625 31.844 1.801 1 92.62 257 THR B CA 1
ATOM 5470 C C . THR B 1 257 ? -8.75 32.031 3.039 1 92.62 257 THR B C 1
ATOM 5472 O O . THR B 1 257 ? -8.914 31.344 4.035 1 92.62 257 THR B O 1
ATOM 5475 N N . GLY B 1 258 ? -7.84 33 2.93 1 96.31 258 GLY B N 1
ATOM 5476 C CA . GLY B 1 258 ? -6.938 33.25 4.039 1 96.31 258 GLY B CA 1
ATOM 5477 C C . GLY B 1 258 ? -5.578 32.625 3.873 1 96.31 258 GLY B C 1
ATOM 5478 O O . GLY B 1 258 ? -4.672 32.844 4.68 1 96.31 258 GLY B O 1
ATOM 5479 N N . ALA B 1 259 ? -5.383 31.828 2.869 1 98.12 259 ALA B N 1
ATOM 5480 C CA . ALA B 1 259 ? -4.113 31.141 2.637 1 98.12 259 ALA B CA 1
ATOM 5481 C C . ALA B 1 259 ? -3.113 32.062 1.936 1 98.12 259 ALA B C 1
ATOM 5483 O O . ALA B 1 259 ? -3.498 32.906 1.123 1 98.12 259 ALA B O 1
ATOM 5484 N N . ILE B 1 260 ? -1.873 31.906 2.217 1 98.69 260 ILE B N 1
ATOM 5485 C CA . ILE B 1 260 ? -0.821 32.656 1.549 1 98.69 260 ILE B CA 1
ATOM 5486 C C . ILE B 1 260 ? -0.653 32.156 0.116 1 98.69 260 ILE B C 1
ATOM 5488 O O . ILE B 1 260 ? -0.472 30.969 -0.111 1 98.69 260 ILE B O 1
ATOM 5492 N N . TRP B 1 261 ? -0.748 33.031 -0.836 1 98.25 261 TRP B N 1
ATOM 5493 C CA . TRP B 1 261 ? -0.534 32.656 -2.227 1 98.25 261 TRP B CA 1
ATOM 5494 C C . TRP B 1 261 ? 0.896 32.156 -2.441 1 98.25 261 TRP B C 1
ATOM 5496 O O . TRP B 1 261 ? 1.849 32.781 -1.972 1 98.25 261 TRP B O 1
ATOM 5506 N N . VAL B 1 262 ? 1.077 31.078 -3.137 1 97.5 262 VAL B N 1
ATOM 5507 C CA . VAL B 1 262 ? 2.393 30.547 -3.49 1 97.5 262 VAL B CA 1
ATOM 5508 C C . VAL B 1 262 ? 2.363 29.984 -4.91 1 97.5 262 VAL B C 1
ATOM 5510 O O . VAL B 1 262 ? 1.308 29.578 -5.398 1 97.5 262 VAL B O 1
ATOM 5513 N N . ASP B 1 263 ? 3.469 29.984 -5.574 1 95.56 263 ASP B N 1
ATOM 5514 C CA . ASP B 1 263 ? 3.578 29.312 -6.871 1 95.56 263 ASP B CA 1
ATOM 5515 C C . ASP B 1 263 ? 3.893 27.828 -6.703 1 95.56 263 ASP B C 1
ATOM 5517 O O . ASP B 1 263 ? 3.752 27.281 -5.609 1 95.56 263 ASP B O 1
ATOM 5521 N N . GLU B 1 264 ? 4.293 27.109 -7.766 1 93.19 264 GLU B N 1
ATOM 5522 C CA . GLU B 1 264 ? 4.5 25.672 -7.758 1 93.19 264 GLU B CA 1
ATOM 5523 C C . GLU B 1 264 ? 5.73 25.281 -6.941 1 93.19 264 GLU B C 1
ATOM 5525 O O . GLU B 1 264 ? 5.934 24.109 -6.621 1 93.19 264 GLU B O 1
ATOM 5530 N N . TYR B 1 265 ? 6.566 26.234 -6.629 1 95.44 265 TYR B N 1
ATOM 5531 C CA . TYR B 1 265 ? 7.781 25.969 -5.867 1 95.44 265 TYR B CA 1
ATOM 5532 C C . TYR B 1 265 ? 7.684 26.562 -4.469 1 95.44 265 TYR B C 1
ATOM 5534 O O . TYR B 1 265 ? 8.695 26.703 -3.777 1 95.44 265 TYR B O 1
ATOM 5542 N N . MET B 1 266 ? 6.461 27 -4.07 1 97.06 266 MET B N 1
ATOM 5543 C CA . MET B 1 266 ? 6.086 27.453 -2.736 1 97.06 266 MET B CA 1
ATOM 5544 C C . MET B 1 266 ? 6.621 28.859 -2.469 1 97.06 266 MET B C 1
ATOM 5546 O O . MET B 1 266 ? 6.648 29.312 -1.322 1 97.06 266 MET B O 1
ATOM 5550 N N . ARG B 1 267 ? 7.055 29.672 -3.605 1 97.31 267 ARG B N 1
ATOM 5551 C CA . ARG B 1 267 ? 7.441 31.078 -3.48 1 97.31 267 ARG B CA 1
ATOM 5552 C C . ARG B 1 267 ? 6.215 31.969 -3.32 1 97.31 267 ARG B C 1
ATOM 5554 O O . ARG B 1 267 ? 5.203 31.781 -3.996 1 97.31 267 ARG B O 1
ATOM 5561 N N . THR B 1 268 ? 6.324 32.812 -2.324 1 98.56 268 THR B N 1
ATOM 5562 C CA . THR B 1 268 ? 5.254 33.781 -2.18 1 98.56 268 THR B CA 1
ATOM 5563 C C . THR B 1 268 ? 5.387 34.875 -3.223 1 98.56 268 THR B C 1
ATOM 5565 O O . THR B 1 268 ? 6.09 34.719 -4.223 1 98.56 268 THR B O 1
ATOM 5568 N N . SER B 1 269 ? 4.562 35.969 -3.035 1 97.94 269 SER B N 1
ATOM 5569 C CA . SER B 1 269 ? 4.656 37.125 -3.928 1 97.94 269 SER B CA 1
ATOM 5570 C C . SER B 1 269 ? 6.004 37.812 -3.783 1 97.94 269 SER B C 1
ATOM 5572 O O . SER B 1 269 ? 6.348 38.688 -4.586 1 97.94 269 SER B O 1
ATOM 5574 N N . ASP B 1 270 ? 6.742 37.5 -2.799 1 97.88 270 ASP B N 1
ATOM 5575 C CA . ASP B 1 270 ? 8.133 37.906 -2.627 1 97.88 270 ASP B CA 1
ATOM 5576 C C . ASP B 1 270 ? 9.086 36.75 -2.934 1 97.88 270 ASP B C 1
ATOM 5578 O O . ASP B 1 270 ? 9.016 35.688 -2.293 1 97.88 270 ASP B O 1
ATOM 5582 N N . PRO B 1 271 ? 9.969 36.875 -3.863 1 96.38 271 PRO B N 1
ATOM 5583 C CA . PRO B 1 271 ? 10.812 35.75 -4.305 1 96.38 271 PRO B CA 1
ATOM 5584 C C . PRO B 1 271 ? 11.734 35.25 -3.201 1 96.38 271 PRO B C 1
ATOM 5586 O O . PRO B 1 271 ? 12.281 34.125 -3.312 1 96.38 271 PRO B O 1
ATOM 5589 N N . ASP B 1 272 ? 11.922 35.969 -2.137 1 98.31 272 ASP B N 1
ATOM 5590 C CA . ASP B 1 272 ? 12.82 35.562 -1.069 1 98.31 272 ASP B CA 1
ATOM 5591 C C . ASP B 1 272 ? 12.039 35 0.122 1 98.31 272 ASP B C 1
ATOM 5593 O O . ASP B 1 272 ? 12.633 34.656 1.142 1 98.31 272 ASP B O 1
ATOM 5597 N N . ILE B 1 273 ? 10.75 35 0.027 1 98.81 273 ILE B N 1
ATOM 5598 C CA . ILE B 1 273 ? 9.898 34.469 1.095 1 98.81 273 ILE B CA 1
ATOM 5599 C C . ILE B 1 273 ? 9.047 33.344 0.566 1 98.81 273 ILE B C 1
ATOM 5601 O O . ILE B 1 273 ? 8.359 33.469 -0.452 1 98.81 273 ILE B O 1
ATOM 5605 N N . PHE B 1 274 ? 9.141 32.188 1.218 1 98.81 274 PHE B N 1
ATOM 5606 C CA . PHE B 1 274 ? 8.375 30.984 0.899 1 98.81 274 PHE B CA 1
ATOM 5607 C C . PHE B 1 274 ? 7.305 30.734 1.953 1 98.81 274 PHE B C 1
ATOM 5609 O O . PHE B 1 274 ? 7.355 31.297 3.045 1 98.81 274 PHE B O 1
ATOM 5616 N N . ALA B 1 275 ? 6.305 29.938 1.595 1 98.88 275 ALA B N 1
ATOM 5617 C CA . ALA B 1 275 ? 5.305 29.469 2.553 1 98.88 275 ALA B CA 1
ATOM 5618 C C . ALA B 1 275 ? 4.949 28.016 2.301 1 98.88 275 ALA B C 1
ATOM 5620 O O . ALA B 1 275 ? 4.824 27.578 1.15 1 98.88 275 ALA B O 1
ATOM 5621 N N . VAL B 1 276 ? 4.809 27.234 3.365 1 98.31 276 VAL B N 1
ATOM 5622 C CA . VAL B 1 276 ? 4.523 25.812 3.256 1 98.31 276 VAL B CA 1
ATOM 5623 C C . VAL B 1 276 ? 3.555 25.391 4.359 1 98.31 276 VAL B C 1
ATOM 5625 O O . VAL B 1 276 ? 3.51 26.016 5.426 1 98.31 276 VAL B O 1
ATOM 5628 N N . GLY B 1 277 ? 2.814 24.281 4.082 1 97.56 277 GLY B N 1
ATOM 5629 C CA . GLY B 1 277 ? 1.923 23.719 5.082 1 97.56 277 GLY B CA 1
ATOM 5630 C C . GLY B 1 277 ? 0.566 24.391 5.125 1 97.56 277 GLY B C 1
ATOM 5631 O O . GLY B 1 277 ? 0.101 24.922 4.117 1 97.56 277 GLY B O 1
ATOM 5632 N N . ASP B 1 278 ? -0.036 24.391 6.254 1 97.81 278 ASP B N 1
ATOM 5633 C CA . ASP B 1 278 ? -1.445 24.75 6.375 1 97.81 278 ASP B CA 1
ATOM 5634 C C . ASP B 1 278 ? -1.665 26.234 6.082 1 97.81 278 ASP B C 1
ATOM 5636 O O . ASP B 1 278 ? -2.777 26.641 5.742 1 97.81 278 ASP B O 1
ATOM 5640 N N . CYS B 1 279 ? -0.637 27.062 6.156 1 98.5 279 CYS B N 1
ATOM 5641 C CA . CYS B 1 279 ? -0.807 28.484 5.922 1 98.5 279 CYS B CA 1
ATOM 5642 C C . CYS B 1 279 ? -0.777 28.812 4.43 1 98.5 279 CYS B C 1
ATOM 5644 O O . CYS B 1 279 ? -1.167 29.906 4.016 1 98.5 279 CYS B O 1
ATOM 5646 N N . ALA B 1 280 ? -0.313 27.875 3.646 1 98.19 280 ALA B N 1
ATOM 5647 C CA . ALA B 1 280 ? -0.081 28.125 2.225 1 98.19 280 ALA B CA 1
ATOM 5648 C C . ALA B 1 280 ? -1.263 27.641 1.386 1 98.19 280 ALA B C 1
ATOM 5650 O O . ALA B 1 280 ? -1.947 26.688 1.755 1 98.19 280 ALA B O 1
ATOM 5651 N N . LEU B 1 281 ? -1.421 28.266 0.313 1 96.75 281 LEU B N 1
ATOM 5652 C CA . LEU B 1 281 ? -2.467 27.938 -0.651 1 96.75 281 LEU B CA 1
ATOM 5653 C C . LEU B 1 281 ? -2.311 26.516 -1.169 1 96.75 281 LEU B C 1
ATOM 5655 O O . LEU B 1 281 ? -1.195 26.062 -1.442 1 96.75 281 LEU B O 1
ATOM 5659 N N . LYS B 1 282 ? -3.426 25.859 -1.269 1 95.88 282 LYS B N 1
ATOM 5660 C CA . LYS B 1 282 ? -3.516 24.562 -1.937 1 95.88 282 LYS B CA 1
ATOM 5661 C C . LYS B 1 282 ? -4.461 24.625 -3.133 1 95.88 282 LYS B C 1
ATOM 5663 O O . LYS B 1 282 ? -5.512 25.281 -3.066 1 95.88 282 LYS B O 1
ATOM 5668 N N . ARG B 1 283 ? -4.066 24 -4.211 1 94.88 283 ARG B N 1
ATOM 5669 C CA . ARG B 1 283 ? -4.891 23.891 -5.41 1 94.88 283 ARG B CA 1
ATOM 5670 C C . ARG B 1 283 ? -5.121 22.438 -5.797 1 94.88 283 ARG B C 1
ATOM 5672 O O . ARG B 1 283 ? -4.203 21.625 -5.727 1 94.88 283 ARG B O 1
ATOM 5679 N N . ASP B 1 284 ? -6.328 22.125 -6.172 1 95.31 284 ASP B N 1
ATOM 5680 C CA . ASP B 1 284 ? -6.695 20.766 -6.559 1 95.31 284 ASP B CA 1
ATOM 5681 C C . ASP B 1 284 ? -5.844 20.281 -7.73 1 95.31 284 ASP B C 1
ATOM 5683 O O . ASP B 1 284 ? -5.523 21.062 -8.633 1 95.31 284 ASP B O 1
ATOM 5687 N N . PHE B 1 285 ? -5.586 18.984 -7.777 1 95.38 285 PHE B N 1
ATOM 5688 C CA . PHE B 1 285 ? -4.695 18.391 -8.766 1 95.38 285 PHE B CA 1
ATOM 5689 C C . PHE B 1 285 ? -5.297 18.484 -10.164 1 95.38 285 PHE B C 1
ATOM 5691 O O . PHE B 1 285 ? -4.59 18.766 -11.133 1 95.38 285 PHE B O 1
ATOM 5698 N N . TYR B 1 286 ? -6.59 18.266 -10.25 1 94 286 TYR B N 1
ATOM 5699 C CA . TYR B 1 286 ? -7.211 18.188 -11.562 1 94 286 TYR B CA 1
ATOM 5700 C C . TYR B 1 286 ? -7.809 19.531 -11.969 1 94 286 TYR B C 1
ATOM 5702 O O . TYR B 1 286 ? -7.652 19.969 -13.117 1 94 286 TYR B O 1
ATOM 5710 N N . THR B 1 287 ? -8.477 20.266 -11.039 1 92.88 287 THR B N 1
ATOM 5711 C CA . THR B 1 287 ? -9.242 21.453 -11.414 1 92.88 287 THR B CA 1
ATOM 5712 C C . THR B 1 287 ? -8.406 22.719 -11.211 1 92.88 287 THR B C 1
ATOM 5714 O O . THR B 1 287 ? -8.719 23.781 -11.766 1 92.88 287 THR B O 1
ATOM 5717 N N . ARG B 1 288 ? -7.398 22.625 -10.344 1 91.62 288 ARG B N 1
ATOM 5718 C CA . ARG B 1 288 ? -6.512 23.734 -9.977 1 91.62 288 ARG B CA 1
ATOM 5719 C C . ARG B 1 288 ? -7.277 24.828 -9.242 1 91.62 288 ARG B C 1
ATOM 5721 O O . ARG B 1 288 ? -6.789 25.953 -9.109 1 91.62 288 ARG B O 1
ATOM 5728 N N . ARG B 1 289 ? -8.414 24.469 -8.789 1 92 289 ARG B N 1
ATOM 5729 C CA . ARG B 1 289 ? -9.148 25.375 -7.906 1 92 289 ARG B CA 1
ATOM 5730 C C . ARG B 1 289 ? -8.648 25.266 -6.469 1 92 289 ARG B C 1
ATOM 5732 O O . ARG B 1 289 ? -8.07 24.25 -6.078 1 92 289 ARG B O 1
ATOM 5739 N N . ASN B 1 290 ? -8.93 26.328 -5.777 1 92.88 290 ASN B N 1
ATOM 5740 C CA . ASN B 1 290 ? -8.508 26.344 -4.379 1 92.88 290 ASN B CA 1
ATOM 5741 C C . ASN B 1 290 ? -9.18 25.234 -3.578 1 92.88 290 ASN B C 1
ATOM 5743 O O . ASN B 1 290 ? -10.359 24.953 -3.771 1 92.88 290 ASN B O 1
ATOM 5747 N N . THR B 1 291 ? -8.375 24.531 -2.807 1 92.19 291 THR B N 1
ATOM 5748 C CA . THR B 1 291 ? -8.914 23.516 -1.924 1 92.19 291 THR B CA 1
ATOM 5749 C C . THR B 1 291 ? -8.398 23.688 -0.5 1 92.19 291 THR B C 1
ATOM 5751 O O . THR B 1 291 ? -7.344 24.297 -0.291 1 92.19 291 THR B O 1
ATOM 5754 N N . ALA B 1 292 ? -9.234 23.234 0.401 1 86.56 292 ALA B N 1
ATOM 5755 C CA . ALA B 1 292 ? -8.844 23.328 1.806 1 86.56 292 ALA B CA 1
ATOM 5756 C C . ALA B 1 292 ? -8.297 21.984 2.305 1 86.56 292 ALA B C 1
ATOM 5758 O O . ALA B 1 292 ? -9.062 21.094 2.652 1 86.56 292 ALA B O 1
ATOM 5759 N N . VAL B 1 293 ? -7.113 21.719 2.121 1 91.69 293 VAL B N 1
ATOM 5760 C CA . VAL B 1 293 ? -6.469 20.5 2.605 1 91.69 293 VAL B CA 1
ATOM 5761 C C . VAL B 1 293 ? -5.438 20.859 3.674 1 91.69 293 VAL B C 1
ATOM 5763 O O . VAL B 1 293 ? -4.535 21.656 3.432 1 91.69 293 VAL B O 1
ATOM 5766 N N . MET B 1 294 ? -5.629 20.359 4.816 1 93.88 294 MET B N 1
ATOM 5767 C CA . MET B 1 294 ? -4.68 20.578 5.906 1 93.88 294 MET B CA 1
ATOM 5768 C C . MET B 1 294 ? -4.203 19.25 6.484 1 93.88 294 MET B C 1
ATOM 5770 O O . MET B 1 294 ? -4.711 18.797 7.508 1 93.88 294 MET B O 1
ATOM 5774 N N . LEU B 1 295 ? -3.201 18.688 5.84 1 94 295 LEU B N 1
ATOM 5775 C CA . LEU B 1 295 ? -2.611 17.406 6.207 1 94 295 LEU B CA 1
ATOM 5776 C C . LEU B 1 295 ? -1.102 17.531 6.387 1 94 295 LEU B C 1
ATOM 5778 O O . LEU B 1 295 ? -0.433 18.203 5.594 1 94 295 LEU B O 1
ATOM 5782 N N . ALA B 1 296 ? -0.644 16.891 7.461 1 94.56 296 ALA B N 1
ATOM 5783 C CA . ALA B 1 296 ? 0.799 16.891 7.691 1 94.56 296 ALA B CA 1
ATOM 5784 C C . ALA B 1 296 ? 1.546 16.312 6.488 1 94.56 296 ALA B C 1
ATOM 5786 O O . ALA B 1 296 ? 2.633 16.781 6.145 1 94.56 296 ALA B O 1
ATOM 5787 N N . SER B 1 297 ? 1.005 15.32 5.867 1 94.38 297 SER B N 1
ATOM 5788 C CA . SER B 1 297 ? 1.645 14.68 4.723 1 94.38 297 SER B CA 1
ATOM 5789 C C . SER B 1 297 ? 1.77 15.641 3.545 1 94.38 297 SER B C 1
ATOM 5791 O O . SER B 1 297 ? 2.818 15.703 2.9 1 94.38 297 SER B O 1
ATOM 5793 N N . THR B 1 298 ? 0.715 16.375 3.273 1 95.12 298 THR B N 1
ATOM 5794 C CA . THR B 1 298 ? 0.774 17.391 2.227 1 95.12 298 THR B CA 1
ATOM 5795 C C . THR B 1 298 ? 1.777 18.484 2.588 1 95.12 298 THR B C 1
ATOM 5797 O O . THR B 1 298 ? 2.566 18.922 1.743 1 95.12 298 THR B O 1
ATOM 5800 N N . ALA B 1 299 ? 1.714 18.891 3.814 1 96.62 299 ALA B N 1
ATOM 5801 C CA . ALA B 1 299 ? 2.598 19.938 4.305 1 96.62 299 ALA B CA 1
ATOM 5802 C C . ALA B 1 299 ? 4.062 19.562 4.109 1 96.62 299 ALA B C 1
ATOM 5804 O O . ALA B 1 299 ? 4.875 20.391 3.682 1 96.62 299 ALA B O 1
ATOM 5805 N N . THR B 1 300 ? 4.414 18.328 4.402 1 96.56 300 THR B N 1
ATOM 5806 C CA . THR B 1 300 ? 5.805 17.906 4.309 1 96.56 300 THR B CA 1
ATOM 5807 C C . THR B 1 300 ? 6.238 17.781 2.852 1 96.56 300 THR B C 1
ATOM 5809 O O . THR B 1 300 ? 7.391 18.047 2.516 1 96.56 300 THR B O 1
ATOM 5812 N N . ALA B 1 301 ? 5.336 17.344 1.997 1 95 301 ALA B N 1
ATOM 5813 C CA . ALA B 1 301 ? 5.656 17.297 0.572 1 95 301 ALA B CA 1
ATOM 5814 C C . ALA B 1 301 ? 5.988 18.703 0.048 1 95 301 ALA B C 1
ATOM 5816 O O . ALA B 1 301 ? 6.961 18.875 -0.694 1 95 301 ALA B O 1
ATOM 5817 N N . GLU B 1 302 ? 5.203 19.656 0.425 1 96.25 302 GLU B N 1
ATOM 5818 C CA . GLU B 1 302 ? 5.449 21.047 0.053 1 96.25 302 GLU B CA 1
ATOM 5819 C C . GLU B 1 302 ? 6.773 21.547 0.623 1 96.25 302 GLU B C 1
ATOM 5821 O O . GLU B 1 302 ? 7.523 22.25 -0.055 1 96.25 302 GLU B O 1
ATOM 5826 N N . ALA B 1 303 ? 7 21.141 1.829 1 97.69 303 ALA B N 1
ATOM 5827 C CA . ALA B 1 303 ? 8.195 21.578 2.535 1 97.69 303 ALA B CA 1
ATOM 5828 C C . ALA B 1 303 ? 9.461 21.062 1.849 1 97.69 303 ALA B C 1
ATOM 5830 O O . ALA B 1 303 ? 10.477 21.766 1.805 1 97.69 303 ALA B O 1
ATOM 5831 N N . ARG B 1 304 ? 9.43 19.859 1.357 1 96.44 304 ARG B N 1
ATOM 5832 C CA . ARG B 1 304 ? 10.57 19.312 0.645 1 96.44 304 ARG B CA 1
ATOM 5833 C C . ARG B 1 304 ? 10.859 20.094 -0.627 1 96.44 304 ARG B C 1
ATOM 5835 O O . ARG B 1 304 ? 12.023 20.359 -0.957 1 96.44 304 ARG B O 1
ATOM 5842 N N . ILE B 1 305 ? 9.797 20.516 -1.315 1 96.06 305 ILE B N 1
ATOM 5843 C CA . ILE B 1 305 ? 9.938 21.297 -2.531 1 96.06 305 ILE B CA 1
ATOM 5844 C C . ILE B 1 305 ? 10.562 22.656 -2.191 1 96.06 305 ILE B C 1
ATOM 5846 O O . ILE B 1 305 ? 11.516 23.094 -2.838 1 96.06 305 ILE B O 1
ATOM 5850 N N . ALA B 1 306 ? 10.047 23.281 -1.197 1 97.62 306 ALA B N 1
ATOM 5851 C CA . ALA B 1 306 ? 10.539 24.594 -0.804 1 97.62 306 ALA B CA 1
ATOM 5852 C C . ALA B 1 306 ? 11.992 24.516 -0.338 1 97.62 306 ALA B C 1
ATOM 5854 O O . ALA B 1 306 ? 12.836 25.297 -0.786 1 97.62 306 ALA B O 1
ATOM 5855 N N . GLY B 1 307 ? 12.258 23.562 0.539 1 97.75 307 GLY B N 1
ATOM 5856 C CA . GLY B 1 307 ? 13.602 23.422 1.087 1 97.75 307 GLY B CA 1
ATOM 5857 C C . GLY B 1 307 ? 14.656 23.188 0.024 1 97.75 307 GLY B C 1
ATOM 5858 O O . GLY B 1 307 ? 15.766 23.734 0.114 1 97.75 307 GLY B O 1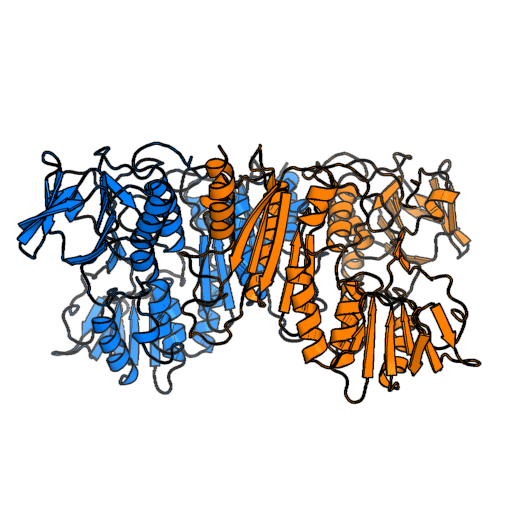
ATOM 5859 N N . ALA B 1 308 ? 14.312 22.422 -0.929 1 95.75 308 ALA B N 1
ATOM 5860 C CA . ALA B 1 308 ? 15.258 22.094 -1.99 1 95.75 308 ALA B CA 1
ATOM 5861 C C . ALA B 1 308 ? 15.477 23.281 -2.922 1 95.75 308 ALA B C 1
ATOM 5863 O O . ALA B 1 308 ? 16.547 23.406 -3.516 1 95.75 308 ALA B O 1
ATOM 5864 N N . ASN B 1 309 ? 14.516 24.234 -3.012 1 96.56 309 ASN B N 1
ATOM 5865 C CA . ASN B 1 309 ? 14.531 25.203 -4.094 1 96.56 309 ASN B CA 1
ATOM 5866 C C . ASN B 1 309 ? 14.75 26.625 -3.57 1 96.56 309 ASN B C 1
ATOM 5868 O O . ASN B 1 309 ? 14.5 27.594 -4.281 1 96.56 309 ASN B O 1
ATOM 5872 N N . LEU B 1 310 ? 15.188 26.797 -2.344 1 97.88 310 LEU B N 1
ATOM 5873 C CA . LEU B 1 310 ? 15.32 28.094 -1.692 1 97.88 310 LEU B CA 1
ATOM 5874 C C . LEU B 1 310 ? 16.219 29.016 -2.514 1 97.88 310 LEU B C 1
ATOM 5876 O O . LEU B 1 310 ? 15.93 30.219 -2.631 1 97.88 310 LEU B O 1
ATOM 5880 N N . TYR B 1 311 ? 17.281 28.547 -3.139 1 96.94 311 TYR B N 1
ATOM 5881 C CA . TYR B 1 311 ? 18.25 29.406 -3.809 1 96.94 311 TYR B CA 1
ATOM 5882 C C . TYR B 1 311 ? 18.25 29.156 -5.312 1 96.94 311 TYR B C 1
ATOM 5884 O O . TYR B 1 311 ? 18.531 30.062 -6.098 1 96.94 311 TYR B O 1
ATOM 5892 N N . LYS B 1 312 ? 18.016 27.906 -5.707 1 95.12 312 LYS B N 1
ATOM 5893 C CA . LYS B 1 312 ? 17.906 27.484 -7.102 1 95.12 312 LYS B CA 1
ATOM 5894 C C . LYS B 1 312 ? 16.797 26.453 -7.281 1 95.12 312 LYS B C 1
ATOM 5896 O O . LYS B 1 312 ? 16.531 25.656 -6.375 1 95.12 312 LYS B O 1
ATOM 5901 N N . ILE B 1 313 ? 16.234 26.438 -8.398 1 93.5 313 ILE B N 1
ATOM 5902 C CA . ILE B 1 313 ? 15.25 25.391 -8.688 1 93.5 313 ILE B CA 1
ATOM 5903 C C . ILE B 1 313 ? 15.961 24.078 -9.008 1 93.5 313 ILE B C 1
ATOM 5905 O O . ILE B 1 313 ? 16.438 23.875 -10.125 1 93.5 313 ILE B O 1
ATOM 5909 N N . LYS B 1 314 ? 16.016 23.25 -8.039 1 89.56 314 LYS B N 1
ATOM 5910 C CA . LYS B 1 314 ? 16.719 21.984 -8.156 1 89.56 314 LYS B CA 1
ATOM 5911 C C . LYS B 1 314 ? 15.742 20.812 -8.305 1 89.56 314 LYS B C 1
ATOM 5913 O O . LYS B 1 314 ? 16 19.875 -9.039 1 89.56 314 LYS B O 1
ATOM 5918 N N . LEU B 1 315 ? 14.711 20.891 -7.516 1 88.56 315 LEU B N 1
ATOM 5919 C CA . LEU B 1 315 ? 13.672 19.859 -7.547 1 88.56 315 LEU B CA 1
ATOM 5920 C C . LEU B 1 315 ? 12.414 20.375 -8.234 1 88.56 315 LEU B C 1
ATOM 5922 O O . LEU B 1 315 ? 11.82 21.359 -7.789 1 88.56 315 LEU B O 1
ATOM 5926 N N . ILE B 1 316 ? 12.047 19.688 -9.289 1 87.06 316 ILE B N 1
ATOM 5927 C CA . ILE B 1 316 ? 10.82 20.031 -10 1 87.06 316 ILE B CA 1
ATOM 5928 C C . ILE B 1 316 ? 9.625 19.359 -9.336 1 87.06 316 ILE B C 1
ATOM 5930 O O . ILE B 1 316 ? 9.664 18.172 -9.031 1 87.06 316 ILE B O 1
ATOM 5934 N N . ARG B 1 317 ? 8.633 20.141 -9.031 1 86.31 317 ARG B N 1
ATOM 5935 C CA . ARG B 1 317 ? 7.387 19.562 -8.539 1 86.31 317 ARG B CA 1
ATOM 5936 C C . ARG B 1 317 ? 6.641 18.828 -9.656 1 86.31 317 ARG B C 1
ATOM 5938 O O . ARG B 1 317 ? 5.898 19.453 -10.414 1 86.31 317 ARG B O 1
ATOM 5945 N N . GLU B 1 318 ? 6.684 17.516 -9.625 1 79.44 318 GLU B N 1
ATOM 5946 C CA . GLU B 1 318 ? 6.078 16.703 -10.672 1 79.44 318 GLU B CA 1
ATOM 5947 C C . GLU B 1 318 ? 4.562 16.625 -10.508 1 79.44 318 GLU B C 1
ATOM 5949 O O . GLU B 1 318 ? 3.828 16.516 -11.492 1 79.44 318 GLU B O 1
ATOM 5954 N N . ASN B 1 319 ? 4.164 16.672 -9.32 1 78.69 319 ASN B N 1
ATOM 5955 C CA . ASN B 1 319 ? 2.742 16.641 -8.992 1 78.69 319 ASN B CA 1
ATOM 5956 C C . ASN B 1 319 ? 2.158 18.047 -8.867 1 78.69 319 ASN B C 1
ATOM 5958 O O . ASN B 1 319 ? 2.004 18.562 -7.758 1 78.69 319 ASN B O 1
ATOM 5962 N N . LYS B 1 320 ? 1.738 18.672 -10.008 1 84 320 LYS B N 1
ATOM 5963 C CA . LYS B 1 320 ? 1.252 20.047 -10.016 1 84 320 LYS B CA 1
ATOM 5964 C C . LYS B 1 320 ? -0.142 20.141 -9.398 1 84 320 LYS B C 1
ATOM 5966 O O . LYS B 1 320 ? -1.134 19.781 -10.047 1 84 320 LYS B O 1
ATOM 5971 N N . GLY B 1 321 ? -0.278 20.359 -8.102 1 92 321 GLY B N 1
ATOM 5972 C CA . GLY B 1 321 ? -1.518 20.422 -7.348 1 92 321 GLY B CA 1
ATOM 5973 C C . GLY B 1 321 ? -1.534 19.516 -6.141 1 92 321 GLY B C 1
ATOM 5974 O O . GLY B 1 321 ? -0.542 18.844 -5.848 1 92 321 GLY B O 1
ATOM 5975 N N . THR B 1 322 ? -2.678 19.531 -5.555 1 95.5 322 THR B N 1
ATOM 5976 C CA . THR B 1 322 ? -2.83 18.734 -4.336 1 95.5 322 THR B CA 1
ATOM 5977 C C . THR B 1 322 ? -3.82 17.594 -4.551 1 95.5 322 THR B C 1
ATOM 5979 O O . THR B 1 322 ? -4.98 17.828 -4.887 1 95.5 322 THR B O 1
ATOM 5982 N N . ILE B 1 323 ? -3.477 16.328 -4.453 1 93.62 323 ILE B N 1
ATOM 5983 C CA . ILE B 1 323 ? -4.309 15.141 -4.652 1 93.62 323 ILE B CA 1
ATOM 5984 C C . ILE B 1 323 ? -5.125 14.875 -3.391 1 93.62 323 ILE B C 1
ATOM 5986 O O . ILE B 1 323 ? -6.242 14.359 -3.467 1 93.62 323 ILE B O 1
ATOM 5990 N N . ALA B 1 324 ? -4.672 15.445 -2.27 1 93 324 ALA B N 1
ATOM 5991 C CA . ALA B 1 324 ? -5.324 15.203 -0.986 1 93 324 ALA B CA 1
ATOM 5992 C C . ALA B 1 324 ? -5.445 13.711 -0.707 1 93 324 ALA B C 1
ATOM 5994 O O . ALA B 1 324 ? -6.453 13.086 -1.047 1 93 324 ALA B O 1
ATOM 5995 N N . VAL B 1 325 ? -4.613 13.039 -0.127 1 97.12 325 VAL B N 1
ATOM 5996 C CA . VAL B 1 325 ? -4.633 11.625 0.241 1 97.12 325 VAL B CA 1
ATOM 5997 C C . VAL B 1 325 ? -4.82 11.484 1.75 1 97.12 325 VAL B C 1
ATOM 5999 O O . VAL B 1 325 ? -3.928 11.836 2.527 1 97.12 325 VAL B O 1
ATOM 6002 N N . TYR B 1 326 ? -5.996 10.938 2.141 1 95.94 326 TYR B N 1
ATOM 6003 C CA . TYR B 1 326 ? -6.406 10.867 3.539 1 95.94 326 TYR B CA 1
ATOM 6004 C C . TYR B 1 326 ? -6.414 9.422 4.031 1 95.94 326 TYR B C 1
ATOM 6006 O O . TYR B 1 326 ? -6.672 8.5 3.256 1 95.94 326 TYR B O 1
ATOM 6014 N N . SER B 1 327 ? -6.094 9.227 5.258 1 97.31 327 SER B N 1
ATOM 6015 C CA . SER B 1 327 ? -6.34 7.957 5.934 1 97.31 327 SER B CA 1
ATOM 6016 C C . SER B 1 327 ? -6.758 8.172 7.383 1 97.31 327 SER B C 1
ATOM 6018 O O . SER B 1 327 ? -6.371 9.164 8.008 1 97.31 327 SER B O 1
ATOM 6020 N N . THR B 1 328 ? -7.555 7.324 7.883 1 97.94 328 THR B N 1
ATOM 6021 C CA . THR B 1 328 ? -7.965 7.344 9.281 1 97.94 328 THR B CA 1
ATOM 6022 C C . THR B 1 328 ? -8.18 5.926 9.805 1 97.94 328 THR B C 1
ATOM 6024 O O . THR B 1 328 ? -8.188 4.969 9.023 1 97.94 328 THR B O 1
ATOM 6027 N N . TYR B 1 329 ? -8.172 5.801 11.086 1 97.69 329 TYR B N 1
ATOM 6028 C CA . TYR B 1 329 ? -8.281 4.535 11.805 1 97.69 329 TYR B CA 1
ATOM 6029 C C . TYR B 1 329 ? -9.234 4.664 12.984 1 97.69 329 TYR B C 1
ATOM 6031 O O . TYR B 1 329 ? -9.047 5.527 13.844 1 97.69 329 TYR B O 1
ATOM 6039 N N . VAL B 1 330 ? -10.266 3.881 13.008 1 97.75 330 VAL B N 1
ATOM 6040 C CA . VAL B 1 330 ? -11.219 3.854 14.102 1 97.75 330 VAL B CA 1
ATOM 6041 C C . VAL B 1 330 ? -11.445 2.412 14.562 1 97.75 330 VAL B C 1
ATOM 6043 O O . VAL B 1 330 ? -12.148 1.646 13.898 1 97.75 330 VAL B O 1
ATOM 6046 N N . ASP B 1 331 ? -10.852 1.974 15.633 1 95.44 331 ASP B N 1
ATOM 6047 C CA . ASP B 1 331 ? -11.055 0.692 16.297 1 95.44 331 ASP B CA 1
ATOM 6048 C C . ASP B 1 331 ? -10.969 -0.465 15.305 1 95.44 331 ASP B C 1
ATOM 6050 O O . ASP B 1 331 ? -11.898 -1.266 15.195 1 95.44 331 ASP B O 1
ATOM 6054 N N . GLY B 1 332 ? -9.922 -0.499 14.562 1 95 332 GLY B N 1
ATOM 6055 C CA . GLY B 1 332 ? -9.695 -1.615 13.656 1 95 332 GLY B CA 1
ATOM 6056 C C . GLY B 1 332 ? -10.164 -1.341 12.242 1 95 332 GLY B C 1
ATOM 6057 O O . GLY B 1 332 ? -9.789 -2.053 11.312 1 95 332 GLY B O 1
ATOM 6058 N N . LEU B 1 333 ? -10.969 -0.322 12.031 1 98.06 333 LEU B N 1
ATOM 6059 C CA . LEU B 1 333 ? -11.445 0.051 10.703 1 98.06 333 LEU B CA 1
ATOM 6060 C C . LEU B 1 333 ? -10.516 1.065 10.055 1 98.06 333 LEU B C 1
ATOM 6062 O O . LEU B 1 333 ? -10.258 2.133 10.617 1 98.06 333 LEU B O 1
ATOM 6066 N N . VAL B 1 334 ? -9.977 0.688 8.938 1 98.38 334 VAL B N 1
ATOM 6067 C CA . VAL B 1 334 ? -9.172 1.59 8.117 1 98.38 334 VAL B CA 1
ATOM 6068 C C . VAL B 1 334 ? -10.039 2.209 7.027 1 98.38 334 VAL B C 1
ATOM 6070 O O . VAL B 1 334 ? -10.711 1.493 6.281 1 98.38 334 VAL B O 1
ATOM 6073 N N . LEU B 1 335 ? -10.117 3.504 6.953 1 98.62 335 LEU B N 1
ATOM 6074 C CA . LEU B 1 335 ? -10.727 4.258 5.859 1 98.62 335 LEU B CA 1
ATOM 6075 C C . LEU B 1 335 ? -9.719 5.211 5.23 1 98.62 335 LEU B C 1
ATOM 6077 O O . LEU B 1 335 ? -8.914 5.82 5.934 1 98.62 335 LEU B O 1
ATOM 6081 N N . ALA B 1 336 ? -9.773 5.316 3.918 1 98.69 336 ALA B N 1
ATOM 6082 C CA . ALA B 1 336 ? -8.875 6.266 3.262 1 98.69 336 ALA B CA 1
ATOM 6083 C C . ALA B 1 336 ? -9.461 6.742 1.934 1 98.69 336 ALA B C 1
ATOM 6085 O O . ALA B 1 336 ? -10.344 6.098 1.372 1 98.69 336 ALA B O 1
ATOM 6086 N N . SER B 1 337 ? -9.055 7.879 1.504 1 98.5 337 SER B N 1
ATOM 6087 C CA . SER B 1 337 ? -9.523 8.508 0.273 1 98.5 337 SER B CA 1
ATOM 6088 C C . SER B 1 337 ? -8.406 9.281 -0.415 1 98.5 337 SER B C 1
ATOM 6090 O O . SER B 1 337 ? -7.566 9.891 0.249 1 98.5 337 SER B O 1
ATOM 6092 N N . ALA B 1 338 ? -8.336 9.203 -1.685 1 98.38 338 ALA B N 1
ATOM 6093 C CA . ALA B 1 338 ? -7.379 9.961 -2.492 1 98.38 338 ALA B CA 1
ATOM 6094 C C . ALA B 1 338 ? -8.07 10.625 -3.678 1 98.38 338 ALA B C 1
ATOM 6096 O O . ALA B 1 338 ? -8.836 9.984 -4.398 1 98.38 338 ALA B O 1
ATOM 6097 N N . GLY B 1 339 ? -7.785 11.93 -3.879 1 97.38 339 GLY B N 1
ATOM 6098 C CA . GLY B 1 339 ? -8.352 12.641 -5.012 1 97.38 339 GLY B CA 1
ATOM 6099 C C . GLY B 1 339 ? -9.805 13.023 -4.812 1 97.38 339 GLY B C 1
ATOM 6100 O O . GLY B 1 339 ? -10.219 13.336 -3.697 1 97.38 339 GLY B O 1
ATOM 6101 N N . LEU B 1 340 ? -10.516 13.094 -5.895 1 97.25 340 LEU B N 1
ATOM 6102 C CA . LEU B 1 340 ? -11.906 13.531 -5.863 1 97.25 340 LEU B CA 1
ATOM 6103 C C . LEU B 1 340 ? -12.82 12.398 -5.43 1 97.25 340 LEU B C 1
ATOM 6105 O O . LEU B 1 340 ? -12.617 11.242 -5.828 1 97.25 340 LEU B O 1
ATOM 6109 N N . THR B 1 341 ? -13.75 12.695 -4.562 1 97.31 341 THR B N 1
ATOM 6110 C CA . THR B 1 341 ? -14.859 11.766 -4.344 1 97.31 341 THR B CA 1
ATOM 6111 C C . THR B 1 341 ? -15.805 11.773 -5.535 1 97.31 341 THR B C 1
ATOM 6113 O O . THR B 1 341 ? -15.711 12.633 -6.41 1 97.31 341 THR B O 1
ATOM 6116 N N . GLU B 1 342 ? -16.656 10.719 -5.539 1 97.88 342 GLU B N 1
ATOM 6117 C CA . GLU B 1 342 ? -17.641 10.711 -6.617 1 97.88 342 GLU B CA 1
ATOM 6118 C C . GLU B 1 342 ? -18.5 11.969 -6.59 1 97.88 342 GLU B C 1
ATOM 6120 O O . GLU B 1 342 ? -18.688 12.617 -7.625 1 97.88 342 GLU B O 1
ATOM 6125 N N . ASN B 1 343 ? -18.938 12.367 -5.434 1 95.88 343 ASN B N 1
ATOM 6126 C CA . ASN B 1 343 ? -19.781 13.539 -5.254 1 95.88 343 ASN B CA 1
ATOM 6127 C C . ASN B 1 343 ? -19.047 14.82 -5.656 1 95.88 343 ASN B C 1
ATOM 6129 O O . ASN B 1 343 ? -19.625 15.672 -6.348 1 95.88 343 ASN B O 1
ATOM 6133 N N . SER B 1 344 ? -17.859 14.992 -5.23 1 95.31 344 SER B N 1
ATOM 6134 C CA . SER B 1 344 ? -17.109 16.203 -5.543 1 95.31 344 SER B CA 1
ATOM 6135 C C . SER B 1 344 ? -16.781 16.281 -7.031 1 95.31 344 SER B C 1
ATOM 6137 O O . SER B 1 344 ? -16.797 17.359 -7.621 1 95.31 344 SER B O 1
ATOM 6139 N N . ALA B 1 345 ? -16.469 15.141 -7.664 1 96.94 345 ALA B N 1
ATOM 6140 C CA . ALA B 1 345 ? -16.188 15.109 -9.102 1 96.94 345 ALA B CA 1
ATOM 6141 C C . ALA B 1 345 ? -17.406 15.562 -9.898 1 96.94 345 ALA B C 1
ATOM 6143 O O . ALA B 1 345 ? -17.297 16.375 -10.812 1 96.94 345 ALA B O 1
ATOM 6144 N N . MET B 1 346 ? -18.516 15.086 -9.492 1 96.12 346 MET B N 1
ATOM 6145 C CA . MET B 1 346 ? -19.75 15.453 -10.172 1 96.12 346 MET B CA 1
ATOM 6146 C C . MET B 1 346 ? -20.062 16.938 -9.977 1 96.12 346 MET B C 1
ATOM 6148 O O . MET B 1 346 ? -20.453 17.625 -10.922 1 96.12 346 MET B O 1
ATOM 6152 N N . ARG B 1 347 ? -19.875 17.391 -8.805 1 94.88 347 ARG B N 1
ATOM 6153 C CA . ARG B 1 347 ? -20.109 18.797 -8.508 1 94.88 347 ARG B CA 1
ATOM 6154 C C . ARG B 1 347 ? -19.203 19.703 -9.344 1 94.88 347 ARG B C 1
ATOM 6156 O O . ARG B 1 347 ? -19.609 20.797 -9.742 1 94.88 347 ARG B O 1
ATOM 6163 N N . GLU B 1 348 ? -18 19.266 -9.617 1 95.31 348 GLU B N 1
ATOM 6164 C CA . GLU B 1 348 ? -17.031 20.031 -10.406 1 95.31 348 GLU B CA 1
ATOM 6165 C C . GLU B 1 348 ? -17.375 19.953 -11.898 1 95.31 348 GLU B C 1
ATOM 6167 O O . GLU B 1 348 ? -16.797 20.688 -12.703 1 95.31 348 GLU B O 1
ATOM 6172 N N . GLY B 1 349 ? -18.25 19.047 -12.273 1 96.12 349 GLY B N 1
ATOM 6173 C CA . GLY B 1 349 ? -18.719 19 -13.648 1 96.12 349 GLY B CA 1
ATOM 6174 C C . GLY B 1 349 ? -18.125 17.844 -14.438 1 96.12 349 GLY B C 1
ATOM 6175 O O . GLY B 1 349 ? -18.328 17.75 -15.648 1 96.12 349 GLY B O 1
ATOM 6176 N N . PHE B 1 350 ? -17.422 16.953 -13.797 1 96.44 350 PHE B N 1
ATOM 6177 C CA . PHE B 1 350 ? -16.875 15.805 -14.492 1 96.44 350 PHE B CA 1
ATOM 6178 C C . PHE B 1 350 ? -17.984 14.797 -14.82 1 96.44 350 PHE B C 1
ATOM 6180 O O . PHE B 1 350 ? -18.891 14.586 -14.016 1 96.44 350 PHE B O 1
ATOM 6187 N N . GLU B 1 351 ? -17.906 14.258 -15.992 1 97.12 351 GLU B N 1
ATOM 6188 C CA . GLU B 1 351 ? -18.625 13.016 -16.25 1 97.12 351 GLU B CA 1
ATOM 6189 C C . GLU B 1 351 ? -17.828 11.805 -15.773 1 97.12 351 GLU B C 1
ATOM 6191 O O . GLU B 1 351 ? -16.734 11.547 -16.266 1 97.12 351 GLU B O 1
ATOM 6196 N N . VAL B 1 352 ? -18.422 11.062 -14.82 1 97.94 352 VAL B N 1
ATOM 6197 C CA . VAL B 1 352 ? -17.594 10.062 -14.164 1 97.94 352 VAL B CA 1
ATOM 6198 C C . VAL B 1 352 ? -18.234 8.688 -14.305 1 97.94 352 VAL B C 1
ATOM 6200 O O . VAL B 1 352 ? -19.438 8.578 -14.555 1 97.94 352 VAL B O 1
ATOM 6203 N N . VAL B 1 353 ? -17.438 7.684 -14.234 1 97.81 353 VAL B N 1
ATOM 6204 C CA . VAL B 1 353 ? -17.812 6.285 -14.047 1 97.81 353 VAL B CA 1
ATOM 6205 C C . VAL B 1 353 ? -17.094 5.711 -12.828 1 97.81 353 VAL B C 1
ATOM 6207 O O . VAL B 1 353 ? -15.922 5.996 -12.602 1 97.81 353 VAL B O 1
ATOM 6210 N N . THR B 1 354 ? -17.844 4.973 -12.078 1 98.12 354 THR B N 1
ATOM 6211 C CA . THR B 1 354 ? -17.266 4.402 -10.867 1 98.12 354 THR B CA 1
ATOM 6212 C C . THR B 1 354 ? -17.234 2.879 -10.953 1 98.12 354 THR B C 1
ATOM 6214 O O . THR B 1 354 ? -18.062 2.271 -11.633 1 98.12 354 THR B O 1
ATOM 6217 N N . GLY B 1 355 ? -16.156 2.275 -10.438 1 98.38 355 GLY B N 1
ATOM 6218 C CA . GLY B 1 355 ? -16.062 0.85 -10.172 1 98.38 355 GLY B CA 1
ATOM 6219 C C . GLY B 1 355 ? -15.867 0.53 -8.703 1 98.38 355 GLY B C 1
ATOM 6220 O O . GLY B 1 355 ? -15.125 1.223 -8 1 98.38 355 GLY B O 1
ATOM 6221 N N . ILE B 1 356 ? -16.625 -0.499 -8.266 1 98.38 356 ILE B N 1
ATOM 6222 C CA . ILE B 1 356 ? -16.562 -0.883 -6.863 1 98.38 356 ILE B CA 1
ATOM 6223 C C . ILE B 1 356 ? -16.203 -2.363 -6.746 1 98.38 356 ILE B C 1
ATOM 6225 O O . ILE B 1 356 ? -16.672 -3.186 -7.539 1 98.38 356 ILE B O 1
ATOM 6229 N N . ALA B 1 357 ? -15.305 -2.695 -5.824 1 98.12 357 ALA B N 1
ATOM 6230 C CA . ALA B 1 357 ? -14.977 -4.07 -5.453 1 98.12 357 ALA B CA 1
ATOM 6231 C C . ALA B 1 357 ? -15.102 -4.273 -3.947 1 98.12 357 ALA B C 1
ATOM 6233 O O . ALA B 1 357 ? -14.609 -3.459 -3.164 1 98.12 357 ALA B O 1
ATOM 6234 N N . GLU B 1 358 ? -15.781 -5.324 -3.545 1 97.81 358 GLU B N 1
ATOM 6235 C CA . GLU B 1 358 ? -15.945 -5.695 -2.143 1 97.81 358 GLU B CA 1
ATOM 6236 C C . GLU B 1 358 ? -15.492 -7.137 -1.899 1 97.81 358 GLU B C 1
ATOM 6238 O O . GLU B 1 358 ? -15.508 -7.961 -2.816 1 97.81 358 GLU B O 1
ATOM 6243 N N . GLY B 1 359 ? -15.031 -7.406 -0.746 1 96.75 359 GLY B N 1
ATOM 6244 C CA . GLY B 1 359 ? -14.594 -8.742 -0.372 1 96.75 359 GLY B CA 1
ATOM 6245 C C . GLY B 1 359 ? -13.953 -8.797 1.004 1 96.75 359 GLY B C 1
ATOM 6246 O O . GLY B 1 359 ? -14.516 -8.281 1.974 1 96.75 359 GLY B O 1
ATOM 6247 N N . ILE B 1 360 ? -12.852 -9.57 1.035 1 96.5 360 ILE B N 1
ATOM 6248 C CA . ILE B 1 360 ? -12.117 -9.75 2.285 1 96.5 360 ILE B CA 1
ATOM 6249 C C . ILE B 1 360 ? -10.625 -9.602 2.027 1 96.5 360 ILE B C 1
ATOM 6251 O O . ILE B 1 360 ? -10.164 -9.711 0.888 1 96.5 360 ILE B O 1
ATOM 6255 N N . ASP B 1 361 ? -9.812 -9.328 3.072 1 95.56 361 ASP B N 1
ATOM 6256 C CA . ASP B 1 361 ? -8.422 -8.93 2.9 1 95.56 361 ASP B CA 1
ATOM 6257 C C . ASP B 1 361 ? -7.48 -10.125 3.062 1 95.56 361 ASP B C 1
ATOM 6259 O O . ASP B 1 361 ? -6.262 -9.953 3.145 1 95.56 361 ASP B O 1
ATOM 6263 N N . LYS B 1 362 ? -7.977 -11.305 3.209 1 94.31 362 LYS B N 1
ATOM 6264 C CA . LYS B 1 362 ? -7.18 -12.531 3.287 1 94.31 362 LYS B CA 1
ATOM 6265 C C . LYS B 1 362 ? -7.773 -13.633 2.414 1 94.31 362 LYS B C 1
ATOM 6267 O O . LYS B 1 362 ? -8.93 -13.547 1.997 1 94.31 362 LYS B O 1
ATOM 6272 N N . HIS B 1 363 ? -6.988 -14.586 2.047 1 90.69 363 HIS B N 1
ATOM 6273 C CA . HIS B 1 363 ? -7.449 -15.719 1.254 1 90.69 363 HIS B CA 1
ATOM 6274 C C . HIS B 1 363 ? -6.633 -16.969 1.56 1 90.69 363 HIS B C 1
ATOM 6276 O O . HIS B 1 363 ? -5.406 -16.906 1.668 1 90.69 363 HIS B O 1
ATOM 6282 N N . PRO B 1 364 ? -7.352 -18.031 1.919 1 89.62 364 PRO B N 1
ATOM 6283 C CA . PRO B 1 364 ? -8.812 -18.172 1.904 1 89.62 364 PRO B CA 1
ATOM 6284 C C . PRO B 1 364 ? -9.484 -17.453 3.066 1 89.62 364 PRO B C 1
ATOM 6286 O O . PRO B 1 364 ? -8.812 -17 3.998 1 89.62 364 PRO B O 1
ATOM 6289 N N . GLY B 1 365 ? -10.812 -17.266 2.979 1 87.31 365 GLY B N 1
ATOM 6290 C CA . GLY B 1 365 ? -11.586 -16.453 3.91 1 87.31 365 GLY B CA 1
ATOM 6291 C C . GLY B 1 365 ? -11.648 -17.047 5.305 1 87.31 365 GLY B C 1
ATOM 6292 O O . GLY B 1 365 ? -12.023 -16.375 6.258 1 87.31 365 GLY B O 1
ATOM 6293 N N . THR B 1 366 ? -11.164 -18.219 5.5 1 89.31 366 THR B N 1
ATOM 6294 C CA . THR B 1 366 ? -11.234 -18.891 6.793 1 89.31 366 THR B CA 1
ATOM 6295 C C . THR B 1 366 ? -9.969 -18.625 7.609 1 89.31 366 THR B C 1
ATOM 6297 O O . THR B 1 366 ? -9.867 -19.062 8.758 1 89.31 366 THR B O 1
ATOM 6300 N N . LEU B 1 367 ? -9 -17.969 7.051 1 92.25 367 LEU B N 1
ATOM 6301 C CA . LEU B 1 367 ? -7.812 -17.578 7.809 1 92.25 367 LEU B CA 1
ATOM 6302 C C . LEU B 1 367 ? -8.18 -16.672 8.969 1 92.25 367 LEU B C 1
ATOM 6304 O O . LEU B 1 367 ? -9.164 -15.93 8.891 1 92.25 367 LEU B O 1
ATOM 6308 N N . PRO B 1 368 ? -7.477 -16.703 9.992 1 90.31 368 PRO B N 1
ATOM 6309 C CA . PRO B 1 368 ? -7.781 -15.828 11.125 1 90.31 368 PRO B CA 1
ATOM 6310 C C . PRO B 1 368 ? -7.547 -14.352 10.805 1 90.31 368 PRO B C 1
ATOM 6312 O O . PRO B 1 368 ? -6.66 -14.023 10.016 1 90.31 368 PRO B O 1
ATOM 6315 N N . GLY B 1 369 ? -8.367 -13.469 11.477 1 91.19 369 GLY B N 1
ATOM 6316 C CA . GLY B 1 369 ? -8.164 -12.031 11.406 1 91.19 369 GLY B CA 1
ATOM 6317 C C . GLY B 1 369 ? -8.617 -11.43 10.086 1 91.19 369 GLY B C 1
ATOM 6318 O O . GLY B 1 369 ? -8.039 -10.445 9.617 1 91.19 369 GLY B O 1
ATOM 6319 N N . VAL B 1 370 ? -9.586 -12.031 9.477 1 94.62 370 VAL B N 1
ATOM 6320 C CA . VAL B 1 370 ? -10.117 -11.578 8.195 1 94.62 370 VAL B CA 1
ATOM 6321 C C . VAL B 1 370 ? -10.992 -10.344 8.406 1 94.62 370 VAL B C 1
ATOM 6323 O O . VAL B 1 370 ? -11.719 -10.258 9.406 1 94.62 370 VAL B O 1
ATOM 6326 N N . ASN B 1 371 ? -10.883 -9.359 7.543 1 96.75 371 ASN B N 1
ATOM 6327 C CA . ASN B 1 371 ? -11.703 -8.156 7.551 1 96.75 371 ASN B CA 1
ATOM 6328 C C . ASN B 1 371 ? -12.453 -7.977 6.234 1 96.75 371 ASN B C 1
ATOM 6330 O O . ASN B 1 371 ? -11.938 -8.32 5.172 1 96.75 371 ASN B O 1
ATOM 6334 N N . LYS B 1 372 ? -13.688 -7.395 6.34 1 97 372 LYS B N 1
ATOM 6335 C CA . LYS B 1 372 ? -14.391 -6.957 5.137 1 97 372 LYS B CA 1
ATOM 6336 C C . LYS B 1 372 ? -13.664 -5.785 4.477 1 97 372 LYS B C 1
ATOM 6338 O O . LYS B 1 372 ? -13.062 -4.957 5.16 1 97 372 LYS B O 1
ATOM 6343 N N . THR B 1 373 ? -13.742 -5.789 3.213 1 98.12 373 THR B N 1
ATOM 6344 C CA . THR B 1 373 ? -13.016 -4.766 2.479 1 98.12 373 THR B CA 1
ATOM 6345 C C . THR B 1 373 ? -13.883 -4.156 1.383 1 98.12 373 THR B C 1
ATOM 6347 O O . THR B 1 373 ? -14.836 -4.785 0.921 1 98.12 373 THR B O 1
ATOM 6350 N N . LYS B 1 374 ? -13.633 -2.965 0.98 1 98.44 374 LYS B N 1
ATOM 6351 C CA . LYS B 1 374 ? -14.297 -2.232 -0.097 1 98.44 374 LYS B CA 1
ATOM 6352 C C . LYS B 1 374 ? -13.328 -1.266 -0.776 1 98.44 374 LYS B C 1
ATOM 6354 O O . LYS B 1 374 ? -12.578 -0.557 -0.104 1 98.44 374 LYS B O 1
ATOM 6359 N N . VAL B 1 375 ? -13.289 -1.266 -2.074 1 98.81 375 VAL B N 1
ATOM 6360 C CA . VAL B 1 375 ? -12.539 -0.3 -2.871 1 98.81 375 VAL B CA 1
ATOM 6361 C C . VAL B 1 375 ? -13.453 0.335 -3.912 1 98.81 375 VAL B C 1
ATOM 6363 O O . VAL B 1 375 ? -14.188 -0.367 -4.617 1 98.81 375 VAL B O 1
ATOM 6366 N N . LYS B 1 376 ? -13.539 1.612 -3.936 1 98.81 376 LYS B N 1
ATOM 6367 C CA . LYS B 1 376 ? -14.234 2.373 -4.965 1 98.81 376 LYS B CA 1
ATOM 6368 C C . LYS B 1 376 ? -13.266 3.236 -5.766 1 98.81 376 LYS B C 1
ATOM 6370 O O . LYS B 1 376 ? -12.477 3.99 -5.188 1 98.81 376 LYS B O 1
ATOM 6375 N N . LEU B 1 377 ? -13.266 3.129 -7.062 1 98.88 377 LEU B N 1
ATOM 6376 C CA . LEU B 1 377 ? -12.461 3.955 -7.957 1 98.88 377 LEU B CA 1
ATOM 6377 C C . LEU B 1 377 ? -13.352 4.836 -8.828 1 98.88 377 LEU B C 1
ATOM 6379 O O . LEU B 1 377 ? -14.398 4.395 -9.297 1 98.88 377 LEU B O 1
ATOM 6383 N N . ILE B 1 378 ? -13 6.086 -9 1 98.81 378 ILE B N 1
ATOM 6384 C CA . ILE B 1 378 ? -13.734 7.066 -9.797 1 98.81 378 ILE B CA 1
ATOM 6385 C C . ILE B 1 378 ? -12.914 7.457 -11.023 1 98.81 378 ILE B C 1
ATOM 6387 O O . ILE B 1 378 ? -11.789 7.949 -10.891 1 98.81 378 ILE B O 1
ATOM 6391 N N . PHE B 1 379 ? -13.469 7.242 -12.211 1 98.56 379 PHE B N 1
ATOM 6392 C CA . PHE B 1 379 ? -12.758 7.527 -13.461 1 98.56 379 PHE B CA 1
ATOM 6393 C C . PHE B 1 379 ? -13.492 8.586 -14.266 1 98.56 379 PHE B C 1
ATOM 6395 O O . PHE B 1 379 ? -14.719 8.688 -14.203 1 98.56 379 PHE B O 1
ATOM 6402 N N . SER B 1 380 ? -12.672 9.438 -15.008 1 97.56 380 SER B N 1
ATOM 6403 C CA . SER B 1 380 ? -13.266 10.242 -16.062 1 97.56 380 SER B CA 1
ATOM 6404 C C . SER B 1 380 ? -13.859 9.367 -17.172 1 97.56 380 SER B C 1
ATOM 6406 O O . SER B 1 380 ? -13.156 8.531 -17.75 1 97.56 380 SER B O 1
ATOM 6408 N N . LYS B 1 381 ? -15.078 9.594 -17.469 1 94.81 381 LYS B N 1
ATOM 6409 C CA . LYS B 1 381 ? -15.789 8.703 -18.375 1 94.81 381 LYS B CA 1
ATOM 6410 C C . LYS B 1 381 ? -15.133 8.703 -19.766 1 94.81 381 LYS B C 1
ATOM 6412 O O . LYS B 1 381 ? -14.992 7.648 -20.391 1 94.81 381 LYS B O 1
ATOM 6417 N N . HIS B 1 382 ? -14.75 9.805 -20.25 1 92.06 382 HIS B N 1
ATOM 6418 C CA . HIS B 1 382 ? -14.273 9.914 -21.625 1 92.06 382 HIS B CA 1
ATOM 6419 C C . HIS B 1 382 ? -12.82 9.461 -21.75 1 92.06 382 HIS B C 1
ATOM 6421 O O . HIS B 1 382 ? -12.469 8.742 -22.688 1 92.06 382 HIS B O 1
ATOM 6427 N N . SER B 1 383 ? -11.977 9.867 -20.859 1 93.12 383 SER B N 1
ATOM 6428 C CA . SER B 1 383 ? -10.555 9.594 -20.984 1 93.12 383 SER B CA 1
ATOM 6429 C C . SER B 1 383 ? -10.172 8.305 -20.25 1 93.12 383 SER B C 1
ATOM 6431 O O . SER B 1 383 ? -9.102 7.742 -20.484 1 93.12 383 SER B O 1
ATOM 6433 N N . GLY B 1 384 ? -10.992 7.863 -19.297 1 95.5 384 GLY B N 1
ATOM 6434 C CA . GLY B 1 384 ? -10.695 6.68 -18.5 1 95.5 384 GLY B CA 1
ATOM 6435 C C . GLY B 1 384 ? -9.648 6.926 -17.438 1 95.5 384 GLY B C 1
ATOM 6436 O O . GLY B 1 384 ? -9.203 5.992 -16.766 1 95.5 384 GLY B O 1
ATOM 6437 N N . VAL B 1 385 ? -9.281 8.203 -17.234 1 97.25 385 VAL B N 1
ATOM 6438 C CA . VAL B 1 385 ? -8.242 8.562 -16.266 1 97.25 385 VAL B CA 1
ATOM 6439 C C . VAL B 1 385 ? -8.82 8.508 -14.852 1 97.25 385 VAL B C 1
ATOM 6441 O O . VAL B 1 385 ? -9.961 8.906 -14.625 1 97.25 385 VAL B O 1
ATOM 6444 N N . LEU B 1 386 ? -7.984 7.984 -13.93 1 98.38 386 LEU B N 1
ATOM 6445 C CA . LEU B 1 386 ? -8.383 7.879 -12.531 1 98.38 386 LEU B CA 1
ATOM 6446 C C . LEU B 1 386 ? -8.453 9.258 -11.875 1 98.38 386 LEU B C 1
ATOM 6448 O O . LEU B 1 386 ? -7.461 9.992 -11.867 1 98.38 386 LEU B O 1
ATOM 6452 N N . LEU B 1 387 ? -9.617 9.633 -11.305 1 98.25 387 LEU B N 1
ATOM 6453 C CA . LEU B 1 387 ? -9.812 10.938 -10.68 1 98.25 387 LEU B CA 1
ATOM 6454 C C . LEU B 1 387 ? -9.727 10.836 -9.164 1 98.25 387 LEU B C 1
ATOM 6456 O O . LEU B 1 387 ? -9.375 11.805 -8.492 1 98.25 387 LEU B O 1
ATOM 6460 N N . GLY B 1 388 ? -10.094 9.719 -8.625 1 98.44 388 GLY B N 1
ATOM 6461 C CA . GLY B 1 388 ? -10.086 9.5 -7.188 1 98.44 388 GLY B CA 1
ATOM 6462 C C . GLY B 1 388 ? -10.359 8.055 -6.801 1 98.44 388 GLY B C 1
ATOM 6463 O O . GLY B 1 388 ? -10.672 7.227 -7.656 1 98.44 388 GLY B O 1
ATOM 6464 N N . GLY B 1 389 ? -10.141 7.746 -5.551 1 98.75 389 GLY B N 1
ATOM 6465 C CA . GLY B 1 389 ? -10.414 6.43 -4.992 1 98.75 389 GLY B CA 1
ATOM 6466 C C . GLY B 1 389 ? -10.586 6.445 -3.484 1 98.75 389 GLY B C 1
ATOM 6467 O O . GLY B 1 389 ? -10.086 7.348 -2.807 1 98.75 389 GLY B O 1
ATOM 6468 N N . GLN B 1 390 ? -11.336 5.473 -2.982 1 98.81 390 GLN B N 1
ATOM 6469 C CA . GLN B 1 390 ? -11.594 5.312 -1.557 1 98.81 390 GLN B CA 1
ATOM 6470 C C . GLN B 1 390 ? -11.516 3.848 -1.142 1 98.81 390 GLN B C 1
ATOM 6472 O O . GLN B 1 390 ? -11.859 2.957 -1.923 1 98.81 390 GLN B O 1
ATOM 6477 N N . ILE B 1 391 ? -11.07 3.604 0.082 1 98.81 391 ILE B N 1
ATOM 6478 C CA . ILE B 1 391 ? -10.93 2.223 0.533 1 98.81 391 ILE B CA 1
ATOM 6479 C C . ILE B 1 391 ? -11.453 2.09 1.961 1 98.81 391 ILE B C 1
ATOM 6481 O O . ILE B 1 391 ? -11.461 3.061 2.721 1 98.81 391 ILE B O 1
ATOM 6485 N N . ALA B 1 392 ? -11.891 0.924 2.332 1 98.75 392 ALA B N 1
ATOM 6486 C CA . ALA B 1 392 ? -12.227 0.466 3.678 1 98.75 392 ALA B CA 1
ATOM 6487 C C . ALA B 1 392 ? -11.711 -0.948 3.922 1 98.75 392 ALA B C 1
ATOM 6489 O O . ALA B 1 392 ? -11.797 -1.81 3.045 1 98.75 392 ALA B O 1
ATOM 6490 N N . GLY B 1 393 ? -11.109 -1.211 5.023 1 98.19 393 GLY B N 1
ATOM 6491 C CA . GLY B 1 393 ? -10.617 -2.533 5.371 1 98.19 393 GLY B CA 1
ATOM 6492 C C . GLY B 1 393 ? -9.914 -2.572 6.715 1 98.19 393 GLY B C 1
ATOM 6493 O O . GLY B 1 393 ? -10.219 -1.773 7.605 1 98.19 393 GLY B O 1
ATOM 6494 N N . GLY B 1 394 ? -9.07 -3.586 6.902 1 97.31 394 GLY B N 1
ATOM 6495 C CA . GLY B 1 394 ? -8.266 -3.703 8.109 1 97.31 394 GLY B CA 1
ATOM 6496 C C . GLY B 1 394 ? -6.867 -3.145 7.945 1 97.31 394 GLY B C 1
ATOM 6497 O O . GLY B 1 394 ? -6.605 -2.359 7.031 1 97.31 394 GLY B O 1
ATOM 6498 N N . MET B 1 395 ? -5.938 -3.51 8.82 1 96.31 395 MET B N 1
ATOM 6499 C CA . MET B 1 395 ? -4.582 -2.973 8.906 1 96.31 395 MET B CA 1
ATOM 6500 C C . MET B 1 395 ? -3.814 -3.23 7.613 1 96.31 395 MET B C 1
ATOM 6502 O O . MET B 1 395 ? -2.984 -2.416 7.207 1 96.31 395 MET B O 1
ATOM 6506 N N . SER B 1 396 ? -4.082 -4.34 6.949 1 96.69 396 SER B N 1
ATOM 6507 C CA . SER B 1 396 ? -3.354 -4.672 5.727 1 96.69 396 SER B CA 1
ATOM 6508 C C . SER B 1 396 ? -3.686 -3.697 4.605 1 96.69 396 SER B C 1
ATOM 6510 O O . SER B 1 396 ? -2.986 -3.648 3.592 1 96.69 396 SER B O 1
ATOM 6512 N N . PHE B 1 397 ? -4.707 -2.896 4.715 1 97.38 397 PHE B N 1
ATOM 6513 C CA . PHE B 1 397 ? -5.121 -1.926 3.709 1 97.38 397 PHE B CA 1
ATOM 6514 C C . PHE B 1 397 ? -4.461 -0.574 3.959 1 97.38 397 PHE B C 1
ATOM 6516 O O . PHE B 1 397 ? -4.672 0.375 3.201 1 97.38 397 PHE B O 1
ATOM 6523 N N . ALA B 1 398 ? -3.59 -0.475 4.934 1 97.06 398 ALA B N 1
ATOM 6524 C CA . ALA B 1 398 ? -3.041 0.784 5.434 1 97.06 398 ALA B CA 1
ATOM 6525 C C . ALA B 1 398 ? -2.375 1.574 4.309 1 97.06 398 ALA B C 1
ATOM 6527 O O . ALA B 1 398 ? -2.523 2.795 4.227 1 97.06 398 ALA B O 1
ATOM 6528 N N . GLU B 1 399 ? -1.644 0.892 3.398 1 98 399 GLU B N 1
ATOM 6529 C CA . GLU B 1 399 ? -0.829 1.581 2.404 1 98 399 GLU B CA 1
ATOM 6530 C C . GLU B 1 399 ? -1.493 1.552 1.03 1 98 399 GLU B C 1
ATOM 6532 O O . GLU B 1 399 ? -0.976 2.129 0.072 1 98 399 GLU B O 1
ATOM 6537 N N . LEU B 1 400 ? -2.686 0.868 0.928 1 98.56 400 LEU B N 1
ATOM 6538 C CA . LEU B 1 400 ? -3.312 0.689 -0.376 1 98.56 400 LEU B CA 1
ATOM 6539 C C . LEU B 1 400 ? -3.691 2.035 -0.985 1 98.56 400 LEU B C 1
ATOM 6541 O O . LEU B 1 400 ? -3.584 2.225 -2.199 1 98.56 400 LEU B O 1
ATOM 6545 N N . ILE B 1 401 ? -4.117 2.992 -0.158 1 98.69 401 ILE B N 1
ATOM 6546 C CA . ILE B 1 401 ? -4.562 4.285 -0.667 1 98.69 401 ILE B CA 1
ATOM 6547 C C . ILE B 1 401 ? -3.385 5.023 -1.304 1 98.69 401 ILE B C 1
ATOM 6549 O O . ILE B 1 401 ? -3.572 5.84 -2.207 1 98.69 401 ILE B O 1
ATOM 6553 N N . ASN B 1 402 ? -2.156 4.77 -0.825 1 98.44 402 ASN B N 1
ATOM 6554 C CA . ASN B 1 402 ? -0.989 5.426 -1.404 1 98.44 402 ASN B CA 1
ATOM 6555 C C . ASN B 1 402 ? -0.688 4.898 -2.805 1 98.44 402 ASN B C 1
ATOM 6557 O O . ASN B 1 402 ? -0.183 5.633 -3.654 1 98.44 402 ASN B O 1
ATOM 6561 N N . LEU B 1 403 ? -1.027 3.6 -3.049 1 98.38 403 LEU B N 1
ATOM 6562 C CA . LEU B 1 403 ? -1.005 3.107 -4.422 1 98.38 403 LEU B CA 1
ATOM 6563 C C . LEU B 1 403 ? -1.97 3.9 -5.297 1 98.38 403 LEU B C 1
ATOM 6565 O O . LEU B 1 403 ? -1.614 4.312 -6.402 1 98.38 403 LEU B O 1
ATOM 6569 N N . ILE B 1 404 ? -3.17 4.129 -4.824 1 98.62 404 ILE B N 1
ATOM 6570 C CA . ILE B 1 404 ? -4.195 4.859 -5.562 1 98.62 404 ILE B CA 1
ATOM 6571 C C . ILE B 1 404 ? -3.762 6.312 -5.754 1 98.62 404 ILE B C 1
ATOM 6573 O O . ILE B 1 404 ? -3.936 6.883 -6.832 1 98.62 404 ILE B O 1
ATOM 6577 N N . GLY B 1 405 ? -3.197 6.91 -4.652 1 97.81 405 GLY B N 1
ATOM 6578 C CA . GLY B 1 405 ? -2.658 8.258 -4.77 1 97.81 405 GLY B CA 1
ATOM 6579 C C . GLY B 1 405 ? -1.613 8.391 -5.859 1 97.81 405 GLY B C 1
ATOM 6580 O O . GLY B 1 405 ? -1.646 9.336 -6.648 1 97.81 405 GLY B O 1
ATOM 6581 N N . LEU B 1 406 ? -0.677 7.422 -5.91 1 97.5 406 LEU B N 1
ATOM 6582 C CA . LEU B 1 406 ? 0.347 7.434 -6.949 1 97.5 406 LEU B CA 1
ATOM 6583 C C . LEU B 1 406 ? -0.279 7.262 -8.328 1 97.5 406 LEU B C 1
ATOM 6585 O O . LEU B 1 406 ? 0.165 7.887 -9.297 1 97.5 406 LEU B O 1
ATOM 6589 N N . ALA B 1 407 ? -1.263 6.391 -8.43 1 97.88 407 ALA B N 1
ATOM 6590 C CA . ALA B 1 407 ? -1.955 6.184 -9.695 1 97.88 407 ALA B CA 1
ATOM 6591 C C . ALA B 1 407 ? -2.58 7.48 -10.195 1 97.88 407 ALA B C 1
ATOM 6593 O O . ALA B 1 407 ? -2.529 7.781 -11.391 1 97.88 407 ALA B O 1
ATOM 6594 N N . ILE B 1 408 ? -3.203 8.258 -9.281 1 97.5 408 ILE B N 1
ATOM 6595 C CA . ILE B 1 408 ? -3.783 9.547 -9.633 1 97.5 408 ILE B CA 1
ATOM 6596 C C . ILE B 1 408 ? -2.686 10.492 -10.117 1 97.5 408 ILE B C 1
ATOM 6598 O O . ILE B 1 408 ? -2.828 11.148 -11.148 1 97.5 408 ILE B O 1
ATOM 6602 N N . GLN B 1 409 ? -1.598 10.508 -9.352 1 95.44 409 GLN B N 1
ATOM 6603 C CA . GLN B 1 409 ? -0.47 11.375 -9.672 1 95.44 409 GLN B CA 1
ATOM 6604 C C . GLN B 1 409 ? 0.041 11.109 -11.086 1 95.44 409 GLN B C 1
ATOM 6606 O O . GLN B 1 409 ? 0.453 12.031 -11.789 1 95.44 409 GLN B O 1
ATOM 6611 N N . GLN B 1 410 ? 0.011 9.859 -11.508 1 95.12 410 GLN B N 1
ATOM 6612 C CA . GLN B 1 410 ? 0.542 9.445 -12.797 1 95.12 410 GLN B CA 1
ATOM 6613 C C . GLN B 1 410 ? -0.558 9.398 -13.852 1 95.12 410 GLN B C 1
ATOM 6615 O O . GLN B 1 410 ? -0.325 8.953 -14.984 1 95.12 410 GLN B O 1
ATOM 6620 N N . ARG B 1 411 ? -1.796 9.781 -13.516 1 95.56 411 ARG B N 1
ATOM 6621 C CA . ARG B 1 411 ? -2.945 9.82 -14.414 1 95.56 411 ARG B CA 1
ATOM 6622 C C . ARG B 1 411 ? -3.182 8.453 -15.062 1 95.56 411 ARG B C 1
ATOM 6624 O O . ARG B 1 411 ? -3.34 8.359 -16.281 1 95.56 411 ARG B O 1
ATOM 6631 N N . ILE B 1 412 ? -3.127 7.488 -14.273 1 96.44 412 ILE B N 1
ATOM 6632 C CA . ILE B 1 412 ? -3.289 6.113 -14.742 1 96.44 412 ILE B CA 1
ATOM 6633 C C . ILE B 1 412 ? -4.738 5.883 -15.172 1 96.44 412 ILE B C 1
ATOM 6635 O O . ILE B 1 412 ? -5.668 6.398 -14.539 1 96.44 412 ILE B O 1
ATOM 6639 N N . THR B 1 413 ? -4.941 5.105 -16.203 1 96.25 413 THR B N 1
ATOM 6640 C CA . THR B 1 413 ? -6.273 4.836 -16.734 1 96.25 413 THR B CA 1
ATOM 6641 C C . THR B 1 413 ? -6.824 3.527 -16.188 1 96.25 413 THR B C 1
ATOM 6643 O O . THR B 1 413 ? -6.082 2.738 -15.594 1 96.25 413 THR B O 1
ATOM 6646 N N . ALA B 1 414 ? -8.117 3.344 -16.375 1 96.25 414 ALA B N 1
ATOM 6647 C CA . ALA B 1 414 ? -8.766 2.104 -15.945 1 96.25 414 ALA B CA 1
ATOM 6648 C C . ALA B 1 414 ? -8.125 0.894 -16.625 1 96.25 414 ALA B C 1
ATOM 6650 O O . ALA B 1 414 ? -7.934 -0.148 -15.992 1 96.25 414 ALA B O 1
ATOM 6651 N N . SER B 1 415 ? -7.77 0.998 -17.891 1 93.44 415 SER B N 1
ATOM 6652 C CA . SER B 1 415 ? -7.152 -0.098 -18.625 1 93.44 415 SER B CA 1
ATOM 6653 C C . SER B 1 415 ? -5.785 -0.454 -18.062 1 93.44 415 SER B C 1
ATOM 6655 O O . SER B 1 415 ? -5.414 -1.629 -18 1 93.44 415 SER B O 1
ATOM 6657 N N . GLU B 1 416 ? -5.031 0.538 -17.641 1 94.38 416 GLU B N 1
ATOM 6658 C CA . GLU B 1 416 ? -3.729 0.296 -17.031 1 94.38 416 GLU B CA 1
ATOM 6659 C C . GLU B 1 416 ? -3.875 -0.412 -15.688 1 94.38 416 GLU B C 1
ATOM 6661 O O . GLU B 1 416 ? -3.076 -1.289 -15.352 1 94.38 416 GLU B O 1
ATOM 6666 N N . LEU B 1 417 ? -4.891 -0.044 -14.945 1 96.38 417 LEU B N 1
ATOM 6667 C CA . LEU B 1 417 ? -5.113 -0.672 -13.641 1 96.38 417 LEU B CA 1
ATOM 6668 C C . LEU B 1 417 ? -5.605 -2.105 -13.812 1 96.38 417 LEU B C 1
ATOM 6670 O O . LEU B 1 417 ? -5.285 -2.977 -13 1 96.38 417 LEU B O 1
ATOM 6674 N N . GLU B 1 418 ? -6.363 -2.35 -14.844 1 94.25 418 GLU B N 1
ATOM 6675 C CA . GLU B 1 418 ? -6.848 -3.703 -15.094 1 94.25 418 GLU B CA 1
ATOM 6676 C C . GLU B 1 418 ? -5.691 -4.668 -15.344 1 94.25 418 GLU B C 1
ATOM 6678 O O . GLU B 1 418 ? -5.789 -5.855 -15.031 1 94.25 418 GLU B O 1
ATOM 6683 N N . THR B 1 419 ? -4.562 -4.121 -15.898 1 91.19 419 THR B N 1
ATOM 6684 C CA . THR B 1 419 ? -3.412 -4.957 -16.219 1 91.19 419 THR B CA 1
ATOM 6685 C C . THR B 1 419 ? -2.303 -4.77 -15.188 1 91.19 419 THR B C 1
ATOM 6687 O O . THR B 1 419 ? -1.142 -5.082 -15.453 1 91.19 419 THR B O 1
ATOM 6690 N N . LEU B 1 420 ? -2.676 -4.254 -14.07 1 93.94 420 LEU B N 1
ATOM 6691 C CA . LEU B 1 420 ? -1.726 -3.979 -13 1 93.94 420 LEU B CA 1
ATOM 6692 C C . LEU B 1 420 ? -1.045 -5.262 -12.531 1 93.94 420 LEU B C 1
ATOM 6694 O O . LEU B 1 420 ? -1.704 -6.285 -12.344 1 93.94 420 LEU B O 1
ATOM 6698 N N . GLN B 1 421 ? 0.298 -5.254 -12.422 1 94.88 421 GLN B N 1
ATOM 6699 C CA . GLN B 1 421 ? 1.042 -6.305 -11.742 1 94.88 421 GLN B CA 1
ATOM 6700 C C . GLN B 1 421 ? 1.167 -6.004 -10.25 1 94.88 421 GLN B C 1
ATOM 6702 O O . GLN B 1 421 ? 1.606 -4.918 -9.859 1 94.88 421 GLN B O 1
ATOM 6707 N N . MET B 1 422 ? 0.714 -6.906 -9.422 1 95 422 MET B N 1
ATOM 6708 C CA . MET B 1 422 ? 0.684 -6.684 -7.98 1 95 422 MET B CA 1
ATOM 6709 C C . MET B 1 422 ? 1.18 -7.91 -7.23 1 95 422 MET B C 1
ATOM 6711 O O . MET B 1 422 ? 1.241 -9.008 -7.793 1 95 422 MET B O 1
ATOM 6715 N N . ALA B 1 423 ? 1.58 -7.637 -6.02 1 96.81 423 ALA B N 1
ATOM 6716 C CA . ALA B 1 423 ? 1.83 -8.734 -5.086 1 96.81 423 ALA B CA 1
ATOM 6717 C C . ALA B 1 423 ? 0.57 -9.078 -4.297 1 96.81 423 ALA B C 1
ATOM 6719 O O . ALA B 1 423 ? -0.187 -8.188 -3.902 1 96.81 423 ALA B O 1
ATOM 6720 N N . THR B 1 424 ? 0.382 -10.352 -4.125 1 96.38 424 THR B N 1
ATOM 6721 C CA . THR B 1 424 ? -0.672 -10.844 -3.246 1 96.38 424 THR B CA 1
ATOM 6722 C C . THR B 1 424 ? -0.141 -11.945 -2.33 1 96.38 424 THR B C 1
ATOM 6724 O O . THR B 1 424 ? 0.848 -12.609 -2.654 1 96.38 424 THR B O 1
ATOM 6727 N N . HIS B 1 425 ? -0.721 -12.094 -1.222 1 97.38 425 HIS B N 1
ATOM 6728 C CA . HIS B 1 425 ? -0.395 -13.102 -0.221 1 97.38 425 HIS B CA 1
ATOM 6729 C C . HIS B 1 425 ? -1.606 -13.43 0.645 1 97.38 425 HIS B C 1
ATOM 6731 O O . HIS B 1 425 ? -2.377 -12.539 1.006 1 97.38 425 HIS B O 1
ATOM 6737 N N . PRO B 1 426 ? -1.762 -14.648 0.992 1 96 426 PRO B N 1
ATOM 6738 C CA . PRO B 1 426 ? -2.945 -15.086 1.734 1 96 426 PRO B CA 1
ATOM 6739 C C . PRO B 1 426 ? -3.193 -14.258 2.994 1 96 426 PRO B C 1
ATOM 6741 O O . PRO B 1 426 ? -4.336 -13.883 3.279 1 96 426 PRO B O 1
ATOM 6744 N N . TYR B 1 427 ? -2.188 -13.867 3.729 1 96.19 427 TYR B N 1
ATOM 6745 C CA . TYR B 1 427 ? -2.336 -13.172 5.004 1 96.19 427 TYR B CA 1
ATOM 6746 C C . TYR B 1 427 ? -2.35 -11.656 4.801 1 96.19 427 TYR B C 1
ATOM 6748 O O . TYR B 1 427 ? -2.695 -10.906 5.715 1 96.19 427 TYR B O 1
ATOM 6756 N N . LEU B 1 428 ? -2.012 -11.234 3.621 1 96.75 428 LEU B N 1
ATOM 6757 C CA . LEU B 1 428 ? -1.642 -9.828 3.531 1 96.75 428 LEU B CA 1
ATOM 6758 C C . LEU B 1 428 ? -2.617 -9.07 2.641 1 96.75 428 LEU B C 1
ATOM 6760 O O . LEU B 1 428 ? -2.795 -7.855 2.799 1 96.75 428 LEU B O 1
ATOM 6764 N N . THR B 1 429 ? -3.195 -9.758 1.656 1 96.25 429 THR B N 1
ATOM 6765 C CA . THR B 1 429 ? -4.004 -9.07 0.659 1 96.25 429 THR B CA 1
ATOM 6766 C C . THR B 1 429 ? -5.23 -9.898 0.286 1 96.25 429 THR B C 1
ATOM 6768 O O . THR B 1 429 ? -5.348 -11.055 0.696 1 96.25 429 THR B O 1
ATOM 6771 N N . CYS B 1 430 ? -6.086 -9.227 -0.557 1 94.75 430 CYS B N 1
ATOM 6772 C CA . CYS B 1 430 ? -7.098 -9.977 -1.291 1 94.75 430 CYS B CA 1
ATOM 6773 C C . CYS B 1 430 ? -6.449 -10.969 -2.246 1 94.75 430 CYS B C 1
ATOM 6775 O O . CYS B 1 430 ? -5.273 -10.836 -2.586 1 94.75 430 CYS B O 1
ATOM 6777 N N . ALA B 1 431 ? -7.262 -11.961 -2.621 1 94.19 431 ALA B N 1
ATOM 6778 C CA . ALA B 1 431 ? -6.762 -12.969 -3.553 1 94.19 431 ALA B CA 1
ATOM 6779 C C . ALA B 1 431 ? -6.391 -12.336 -4.891 1 94.19 431 ALA B C 1
ATOM 6781 O O . ALA B 1 431 ? -6.988 -11.344 -5.309 1 94.19 431 ALA B O 1
ATOM 6782 N N . PRO B 1 432 ? -5.402 -12.883 -5.566 1 94 432 PRO B N 1
ATOM 6783 C CA . PRO B 1 432 ? -5.012 -12.359 -6.875 1 94 432 PRO B CA 1
ATOM 6784 C C . PRO B 1 432 ? -6.148 -12.406 -7.895 1 94 432 PRO B C 1
ATOM 6786 O O . PRO B 1 432 ? -6.176 -11.609 -8.836 1 94 432 PRO B O 1
ATOM 6789 N N . THR B 1 433 ? -7.113 -13.312 -7.754 1 93.5 433 THR B N 1
ATOM 6790 C CA . THR B 1 433 ? -8.219 -13.453 -8.695 1 93.5 433 THR B CA 1
ATOM 6791 C C . THR B 1 433 ? -9.25 -12.352 -8.484 1 93.5 433 THR B C 1
ATOM 6793 O O . THR B 1 433 ? -10.094 -12.109 -9.352 1 93.5 433 THR B O 1
ATOM 6796 N N . VAL B 1 434 ? -9.148 -11.742 -7.273 1 94.62 434 VAL B N 1
ATOM 6797 C CA . VAL B 1 434 ? -10.148 -10.719 -6.984 1 94.62 434 VAL B CA 1
ATOM 6798 C C . VAL B 1 434 ? -9.469 -9.492 -6.367 1 94.62 434 VAL B C 1
ATOM 6800 O O . VAL B 1 434 ? -10.016 -8.867 -5.457 1 94.62 434 VAL B O 1
ATOM 6803 N N . TYR B 1 435 ? -8.281 -9.25 -6.754 1 96.31 435 TYR B N 1
ATOM 6804 C CA . TYR B 1 435 ? -7.613 -8.062 -6.234 1 96.31 435 TYR B CA 1
ATOM 6805 C C . TYR B 1 435 ? -8.445 -6.812 -6.477 1 96.31 435 TYR B C 1
ATOM 6807 O O . TYR B 1 435 ? -8.766 -6.484 -7.621 1 96.31 435 TYR B O 1
ATOM 6815 N N . HIS B 1 436 ? -8.742 -6.066 -5.473 1 97.88 436 HIS B N 1
ATOM 6816 C CA . HIS B 1 436 ? -9.844 -5.102 -5.445 1 97.88 436 HIS B CA 1
ATOM 6817 C C . HIS B 1 436 ? -9.586 -3.947 -6.406 1 97.88 436 HIS B C 1
ATOM 6819 O O . HIS B 1 436 ? -10.508 -3.467 -7.066 1 97.88 436 HIS B O 1
ATOM 6825 N N . VAL B 1 437 ? -8.391 -3.432 -6.488 1 98.31 437 VAL B N 1
ATOM 6826 C CA . VAL B 1 437 ? -8.094 -2.312 -7.375 1 98.31 437 VAL B CA 1
ATOM 6827 C C . VAL B 1 437 ? -8.344 -2.719 -8.82 1 98.31 437 VAL B C 1
ATOM 6829 O O . VAL B 1 437 ? -8.969 -1.973 -9.586 1 98.31 437 VAL B O 1
ATOM 6832 N N . VAL B 1 438 ? -7.93 -3.922 -9.211 1 97.19 438 VAL B N 1
ATOM 6833 C CA . VAL B 1 438 ? -8.094 -4.441 -10.562 1 97.19 438 VAL B CA 1
ATOM 6834 C C . VAL B 1 438 ? -9.578 -4.691 -10.844 1 97.19 438 VAL B C 1
ATOM 6836 O O . VAL B 1 438 ? -10.086 -4.316 -11.906 1 97.19 438 VAL B O 1
ATOM 6839 N N . MET B 1 439 ? -10.219 -5.316 -9.867 1 97 439 MET B N 1
ATOM 6840 C CA . MET B 1 439 ? -11.633 -5.633 -10.031 1 97 439 MET B CA 1
ATOM 6841 C C . MET B 1 439 ? -12.461 -4.363 -10.195 1 97 439 MET B C 1
ATOM 6843 O O . MET B 1 439 ? -13.367 -4.312 -11.031 1 97 439 MET B O 1
ATOM 6847 N N . ALA B 1 440 ? -12.18 -3.348 -9.367 1 98.38 440 ALA B N 1
ATOM 6848 C CA . ALA B 1 440 ? -12.883 -2.072 -9.477 1 98.38 440 ALA B CA 1
ATOM 6849 C C . ALA B 1 440 ? -12.648 -1.427 -10.836 1 98.38 440 ALA B C 1
ATOM 6851 O O . ALA B 1 440 ? -13.562 -0.869 -11.438 1 98.38 440 ALA B O 1
ATOM 6852 N N . ALA B 1 441 ? -11.414 -1.482 -11.312 1 97.44 441 ALA B N 1
ATOM 6853 C CA . ALA B 1 441 ? -11.086 -0.939 -12.625 1 97.44 441 ALA B CA 1
ATOM 6854 C C . ALA B 1 441 ? -11.859 -1.669 -13.727 1 97.44 441 ALA B C 1
ATOM 6856 O O . ALA B 1 441 ? -12.406 -1.039 -14.633 1 97.44 441 ALA B O 1
ATOM 6857 N N . GLN B 1 442 ? -11.914 -2.963 -13.648 1 95.19 442 GLN B N 1
ATOM 6858 C CA . GLN B 1 442 ? -12.617 -3.771 -14.633 1 95.19 442 GLN B CA 1
ATOM 6859 C C . GLN B 1 442 ? -14.102 -3.424 -14.672 1 95.19 442 GLN B C 1
ATOM 6861 O O . GLN B 1 442 ? -14.711 -3.375 -15.742 1 95.19 442 GLN B O 1
ATOM 6866 N N . GLU B 1 443 ? -14.664 -3.268 -13.484 1 95.69 443 GLU B N 1
ATOM 6867 C CA . GLU B 1 443 ? -16.078 -2.895 -13.414 1 95.69 443 GLU B CA 1
ATOM 6868 C C . GLU B 1 443 ? -16.328 -1.551 -14.086 1 95.69 443 GLU B C 1
ATOM 6870 O O . GLU B 1 443 ? -17.312 -1.382 -14.797 1 95.69 443 GLU B O 1
ATOM 6875 N N . ALA B 1 444 ? -15.477 -0.613 -13.867 1 96.75 444 ALA B N 1
ATOM 6876 C CA . ALA B 1 444 ? -15.609 0.704 -14.484 1 96.75 444 ALA B CA 1
ATOM 6877 C C . ALA B 1 444 ? -15.484 0.61 -16 1 96.75 444 ALA B C 1
ATOM 6879 O O . ALA B 1 444 ? -16.203 1.291 -16.734 1 96.75 444 ALA B O 1
ATOM 6880 N N . ILE B 1 445 ? -14.562 -0.2 -16.484 1 93.56 445 ILE B N 1
ATOM 6881 C CA . ILE B 1 445 ? -14.32 -0.358 -17.906 1 93.56 445 ILE B CA 1
ATOM 6882 C C . ILE B 1 445 ? -15.586 -0.871 -18.594 1 93.56 445 ILE B C 1
ATOM 6884 O O . ILE B 1 445 ? -15.953 -0.4 -19.672 1 93.56 445 ILE B O 1
ATOM 6888 N N . LYS B 1 446 ? -16.234 -1.83 -17.984 1 91.44 446 LYS B N 1
ATOM 6889 C CA . LYS B 1 446 ? -17.484 -2.367 -18.531 1 91.44 446 LYS B CA 1
ATOM 6890 C C . LYS B 1 446 ? -18.516 -1.262 -18.719 1 91.44 446 LYS B C 1
ATOM 6892 O O . LYS B 1 446 ? -19.25 -1.267 -19.703 1 91.44 446 LYS B O 1
ATOM 6897 N N . LYS B 1 447 ? -18.516 -0.336 -17.797 1 91.75 447 LYS B N 1
ATOM 6898 C CA . LYS B 1 447 ? -19.484 0.758 -17.844 1 91.75 447 LYS B CA 1
ATOM 6899 C C . LYS B 1 447 ? -19.094 1.793 -18.891 1 91.75 447 LYS B C 1
ATOM 6901 O O . LYS B 1 447 ? -19.953 2.443 -19.484 1 91.75 447 LYS B O 1
ATOM 6906 N N . ILE B 1 448 ? -17.828 1.926 -19.109 1 87.38 448 ILE B N 1
ATOM 6907 C CA . ILE B 1 448 ? -17.344 2.881 -20.094 1 87.38 448 ILE B CA 1
ATOM 6908 C C . ILE B 1 448 ? -17.672 2.389 -21.5 1 87.38 448 ILE B C 1
ATOM 6910 O O . ILE B 1 448 ? -18.109 3.17 -22.344 1 87.38 448 ILE B O 1
ATOM 6914 N N . TYR B 1 449 ? -17.578 1.127 -21.812 1 78.81 449 TYR B N 1
ATOM 6915 C CA . TYR B 1 449 ? -17.734 0.61 -23.156 1 78.81 449 TYR B CA 1
ATOM 6916 C C . TYR B 1 449 ? -19.156 0.111 -23.391 1 78.81 449 TYR B C 1
ATOM 6918 O O . TYR B 1 449 ? -19.562 -0.105 -24.531 1 78.81 449 TYR B O 1
ATOM 6926 N N . LYS B 1 450 ? -19.875 -0.354 -22.453 1 68 450 LYS B N 1
ATOM 6927 C CA . LYS B 1 450 ? -21.281 -0.688 -22.672 1 68 450 LYS B CA 1
ATOM 6928 C C . LYS B 1 450 ? -22.047 0.512 -23.203 1 68 450 LYS B C 1
ATOM 6930 O O . LYS B 1 450 ? -22.938 0.358 -24.047 1 68 450 LYS B O 1
ATOM 6935 N N . ASP B 1 451 ? -21.734 1.615 -22.656 1 51.94 451 ASP B N 1
ATOM 6936 C CA . ASP B 1 451 ? -22.453 2.805 -23.109 1 51.94 451 ASP B CA 1
ATOM 6937 C C . ASP B 1 451 ? -21.938 3.285 -24.469 1 51.94 451 ASP B C 1
ATOM 6939 O O . ASP B 1 451 ? -22.406 4.297 -24.984 1 51.94 451 ASP B O 1
ATOM 6943 N N . SER B 1 452 ? -20.891 2.643 -24.984 1 44.34 452 SER B N 1
ATOM 6944 C CA . SER B 1 452 ? -20.484 3.021 -26.344 1 44.34 452 SER B CA 1
ATOM 6945 C C . SER B 1 452 ? -21.125 2.113 -27.391 1 44.34 452 SER B C 1
ATOM 6947 O O . SER B 1 452 ? -21.25 0.906 -27.172 1 44.34 452 SER B O 1
#